Protein AF-0000000087419656 (afdb_homodimer)

Foldseek 3Di:
DPLDDCLAFVVVRHAFLDNVFADDPPDCQPPLVVLLVVCVVVVQQPDQDDDLQVVLFVLVCVLQVFPGKAKFQWLLVALLLLCVLLVQAAQAEEEAALQDDLSNCVSSVVRRYFYEHEAADLQLRFDDLVQVVLRDDPRYAEYEGERPQQGHDQLVSVLVVCVVVVHFYEFECQQFAPWDAPHHGRQNSTQKRKHGQDRLHLQHLNTIMMMGHNDVSSVVSSCVVQPPVHGNTHDGSSSSSSRVSSSVCVVVQQVLLQVLVVVLCVLCVPQPFWAWRDYPGPPTRGRRQKTKTFGDCVSLVNQFPQLLCVSLSSSSFNKDQGDARNPVPDDPVRHHYRPDNVSSVSSRGGMMIGGRPLSNDDPVSSVSSSVSNVSCSVCSVVSRPPPCPVPPPPPPPDD/DPLDACLAFVVVNHAFLDNVFADDPPDCQPPLVVLLVVCVVVVQQPDQDDDLQVVLFVLVCVLQVFDGKAKFQWLLVALLLLCVLLVQAAQAEEEAALQDDVSNCVSSVVRRYFYEHEAADLQLRWDDLVQVVLRDDPRYAEYEGERPQQGHDQLVSVLVVCVVVVHFYEFECQQFAPWDAPHHGRQNRTQKRKHGQDRLHLQHLNTIMMMGHNDVSSVVSSCVVQQPVHGNTHDGSSSSSSRVSSSVCVVVQQVLLQVLVVVLCVLCVPQPFWAWRDYPGPPTRGRRQKTKTFGDCVSLVNQFPQLLCVSLSSSSFNKDQGDARNPVPDDPVRHHYRPDNVSSVSSNGGMMIGGRPLSNDDPVSSVSSSVSNVSCSVCSVVSRPVDDPVPDPPPPPDD

pLDDT: mean 94.36, std 12.77, range [18.47, 98.94]

Solvent-accessible surface area (backbone atoms only — not comparable to full-atom values): 39236 Å² total; per-residue (Å²): 128,76,50,78,33,74,73,38,47,28,79,78,48,19,32,36,75,31,78,84,40,53,64,70,65,52,66,93,54,70,57,26,63,59,33,42,53,48,26,54,73,71,32,35,30,21,20,72,80,39,68,30,44,58,49,37,29,49,50,49,11,61,73,52,70,31,80,35,43,49,62,14,20,9,33,60,41,24,52,41,41,48,40,50,29,68,66,50,26,72,78,28,26,34,37,32,37,24,46,41,65,63,26,62,59,47,38,37,47,70,48,43,23,36,42,32,30,32,32,32,31,84,49,24,59,19,48,34,64,86,52,50,78,76,60,61,55,96,41,46,46,35,33,48,44,54,32,46,39,45,10,58,51,66,54,68,61,43,50,54,53,26,62,76,66,72,32,47,32,38,20,36,15,45,42,16,71,87,12,32,44,74,85,36,48,50,30,53,77,36,60,28,9,29,31,32,15,31,22,84,35,87,50,39,30,10,40,13,20,21,31,34,27,73,49,63,69,32,52,52,48,32,43,63,68,35,45,39,82,49,64,31,46,39,54,31,19,43,38,26,28,31,36,45,38,44,63,74,43,40,66,62,53,41,52,45,29,49,52,41,48,52,52,40,51,60,68,37,66,85,42,70,38,54,40,67,47,40,66,87,57,65,66,62,41,63,16,57,39,22,47,24,26,45,49,38,33,75,62,27,71,59,25,47,61,67,56,50,27,50,42,39,39,50,22,19,38,62,38,37,71,51,60,59,23,46,75,80,76,47,64,75,89,65,44,46,75,42,81,81,34,60,46,18,54,48,41,42,65,24,29,32,29,34,53,32,62,51,34,69,50,53,71,65,52,41,49,45,52,47,49,42,52,49,39,47,50,76,40,16,56,59,57,59,64,54,70,78,67,76,62,65,78,74,74,74,76,73,129,128,75,51,78,33,74,74,38,46,29,79,77,49,18,31,35,76,32,78,84,41,53,65,70,66,50,65,93,54,69,58,24,64,58,33,44,52,48,27,56,74,71,33,35,28,22,20,71,79,40,68,32,45,59,48,38,30,51,51,49,12,60,72,53,71,33,79,34,41,48,63,14,20,10,35,58,41,22,51,41,43,49,41,49,29,69,66,49,24,71,77,28,26,33,36,33,37,25,46,40,66,61,25,60,59,47,38,36,47,72,48,43,24,34,39,31,30,31,34,31,31,85,49,23,59,19,49,34,63,86,52,48,78,76,61,62,56,94,40,47,46,34,33,49,46,54,32,47,40,46,9,55,52,65,54,70,61,43,50,53,52,26,62,76,67,71,31,46,33,37,21,36,15,44,42,16,69,88,11,32,44,72,85,38,49,48,32,53,78,36,59,28,9,28,30,30,16,31,22,84,34,88,48,38,28,10,40,13,21,21,30,32,26,71,48,63,69,33,52,52,48,33,43,65,70,36,46,39,84,48,64,32,48,38,55,30,18,42,39,25,30,31,34,45,39,44,63,75,43,40,66,62,53,40,52,45,27,47,53,42,48,53,53,41,51,60,69,37,67,84,41,69,37,55,41,68,49,40,66,86,56,64,65,61,42,62,17,58,40,23,47,25,27,47,48,36,34,76,62,26,70,57,26,47,61,66,57,49,27,51,42,39,41,49,21,19,37,61,38,37,70,50,58,57,22,45,77,79,75,48,63,75,89,64,44,46,74,42,80,81,34,62,46,16,52,47,42,42,66,23,30,32,28,34,53,31,60,52,34,68,50,52,70,66,53,43,49,44,54,47,49,44,52,50,40,46,50,76,39,15,57,59,57,54,66,60,60,74,70,79,59,67,76,76,76,74,76,74,126

Organism: NCBI:txid2527985

Structure (mmCIF, N/CA/C/O backbone):
data_AF-0000000087419656-model_v1
#
loop_
_entity.id
_entity.type
_entity.pdbx_description
1 polymer 'L-glutamine:2-deoxy-scyllo-inosose aminotransferase'
#
loop_
_atom_site.group_PDB
_atom_site.id
_atom_site.type_symbol
_atom_site.label_atom_id
_atom_site.label_alt_id
_atom_site.label_comp_id
_atom_site.label_asym_id
_atom_site.label_entity_id
_atom_site.label_seq_id
_atom_site.pdbx_PDB_ins_code
_atom_site.Cartn_x
_atom_site.Cartn_y
_atom_site.Cartn_z
_atom_site.occupancy
_atom_site.B_iso_or_equiv
_atom_site.auth_seq_id
_atom_site.auth_comp_id
_atom_site.auth_asym_id
_atom_site.auth_atom_id
_atom_site.pdbx_PDB_model_num
ATOM 1 N N . MET A 1 1 ? -24.984 -20.266 -40.688 1 35.44 1 MET A N 1
ATOM 2 C CA . MET A 1 1 ? -24.281 -21.25 -39.875 1 35.44 1 MET A CA 1
ATOM 3 C C . MET A 1 1 ? -24.984 -21.469 -38.531 1 35.44 1 MET A C 1
ATOM 5 O O . MET A 1 1 ? -25.312 -20.516 -37.844 1 35.44 1 MET A O 1
ATOM 9 N N . ASN A 1 2 ? -25.688 -22.469 -38.344 1 41.78 2 ASN A N 1
ATOM 10 C CA . ASN A 1 2 ? -26.594 -22.781 -37.25 1 41.78 2 ASN A CA 1
ATOM 11 C C . ASN A 1 2 ? -25.906 -22.625 -35.906 1 41.78 2 ASN A C 1
ATOM 13 O O . ASN A 1 2 ? -25.016 -23.406 -35.562 1 41.78 2 ASN A O 1
ATOM 17 N N . SER A 1 3 ? -25.891 -21.531 -35.281 1 54.53 3 SER A N 1
ATOM 18 C CA . SER A 1 3 ? -25.375 -20.953 -34.031 1 54.53 3 SER A CA 1
ATOM 19 C C . SER A 1 3 ? -25.703 -21.844 -32.844 1 54.53 3 SER A C 1
ATOM 21 O O . SER A 1 3 ? -25.125 -21.688 -31.766 1 54.53 3 SER A O 1
ATOM 23 N N . ASP A 1 4 ? -26.484 -23 -33.062 1 66 4 ASP A N 1
ATOM 24 C CA . ASP A 1 4 ? -26.953 -23.781 -31.938 1 66 4 ASP A CA 1
ATOM 25 C C . ASP A 1 4 ? -26.359 -25.188 -31.953 1 66 4 ASP A C 1
ATOM 27 O O . ASP A 1 4 ? -27 -26.141 -31.531 1 66 4 ASP A O 1
ATOM 31 N N . ASN A 1 5 ? -25.156 -25.312 -32.562 1 72.81 5 ASN A N 1
ATOM 32 C CA . ASN A 1 5 ? -24.531 -26.625 -32.562 1 72.81 5 ASN A CA 1
ATOM 33 C C . ASN A 1 5 ? -23.656 -26.828 -31.328 1 72.81 5 ASN A C 1
ATOM 35 O O . ASN A 1 5 ? -22.562 -26.266 -31.234 1 72.81 5 ASN A O 1
ATOM 39 N N . PRO A 1 6 ? -24.062 -27.641 -30.453 1 78.31 6 PRO A N 1
ATOM 40 C CA . PRO A 1 6 ? -23.312 -27.828 -29.203 1 78.31 6 PRO A CA 1
ATOM 41 C C . PRO A 1 6 ? -21.984 -28.562 -29.406 1 78.31 6 PRO A C 1
ATOM 43 O O . PRO A 1 6 ? -21.109 -28.516 -28.547 1 78.31 6 PRO A O 1
ATOM 46 N N . ASP A 1 7 ? -21.875 -29.047 -30.625 1 86.56 7 ASP A N 1
ATOM 47 C CA . ASP A 1 7 ? -20.656 -29.828 -30.844 1 86.56 7 ASP A CA 1
ATOM 48 C C . ASP A 1 7 ? -19.578 -28.969 -31.5 1 86.56 7 ASP A C 1
ATOM 50 O O . ASP A 1 7 ? -18.406 -29.328 -31.469 1 86.56 7 ASP A O 1
ATOM 54 N N . GLN A 1 8 ? -19.969 -27.891 -32 1 91.81 8 GLN A N 1
ATOM 55 C CA . GLN A 1 8 ? -19.031 -26.969 -32.625 1 91.81 8 GLN A CA 1
ATOM 56 C C . GLN A 1 8 ? -18.453 -25.984 -31.625 1 91.81 8 GLN A C 1
ATOM 58 O O . GLN A 1 8 ? -19.188 -25.438 -30.781 1 91.81 8 GLN A O 1
ATOM 63 N N . PRO A 1 9 ? -17.125 -25.812 -31.719 1 96.38 9 PRO A N 1
ATOM 64 C CA . PRO A 1 9 ? -16.531 -24.844 -30.797 1 96.38 9 PRO A CA 1
ATOM 65 C C . PRO A 1 9 ? -17.109 -23.438 -30.969 1 96.38 9 PRO A C 1
ATOM 67 O O . PRO A 1 9 ? -17.438 -23.031 -32.094 1 96.38 9 PRO A O 1
ATOM 70 N N . ALA A 1 10 ? -17.219 -22.75 -29.891 1 96.44 10 ALA A N 1
ATOM 71 C CA . ALA A 1 10 ? -17.766 -21.406 -29.875 1 96.44 10 ALA A CA 1
ATOM 72 C C . ALA A 1 10 ? -17 -20.484 -30.812 1 96.44 10 ALA A C 1
ATOM 74 O O . ALA A 1 10 ? -17.578 -19.609 -31.469 1 96.44 10 ALA A O 1
ATOM 75 N N . LEU A 1 11 ? -15.641 -20.594 -30.875 1 95.56 11 LEU A N 1
ATOM 76 C CA . LEU A 1 11 ? -14.805 -19.766 -31.75 1 95.56 11 LEU A CA 1
ATOM 77 C C . LEU A 1 11 ? -15.156 -19.984 -33.219 1 95.56 11 LEU A C 1
ATOM 79 O O . LEU A 1 11 ? -14.836 -19.156 -34.062 1 95.56 11 LEU A O 1
ATOM 83 N N . LEU A 1 12 ? -15.766 -21.031 -33.469 1 94.62 12 LEU A N 1
ATOM 84 C CA . LEU A 1 12 ? -16.156 -21.359 -34.844 1 94.62 12 LEU A CA 1
ATOM 85 C C . LEU A 1 12 ? -17.656 -21.156 -35.062 1 94.62 12 LEU A C 1
ATOM 87 O O . LEU A 1 12 ? -18.234 -21.672 -36 1 94.62 12 LEU A O 1
ATOM 91 N N . GLY A 1 13 ? -18.266 -20.516 -34.094 1 93.06 13 GLY A N 1
ATOM 92 C CA . GLY A 1 13 ? -19.656 -20.141 -34.25 1 93.06 13 GLY A CA 1
ATOM 93 C C . GLY A 1 13 ? -20.609 -21.047 -33.5 1 93.06 13 GLY A C 1
ATOM 94 O O . GLY A 1 13 ? -21.828 -20.875 -33.594 1 93.06 13 GLY A O 1
ATOM 95 N N . GLY A 1 14 ? -20.141 -22.016 -32.781 1 95.44 14 GLY A N 1
ATOM 96 C CA . GLY A 1 14 ? -20.984 -22.906 -32 1 95.44 14 GLY A CA 1
ATOM 97 C C . GLY A 1 14 ? -21.391 -22.328 -30.656 1 95.44 14 GLY A C 1
ATOM 98 O O . GLY A 1 14 ? -21.094 -21.172 -30.375 1 95.44 14 GLY A O 1
ATOM 99 N N . THR A 1 15 ? -22.156 -23.141 -29.891 1 95.94 15 THR A N 1
ATOM 100 C CA . THR A 1 15 ? -22.625 -22.734 -28.578 1 95.94 15 THR A CA 1
ATOM 101 C C . THR A 1 15 ? -21.562 -23.016 -27.516 1 95.94 15 THR A C 1
ATOM 103 O O . THR A 1 15 ? -21.047 -24.141 -27.422 1 95.94 15 THR A O 1
ATOM 106 N N . PRO A 1 16 ? -21.234 -22.016 -26.766 1 97.69 16 PRO A N 1
ATOM 107 C CA . PRO A 1 16 ? -20.25 -22.266 -25.703 1 97.69 16 PRO A CA 1
ATOM 108 C C . PRO A 1 16 ? -20.734 -23.297 -24.688 1 97.69 16 PRO A C 1
ATOM 110 O O . PRO A 1 16 ? -21.938 -23.359 -24.391 1 97.69 16 PRO A O 1
ATOM 113 N N . VAL A 1 17 ? -19.812 -24.047 -24.125 1 97.88 17 VAL A N 1
ATOM 114 C CA . VAL A 1 17 ? -20.141 -25.031 -23.094 1 97.88 17 VAL A CA 1
ATOM 115 C C . VAL A 1 17 ? -20.719 -24.312 -21.859 1 97.88 17 VAL A C 1
ATOM 117 O O . VAL A 1 17 ? -21.656 -24.812 -21.234 1 97.88 17 VAL A O 1
ATOM 120 N N . ARG A 1 18 ? -20.125 -23.156 -21.516 1 97.12 18 ARG A N 1
ATOM 121 C CA . ARG A 1 18 ? -20.578 -22.312 -20.422 1 97.12 18 ARG A CA 1
ATOM 122 C C . ARG A 1 18 ? -20.922 -20.906 -20.938 1 97.12 18 ARG A C 1
ATOM 124 O O . ARG A 1 18 ? -20.125 -19.984 -20.797 1 97.12 18 ARG A O 1
ATOM 131 N N . PRO A 1 19 ? -22.109 -20.75 -21.375 1 95.56 19 PRO A N 1
ATOM 132 C CA . PRO A 1 19 ? -22.484 -19.469 -21.969 1 95.56 19 PRO A CA 1
ATOM 133 C C . PRO A 1 19 ? -22.469 -18.312 -20.953 1 95.56 19 PRO A C 1
ATOM 135 O O . PRO A 1 19 ? -22.281 -17.156 -21.328 1 95.56 19 PRO A O 1
ATOM 138 N N . GLN A 1 20 ? -22.594 -18.625 -19.672 1 94.56 20 GLN A N 1
ATOM 139 C CA . GLN A 1 20 ? -22.578 -17.609 -18.641 1 94.56 20 GLN A CA 1
ATOM 140 C C . GLN A 1 20 ? -21.156 -17.156 -18.344 1 94.56 20 GLN A C 1
ATOM 142 O O . GLN A 1 20 ? -20.938 -16.156 -17.656 1 94.56 20 GLN A O 1
ATOM 147 N N . GLY A 1 21 ? -20.141 -17.844 -18.906 1 96.25 21 GLY A N 1
ATOM 148 C CA . GLY A 1 21 ? -18.75 -17.5 -18.656 1 96.25 21 GLY A CA 1
ATOM 149 C C . GLY A 1 21 ? -18.219 -18.078 -17.344 1 96.25 21 GLY A C 1
ATOM 150 O O . GLY A 1 21 ? -18.906 -18.844 -16.672 1 96.25 21 GLY A O 1
ATOM 151 N N . PRO A 1 22 ? -16.984 -17.781 -17.062 1 95.75 22 PRO A N 1
ATOM 152 C CA . PRO A 1 22 ? -16.422 -18.25 -15.789 1 95.75 22 PRO A CA 1
ATOM 153 C C . PRO A 1 22 ? -17.094 -17.625 -14.578 1 95.75 22 PRO A C 1
ATOM 155 O O . PRO A 1 22 ? -17.719 -16.547 -14.695 1 95.75 22 PRO A O 1
ATOM 158 N N . PRO A 1 23 ? -17.031 -18.312 -13.477 1 94.62 23 PRO A N 1
ATOM 159 C CA . PRO A 1 23 ? -17.609 -17.719 -12.273 1 94.62 23 PRO A CA 1
ATOM 160 C C . PRO A 1 23 ? -16.969 -16.375 -11.914 1 94.62 23 PRO A C 1
ATOM 162 O O . PRO A 1 23 ? -15.758 -16.203 -12.102 1 94.62 23 PRO A O 1
ATOM 165 N N . LEU A 1 24 ? -17.75 -15.523 -11.344 1 91.19 24 LEU A N 1
ATOM 166 C CA . LEU A 1 24 ? -17.266 -14.234 -10.867 1 91.19 24 LEU A CA 1
ATOM 167 C C . LEU A 1 24 ? -16.406 -14.406 -9.625 1 91.19 24 LEU A C 1
ATOM 169 O O . LEU A 1 24 ? -16.562 -15.375 -8.875 1 91.19 24 LEU A O 1
ATOM 173 N N . TRP A 1 25 ? -15.5 -13.477 -9.484 1 94.25 25 TRP A N 1
ATOM 174 C CA . TRP A 1 25 ? -14.664 -13.414 -8.289 1 94.25 25 TRP A CA 1
ATOM 175 C C . TRP A 1 25 ? -14.383 -11.969 -7.895 1 94.25 25 TRP A C 1
ATOM 177 O O . TRP A 1 25 ? -14.07 -11.141 -8.75 1 94.25 25 TRP A O 1
ATOM 187 N N . PRO A 1 26 ? -14.359 -11.531 -6.547 1 91.56 26 PRO A N 1
ATOM 188 C CA . PRO A 1 26 ? -14.82 -12.453 -5.504 1 91.56 26 PRO A CA 1
ATOM 189 C C . PRO A 1 26 ? -16.328 -12.695 -5.555 1 91.56 26 PRO A C 1
ATOM 191 O O . PRO A 1 26 ? -17.078 -11.883 -6.109 1 91.56 26 PRO A O 1
ATOM 194 N N . THR A 1 27 ? -16.703 -13.914 -4.98 1 80.81 27 THR A N 1
ATOM 195 C CA . THR A 1 27 ? -18.078 -14.367 -4.82 1 80.81 27 THR A CA 1
ATOM 196 C C . THR A 1 27 ? -18.609 -14.008 -3.436 1 80.81 27 THR A C 1
ATOM 198 O O . THR A 1 27 ? -18.031 -13.164 -2.744 1 80.81 27 THR A O 1
ATOM 201 N N . ASP A 1 28 ? -19.781 -14.617 -3.066 1 85.19 28 ASP A N 1
ATOM 202 C CA . ASP A 1 28 ? -20.391 -14.484 -1.749 1 85.19 28 ASP A CA 1
ATOM 203 C C . ASP A 1 28 ? -19.656 -15.312 -0.706 1 85.19 28 ASP A C 1
ATOM 205 O O . ASP A 1 28 ? -20.125 -16.359 -0.287 1 85.19 28 ASP A O 1
ATOM 209 N N . ILE A 1 29 ? -18.469 -14.789 -0.332 1 87.81 29 ILE A N 1
ATOM 210 C CA . ILE A 1 29 ? -17.672 -15.438 0.694 1 87.81 29 ILE A CA 1
ATOM 211 C C . ILE A 1 29 ? -18.312 -15.242 2.062 1 87.81 29 ILE A C 1
ATOM 213 O O . ILE A 1 29 ? -18.562 -14.109 2.482 1 87.81 29 ILE A O 1
ATOM 217 N N . PRO A 1 30 ? -18.562 -16.266 2.73 1 91.75 30 PRO A N 1
ATOM 218 C CA . PRO A 1 30 ? -19.281 -16.172 4.004 1 91.75 30 PRO A CA 1
ATOM 219 C C . PRO A 1 30 ? -18.625 -15.195 4.977 1 91.75 30 PRO A C 1
ATOM 221 O O . PRO A 1 30 ? -17.422 -15.281 5.23 1 91.75 30 PRO A O 1
ATOM 224 N N . GLY A 1 31 ? -19.375 -14.258 5.492 1 97 31 GLY A N 1
ATOM 225 C CA . GLY A 1 31 ? -18.938 -13.391 6.578 1 97 31 GLY A CA 1
ATOM 226 C C . GLY A 1 31 ? -18.281 -12.117 6.098 1 97 31 GLY A C 1
ATOM 227 O O . GLY A 1 31 ? -18.109 -11.172 6.871 1 97 31 GLY A O 1
ATOM 228 N N . VAL A 1 32 ? -17.859 -12.031 4.82 1 97.56 32 VAL A N 1
ATOM 229 C CA . VAL A 1 32 ? -17.078 -10.898 4.332 1 97.56 32 VAL A CA 1
ATOM 230 C C . VAL A 1 32 ? -17.953 -9.641 4.301 1 97.56 32 VAL A C 1
ATOM 232 O O . VAL A 1 32 ? -17.547 -8.594 4.805 1 97.56 32 VAL A O 1
ATOM 235 N N . ALA A 1 33 ? -19.172 -9.789 3.717 1 96.88 33 ALA A N 1
ATOM 236 C CA . ALA A 1 33 ? -20.078 -8.648 3.648 1 96.88 33 ALA A CA 1
ATOM 237 C C . ALA A 1 33 ? -20.391 -8.109 5.043 1 96.88 33 ALA A C 1
ATOM 239 O O . ALA A 1 33 ? -20.328 -6.902 5.277 1 96.88 33 ALA A O 1
ATOM 240 N N . GLU A 1 34 ? -20.672 -8.977 5.988 1 97.69 34 GLU A N 1
ATOM 241 C CA . GLU A 1 34 ? -20.984 -8.594 7.363 1 97.69 34 GLU A CA 1
ATOM 242 C C . GLU A 1 34 ? -19.797 -7.895 8.023 1 97.69 34 GLU A C 1
ATOM 244 O O . GLU A 1 34 ? -19.969 -6.918 8.758 1 97.69 34 GLU A O 1
ATOM 249 N N . ALA A 1 35 ? -18.625 -8.359 7.781 1 98.25 35 ALA A N 1
ATOM 250 C CA . ALA A 1 35 ? -17.406 -7.789 8.375 1 98.25 35 ALA A CA 1
ATOM 251 C C . ALA A 1 35 ? -17.156 -6.375 7.859 1 98.25 35 ALA A C 1
ATOM 253 O O . ALA A 1 35 ? -16.844 -5.469 8.633 1 98.25 35 ALA A O 1
ATOM 254 N N . ILE A 1 36 ? -17.312 -6.18 6.52 1 97.31 36 ILE A N 1
ATOM 255 C CA . ILE A 1 36 ? -17.094 -4.867 5.926 1 97.31 36 ILE A CA 1
ATOM 256 C C . ILE A 1 36 ? -18.141 -3.887 6.449 1 97.31 36 ILE A C 1
ATOM 258 O O . ILE A 1 36 ? -17.812 -2.779 6.875 1 97.31 36 ILE A O 1
ATOM 262 N N . ILE A 1 37 ? -19.391 -4.336 6.473 1 95.75 37 ILE A N 1
ATOM 263 C CA . ILE A 1 37 ? -20.5 -3.49 6.93 1 95.75 37 ILE A CA 1
ATOM 264 C C . ILE A 1 37 ? -20.312 -3.164 8.406 1 95.75 37 ILE A C 1
ATOM 266 O O . ILE A 1 37 ? -20.516 -2.025 8.828 1 95.75 37 ILE A O 1
ATOM 270 N N . GLY A 1 38 ? -19.891 -4.148 9.203 1 96.5 38 GLY A N 1
ATOM 271 C CA . GLY A 1 38 ? -19.609 -3.924 10.609 1 96.5 38 GLY A CA 1
ATOM 272 C C . GLY A 1 38 ? -18.547 -2.863 10.844 1 96.5 38 GLY A C 1
ATOM 273 O O . GLY A 1 38 ? -18.656 -2.064 11.781 1 96.5 38 GLY A O 1
ATOM 274 N N . SER A 1 39 ? -17.5 -2.844 10.023 1 96.12 39 SER A N 1
ATOM 275 C CA . SER A 1 39 ? -16.422 -1.856 10.164 1 96.12 39 SER A CA 1
ATOM 276 C C . SER A 1 39 ? -16.938 -0.448 9.875 1 96.12 39 SER A C 1
ATOM 278 O O . SER A 1 39 ? -16.422 0.526 10.438 1 96.12 39 SER A O 1
ATOM 280 N N . VAL A 1 40 ? -17.938 -0.336 8.969 1 94.31 40 VAL A N 1
ATOM 281 C CA . VAL A 1 40 ? -18.562 0.945 8.68 1 94.31 40 VAL A CA 1
ATOM 282 C C . VAL A 1 40 ? -19.391 1.393 9.883 1 94.31 40 VAL A C 1
ATOM 284 O O . VAL A 1 40 ? -19.328 2.555 10.289 1 94.31 40 VAL A O 1
ATOM 287 N N . GLU A 1 41 ? -20.078 0.493 10.484 1 93.88 41 GLU A N 1
ATOM 288 C CA . GLU A 1 41 ? -20.969 0.788 11.594 1 93.88 41 GLU A CA 1
ATOM 289 C C . GLU A 1 41 ? -20.203 1.244 12.828 1 93.88 41 GLU A C 1
ATOM 291 O O . GLU A 1 41 ? -20.641 2.15 13.539 1 93.88 41 GLU A O 1
ATOM 296 N N . ASP A 1 42 ? -19.078 0.642 13.047 1 93.88 42 ASP A N 1
ATOM 297 C CA . ASP A 1 42 ? -18.375 0.971 14.281 1 93.88 42 ASP A CA 1
ATOM 298 C C . ASP A 1 42 ? -17.266 1.989 14.023 1 93.88 42 ASP A C 1
ATOM 300 O O . ASP A 1 42 ? -16.516 2.348 14.938 1 93.88 42 ASP A O 1
ATOM 304 N N . GLY A 1 43 ? -17.078 2.404 12.812 1 93.31 43 GLY A N 1
ATOM 305 C CA . GLY A 1 43 ? -16.172 3.48 12.469 1 93.31 43 GLY A CA 1
ATOM 306 C C . GLY A 1 43 ? -14.734 3.01 12.297 1 93.31 43 GLY A C 1
ATOM 307 O O . GLY A 1 43 ? -13.852 3.807 11.984 1 93.31 43 GLY A O 1
ATOM 308 N N . SER A 1 44 ? -14.43 1.7 12.383 1 96.12 44 SER A N 1
ATOM 309 C CA . SER A 1 44 ? -13.055 1.206 12.344 1 96.12 44 SER A CA 1
ATOM 310 C C . SER A 1 44 ? -12.5 1.237 10.93 1 96.12 44 SER A C 1
ATOM 312 O O . SER A 1 44 ? -11.281 1.186 10.734 1 96.12 44 SER A O 1
ATOM 314 N N . TRP A 1 45 ? -13.359 1.411 9.875 1 95.62 45 TRP A N 1
ATOM 315 C CA . TRP A 1 45 ? -12.984 1.341 8.469 1 95.62 45 TRP A CA 1
ATOM 316 C C . TRP A 1 45 ? -11.945 2.404 8.125 1 95.62 45 TRP A C 1
ATOM 318 O O . TRP A 1 45 ? -11.133 2.217 7.215 1 95.62 45 TRP A O 1
ATOM 328 N N . GLY A 1 46 ? -11.977 3.502 8.852 1 95.88 46 GLY A N 1
ATOM 329 C CA . GLY A 1 46 ? -11.156 4.641 8.453 1 95.88 46 GLY A CA 1
ATOM 330 C C . GLY A 1 46 ? -10.055 4.957 9.445 1 95.88 46 GLY A C 1
ATOM 331 O O . GLY A 1 46 ? -9.414 6.008 9.352 1 95.88 46 GLY A O 1
ATOM 332 N N . LYS A 1 47 ? -9.82 4.102 10.375 1 95.5 47 LYS A N 1
ATOM 333 C CA . LYS A 1 47 ? -8.836 4.359 11.414 1 95.5 47 LYS A CA 1
ATOM 334 C C . LYS A 1 47 ? -7.441 3.912 10.977 1 95.5 47 LYS A C 1
ATOM 336 O O . LYS A 1 47 ? -7.301 2.979 10.188 1 95.5 47 LYS A O 1
ATOM 341 N N . TYR A 1 48 ? -6.418 4.566 11.547 1 94 48 TYR A N 1
ATOM 342 C CA . TYR A 1 48 ? -5.055 4.055 11.414 1 94 48 TYR A CA 1
ATOM 343 C C . TYR A 1 48 ? -4.91 2.707 12.109 1 94 48 TYR A C 1
ATOM 345 O O . TYR A 1 48 ? -4.34 1.77 11.539 1 94 48 TYR A O 1
ATOM 353 N N . HIS A 1 49 ? -5.395 2.768 13.328 1 92.06 49 HIS A N 1
ATOM 354 C CA . HIS A 1 49 ? -5.285 1.6 14.195 1 92.06 49 HIS A CA 1
ATOM 355 C C . HIS A 1 49 ? -6.652 1.183 14.734 1 92.06 49 HIS A C 1
ATOM 357 O O . HIS A 1 49 ? -7.16 1.779 15.688 1 92.06 49 HIS A O 1
ATOM 363 N N . GLY A 1 50 ? -7.211 0.267 14.164 1 95.31 50 GLY A N 1
ATOM 364 C CA . GLY A 1 50 ? -8.422 -0.392 14.617 1 95.31 50 GLY A CA 1
ATOM 365 C C . GLY A 1 50 ? -8.203 -1.843 15.008 1 95.31 50 GLY A C 1
ATOM 366 O O . GLY A 1 50 ? -7.07 -2.27 15.219 1 95.31 50 GLY A O 1
ATOM 367 N N . PRO A 1 51 ? -9.234 -2.51 15.172 1 97.56 51 PRO A N 1
ATOM 368 C CA . PRO A 1 51 ? -9.109 -3.869 15.711 1 97.56 51 PRO A CA 1
ATOM 369 C C . PRO A 1 51 ? -8.766 -4.898 14.633 1 97.56 51 PRO A C 1
ATOM 371 O O . PRO A 1 51 ? -8.281 -5.988 14.953 1 97.56 51 PRO A O 1
ATOM 374 N N . HIS A 1 52 ? -8.977 -4.605 13.406 1 98.69 52 HIS A N 1
ATOM 375 C CA . HIS A 1 52 ? -8.977 -5.648 12.391 1 98.69 52 HIS A CA 1
ATOM 376 C C . HIS A 1 52 ? -7.559 -5.988 11.953 1 98.69 52 HIS A C 1
ATOM 378 O O . HIS A 1 52 ? -7.23 -7.16 11.758 1 98.69 52 HIS A O 1
ATOM 384 N N . VAL A 1 53 ? -6.719 -4.969 11.766 1 98.5 53 VAL A N 1
ATOM 385 C CA . VAL A 1 53 ? -5.34 -5.199 11.344 1 98.5 53 VAL A CA 1
ATOM 386 C C . VAL A 1 53 ? -4.613 -6.039 12.391 1 98.5 53 VAL A C 1
ATOM 388 O O . VAL A 1 53 ? -3.955 -7.027 12.055 1 98.5 53 VAL A O 1
ATOM 391 N N . ALA A 1 54 ? -4.762 -5.66 13.625 1 98.31 54 ALA A N 1
ATOM 392 C CA . ALA A 1 54 ? -4.125 -6.406 14.703 1 98.31 54 ALA A CA 1
ATOM 393 C C . ALA A 1 54 ? -4.652 -7.836 14.773 1 98.31 54 ALA A C 1
ATOM 395 O O . ALA A 1 54 ? -3.879 -8.781 14.938 1 98.31 54 ALA A O 1
ATOM 396 N N . LYS A 1 55 ? -5.938 -7.977 14.656 1 98.75 55 LYS A N 1
ATOM 397 C CA . LYS A 1 55 ? -6.559 -9.297 14.695 1 98.75 55 LYS A CA 1
ATOM 398 C C . LYS A 1 55 ? -6.074 -10.164 13.531 1 98.75 55 LYS A C 1
ATOM 400 O O . LYS A 1 55 ? -5.734 -11.336 13.727 1 98.75 55 LYS A O 1
ATOM 405 N N . LEU A 1 56 ? -6.035 -9.625 12.344 1 98.88 56 LEU A N 1
ATOM 406 C CA . LEU A 1 56 ? -5.594 -10.375 11.172 1 98.88 56 LEU A CA 1
ATOM 407 C C . LEU A 1 56 ? -4.137 -10.805 11.32 1 98.88 56 LEU A C 1
ATOM 409 O O . LEU A 1 56 ? -3.781 -11.938 10.984 1 98.88 56 LEU A O 1
ATOM 413 N N . SER A 1 57 ? -3.289 -9.859 11.742 1 98.75 57 SER A N 1
ATOM 414 C CA . SER A 1 57 ? -1.88 -10.172 11.953 1 98.75 57 SER A CA 1
ATOM 415 C C . SER A 1 57 ? -1.715 -11.352 12.906 1 98.75 57 SER A C 1
ATOM 417 O O . SER A 1 57 ? -0.951 -12.281 12.633 1 98.75 57 SER A O 1
ATOM 419 N N . LYS A 1 58 ? -2.445 -11.32 13.977 1 98.69 58 LYS A N 1
ATOM 420 C CA . LYS A 1 58 ? -2.379 -12.391 14.961 1 98.69 58 LYS A CA 1
ATOM 421 C C . LYS A 1 58 ? -2.9 -13.703 14.391 1 98.69 58 LYS A C 1
ATOM 423 O O . LYS A 1 58 ? -2.275 -14.75 14.555 1 98.69 58 LYS A O 1
ATOM 428 N N . GLN A 1 59 ? -4 -13.664 13.742 1 98.69 59 GLN A N 1
ATOM 429 C CA . GLN A 1 59 ? -4.586 -14.867 13.156 1 98.69 59 GLN A CA 1
ATOM 430 C C . GLN A 1 59 ? -3.648 -15.492 12.125 1 98.69 59 GLN A C 1
ATOM 432 O O . GLN A 1 59 ? -3.52 -16.719 12.055 1 98.69 59 GLN A O 1
ATOM 437 N N . LEU A 1 60 ? -3.039 -14.656 11.328 1 98.69 60 LEU A N 1
ATOM 438 C CA . LEU A 1 60 ? -2.121 -15.148 10.305 1 98.69 60 LEU A CA 1
ATOM 439 C C . LEU A 1 60 ? -0.888 -15.781 10.945 1 98.69 60 LEU A C 1
ATOM 441 O O . LEU A 1 60 ? -0.426 -16.828 10.5 1 98.69 60 LEU A O 1
ATOM 445 N N . SER A 1 61 ? -0.327 -15.062 11.93 1 98.62 61 SER A N 1
ATOM 446 C CA . SER A 1 61 ? 0.806 -15.617 12.664 1 98.62 61 SER A CA 1
ATOM 447 C C . SER A 1 61 ? 0.464 -16.969 13.273 1 98.62 61 SER A C 1
ATOM 449 O O . SER A 1 61 ? 1.228 -17.938 13.133 1 98.62 61 SER A O 1
ATOM 451 N N . ASP A 1 62 ? -0.689 -17.109 13.891 1 98.56 62 ASP A N 1
ATOM 452 C CA . ASP A 1 62 ? -1.133 -18.359 14.492 1 98.56 62 ASP A CA 1
ATOM 453 C C . ASP A 1 62 ? -1.342 -19.438 13.43 1 98.56 62 ASP A C 1
ATOM 455 O O . ASP A 1 62 ? -0.899 -20.578 13.602 1 98.56 62 ASP A O 1
ATOM 459 N N . TYR A 1 63 ? -1.977 -19.047 12.367 1 98.06 63 TYR A N 1
ATOM 460 C CA . TYR A 1 63 ? -2.299 -19.984 11.289 1 98.06 63 TYR A CA 1
ATOM 461 C C . TYR A 1 63 ? -1.03 -20.562 10.672 1 98.06 63 TYR A C 1
ATOM 463 O O . TYR A 1 63 ? -0.964 -21.75 10.375 1 98.06 63 TYR A O 1
ATOM 471 N N . GLN A 1 64 ? -0.044 -19.719 10.492 1 98.19 64 GLN A N 1
ATOM 472 C CA . GLN A 1 64 ? 1.206 -20.109 9.852 1 98.19 64 GLN A CA 1
ATOM 473 C C . GLN A 1 64 ? 2.213 -20.625 10.875 1 98.19 64 GLN A C 1
ATOM 475 O O . GLN A 1 64 ? 3.307 -21.062 10.508 1 98.19 64 GLN A O 1
ATOM 480 N N . GLN A 1 65 ? 1.849 -20.531 12.156 1 97.94 65 GLN A N 1
ATOM 481 C CA . GLN A 1 65 ? 2.725 -20.938 13.25 1 97.94 65 GLN A CA 1
ATOM 482 C C . GLN A 1 65 ? 4.074 -20.234 13.172 1 97.94 65 GLN A C 1
ATOM 484 O O . GLN A 1 65 ? 5.125 -20.875 13.219 1 97.94 65 GLN A O 1
ATOM 489 N N . ARG A 1 66 ? 4.031 -19 12.961 1 98.62 66 ARG A N 1
ATOM 490 C CA . ARG A 1 66 ? 5.188 -18.109 12.969 1 98.62 66 ARG A CA 1
ATOM 491 C C . ARG A 1 66 ? 5.016 -17 14.008 1 98.62 66 ARG A C 1
ATOM 493 O O . ARG A 1 66 ? 3.895 -16.578 14.281 1 98.62 66 ARG A O 1
ATOM 500 N N . ASP A 1 67 ? 6.055 -16.453 14.531 1 98.75 67 ASP A N 1
ATOM 501 C CA . ASP A 1 67 ? 6.012 -15.516 15.648 1 98.75 67 ASP A CA 1
ATOM 502 C C . ASP A 1 67 ? 5.477 -14.156 15.195 1 98.75 67 ASP A C 1
ATOM 504 O O . ASP A 1 67 ? 4.852 -13.445 15.984 1 98.75 67 ASP A O 1
ATOM 508 N N . HIS A 1 68 ? 5.77 -13.812 13.969 1 98.69 68 HIS A N 1
ATOM 509 C CA . HIS A 1 68 ? 5.434 -12.469 13.508 1 98.69 68 HIS A CA 1
ATOM 510 C C . HIS A 1 68 ? 4.723 -12.508 12.156 1 98.69 68 HIS A C 1
ATOM 512 O O . HIS A 1 68 ? 5.062 -13.32 11.297 1 98.69 68 HIS A O 1
ATOM 518 N N . ALA A 1 69 ? 3.725 -11.68 12.016 1 98.75 69 ALA A N 1
ATOM 519 C CA . ALA A 1 69 ? 3.094 -11.375 10.734 1 98.75 69 ALA A CA 1
ATOM 520 C C . ALA A 1 69 ? 3.027 -9.867 10.5 1 98.75 69 ALA A C 1
ATOM 522 O O . ALA A 1 69 ? 2.502 -9.125 11.336 1 98.75 69 ALA A O 1
ATOM 523 N N . VAL A 1 70 ? 3.586 -9.391 9.43 1 98.31 70 VAL A N 1
ATOM 524 C CA . VAL A 1 70 ? 3.543 -7.988 9.023 1 98.31 70 VAL A CA 1
ATOM 525 C C . VAL A 1 70 ? 2.664 -7.832 7.785 1 98.31 70 VAL A C 1
ATOM 527 O O . VAL A 1 70 ? 2.939 -8.43 6.742 1 98.31 70 VAL A O 1
ATOM 530 N N . LEU A 1 71 ? 1.618 -7.094 7.926 1 98.62 71 LEU A N 1
ATOM 531 C CA . LEU A 1 71 ? 0.711 -6.855 6.805 1 98.62 71 LEU A CA 1
ATOM 532 C C . LEU A 1 71 ? 1.226 -5.727 5.918 1 98.62 71 LEU A C 1
ATOM 534 O O . LEU A 1 71 ? 1.826 -4.77 6.41 1 98.62 71 LEU A O 1
ATOM 538 N N . THR A 1 72 ? 1.014 -5.859 4.598 1 98.5 72 THR A N 1
ATOM 539 C CA . THR A 1 72 ? 1.528 -4.902 3.623 1 98.5 72 THR A CA 1
ATOM 540 C C . THR A 1 72 ? 0.466 -4.57 2.58 1 98.5 72 THR A C 1
ATOM 542 O O . THR A 1 72 ? -0.582 -5.215 2.525 1 98.5 72 THR A O 1
ATOM 545 N N . CYS A 1 73 ? 0.768 -3.602 1.754 1 98.44 73 CYS A N 1
ATOM 546 C CA . CYS A 1 73 ? -0.2 -3.117 0.774 1 98.44 73 CYS A CA 1
ATOM 547 C C . CYS A 1 73 ? -0.25 -4.035 -0.441 1 98.44 73 CYS A C 1
ATOM 549 O O . CYS A 1 73 ? -1.164 -3.938 -1.262 1 98.44 73 CYS A O 1
ATOM 551 N N . SER A 1 74 ? 0.71 -4.977 -0.589 1 98.38 74 SER A N 1
ATOM 552 C CA . SER A 1 74 ? 0.745 -5.945 -1.679 1 98.38 74 SER A CA 1
ATOM 553 C C . SER A 1 74 ? 1.725 -7.074 -1.38 1 98.38 74 SER A C 1
ATOM 555 O O . SER A 1 74 ? 2.568 -6.953 -0.49 1 98.38 74 SER A O 1
ATOM 557 N N . GLY A 1 75 ? 1.562 -8.117 -2.1 1 98.19 75 GLY A N 1
ATOM 558 C CA . GLY A 1 75 ? 2.574 -9.164 -2.043 1 98.19 75 GLY A CA 1
ATOM 559 C C . GLY A 1 75 ? 3.926 -8.711 -2.564 1 98.19 75 GLY A C 1
ATOM 560 O O . GLY A 1 75 ? 4.965 -9.117 -2.039 1 98.19 75 GLY A O 1
ATOM 561 N N . THR A 1 76 ? 3.939 -7.867 -3.564 1 98.06 76 THR A N 1
ATOM 562 C CA . THR A 1 76 ? 5.164 -7.312 -4.133 1 98.06 76 THR A CA 1
ATOM 563 C C . THR A 1 76 ? 5.934 -6.516 -3.08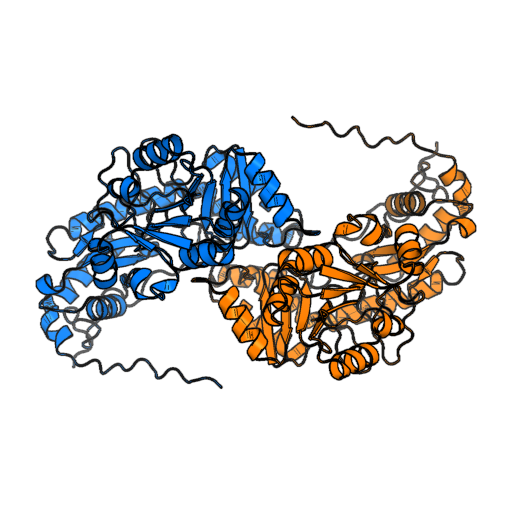4 1 98.06 76 THR A C 1
ATOM 565 O O . THR A 1 76 ? 7.148 -6.668 -2.949 1 98.06 76 THR A O 1
ATOM 568 N N . ALA A 1 77 ? 5.203 -5.723 -2.344 1 97.81 77 ALA A N 1
ATOM 569 C CA . ALA A 1 77 ? 5.828 -4.969 -1.26 1 97.81 77 ALA A CA 1
ATOM 570 C C . ALA A 1 77 ? 6.375 -5.906 -0.186 1 97.81 77 ALA A C 1
ATOM 572 O O . ALA A 1 77 ? 7.43 -5.648 0.396 1 97.81 77 ALA A O 1
ATOM 573 N N . ALA A 1 78 ? 5.668 -6.984 0.071 1 98.56 78 ALA A N 1
ATOM 574 C CA . ALA A 1 78 ? 6.113 -7.953 1.067 1 98.56 78 ALA A CA 1
ATOM 575 C C . ALA A 1 78 ? 7.441 -8.586 0.663 1 98.56 78 ALA A C 1
ATOM 577 O O . ALA A 1 78 ? 8.336 -8.75 1.496 1 98.56 78 ALA A O 1
ATOM 578 N N . ILE A 1 79 ? 7.609 -8.938 -0.597 1 98.69 79 ILE A N 1
ATOM 579 C CA . ILE A 1 79 ? 8.852 -9.523 -1.081 1 98.69 79 ILE A CA 1
ATOM 580 C C . ILE A 1 79 ? 9.984 -8.5 -0.977 1 98.69 79 ILE A C 1
ATOM 582 O O . ILE A 1 79 ? 11.094 -8.828 -0.552 1 98.69 79 ILE A O 1
ATOM 586 N N . GLU A 1 80 ? 9.711 -7.27 -1.36 1 97.81 80 GLU A N 1
ATOM 587 C CA . GLU A 1 80 ? 10.719 -6.215 -1.23 1 97.81 80 GLU A CA 1
ATOM 588 C C . GLU A 1 80 ? 11.18 -6.07 0.216 1 97.81 80 GLU A C 1
ATOM 590 O O . GLU A 1 80 ? 12.383 -6.008 0.485 1 97.81 80 GLU A O 1
ATOM 595 N N . LEU A 1 81 ? 10.211 -6.008 1.134 1 98.38 81 LEU A N 1
ATOM 596 C CA . LEU A 1 81 ? 10.531 -5.867 2.551 1 98.38 81 LEU A CA 1
ATOM 597 C C . LEU A 1 81 ? 11.305 -7.082 3.055 1 98.38 81 LEU A C 1
ATOM 599 O O . LEU A 1 81 ? 12.203 -6.945 3.885 1 98.38 81 LEU A O 1
ATOM 603 N N . ALA A 1 82 ? 10.93 -8.273 2.551 1 98.88 82 ALA A N 1
ATOM 604 C CA . ALA A 1 82 ? 11.656 -9.484 2.928 1 98.88 82 ALA A CA 1
ATOM 605 C C . ALA A 1 82 ? 13.117 -9.406 2.492 1 98.88 82 ALA A C 1
ATOM 607 O O . ALA A 1 82 ? 14.016 -9.75 3.262 1 98.88 82 ALA A O 1
ATOM 608 N N . LEU A 1 83 ? 13.359 -8.961 1.271 1 98.81 83 LEU A N 1
ATOM 609 C CA . LEU A 1 83 ? 14.719 -8.805 0.769 1 98.81 83 LEU A CA 1
ATOM 610 C C . LEU A 1 83 ? 15.508 -7.828 1.633 1 98.81 83 LEU A C 1
ATOM 612 O O . LEU A 1 83 ? 16.641 -8.117 2.039 1 98.81 83 LEU A O 1
ATOM 616 N N . ARG A 1 84 ? 14.898 -6.723 1.932 1 97.81 84 ARG A N 1
ATOM 617 C CA . ARG A 1 84 ? 15.547 -5.723 2.773 1 97.81 84 ARG A CA 1
ATOM 618 C C . ARG A 1 84 ? 15.789 -6.266 4.18 1 97.81 84 ARG A C 1
ATOM 620 O O . ARG A 1 84 ? 16.844 -6.012 4.777 1 97.81 84 ARG A O 1
ATOM 627 N N . GLY A 1 85 ? 14.812 -6.957 4.695 1 98.56 85 GLY A N 1
ATOM 628 C CA . GLY A 1 85 ? 14.953 -7.578 6.004 1 98.56 85 GLY A CA 1
ATOM 629 C C . GLY A 1 85 ? 16.125 -8.547 6.082 1 98.56 85 GLY A C 1
ATOM 630 O O . GLY A 1 85 ? 16.719 -8.719 7.148 1 98.56 85 GLY A O 1
ATOM 631 N N . LEU A 1 86 ? 16.438 -9.164 4.969 1 98.75 86 LEU A N 1
ATOM 632 C CA . LEU A 1 86 ? 17.547 -10.109 4.883 1 98.75 86 LEU A CA 1
ATOM 633 C C . LEU A 1 86 ? 18.828 -9.391 4.512 1 98.75 86 LEU A C 1
ATOM 635 O O . LEU A 1 86 ? 19.844 -10.031 4.238 1 98.75 86 LEU A O 1
ATOM 639 N N . LYS A 1 87 ? 18.812 -8.078 4.402 1 98.06 87 LYS A N 1
ATOM 640 C CA . LYS A 1 87 ? 19.953 -7.203 4.117 1 98.06 87 LYS A CA 1
ATOM 641 C C . LYS A 1 87 ? 20.484 -7.434 2.703 1 98.06 87 LYS A C 1
ATOM 643 O O . LYS A 1 87 ? 21.688 -7.336 2.459 1 98.06 87 LYS A O 1
ATOM 648 N N . VAL A 1 88 ? 19.594 -7.824 1.837 1 98.69 88 VAL A N 1
ATOM 649 C CA . VAL A 1 88 ? 19.969 -7.941 0.432 1 98.69 88 VAL A CA 1
ATOM 650 C C . VAL A 1 88 ? 20.125 -6.551 -0.179 1 98.69 88 VAL A C 1
ATOM 652 O O . VAL A 1 88 ? 19.281 -5.676 0.028 1 98.69 88 VAL A O 1
ATOM 655 N N . GLY A 1 89 ? 21.141 -6.324 -0.9 1 97.5 89 GLY A N 1
ATOM 656 C CA . GLY A 1 89 ? 21.406 -5.043 -1.529 1 97.5 89 GLY A CA 1
ATOM 657 C C . GLY A 1 89 ? 22.438 -5.117 -2.641 1 97.5 89 GLY A C 1
ATOM 658 O O . GLY A 1 89 ? 22.609 -6.168 -3.264 1 97.5 89 GLY A O 1
ATOM 659 N N . ALA A 1 90 ? 23.047 -3.957 -2.918 1 96.81 90 ALA A N 1
ATOM 660 C CA . ALA A 1 90 ? 24.016 -3.828 -3.998 1 96.81 90 ALA A CA 1
ATOM 661 C C . ALA A 1 90 ? 25.172 -4.816 -3.818 1 96.81 90 ALA A C 1
ATOM 663 O O . ALA A 1 90 ? 25.719 -4.941 -2.725 1 96.81 90 ALA A O 1
ATOM 664 N N . GLY A 1 91 ? 25.453 -5.523 -4.883 1 97.94 91 GLY A N 1
ATOM 665 C CA . GLY A 1 91 ? 26.562 -6.477 -4.863 1 97.94 91 GLY A CA 1
ATOM 666 C C . GLY A 1 91 ? 26.109 -7.895 -4.562 1 97.94 91 GLY A C 1
ATOM 667 O O . GLY A 1 91 ? 26.859 -8.852 -4.812 1 97.94 91 GLY A O 1
ATOM 668 N N . ASP A 1 92 ? 24.922 -8.062 -4.09 1 98.81 92 ASP A N 1
ATOM 669 C CA . ASP A 1 92 ? 24.406 -9.383 -3.736 1 98.81 92 ASP A CA 1
ATOM 670 C C . ASP A 1 92 ? 23.734 -10.055 -4.938 1 98.81 92 ASP A C 1
ATOM 672 O O . ASP A 1 92 ? 23.391 -9.391 -5.91 1 98.81 92 ASP A O 1
ATOM 676 N N . GLN A 1 93 ? 23.656 -11.359 -4.852 1 98.88 93 GLN A N 1
ATOM 677 C CA . GLN A 1 93 ? 22.922 -12.172 -5.816 1 98.88 93 GLN A CA 1
ATOM 678 C C . GLN A 1 93 ? 21.766 -12.906 -5.148 1 98.88 93 GLN A C 1
ATOM 680 O O . GLN A 1 93 ? 21.891 -13.359 -4.008 1 98.88 93 GLN A O 1
ATOM 685 N N . VAL A 1 94 ? 20.672 -12.953 -5.816 1 98.94 94 VAL A N 1
ATOM 686 C CA . VAL A 1 94 ? 19.5 -13.656 -5.332 1 98.94 94 VAL A CA 1
ATOM 687 C C . VAL A 1 94 ? 19.078 -14.727 -6.34 1 98.94 94 VAL A C 1
ATOM 689 O O . VAL A 1 94 ? 18.812 -14.422 -7.504 1 98.94 94 VAL A O 1
ATOM 692 N N . ILE A 1 95 ? 19 -15.969 -5.91 1 98.94 95 ILE A N 1
ATOM 693 C CA . ILE A 1 95 ? 18.594 -17.078 -6.77 1 98.94 95 ILE A CA 1
ATOM 694 C C . ILE A 1 95 ? 17.078 -17.156 -6.84 1 98.94 95 ILE A C 1
ATOM 696 O O . ILE A 1 95 ? 16.391 -17 -5.828 1 98.94 95 ILE A O 1
ATOM 700 N N . LEU A 1 96 ? 16.516 -17.312 -7.992 1 98.81 96 LEU A N 1
ATOM 701 C CA . LEU A 1 96 ? 15.102 -17.641 -8.18 1 98.81 96 LEU A CA 1
ATOM 702 C C . LEU A 1 96 ? 14.891 -18.406 -9.484 1 98.81 96 LEU A C 1
ATOM 704 O O . LEU A 1 96 ? 15.797 -18.484 -10.32 1 98.81 96 LEU A O 1
ATOM 708 N N . ALA A 1 97 ? 13.773 -19.016 -9.617 1 98.88 97 ALA A N 1
ATOM 709 C CA . ALA A 1 97 ? 13.469 -19.781 -10.812 1 98.88 97 ALA A CA 1
ATOM 710 C C . ALA A 1 97 ? 13.352 -18.891 -12.039 1 98.88 97 ALA A C 1
ATOM 712 O O . ALA A 1 97 ? 12.812 -17.781 -11.953 1 98.88 97 ALA A O 1
ATOM 713 N N . ALA A 1 98 ? 13.766 -19.406 -13.164 1 98.88 98 ALA A N 1
ATOM 714 C CA . ALA A 1 98 ? 13.672 -18.672 -14.422 1 98.88 98 ALA A CA 1
ATOM 715 C C . ALA A 1 98 ? 12.219 -18.547 -14.883 1 98.88 98 ALA A C 1
ATOM 717 O O . ALA A 1 98 ? 11.875 -17.641 -15.648 1 98.88 98 ALA A O 1
ATOM 718 N N . TYR A 1 99 ? 11.391 -19.484 -14.492 1 98.75 99 TYR A N 1
ATOM 719 C CA . TYR A 1 99 ? 9.945 -19.359 -14.648 1 98.75 99 TYR A CA 1
ATOM 720 C C . TYR A 1 99 ? 9.289 -18.969 -13.328 1 98.75 99 TYR A C 1
ATOM 722 O O . TYR A 1 99 ? 9.07 -19.812 -12.461 1 98.75 99 TYR A O 1
ATOM 730 N N . ASP A 1 100 ? 9.047 -17.688 -13.227 1 98.25 100 ASP A N 1
ATOM 731 C CA . ASP A 1 100 ? 8.5 -17.094 -12.008 1 98.25 100 ASP A CA 1
ATOM 732 C C . ASP A 1 100 ? 7.727 -15.812 -12.32 1 98.25 100 ASP A C 1
ATOM 734 O O . ASP A 1 100 ? 7.625 -15.414 -13.477 1 98.25 100 ASP A O 1
ATOM 738 N N . PHE A 1 101 ? 7.121 -15.344 -11.289 1 97.94 101 PHE A N 1
ATOM 739 C CA . PHE A 1 101 ? 6.426 -14.07 -11.422 1 97.94 101 PHE A CA 1
ATOM 740 C C . PHE A 1 101 ? 7.41 -12.938 -11.664 1 97.94 101 PHE A C 1
ATOM 742 O O . PHE A 1 101 ? 8.383 -12.781 -10.922 1 97.94 101 PHE A O 1
ATOM 749 N N . LYS A 1 102 ? 7.203 -12.109 -12.641 1 97.44 102 LYS A N 1
ATOM 750 C CA . LYS A 1 102 ? 8.148 -11.086 -13.062 1 97.44 102 LYS A CA 1
ATOM 751 C C . LYS A 1 102 ? 8.375 -10.055 -11.953 1 97.44 102 LYS A C 1
ATOM 753 O O . LYS A 1 102 ? 9.445 -9.453 -11.867 1 97.44 102 LYS A O 1
ATOM 758 N N . GLY A 1 103 ? 7.379 -9.859 -11.062 1 97.06 103 GLY A N 1
ATOM 759 C CA . GLY A 1 103 ? 7.523 -8.914 -9.969 1 97.06 103 GLY A CA 1
ATOM 760 C C . GLY A 1 103 ? 8.648 -9.273 -9.008 1 97.06 103 GLY A C 1
ATOM 761 O O . GLY A 1 103 ? 9.297 -8.391 -8.445 1 97.06 103 GLY A O 1
ATOM 762 N N . SER A 1 104 ? 8.852 -10.57 -8.781 1 97.69 104 SER A N 1
ATOM 763 C CA . SER A 1 104 ? 9.938 -11.016 -7.91 1 97.69 104 SER A CA 1
ATOM 764 C C . SER A 1 104 ? 11.297 -10.641 -8.484 1 97.69 104 SER A C 1
ATOM 766 O O . SER A 1 104 ? 12.18 -10.188 -7.754 1 97.69 104 SER A O 1
ATOM 768 N N . TYR A 1 105 ? 11.438 -10.859 -9.805 1 98.06 105 TYR A N 1
ATOM 769 C CA . TYR A 1 105 ? 12.641 -10.477 -10.523 1 98.06 105 TYR A CA 1
ATOM 770 C C . TYR A 1 105 ? 12.914 -8.984 -10.375 1 98.06 105 TYR A C 1
ATOM 772 O O . TYR A 1 105 ? 14.031 -8.57 -10.055 1 98.06 105 TYR A O 1
ATOM 780 N N . GLN A 1 106 ? 11.906 -8.211 -10.547 1 97.75 106 GLN A N 1
ATOM 781 C CA . GLN A 1 106 ? 12.023 -6.754 -10.477 1 97.75 106 GLN A CA 1
ATOM 782 C C . GLN A 1 106 ? 12.352 -6.305 -9.055 1 97.75 106 GLN A C 1
ATOM 784 O O . GLN A 1 106 ? 13.078 -5.324 -8.859 1 97.75 106 GLN A O 1
ATOM 789 N N . ASP A 1 107 ? 11.828 -6.965 -8.047 1 97.94 107 ASP A N 1
ATOM 790 C CA . ASP A 1 107 ? 12.117 -6.625 -6.656 1 97.94 107 ASP A CA 1
ATOM 791 C C . ASP A 1 107 ? 13.594 -6.832 -6.336 1 97.94 107 ASP A C 1
ATOM 793 O O . ASP A 1 107 ? 14.188 -6.059 -5.582 1 97.94 107 ASP A O 1
ATOM 797 N N . VAL A 1 108 ? 14.172 -7.898 -6.891 1 98.56 108 VAL A N 1
ATOM 798 C CA . VAL A 1 108 ? 15.602 -8.141 -6.703 1 98.56 108 VAL A CA 1
ATOM 799 C C . VAL A 1 108 ? 16.406 -6.961 -7.266 1 98.56 108 VAL A C 1
ATOM 801 O O . VAL A 1 108 ? 17.328 -6.469 -6.617 1 98.56 108 VAL A O 1
ATOM 804 N N . LEU A 1 109 ? 16 -6.473 -8.469 1 97.06 109 LEU A N 1
ATOM 805 C CA . LEU A 1 109 ? 16.688 -5.344 -9.094 1 97.06 109 LEU A CA 1
ATOM 806 C C . LEU A 1 109 ? 16.5 -4.074 -8.273 1 97.06 109 LEU A C 1
ATOM 808 O O . LEU A 1 109 ? 17.422 -3.277 -8.125 1 97.06 109 LEU A O 1
ATOM 812 N N . ILE A 1 110 ? 15.344 -3.916 -7.711 1 94.44 110 ILE A N 1
ATOM 813 C CA . ILE A 1 110 ? 14.969 -2.693 -7.004 1 94.44 110 ILE A CA 1
ATOM 814 C C . ILE A 1 110 ? 15.836 -2.537 -5.754 1 94.44 110 ILE A C 1
ATOM 816 O O . ILE A 1 110 ? 16.203 -1.421 -5.387 1 94.44 110 ILE A O 1
ATOM 820 N N . VAL A 1 111 ? 16.172 -3.637 -5.117 1 95.75 111 VAL A N 1
ATOM 821 C CA . VAL A 1 111 ? 16.984 -3.541 -3.906 1 95.75 111 VAL A CA 1
ATOM 822 C C . VAL A 1 111 ? 18.453 -3.477 -4.277 1 95.75 111 VAL A C 1
ATOM 824 O O . VAL A 1 111 ? 19.328 -3.432 -3.398 1 95.75 111 VAL A O 1
ATOM 827 N N . GLY A 1 112 ? 18.766 -3.564 -5.586 1 96.12 112 GLY A N 1
ATOM 828 C CA . GLY A 1 112 ? 20.125 -3.354 -6.078 1 96.12 112 GLY A CA 1
ATOM 829 C C . GLY A 1 112 ? 20.891 -4.645 -6.289 1 96.12 112 GLY A C 1
ATOM 830 O O . GLY A 1 112 ? 22.078 -4.621 -6.586 1 96.12 112 GLY A O 1
ATOM 831 N N . ALA A 1 113 ? 20.219 -5.781 -6.145 1 98.56 113 ALA A N 1
ATOM 832 C CA . ALA A 1 113 ? 20.875 -7.086 -6.277 1 98.56 113 ALA A CA 1
ATOM 833 C C . ALA A 1 113 ? 20.734 -7.625 -7.699 1 98.56 113 ALA A C 1
ATOM 835 O O . ALA A 1 113 ? 20.078 -7.012 -8.539 1 98.56 113 ALA A O 1
ATOM 836 N N . THR A 1 114 ? 21.391 -8.742 -7.973 1 98.75 114 THR A N 1
ATOM 837 C CA . THR A 1 114 ? 21.359 -9.391 -9.281 1 98.75 114 THR A CA 1
ATOM 838 C C . THR A 1 114 ? 20.609 -10.711 -9.219 1 98.75 114 THR A C 1
ATOM 840 O O . THR A 1 114 ? 20.953 -11.594 -8.414 1 98.75 114 THR A O 1
ATOM 843 N N . PRO A 1 115 ? 19.641 -10.867 -10.031 1 98.88 115 PRO A N 1
ATOM 844 C CA . PRO A 1 115 ? 18.969 -12.172 -10.086 1 98.88 115 PRO A CA 1
ATOM 845 C C . PRO A 1 115 ? 19.859 -13.273 -10.664 1 98.88 115 PRO A C 1
ATOM 847 O O . PRO A 1 115 ? 20.578 -13.039 -11.641 1 98.88 115 PRO A O 1
ATOM 850 N N . VAL A 1 116 ? 19.859 -14.375 -10.047 1 98.94 116 VAL A N 1
ATOM 851 C CA . VAL A 1 116 ? 20.453 -15.602 -10.57 1 98.94 116 VAL A CA 1
ATOM 852 C C . VAL A 1 116 ? 19.344 -16.594 -10.914 1 98.94 116 VAL A C 1
ATOM 854 O O . VAL A 1 116 ? 18.672 -17.125 -10.023 1 98.94 116 VAL A O 1
ATOM 857 N N . LEU A 1 117 ? 19.172 -16.906 -12.227 1 98.88 117 LEU A N 1
ATOM 858 C CA . LEU A 1 117 ? 18.047 -17.703 -12.711 1 98.88 117 LEU A CA 1
ATOM 859 C C . LEU A 1 117 ? 18.438 -19.172 -12.836 1 98.88 117 LEU A C 1
ATOM 861 O O . LEU A 1 117 ? 19.453 -19.5 -13.461 1 98.88 117 LEU A O 1
ATOM 865 N N . VAL A 1 118 ? 17.672 -19.984 -12.242 1 98.88 118 VAL A N 1
ATOM 866 C CA . VAL A 1 118 ? 17.891 -21.422 -12.312 1 98.88 118 VAL A CA 1
ATOM 867 C C . VAL A 1 118 ? 16.703 -22.094 -12.992 1 98.88 118 VAL A C 1
ATOM 869 O O . VAL A 1 118 ? 15.609 -21.516 -13.062 1 98.88 118 VAL A O 1
ATOM 872 N N . ASP A 1 119 ? 16.859 -23.266 -13.477 1 98.56 119 ASP A N 1
ATOM 873 C CA . ASP A 1 119 ? 15.812 -23.984 -14.188 1 98.56 119 ASP A CA 1
ATOM 874 C C . ASP A 1 119 ? 14.773 -24.547 -13.219 1 98.56 119 ASP A C 1
ATOM 876 O O . ASP A 1 119 ? 14.93 -24.438 -12.008 1 98.56 119 ASP A O 1
ATOM 880 N N . VAL A 1 120 ? 13.703 -25.062 -13.773 1 98.5 120 VAL A N 1
ATOM 881 C CA . VAL A 1 120 ? 12.602 -25.578 -12.969 1 98.5 120 VAL A CA 1
ATOM 882 C C . VAL A 1 120 ? 12.469 -27.078 -13.156 1 98.5 120 VAL A C 1
ATOM 884 O O . VAL A 1 120 ? 13.047 -27.656 -14.086 1 98.5 120 VAL A O 1
ATOM 887 N N . ASP A 1 121 ? 11.844 -27.688 -12.219 1 98 121 ASP A N 1
ATOM 888 C CA . ASP A 1 121 ? 11.555 -29.125 -12.289 1 98 121 ASP A CA 1
ATOM 889 C C . ASP A 1 121 ? 10.492 -29.406 -13.344 1 98 121 ASP A C 1
ATOM 891 O O . ASP A 1 121 ? 9.453 -28.75 -13.383 1 98 121 ASP A O 1
ATOM 895 N N . PRO A 1 122 ? 10.703 -30.391 -14.219 1 97.31 122 PRO A N 1
ATOM 896 C CA . PRO A 1 122 ? 9.773 -30.641 -15.32 1 97.31 122 PRO A CA 1
ATOM 897 C C . PRO A 1 122 ? 8.438 -31.203 -14.852 1 97.31 122 PRO A C 1
ATOM 899 O O . PRO A 1 122 ? 7.48 -31.266 -15.625 1 97.31 122 PRO A O 1
ATOM 902 N N . LEU A 1 123 ? 8.383 -31.672 -13.656 1 97.12 123 LEU A N 1
ATOM 903 C CA . LEU A 1 123 ? 7.129 -32.219 -13.164 1 97.12 123 LEU A CA 1
ATOM 904 C C . LEU A 1 123 ? 6.293 -31.172 -12.461 1 97.12 123 LEU A C 1
ATOM 906 O O . LEU A 1 123 ? 5.129 -30.953 -12.82 1 97.12 123 LEU A O 1
ATOM 910 N N . SER A 1 124 ? 6.906 -30.406 -11.578 1 96.62 124 SER A N 1
ATOM 911 C CA . SER A 1 124 ? 6.168 -29.438 -10.781 1 96.62 124 SER A CA 1
ATOM 912 C C . SER A 1 124 ? 6.148 -28.062 -11.453 1 96.62 124 SER A C 1
ATOM 914 O O . SER A 1 124 ? 5.348 -27.203 -11.086 1 96.62 124 SER A O 1
ATOM 916 N N . GLY A 1 125 ? 7.109 -27.844 -12.344 1 97.5 125 GLY A N 1
ATOM 917 C CA . GLY A 1 125 ? 7.203 -26.562 -13.016 1 97.5 125 GLY A CA 1
ATOM 918 C C . GLY A 1 125 ? 7.809 -25.484 -12.148 1 97.5 125 GLY A C 1
ATOM 919 O O . GLY A 1 125 ? 7.781 -24.297 -12.508 1 97.5 125 GLY A O 1
ATOM 920 N N . ASN A 1 126 ? 8.312 -25.828 -10.938 1 97.75 126 ASN A N 1
ATOM 921 C CA . ASN A 1 126 ? 8.859 -24.844 -10.008 1 97.75 126 ASN A CA 1
ATOM 922 C C . ASN A 1 126 ? 10.336 -25.109 -9.727 1 97.75 126 ASN A C 1
ATOM 924 O O . ASN A 1 126 ? 10.922 -26.062 -10.266 1 97.75 126 ASN A O 1
ATOM 928 N N . LEU A 1 127 ? 10.977 -24.25 -8.969 1 98.06 127 LEU A N 1
ATOM 929 C CA . LEU A 1 127 ? 12.414 -24.25 -8.734 1 98.06 127 LEU A CA 1
ATOM 930 C C . LEU A 1 127 ? 12.914 -25.656 -8.43 1 98.06 127 LEU A C 1
ATOM 932 O O . LEU A 1 127 ? 12.336 -26.359 -7.598 1 98.06 127 LEU A O 1
ATOM 936 N N . ASP A 1 128 ? 13.961 -26.062 -9.141 1 96 128 ASP A N 1
ATOM 937 C CA . ASP A 1 128 ? 14.625 -27.344 -8.922 1 96 128 ASP A CA 1
ATOM 938 C C . ASP A 1 128 ? 15.773 -27.219 -7.93 1 96 128 ASP A C 1
ATOM 940 O O . ASP A 1 128 ? 16.828 -26.672 -8.266 1 96 128 ASP A O 1
ATOM 944 N N . PRO A 1 129 ? 15.562 -27.797 -6.75 1 96.31 129 PRO A N 1
ATOM 945 C CA . PRO A 1 129 ? 16.625 -27.625 -5.75 1 96.31 129 PRO A CA 1
ATOM 946 C C . PRO A 1 129 ? 17.938 -28.266 -6.184 1 96.31 129 PRO A C 1
ATOM 948 O O . PRO A 1 129 ? 19 -27.906 -5.676 1 96.31 129 PRO A O 1
ATOM 951 N N . ALA A 1 130 ? 17.922 -29.203 -7.145 1 95.38 130 ALA A N 1
ATOM 952 C CA . ALA A 1 130 ? 19.125 -29.922 -7.582 1 95.38 130 ALA A CA 1
ATOM 953 C C . ALA A 1 130 ? 20.094 -28.984 -8.289 1 95.38 130 ALA A C 1
ATOM 955 O O . ALA A 1 130 ? 21.281 -29.297 -8.422 1 95.38 130 ALA A O 1
ATOM 956 N N . ILE A 1 131 ? 19.641 -27.844 -8.711 1 96.56 131 ILE A N 1
ATOM 957 C CA . ILE A 1 131 ? 20.453 -26.938 -9.508 1 96.56 131 ILE A CA 1
ATOM 958 C C . ILE A 1 131 ? 21.062 -25.875 -8.602 1 96.56 131 ILE A C 1
ATOM 960 O O . ILE A 1 131 ? 21.922 -25.094 -9.039 1 96.56 131 ILE A O 1
ATOM 964 N N . LEU A 1 132 ? 20.734 -25.797 -7.363 1 97.81 132 LEU A N 1
ATOM 965 C CA . LEU A 1 132 ? 21.156 -24.719 -6.453 1 97.81 132 LEU A CA 1
ATOM 966 C C . LEU A 1 132 ? 22.656 -24.719 -6.266 1 97.81 132 LEU A C 1
ATOM 968 O O . LEU A 1 132 ? 23.281 -23.656 -6.188 1 97.81 132 LEU A O 1
ATOM 972 N N . SER A 1 133 ? 23.281 -25.906 -6.25 1 97.88 133 SER A N 1
ATOM 973 C CA . SER A 1 133 ? 24.734 -26 -6.031 1 97.88 133 SER A CA 1
ATOM 974 C C . SER A 1 133 ? 25.5 -25.328 -7.16 1 97.88 133 SER A C 1
ATOM 976 O O . SER A 1 133 ? 26.578 -24.75 -6.93 1 97.88 133 SER A O 1
ATOM 978 N N . ALA A 1 134 ? 24.984 -25.375 -8.32 1 98.12 134 ALA A N 1
ATOM 979 C CA . ALA A 1 134 ? 25.625 -24.781 -9.477 1 98.12 134 ALA A CA 1
ATOM 980 C C . ALA A 1 134 ? 25.391 -23.266 -9.516 1 98.12 134 ALA A C 1
ATOM 982 O O . ALA A 1 134 ? 26.109 -22.531 -10.203 1 98.12 134 ALA A O 1
ATOM 983 N N . ALA A 1 135 ? 24.469 -22.797 -8.758 1 98.38 135 ALA A N 1
ATOM 984 C CA . ALA A 1 135 ? 24.031 -21.406 -8.852 1 98.38 135 ALA A CA 1
ATOM 985 C C . ALA A 1 135 ? 24.719 -20.531 -7.805 1 98.38 135 ALA A C 1
ATOM 987 O O . ALA A 1 135 ? 24.812 -19.312 -7.957 1 98.38 135 ALA A O 1
ATOM 988 N N . ILE A 1 136 ? 25.234 -21.094 -6.828 1 98.12 136 ILE A N 1
ATOM 989 C CA . ILE A 1 136 ? 25.734 -20.359 -5.668 1 98.12 136 ILE A CA 1
ATOM 990 C C . ILE A 1 136 ? 27.062 -19.688 -6.016 1 98.12 136 ILE A C 1
ATOM 992 O O . ILE A 1 136 ? 27.812 -20.188 -6.852 1 98.12 136 ILE A O 1
ATOM 996 N N . SER A 1 137 ? 27.344 -18.594 -5.473 1 98.25 137 SER A N 1
ATOM 997 C CA . SER A 1 137 ? 28.609 -17.859 -5.465 1 98.25 137 SER A CA 1
ATOM 998 C C . SER A 1 137 ? 28.828 -17.156 -4.125 1 98.25 137 SER A C 1
ATOM 1000 O O . SER A 1 137 ? 27.984 -17.234 -3.23 1 98.25 137 SER A O 1
ATOM 1002 N N . ASP A 1 138 ? 29.953 -16.453 -4.008 1 97.88 138 ASP A N 1
ATOM 1003 C CA . ASP A 1 138 ? 30.25 -15.711 -2.783 1 97.88 138 ASP A CA 1
ATOM 1004 C C . ASP A 1 138 ? 29.297 -14.539 -2.602 1 97.88 138 ASP A C 1
ATOM 1006 O O . ASP A 1 138 ? 29.125 -14.039 -1.488 1 97.88 138 ASP A O 1
ATOM 1010 N N . ALA A 1 139 ? 28.625 -14.188 -3.674 1 98.56 139 ALA A N 1
ATOM 1011 C CA . ALA A 1 139 ? 27.734 -13.023 -3.65 1 98.56 139 ALA A CA 1
ATOM 1012 C C . ALA A 1 139 ? 26.297 -13.445 -3.35 1 98.56 139 ALA A C 1
ATOM 1014 O O . ALA A 1 139 ? 25.422 -12.594 -3.148 1 98.56 139 ALA A O 1
ATOM 1015 N N . THR A 1 140 ? 26.016 -14.758 -3.297 1 98.88 140 THR A N 1
ATOM 1016 C CA . THR A 1 140 ? 24.656 -15.219 -3.066 1 98.88 140 THR A CA 1
ATOM 1017 C C . THR A 1 140 ? 24.203 -14.906 -1.641 1 98.88 140 THR A C 1
ATOM 1019 O O . THR A 1 140 ? 24.859 -15.328 -0.677 1 98.88 140 THR A O 1
ATOM 1022 N N . LYS A 1 141 ? 23.094 -14.188 -1.544 1 98.81 141 LYS A N 1
ATOM 1023 C CA . LYS A 1 141 ? 22.625 -13.75 -0.231 1 98.81 141 LYS A CA 1
ATOM 1024 C C . LYS A 1 141 ? 21.281 -14.383 0.103 1 98.81 141 LYS A C 1
ATOM 1026 O O . LYS A 1 141 ? 20.953 -14.586 1.275 1 98.81 141 LYS A O 1
ATOM 1031 N N . ALA A 1 142 ? 20.484 -14.688 -0.919 1 98.94 142 ALA A N 1
ATOM 1032 C CA . ALA A 1 142 ? 19.141 -15.211 -0.666 1 98.94 142 ALA A CA 1
ATOM 1033 C C . ALA A 1 142 ? 18.656 -16.047 -1.84 1 98.94 142 ALA A C 1
ATOM 1035 O O . ALA A 1 142 ? 19.219 -16 -2.93 1 98.94 142 ALA A O 1
ATOM 1036 N N . ILE A 1 143 ? 17.641 -16.859 -1.574 1 98.94 143 ILE A N 1
ATOM 1037 C CA . ILE A 1 143 ? 16.859 -17.594 -2.559 1 98.94 143 ILE A CA 1
ATOM 1038 C C . ILE A 1 143 ? 15.383 -17.203 -2.426 1 98.94 143 ILE A C 1
ATOM 1040 O O . ILE A 1 143 ? 14.844 -17.156 -1.316 1 98.94 143 ILE A O 1
ATOM 1044 N N . ILE A 1 144 ? 14.758 -16.828 -3.518 1 98.94 144 ILE A N 1
ATOM 1045 C CA . ILE A 1 144 ? 13.305 -16.719 -3.566 1 98.94 144 ILE A CA 1
ATOM 1046 C C . ILE A 1 144 ? 12.711 -18 -4.141 1 98.94 144 ILE A C 1
ATOM 1048 O O . ILE A 1 144 ? 13.023 -18.391 -5.27 1 98.94 144 ILE A O 1
ATOM 1052 N N . VAL A 1 145 ? 11.914 -18.656 -3.363 1 98.75 145 VAL A N 1
ATOM 1053 C CA . VAL A 1 145 ? 11.211 -19.859 -3.779 1 98.75 145 VAL A CA 1
ATOM 1054 C C . VAL A 1 145 ? 9.719 -19.578 -3.908 1 98.75 145 VAL A C 1
ATOM 1056 O O . VAL A 1 145 ? 9.062 -19.219 -2.926 1 98.75 145 VAL A O 1
ATOM 1059 N N . SER A 1 146 ? 9.211 -19.766 -5.078 1 98.69 146 SER A N 1
ATOM 1060 C CA . SER A 1 146 ? 7.785 -19.547 -5.316 1 98.69 146 SER A CA 1
ATOM 1061 C C . SER A 1 146 ? 7.066 -20.859 -5.605 1 98.69 146 SER A C 1
ATOM 1063 O O . SER A 1 146 ? 7.555 -21.688 -6.383 1 98.69 146 SER A O 1
ATOM 1065 N N . HIS A 1 147 ? 5.973 -21.094 -4.93 1 98.44 147 HIS A N 1
ATOM 1066 C CA . HIS A 1 147 ? 5.051 -22.172 -5.273 1 98.44 147 HIS A CA 1
ATOM 1067 C C . HIS A 1 147 ? 3.982 -21.703 -6.25 1 98.44 147 HIS A C 1
ATOM 1069 O O . HIS A 1 147 ? 3.135 -20.875 -5.895 1 98.44 147 HIS A O 1
ATOM 1075 N N . LEU A 1 148 ? 4.043 -22.281 -7.5 1 98.31 148 LEU A N 1
ATOM 1076 C CA . LEU A 1 148 ? 3.193 -21.688 -8.531 1 98.31 148 LEU A CA 1
ATOM 1077 C C . LEU A 1 148 ? 2.264 -22.734 -9.133 1 98.31 148 LEU A C 1
ATOM 1079 O O . LEU A 1 148 ? 2.66 -23.891 -9.32 1 98.31 148 LEU A O 1
ATOM 1083 N N . HIS A 1 149 ? 1.106 -22.391 -9.438 1 98.31 149 HIS A N 1
ATOM 1084 C CA . HIS A 1 149 ? 0.166 -23.094 -10.312 1 98.31 149 HIS A CA 1
ATOM 1085 C C . HIS A 1 149 ? -0.164 -24.484 -9.781 1 98.31 149 HIS A C 1
ATOM 1087 O O . HIS A 1 149 ? -0.34 -25.422 -10.562 1 98.31 149 HIS A O 1
ATOM 1093 N N . GLY A 1 150 ? -0.141 -24.641 -8.484 1 97.81 150 GLY A N 1
ATOM 1094 C CA . GLY A 1 150 ? -0.44 -25.938 -7.906 1 97.81 150 GLY A CA 1
ATOM 1095 C C . GLY A 1 150 ? 0.792 -26.812 -7.703 1 97.81 150 GLY A C 1
ATOM 1096 O O . GLY A 1 150 ? 0.732 -27.844 -7.031 1 97.81 150 GLY A O 1
ATOM 1097 N N . GLY A 1 151 ? 1.878 -26.391 -8.328 1 97.56 151 GLY A N 1
ATOM 1098 C CA . GLY A 1 151 ? 3.154 -27.047 -8.07 1 97.56 151 GLY A CA 1
ATOM 1099 C C . GLY A 1 151 ? 3.855 -26.5 -6.836 1 97.56 151 GLY A C 1
ATOM 1100 O O . GLY A 1 151 ? 3.75 -25.312 -6.527 1 97.56 151 GLY A O 1
ATOM 1101 N N . MET A 1 152 ? 4.559 -27.391 -6.141 1 97.25 152 MET A N 1
ATOM 1102 C CA . MET A 1 152 ? 5.254 -26.969 -4.93 1 97.25 152 MET A CA 1
ATOM 1103 C C . MET A 1 152 ? 6.727 -27.359 -4.98 1 97.25 152 MET A C 1
ATOM 1105 O O . MET A 1 152 ? 7.094 -28.328 -5.648 1 97.25 152 MET A O 1
ATOM 1109 N N . VAL A 1 153 ? 7.539 -26.625 -4.32 1 97.81 153 VAL A N 1
ATOM 1110 C CA . VAL A 1 153 ? 8.977 -26.844 -4.27 1 97.81 153 VAL A CA 1
ATOM 1111 C C . VAL A 1 153 ? 9.328 -27.703 -3.049 1 97.81 153 VAL A C 1
ATOM 1113 O O . VAL A 1 153 ? 8.812 -27.469 -1.953 1 97.81 153 VAL A O 1
ATOM 1116 N N . PRO A 1 154 ? 10.219 -28.75 -3.209 1 97.19 154 PRO A N 1
ATOM 1117 C CA . PRO A 1 154 ? 10.688 -29.516 -2.047 1 97.19 154 PRO A CA 1
ATOM 1118 C C . PRO A 1 154 ? 11.5 -28.656 -1.075 1 97.19 154 PRO A C 1
ATOM 1120 O O . PRO A 1 154 ? 12.711 -28.516 -1.233 1 97.19 154 PRO A O 1
ATOM 1123 N N . MET A 1 155 ? 10.898 -28.156 -0.043 1 97.69 155 MET A N 1
ATOM 1124 C CA . MET A 1 155 ? 11.461 -27.109 0.803 1 97.69 155 MET A CA 1
ATOM 1125 C C . MET A 1 155 ? 12.547 -27.672 1.716 1 97.69 155 MET A C 1
ATOM 1127 O O . MET A 1 155 ? 13.492 -26.969 2.066 1 97.69 155 MET A O 1
ATOM 1131 N N . ARG A 1 156 ? 12.453 -28.953 2.143 1 97.25 156 ARG A N 1
ATOM 1132 C CA . ARG A 1 156 ? 13.508 -29.516 2.969 1 97.25 156 ARG A CA 1
ATOM 1133 C C . ARG A 1 156 ? 14.859 -29.453 2.256 1 97.25 156 ARG A C 1
ATOM 1135 O O . ARG A 1 156 ? 15.867 -29.078 2.861 1 97.25 156 ARG A O 1
ATOM 1142 N N . ALA A 1 157 ? 14.812 -29.828 0.974 1 97.25 157 ALA A N 1
ATOM 1143 C CA . ALA A 1 157 ? 16.031 -29.781 0.179 1 97.25 157 ALA A CA 1
ATOM 1144 C C . ALA A 1 157 ? 16.562 -28.359 0.058 1 97.25 157 ALA A C 1
ATOM 1146 O O . ALA A 1 157 ? 17.766 -28.109 0.19 1 97.25 157 ALA A O 1
ATOM 1147 N N . VAL A 1 158 ? 15.711 -27.391 -0.161 1 98.31 158 VAL A N 1
ATOM 1148 C CA . VAL A 1 158 ? 16.094 -25.984 -0.285 1 98.31 158 VAL A CA 1
ATOM 1149 C C . VAL A 1 158 ? 16.688 -25.5 1.029 1 98.31 158 VAL A C 1
ATOM 1151 O O . VAL A 1 158 ? 17.75 -24.859 1.034 1 98.31 158 VAL A O 1
ATOM 1154 N N . MET A 1 159 ? 16.016 -25.781 2.104 1 98.56 159 MET A N 1
ATOM 1155 C CA . MET A 1 159 ? 16.438 -25.281 3.41 1 98.56 159 MET A CA 1
ATOM 1156 C C . MET A 1 159 ? 17.766 -25.906 3.82 1 98.56 159 MET A C 1
ATOM 1158 O O . MET A 1 159 ? 18.609 -25.234 4.422 1 98.56 159 MET A O 1
ATOM 1162 N N . GLU A 1 160 ? 17.984 -27.188 3.566 1 98.25 160 GLU A N 1
ATOM 1163 C CA . GLU A 1 160 ? 19.25 -27.828 3.857 1 98.25 160 GLU A CA 1
ATOM 1164 C C . GLU A 1 160 ? 20.406 -27.141 3.115 1 98.25 160 GLU A C 1
ATOM 1166 O O . GLU A 1 160 ? 21.453 -26.859 3.701 1 98.25 160 GLU A O 1
ATOM 1171 N N . PHE A 1 161 ? 20.172 -26.891 1.896 1 98.38 161 PHE A N 1
ATOM 1172 C CA . PHE A 1 161 ? 21.172 -26.203 1.084 1 98.38 161 PHE A CA 1
ATOM 1173 C C . PHE A 1 161 ? 21.438 -24.812 1.633 1 98.38 161 PHE A C 1
ATOM 1175 O O . PHE A 1 161 ? 22.594 -24.422 1.811 1 98.38 161 PHE A O 1
ATOM 1182 N N . ALA A 1 162 ? 20.344 -24.062 1.871 1 98.75 162 ALA A N 1
ATOM 1183 C CA . ALA A 1 162 ? 20.469 -22.672 2.338 1 98.75 162 ALA A CA 1
ATOM 1184 C C . ALA A 1 162 ? 21.203 -22.609 3.668 1 98.75 162 ALA A C 1
ATOM 1186 O O . ALA A 1 162 ? 22.078 -21.75 3.865 1 98.75 162 ALA A O 1
ATOM 1187 N N . ARG A 1 163 ? 20.953 -23.5 4.559 1 98.19 163 ARG A N 1
ATOM 1188 C CA . ARG A 1 163 ? 21.609 -23.547 5.863 1 98.19 163 ARG A CA 1
ATOM 1189 C C . ARG A 1 163 ? 23.094 -23.844 5.727 1 98.19 163 ARG A C 1
ATOM 1191 O O . ARG A 1 163 ? 23.922 -23.234 6.398 1 98.19 163 ARG A O 1
ATOM 1198 N N . ALA A 1 164 ? 23.422 -24.734 4.855 1 98.19 164 ALA A N 1
ATOM 1199 C CA . ALA A 1 164 ? 24.797 -25.141 4.652 1 98.19 164 ALA A CA 1
ATOM 1200 C C . ALA A 1 164 ? 25.641 -23.984 4.129 1 98.19 164 ALA A C 1
ATOM 1202 O O . ALA A 1 164 ? 26.859 -23.938 4.34 1 98.19 164 ALA A O 1
ATOM 1203 N N . HIS A 1 165 ? 25.031 -23.047 3.51 1 98.25 165 HIS A N 1
ATOM 1204 C CA . HIS A 1 165 ? 25.766 -21.984 2.859 1 98.25 165 HIS A CA 1
ATOM 1205 C C . HIS A 1 165 ? 25.453 -20.625 3.49 1 98.25 165 HIS A C 1
ATOM 1207 O O . HIS A 1 165 ? 25.891 -19.594 2.992 1 98.25 165 HIS A O 1
ATOM 1213 N N . ASP A 1 166 ? 24.609 -20.594 4.516 1 97.75 166 ASP A N 1
ATOM 1214 C CA . ASP A 1 166 ? 24.234 -19.391 5.246 1 97.75 166 ASP A CA 1
ATOM 1215 C C . ASP A 1 166 ? 23.562 -18.375 4.324 1 97.75 166 ASP A C 1
ATOM 1217 O O . ASP A 1 166 ? 23.969 -17.219 4.258 1 97.75 166 ASP A O 1
ATOM 1221 N N . ILE A 1 167 ? 22.578 -18.875 3.578 1 97.94 167 ILE A N 1
ATOM 1222 C CA . ILE A 1 167 ? 21.812 -18.062 2.633 1 97.94 167 ILE A CA 1
ATOM 1223 C C . ILE A 1 167 ? 20.375 -17.953 3.119 1 97.94 167 ILE A C 1
ATOM 1225 O O . ILE A 1 167 ? 19.797 -18.906 3.639 1 97.94 167 ILE A O 1
ATOM 1229 N N . GLY A 1 168 ? 19.75 -16.688 3.049 1 98.81 168 GLY A N 1
ATOM 1230 C CA . GLY A 1 168 ? 18.359 -16.484 3.416 1 98.81 168 GLY A CA 1
ATOM 1231 C C . GLY A 1 168 ? 17.391 -17.078 2.416 1 98.81 168 GLY A C 1
ATOM 1232 O O . GLY A 1 168 ? 17.688 -17.172 1.223 1 98.81 168 GLY A O 1
ATOM 1233 N N . VAL A 1 169 ? 16.203 -17.516 2.906 1 98.94 169 VAL A N 1
ATOM 1234 C CA . VAL A 1 169 ? 15.172 -18.062 2.023 1 98.94 169 VAL A CA 1
ATOM 1235 C C . VAL A 1 169 ? 13.875 -17.266 2.18 1 98.94 169 VAL A C 1
ATOM 1237 O O . VAL A 1 169 ? 13.344 -17.156 3.283 1 98.94 169 VAL A O 1
ATOM 1240 N N . ILE A 1 170 ? 13.445 -16.672 1.13 1 98.94 170 ILE A N 1
ATOM 1241 C CA . ILE A 1 170 ? 12.109 -16.094 1.022 1 98.94 170 ILE A CA 1
ATOM 1242 C C . ILE A 1 170 ? 11.172 -17.062 0.325 1 98.94 170 ILE A C 1
ATOM 1244 O O . ILE A 1 170 ? 11.391 -17.422 -0.835 1 98.94 170 ILE A O 1
ATOM 1248 N N . GLU A 1 171 ? 10.203 -17.516 0.993 1 98.94 171 GLU A N 1
ATOM 1249 C CA . GLU A 1 171 ? 9.227 -18.469 0.476 1 98.94 171 GLU A CA 1
ATOM 1250 C C . GLU A 1 171 ? 7.941 -17.781 0.037 1 98.94 171 GLU A C 1
ATOM 1252 O O . GLU A 1 171 ? 7.16 -17.312 0.875 1 98.94 171 GLU A O 1
ATOM 1257 N N . ASP A 1 172 ? 7.781 -17.672 -1.263 1 98.81 172 ASP A N 1
ATOM 1258 C CA . ASP A 1 172 ? 6.605 -17.031 -1.841 1 98.81 172 ASP A CA 1
ATOM 1259 C C . ASP A 1 172 ? 5.438 -18.016 -1.938 1 98.81 172 ASP A C 1
ATOM 1261 O O . ASP A 1 172 ? 5.391 -18.844 -2.844 1 98.81 172 ASP A O 1
ATOM 1265 N N . ALA A 1 173 ? 4.473 -17.828 -1.029 1 98.75 173 ALA A N 1
ATOM 1266 C CA . ALA A 1 173 ? 3.264 -18.656 -1.003 1 98.75 173 ALA A CA 1
ATOM 1267 C C . ALA A 1 173 ? 2.039 -17.844 -1.42 1 98.75 173 ALA A C 1
ATOM 1269 O O . ALA A 1 173 ? 0.924 -18.109 -0.972 1 98.75 173 ALA A O 1
ATOM 1270 N N . CYS A 1 174 ? 2.252 -16.844 -2.244 1 98.38 174 CYS A N 1
ATOM 1271 C CA . CYS A 1 174 ? 1.172 -15.984 -2.707 1 98.38 174 CYS A CA 1
ATOM 1272 C C . CYS A 1 174 ? 0.104 -16.797 -3.438 1 98.38 174 CYS A C 1
ATOM 1274 O O . CYS A 1 174 ? -1.072 -16.422 -3.424 1 98.38 174 CYS A O 1
ATOM 1276 N N . GLN A 1 175 ? 0.507 -17.906 -4.066 1 98.38 175 GLN A N 1
ATOM 1277 C CA . GLN A 1 175 ? -0.455 -18.75 -4.773 1 98.38 175 GLN A CA 1
ATOM 1278 C C . GLN A 1 175 ? -0.861 -19.953 -3.93 1 98.38 175 GLN A C 1
ATOM 1280 O O . GLN A 1 175 ? -1.598 -20.828 -4.395 1 98.38 175 GLN A O 1
ATOM 1285 N N . MET A 1 176 ? -0.362 -20 -2.65 1 97.19 176 MET A N 1
ATOM 1286 C CA . MET A 1 176 ? -0.526 -21.25 -1.914 1 97.19 176 MET A CA 1
ATOM 1287 C C . MET A 1 176 ? -0.919 -20.984 -0.466 1 97.19 176 MET A C 1
ATOM 1289 O O . MET A 1 176 ? -0.35 -21.578 0.456 1 97.19 176 MET A O 1
ATOM 1293 N N . PRO A 1 177 ? -1.827 -20.031 -0.251 1 97.69 177 PRO A N 1
ATOM 1294 C CA . PRO A 1 177 ? -2.219 -19.891 1.153 1 97.69 177 PRO A CA 1
ATOM 1295 C C . PRO A 1 177 ? -2.9 -21.141 1.706 1 97.69 177 PRO A C 1
ATOM 1297 O O . PRO A 1 177 ? -3.773 -21.719 1.051 1 97.69 177 PRO A O 1
ATOM 1300 N N . GLY A 1 178 ? -2.445 -21.609 2.861 1 97.62 178 GLY A N 1
ATOM 1301 C CA . GLY A 1 178 ? -3.047 -22.75 3.543 1 97.62 178 GLY A CA 1
ATOM 1302 C C . GLY A 1 178 ? -2.531 -24.078 3.045 1 97.62 178 GLY A C 1
ATOM 1303 O O . GLY A 1 178 ? -2.908 -25.125 3.568 1 97.62 178 GLY A O 1
ATOM 1304 N N . ALA A 1 179 ? -1.654 -24.125 2.082 1 97.81 179 ALA A N 1
ATOM 1305 C CA . ALA A 1 179 ? -1.09 -25.359 1.547 1 97.81 179 ALA A CA 1
ATOM 1306 C C . ALA A 1 179 ? -0.109 -25.984 2.533 1 97.81 179 ALA A C 1
ATOM 1308 O O . ALA A 1 179 ? 0.406 -25.312 3.424 1 97.81 179 ALA A O 1
ATOM 1309 N N . ARG A 1 180 ? 0.093 -27.25 2.342 1 96.5 180 ARG A N 1
ATOM 1310 C CA . ARG A 1 180 ? 1.037 -28 3.162 1 96.5 180 ARG A CA 1
ATOM 1311 C C . ARG A 1 180 ? 2.059 -28.719 2.295 1 96.5 180 ARG A C 1
ATOM 1313 O O . ARG A 1 180 ? 1.732 -29.188 1.2 1 96.5 180 ARG A O 1
ATOM 1320 N N . ILE A 1 181 ? 3.244 -28.812 2.844 1 95.25 181 ILE A N 1
ATOM 1321 C CA . ILE A 1 181 ? 4.309 -29.516 2.139 1 95.25 181 ILE A CA 1
ATOM 1322 C C . ILE A 1 181 ? 5.312 -30.078 3.145 1 95.25 181 ILE A C 1
ATOM 1324 O O . ILE A 1 181 ? 5.793 -29.344 4.02 1 95.25 181 ILE A O 1
ATOM 1328 N N . GLU A 1 182 ? 5.594 -31.391 3.051 1 95.44 182 GLU A N 1
ATOM 1329 C CA . GLU A 1 182 ? 6.609 -32.094 3.842 1 95.44 182 GLU A CA 1
ATOM 1330 C C . GLU A 1 182 ? 6.387 -31.859 5.336 1 95.44 182 GLU A C 1
ATOM 1332 O O . GLU A 1 182 ? 7.336 -31.609 6.078 1 95.44 182 GLU A O 1
ATOM 1337 N N . GLY A 1 183 ? 5.094 -31.781 5.699 1 92.25 183 GLY A N 1
ATOM 1338 C CA . GLY A 1 183 ? 4.727 -31.719 7.105 1 92.25 183 GLY A CA 1
ATOM 1339 C C . GLY A 1 183 ? 4.629 -30.312 7.641 1 92.25 183 GLY A C 1
ATOM 1340 O O . GLY A 1 183 ? 4.355 -30.109 8.828 1 92.25 183 GLY A O 1
ATOM 1341 N N . GLY A 1 184 ? 4.832 -29.359 6.809 1 94.06 184 GLY A N 1
ATOM 1342 C CA . GLY A 1 184 ? 4.738 -27.969 7.215 1 94.06 184 GLY A CA 1
ATOM 1343 C C . GLY A 1 184 ? 3.824 -27.156 6.32 1 94.06 184 GLY A C 1
ATOM 1344 O O . GLY A 1 184 ? 3.344 -27.641 5.297 1 94.06 184 GLY A O 1
ATOM 1345 N N . TRP A 1 185 ? 3.602 -25.922 6.797 1 96.5 185 TRP A N 1
ATOM 1346 C CA . TRP A 1 185 ? 2.787 -25 6.012 1 96.5 185 TRP A CA 1
ATOM 1347 C C . TRP A 1 185 ? 3.621 -24.328 4.93 1 96.5 185 TRP A C 1
ATOM 1349 O O . TRP A 1 185 ? 4.766 -23.938 5.172 1 96.5 185 TRP A O 1
ATOM 1359 N N . ALA A 1 186 ? 3.029 -24.25 3.682 1 97.62 186 ALA A N 1
ATOM 1360 C CA . ALA A 1 186 ? 3.67 -23.391 2.695 1 97.62 186 ALA A CA 1
ATOM 1361 C C . ALA A 1 186 ? 3.805 -21.953 3.223 1 97.62 186 ALA A C 1
ATOM 1363 O O . ALA A 1 186 ? 2.871 -21.422 3.828 1 97.62 186 ALA A O 1
ATOM 1364 N N . GLY A 1 187 ? 4.941 -21.344 3.062 1 98.31 187 GLY A N 1
ATOM 1365 C CA . GLY A 1 187 ? 5.199 -20 3.568 1 98.31 187 GLY A CA 1
ATOM 1366 C C . GLY A 1 187 ? 5.809 -19.984 4.957 1 98.31 187 GLY A C 1
ATOM 1367 O O . GLY A 1 187 ? 6.137 -18.938 5.492 1 98.31 187 GLY A O 1
ATOM 1368 N N . SER A 1 188 ? 6.031 -21.172 5.52 1 98.25 188 SER A N 1
ATOM 1369 C CA . SER A 1 188 ? 6.535 -21.219 6.891 1 98.25 188 SER A CA 1
ATOM 1370 C C . SER A 1 188 ? 7.836 -22 6.98 1 98.25 188 SER A C 1
ATOM 1372 O O . SER A 1 188 ? 8.273 -22.359 8.07 1 98.25 188 SER A O 1
ATOM 1374 N N . TRP A 1 189 ? 8.492 -22.359 5.883 1 97.94 189 TRP A N 1
ATOM 1375 C CA . TRP A 1 189 ? 9.773 -23.062 5.855 1 97.94 189 TRP A CA 1
ATOM 1376 C C . TRP A 1 189 ? 10.938 -22.078 5.805 1 97.94 189 TRP A C 1
ATOM 1378 O O . TRP A 1 189 ? 11.922 -22.234 6.527 1 97.94 189 TRP A O 1
ATOM 1388 N N . GLY A 1 190 ? 10.781 -21.062 4.926 1 98.69 190 GLY A N 1
ATOM 1389 C CA . GLY A 1 190 ? 11.859 -20.109 4.711 1 98.69 190 GLY A CA 1
ATOM 1390 C C . GLY A 1 190 ? 12.07 -19.156 5.883 1 98.69 190 GLY A C 1
ATOM 1391 O O . GLY A 1 190 ? 11.312 -19.203 6.859 1 98.69 190 GLY A O 1
ATOM 1392 N N . ASP A 1 191 ? 13.086 -18.312 5.797 1 98.88 191 ASP A N 1
ATOM 1393 C CA . ASP A 1 191 ? 13.305 -17.266 6.793 1 98.88 191 ASP A CA 1
ATOM 1394 C C . ASP A 1 191 ? 12.125 -16.297 6.84 1 98.88 191 ASP A C 1
ATOM 1396 O O . ASP A 1 191 ? 11.766 -15.789 7.906 1 98.88 191 ASP A O 1
ATOM 1400 N N . VAL A 1 192 ? 11.578 -16.094 5.703 1 98.88 192 VAL A N 1
ATOM 1401 C CA . VAL A 1 192 ? 10.398 -15.25 5.555 1 98.88 192 VAL A CA 1
ATOM 1402 C C . VAL A 1 192 ? 9.414 -15.898 4.586 1 98.88 192 VAL A C 1
ATOM 1404 O O . VAL A 1 192 ? 9.805 -16.375 3.521 1 98.88 192 VAL A O 1
ATOM 1407 N N . GLY A 1 193 ? 8.164 -16 4.988 1 98.94 193 GLY A N 1
ATOM 1408 C CA . GLY A 1 193 ? 7.074 -16.344 4.082 1 98.94 193 GLY A CA 1
ATOM 1409 C C . GLY A 1 193 ? 6.301 -15.133 3.6 1 98.94 193 GLY A C 1
ATOM 1410 O O . GLY A 1 193 ? 6.152 -14.156 4.332 1 98.94 193 GLY A O 1
ATOM 1411 N N . VAL A 1 194 ? 5.797 -15.211 2.357 1 98.88 194 VAL A N 1
ATOM 1412 C CA . VAL A 1 194 ? 5.094 -14.07 1.783 1 98.88 194 VAL A CA 1
ATOM 1413 C C . VAL A 1 194 ? 3.742 -14.523 1.231 1 98.88 194 VAL A C 1
ATOM 1415 O O . VAL A 1 194 ? 3.633 -15.602 0.645 1 98.88 194 VAL A O 1
ATOM 1418 N N . PHE A 1 195 ? 2.74 -13.688 1.394 1 98.88 195 PHE A N 1
ATOM 1419 C CA . PHE A 1 195 ? 1.385 -13.906 0.904 1 98.88 195 PHE A CA 1
ATOM 1420 C C . PHE A 1 195 ? 0.87 -12.68 0.162 1 98.88 195 PHE A C 1
ATOM 1422 O O . PHE A 1 195 ? 1.351 -11.57 0.385 1 98.88 195 PHE A O 1
ATOM 1429 N N . SER A 1 196 ? -0.047 -12.898 -0.751 1 98.62 196 SER A N 1
ATOM 1430 C CA . SER A 1 196 ? -0.718 -11.82 -1.475 1 98.62 196 SER A CA 1
ATOM 1431 C C . SER A 1 196 ? -2.23 -11.891 -1.294 1 98.62 196 SER A C 1
ATOM 1433 O O . SER A 1 196 ? -2.811 -12.984 -1.288 1 98.62 196 SER A O 1
ATOM 1435 N N . PHE A 1 197 ? -2.818 -10.742 -1.114 1 98.75 197 PHE A N 1
ATOM 1436 C CA . PHE A 1 197 ? -4.266 -10.617 -0.996 1 98.75 197 PHE A CA 1
ATOM 1437 C C . PHE A 1 197 ? -4.844 -9.867 -2.189 1 98.75 197 PHE A C 1
ATOM 1439 O O . PHE A 1 197 ? -5.828 -9.141 -2.051 1 98.75 197 PHE A O 1
ATOM 1446 N N . GLY A 1 198 ? -4.195 -10.023 -3.357 1 97.94 198 GLY A N 1
ATOM 1447 C CA . GLY A 1 198 ? -4.629 -9.367 -4.582 1 97.94 198 GLY A CA 1
ATOM 1448 C C . GLY A 1 198 ? -5.98 -9.844 -5.07 1 97.94 198 GLY A C 1
ATOM 1449 O O . GLY A 1 198 ? -6.48 -10.875 -4.617 1 97.94 198 GLY A O 1
ATOM 1450 N N . GLY A 1 199 ? -6.52 -9.211 -5.977 1 96.62 199 GLY A N 1
ATOM 1451 C CA . GLY A 1 199 ? -7.898 -9.344 -6.406 1 96.62 199 GLY A CA 1
ATOM 1452 C C . GLY A 1 199 ? -8.234 -10.742 -6.902 1 96.62 199 GLY A C 1
ATOM 1453 O O . GLY A 1 199 ? -9.367 -11.195 -6.766 1 96.62 199 GLY A O 1
ATOM 1454 N N . SER A 1 200 ? -7.305 -11.422 -7.445 1 96.44 200 SER A N 1
ATOM 1455 C CA . SER A 1 200 ? -7.586 -12.727 -8.023 1 96.44 200 SER A CA 1
ATOM 1456 C C . SER A 1 200 ? -7.262 -13.844 -7.035 1 96.44 200 SER A C 1
ATOM 1458 O O . SER A 1 200 ? -7.582 -15.008 -7.281 1 96.44 200 SER A O 1
ATOM 1460 N N . LYS A 1 201 ? -6.648 -13.531 -5.918 1 97.69 201 LYS A N 1
ATOM 1461 C CA . LYS A 1 201 ? -6.113 -14.539 -5.008 1 97.69 201 LYS A CA 1
ATOM 1462 C C . LYS A 1 201 ? -7.23 -15.211 -4.211 1 97.69 201 LYS A C 1
ATOM 1464 O O . LYS A 1 201 ? -8.352 -14.695 -4.152 1 97.69 201 LYS A O 1
ATOM 1469 N N . THR A 1 202 ? -6.914 -16.328 -3.588 1 97.44 202 THR A N 1
ATOM 1470 C CA . THR A 1 202 ? -7.891 -17.109 -2.836 1 97.44 202 THR A CA 1
ATOM 1471 C C . THR A 1 202 ? -8.281 -16.391 -1.546 1 97.44 202 THR A C 1
ATOM 1473 O O . THR A 1 202 ? -9.398 -16.547 -1.053 1 97.44 202 THR A O 1
ATOM 1476 N N . LEU A 1 203 ? -7.355 -15.648 -0.949 1 98 203 LEU A N 1
ATOM 1477 C CA . LEU A 1 203 ? -7.602 -14.602 0.039 1 98 203 LEU A CA 1
ATOM 1478 C C . LEU A 1 203 ? -7.477 -13.219 -0.592 1 98 203 LEU A C 1
ATOM 1480 O O . LEU A 1 203 ? -6.398 -12.836 -1.047 1 98 203 LEU A O 1
ATOM 1484 N N . THR A 1 204 ? -8.633 -12.516 -0.628 1 98 204 THR A N 1
ATOM 1485 C CA . THR A 1 204 ? -8.531 -11.281 -1.396 1 98 204 THR A CA 1
ATOM 1486 C C . THR A 1 204 ? -9.086 -10.102 -0.602 1 98 204 THR A C 1
ATOM 1488 O O . THR A 1 204 ? -10.055 -10.25 0.147 1 98 204 THR A O 1
ATOM 1491 N N . ALA A 1 205 ? -8.453 -9 -0.751 1 97.62 205 ALA A N 1
ATOM 1492 C CA . ALA A 1 205 ? -8.945 -7.691 -0.333 1 97.62 205 ALA A CA 1
ATOM 1493 C C . ALA A 1 205 ? -8.789 -6.664 -1.453 1 97.62 205 ALA A C 1
ATOM 1495 O O . ALA A 1 205 ? -8.68 -5.465 -1.192 1 97.62 205 ALA A O 1
ATOM 1496 N N . GLY A 1 206 ? -8.742 -7.184 -2.711 1 97.75 206 GLY A N 1
ATOM 1497 C CA . GLY A 1 206 ? -8.461 -6.328 -3.852 1 97.75 206 GLY A CA 1
ATOM 1498 C C . GLY A 1 206 ? -6.98 -6.043 -4.027 1 97.75 206 GLY A C 1
ATOM 1499 O O . GLY A 1 206 ? -6.461 -6.094 -5.145 1 97.75 206 GLY A O 1
ATOM 1500 N N . ARG A 1 207 ? -6.375 -5.668 -2.988 1 98.31 207 ARG A N 1
ATOM 1501 C CA . ARG A 1 207 ? -4.941 -5.43 -2.832 1 98.31 207 ARG A CA 1
ATOM 1502 C C . ARG A 1 207 ? -4.477 -5.801 -1.428 1 98.31 207 ARG A C 1
ATOM 1504 O O . ARG A 1 207 ? -5.262 -5.766 -0.478 1 98.31 207 ARG A O 1
ATOM 1511 N N . GLY A 1 208 ? -3.189 -6.113 -1.302 1 98.62 208 GLY A N 1
ATOM 1512 C CA . GLY A 1 208 ? -2.666 -6.426 0.019 1 98.62 208 GLY A CA 1
ATOM 1513 C C . GLY A 1 208 ? -1.672 -7.57 0.01 1 98.62 208 GLY A C 1
ATOM 1514 O O . GLY A 1 208 ? -1.52 -8.258 -1.001 1 98.62 208 GLY A O 1
ATOM 1515 N N . GLY A 1 209 ? -0.987 -7.742 1.091 1 98.75 209 GLY A N 1
ATOM 1516 C CA . GLY A 1 209 ? -0.04 -8.828 1.299 1 98.75 209 GLY A CA 1
ATOM 1517 C C . GLY A 1 209 ? 0.392 -8.969 2.746 1 98.75 209 GLY A C 1
ATOM 1518 O O . GLY A 1 209 ? -0.195 -8.359 3.639 1 98.75 209 GLY A O 1
ATOM 1519 N N . ALA A 1 210 ? 1.305 -9.844 2.945 1 98.88 210 ALA A N 1
ATOM 1520 C CA . ALA A 1 210 ? 1.857 -10.078 4.277 1 98.88 210 ALA A CA 1
ATOM 1521 C C . ALA A 1 210 ? 3.188 -10.82 4.199 1 98.88 210 ALA A C 1
ATOM 1523 O O . ALA A 1 210 ? 3.482 -11.477 3.197 1 98.88 210 ALA A O 1
ATOM 1524 N N . LEU A 1 211 ? 3.945 -10.672 5.164 1 98.75 211 LEU A N 1
ATOM 1525 C CA . LEU A 1 211 ? 5.07 -11.57 5.391 1 98.75 211 LEU A CA 1
ATOM 1526 C C . LEU A 1 211 ? 5.016 -12.172 6.793 1 98.75 211 LEU A C 1
ATOM 1528 O O . LEU A 1 211 ? 4.512 -11.539 7.723 1 98.75 211 LEU A O 1
ATOM 1532 N N . VAL A 1 212 ? 5.461 -13.344 6.988 1 98.88 212 VAL A N 1
ATOM 1533 C CA . VAL A 1 212 ? 5.543 -14.023 8.273 1 98.88 212 VAL A CA 1
ATOM 1534 C C . VAL A 1 212 ? 6.98 -14.477 8.523 1 98.88 212 VAL A C 1
ATOM 1536 O O . VAL A 1 212 ? 7.695 -14.844 7.586 1 98.88 212 VAL A O 1
ATOM 1539 N N . THR A 1 213 ? 7.426 -14.469 9.742 1 98.94 213 THR A N 1
ATOM 1540 C CA . THR A 1 213 ? 8.789 -14.852 10.102 1 98.94 213 THR A CA 1
ATOM 1541 C C . THR A 1 213 ? 8.898 -15.117 11.602 1 98.94 213 THR A C 1
ATOM 1543 O O . THR A 1 213 ? 8.07 -14.641 12.383 1 98.94 213 THR A O 1
ATOM 1546 N N . ASP A 1 214 ? 9.836 -15.93 11.977 1 98.75 214 ASP A N 1
ATOM 1547 C CA . ASP A 1 214 ? 10.188 -16.109 13.383 1 98.75 214 ASP A CA 1
ATOM 1548 C C . ASP A 1 214 ? 11.336 -15.18 13.781 1 98.75 214 ASP A C 1
ATOM 1550 O O . ASP A 1 214 ? 11.703 -15.117 14.953 1 98.75 214 ASP A O 1
ATOM 1554 N N . ARG A 1 215 ? 11.883 -14.508 12.852 1 98.69 215 ARG A N 1
ATOM 1555 C CA . ARG A 1 215 ? 13.102 -13.734 13.062 1 98.69 215 ARG A CA 1
ATOM 1556 C C . ARG A 1 215 ? 12.773 -12.289 13.438 1 98.69 215 ARG A C 1
ATOM 1558 O O . ARG A 1 215 ? 12.422 -11.484 12.57 1 98.69 215 ARG A O 1
ATOM 1565 N N . SER A 1 216 ? 13.039 -11.984 14.656 1 98.44 216 SER A N 1
ATOM 1566 C CA . SER A 1 216 ? 12.742 -10.648 15.164 1 98.44 216 SER A CA 1
ATOM 1567 C C . SER A 1 216 ? 13.672 -9.609 14.555 1 98.44 216 SER A C 1
ATOM 1569 O O . SER A 1 216 ? 13.297 -8.445 14.398 1 98.44 216 SER A O 1
ATOM 1571 N N . ASP A 1 217 ? 14.891 -10.047 14.234 1 98.5 217 ASP A N 1
ATOM 1572 C CA . ASP A 1 217 ? 15.828 -9.109 13.625 1 98.5 217 ASP A CA 1
ATOM 1573 C C . ASP A 1 217 ? 15.344 -8.656 12.258 1 98.5 217 ASP A C 1
ATOM 1575 O O . ASP A 1 217 ? 15.523 -7.492 11.883 1 98.5 217 ASP A O 1
ATOM 1579 N N . ILE A 1 218 ? 14.711 -9.562 11.516 1 98.56 218 ILE A N 1
ATOM 1580 C CA . ILE A 1 218 ? 14.141 -9.219 10.219 1 98.56 218 ILE A CA 1
ATOM 1581 C C . ILE A 1 218 ? 12.992 -8.227 10.406 1 98.56 218 ILE A C 1
ATOM 1583 O O . ILE A 1 218 ? 12.914 -7.215 9.703 1 98.56 218 ILE A O 1
ATOM 1587 N N . VAL A 1 219 ? 12.148 -8.445 11.391 1 98.44 219 VAL A N 1
ATOM 1588 C CA . VAL A 1 219 ? 11.008 -7.574 11.672 1 98.44 219 VAL A CA 1
ATOM 1589 C C . VAL A 1 219 ? 11.5 -6.18 12.039 1 98.44 219 VAL A C 1
ATOM 1591 O O . VAL A 1 219 ? 10.945 -5.176 11.586 1 98.44 219 VAL A O 1
ATOM 1594 N N . GLN A 1 220 ? 12.492 -6.117 12.844 1 97.69 220 GLN A N 1
ATOM 1595 C CA . GLN A 1 220 ? 13.047 -4.836 13.273 1 97.69 220 GLN A CA 1
ATOM 1596 C C . GLN A 1 220 ? 13.547 -4.027 12.086 1 97.69 220 GLN A C 1
ATOM 1598 O O . GLN A 1 220 ? 13.266 -2.832 11.969 1 97.69 220 GLN A O 1
ATOM 1603 N N . ARG A 1 221 ? 14.266 -4.66 11.195 1 96.81 221 ARG A N 1
ATOM 1604 C CA . ARG A 1 221 ? 14.797 -3.971 10.023 1 96.81 221 ARG A CA 1
ATOM 1605 C C . ARG A 1 221 ? 13.672 -3.506 9.102 1 96.81 221 ARG A C 1
ATOM 1607 O O . ARG A 1 221 ? 13.719 -2.395 8.57 1 96.81 221 ARG A O 1
ATOM 1614 N N . ILE A 1 222 ? 12.688 -4.383 8.922 1 96.88 222 ILE A N 1
ATOM 1615 C CA . ILE A 1 222 ? 11.531 -4.039 8.102 1 96.88 222 ILE A CA 1
ATOM 1616 C C . ILE A 1 222 ? 10.82 -2.824 8.695 1 96.88 222 ILE A C 1
ATOM 1618 O O . ILE A 1 222 ? 10.43 -1.911 7.961 1 96.88 222 ILE A O 1
ATOM 1622 N N . THR A 1 223 ? 10.688 -2.814 9.969 1 94.88 223 THR A N 1
ATOM 1623 C CA . THR A 1 223 ? 10.008 -1.722 10.656 1 94.88 223 THR A CA 1
ATOM 1624 C C . THR A 1 223 ? 10.75 -0.405 10.445 1 94.88 223 THR A C 1
ATOM 1626 O O . THR A 1 223 ? 10.133 0.621 10.148 1 94.88 223 THR A O 1
ATOM 1629 N N . LEU A 1 224 ? 12.039 -0.435 10.562 1 90.31 224 LEU A N 1
ATOM 1630 C CA . LEU A 1 224 ? 12.844 0.765 10.367 1 90.31 224 LEU A CA 1
ATOM 1631 C C . LEU A 1 224 ? 12.664 1.306 8.953 1 90.31 224 LEU A C 1
ATOM 1633 O O . LEU A 1 224 ? 12.609 2.521 8.75 1 90.31 224 LEU A O 1
ATOM 1637 N N . TYR A 1 225 ? 12.516 0.408 7.996 1 90.94 225 TYR A N 1
ATOM 1638 C CA . TYR A 1 225 ? 12.359 0.803 6.602 1 90.94 225 TYR A CA 1
ATOM 1639 C C . TYR A 1 225 ? 10.945 1.29 6.328 1 90.94 225 TYR A C 1
ATOM 1641 O O . TYR A 1 225 ? 10.742 2.281 5.621 1 90.94 225 TYR A O 1
ATOM 1649 N N . ASN A 1 226 ? 10.016 0.561 6.875 1 92.44 226 ASN A N 1
ATOM 1650 C CA . ASN A 1 226 ? 8.609 0.76 6.562 1 92.44 226 ASN A CA 1
ATOM 1651 C C . ASN A 1 226 ? 8 1.882 7.402 1 92.44 226 ASN A C 1
ATOM 1653 O O . ASN A 1 226 ? 7.086 2.574 6.949 1 92.44 226 ASN A O 1
ATOM 1657 N N . GLN A 1 227 ? 8.469 2.039 8.586 1 90 227 GLN A N 1
ATOM 1658 C CA . GLN A 1 227 ? 7.914 3.059 9.477 1 90 227 GLN A CA 1
ATOM 1659 C C . GLN A 1 227 ? 8.641 4.391 9.305 1 90 227 GLN A C 1
ATOM 1661 O O . GLN A 1 227 ? 9.641 4.652 9.977 1 90 227 GLN A O 1
ATOM 1666 N N . ARG A 1 228 ? 8.156 5.227 8.484 1 85.56 228 ARG A N 1
ATOM 1667 C CA . ARG A 1 228 ? 8.625 6.582 8.211 1 85.56 228 ARG A CA 1
ATOM 1668 C C . ARG A 1 228 ? 7.594 7.617 8.656 1 85.56 228 ARG A C 1
ATOM 1670 O O . ARG A 1 228 ? 7.012 8.32 7.828 1 85.56 228 ARG A O 1
ATOM 1677 N N . GLY A 1 229 ? 7.5 7.75 10 1 77.5 229 GLY A N 1
ATOM 1678 C CA . GLY A 1 229 ? 6.344 8.422 10.57 1 77.5 229 GLY A CA 1
ATOM 1679 C C . GLY A 1 229 ? 5.188 7.484 10.844 1 77.5 229 GLY A C 1
ATOM 1680 O O . GLY A 1 229 ? 5.027 6.996 11.969 1 77.5 229 GLY A O 1
ATOM 1681 N N . ASN A 1 230 ? 4.551 7.105 9.719 1 82 230 ASN A N 1
ATOM 1682 C CA . ASN A 1 230 ? 3.586 6.012 9.742 1 82 230 ASN A CA 1
ATOM 1683 C C . ASN A 1 230 ? 4.02 4.863 8.836 1 82 230 ASN A C 1
ATOM 1685 O O . ASN A 1 230 ? 5.145 4.848 8.344 1 82 230 ASN A O 1
ATOM 1689 N N . LEU A 1 231 ? 3.332 3.893 8.695 1 89.06 231 LEU A N 1
ATOM 1690 C CA . LEU A 1 231 ? 3.682 2.787 7.812 1 89.06 231 LEU A CA 1
ATOM 1691 C C . LEU A 1 231 ? 3.596 3.217 6.352 1 89.06 231 LEU A C 1
ATOM 1693 O O . LEU A 1 231 ? 2.586 3.777 5.922 1 89.06 231 LEU A O 1
ATOM 1697 N N . ALA A 1 232 ? 4.695 2.957 5.609 1 95.62 232 ALA A N 1
ATOM 1698 C CA . ALA A 1 232 ? 4.754 3.371 4.211 1 95.62 232 ALA A CA 1
ATOM 1699 C C . ALA A 1 232 ? 3.91 2.449 3.332 1 95.62 232 ALA A C 1
ATOM 1701 O O . ALA A 1 232 ? 3.326 2.893 2.34 1 95.62 232 ALA A O 1
ATOM 1702 N N . TYR A 1 233 ? 3.871 1.183 3.709 1 97.56 233 TYR A N 1
ATOM 1703 C CA . TYR A 1 233 ? 3.221 0.198 2.852 1 97.56 233 TYR A CA 1
ATOM 1704 C C . TYR A 1 233 ? 2.199 -0.617 3.633 1 97.56 233 TYR A C 1
ATOM 1706 O O . TYR A 1 233 ? 2.264 -1.848 3.658 1 97.56 233 TYR A O 1
ATOM 1714 N N . PRO A 1 234 ? 1.173 0.041 4.125 1 97.75 234 PRO A N 1
ATOM 1715 C CA . PRO A 1 234 ? 0.251 -0.583 5.078 1 97.75 234 PRO A CA 1
ATOM 1716 C C . PRO A 1 234 ? -0.919 -1.284 4.391 1 97.75 234 PRO A C 1
ATOM 1718 O O . PRO A 1 234 ? -1.223 -0.995 3.23 1 97.75 234 PRO A O 1
ATOM 1721 N N . LEU A 1 235 ? -1.507 -2.232 5.082 1 98.56 235 LEU A N 1
ATOM 1722 C CA . LEU A 1 235 ? -2.867 -2.697 4.832 1 98.56 235 LEU A CA 1
ATOM 1723 C C . LEU A 1 235 ? -3.871 -1.919 5.676 1 98.56 235 LEU A C 1
ATOM 1725 O O . LEU A 1 235 ? -3.617 -1.636 6.848 1 98.56 235 LEU A O 1
ATOM 1729 N N . SER A 1 236 ? -5.012 -1.562 5.164 1 98.5 236 SER A N 1
ATOM 1730 C CA . SER A 1 236 ? -5.988 -0.766 5.902 1 98.5 236 SER A CA 1
ATOM 1731 C C . SER A 1 236 ? -6.867 -1.646 6.785 1 98.5 236 SER A C 1
ATOM 1733 O O . SER A 1 236 ? -6.957 -2.855 6.57 1 98.5 236 SER A O 1
ATOM 1735 N N . GLU A 1 237 ? -7.566 -1.013 7.766 1 98.38 237 GLU A N 1
ATOM 1736 C CA . GLU A 1 237 ? -8.547 -1.693 8.609 1 98.38 237 GLU A CA 1
ATOM 1737 C C . GLU A 1 237 ? -9.68 -2.279 7.781 1 98.38 237 GLU A C 1
ATOM 1739 O O . GLU A 1 237 ? -10.164 -3.379 8.062 1 98.38 237 GLU A O 1
ATOM 1744 N N . LEU A 1 238 ? -10.055 -1.575 6.797 1 97.81 238 LEU A N 1
ATOM 1745 C CA . LEU A 1 238 ? -11.133 -2.008 5.918 1 97.81 238 LEU A CA 1
ATOM 1746 C C . LEU A 1 238 ? -10.766 -3.295 5.191 1 97.81 238 LEU A C 1
ATOM 1748 O O . LEU A 1 238 ? -11.562 -4.234 5.141 1 97.81 238 LEU A O 1
ATOM 1752 N N . GLN A 1 239 ? -9.625 -3.367 4.672 1 98.62 239 GLN A N 1
ATOM 1753 C CA . GLN A 1 239 ? -9.133 -4.551 3.969 1 98.62 239 GLN A CA 1
ATOM 1754 C C . GLN A 1 239 ? -8.945 -5.723 4.926 1 98.62 239 GLN A C 1
ATOM 1756 O O . GLN A 1 239 ? -9.281 -6.859 4.598 1 98.62 239 GLN A O 1
ATOM 1761 N N . ALA A 1 240 ? -8.414 -5.383 6.102 1 98.88 240 ALA A N 1
ATOM 1762 C CA . ALA A 1 240 ? -8.219 -6.434 7.098 1 98.88 240 ALA A CA 1
ATOM 1763 C C . ALA A 1 240 ? -9.555 -7.051 7.512 1 98.88 240 ALA A C 1
ATOM 1765 O O . ALA A 1 240 ? -9.656 -8.266 7.676 1 98.88 240 ALA A O 1
ATOM 1766 N N . ALA A 1 241 ? -10.562 -6.219 7.68 1 98.56 241 ALA A N 1
ATOM 1767 C CA . ALA A 1 241 ? -11.898 -6.711 8.023 1 98.56 241 ALA A CA 1
ATOM 1768 C C . ALA A 1 241 ? -12.391 -7.727 7 1 98.56 241 ALA A C 1
ATOM 1770 O O . ALA A 1 241 ? -12.977 -8.75 7.363 1 98.56 241 ALA A O 1
ATOM 1771 N N . ALA A 1 242 ? -12.102 -7.504 5.738 1 98.25 242 ALA A N 1
ATOM 1772 C CA . ALA A 1 242 ? -12.555 -8.383 4.66 1 98.25 242 ALA A CA 1
ATOM 1773 C C . ALA A 1 242 ? -11.797 -9.711 4.684 1 98.25 242 ALA A C 1
ATOM 1775 O O . ALA A 1 242 ? -12.336 -10.742 4.277 1 98.25 242 ALA A O 1
ATOM 1776 N N . LEU A 1 243 ? -10.586 -9.719 5.188 1 98.75 243 LEU A N 1
ATOM 1777 C CA . LEU A 1 243 ? -9.711 -10.883 5.074 1 98.75 243 LEU A CA 1
ATOM 1778 C C . LEU A 1 243 ? -9.945 -11.859 6.223 1 98.75 243 LEU A C 1
ATOM 1780 O O . LEU A 1 243 ? -9.758 -13.062 6.062 1 98.75 243 LEU A O 1
ATOM 1784 N N . ILE A 1 244 ? -10.422 -11.359 7.336 1 98.75 244 ILE A N 1
ATOM 1785 C CA . ILE A 1 244 ? -10.523 -12.148 8.562 1 98.75 244 ILE A CA 1
ATOM 1786 C C . ILE A 1 244 ? -11.469 -13.328 8.344 1 98.75 244 ILE A C 1
ATOM 1788 O O . ILE A 1 244 ? -11.078 -14.484 8.547 1 98.75 244 ILE A O 1
ATOM 1792 N N . PRO A 1 245 ? -12.703 -13.125 7.852 1 98.44 245 PRO A N 1
ATOM 1793 C CA . PRO A 1 245 ? -13.578 -14.289 7.641 1 98.44 245 PRO A CA 1
ATOM 1794 C C . PRO A 1 245 ? -13.047 -15.234 6.57 1 98.44 245 PRO A C 1
ATOM 1796 O O . PRO A 1 245 ? -13.266 -16.453 6.648 1 98.44 245 PRO A O 1
ATOM 1799 N N . GLN A 1 246 ? -12.352 -14.711 5.59 1 98.38 246 GLN A N 1
ATOM 1800 C CA . GLN A 1 246 ? -11.789 -15.555 4.543 1 98.38 246 GLN A CA 1
ATOM 1801 C C . GLN A 1 246 ? -10.766 -16.531 5.109 1 98.38 246 GLN A C 1
ATOM 1803 O O . GLN A 1 246 ? -10.758 -17.703 4.746 1 98.38 246 GLN A O 1
ATOM 1808 N N . LEU A 1 247 ? -9.914 -15.961 5.969 1 98.56 247 LEU A N 1
ATOM 1809 C CA . LEU A 1 247 ? -8.898 -16.812 6.586 1 98.56 247 LEU A CA 1
ATOM 1810 C C . LEU A 1 247 ? -9.547 -17.906 7.422 1 98.56 247 LEU A C 1
ATOM 1812 O O . LEU A 1 247 ? -9.07 -19.047 7.43 1 98.56 247 LEU A O 1
ATOM 1816 N N . GLU A 1 248 ? -10.648 -17.609 8.039 1 97.81 248 GLU A N 1
ATOM 1817 C CA . GLU A 1 248 ? -11.367 -18.562 8.891 1 97.81 248 GLU A CA 1
ATOM 1818 C C . GLU A 1 248 ? -11.969 -19.688 8.062 1 97.81 248 GLU A C 1
ATOM 1820 O O . GLU A 1 248 ? -12.164 -20.797 8.57 1 97.81 248 GLU A O 1
ATOM 1825 N N . HIS A 1 249 ? -12.188 -19.484 6.762 1 96.94 249 HIS A N 1
ATOM 1826 C CA . HIS A 1 249 ? -12.836 -20.469 5.906 1 96.94 249 HIS A CA 1
ATOM 1827 C C . HIS A 1 249 ? -11.852 -21.062 4.902 1 96.94 249 HIS A C 1
ATOM 1829 O O . HIS A 1 249 ? -12.242 -21.859 4.043 1 96.94 249 HIS A O 1
ATOM 1835 N N . LEU A 1 250 ? -10.617 -20.734 5.012 1 97.75 250 LEU A N 1
ATOM 1836 C CA . LEU A 1 250 ? -9.625 -21.047 3.994 1 97.75 250 LEU A CA 1
ATOM 1837 C C . LEU A 1 250 ? -9.461 -22.562 3.85 1 97.75 250 LEU A C 1
ATOM 1839 O O . LEU A 1 250 ? -9.445 -23.094 2.734 1 97.75 250 LEU A O 1
ATOM 1843 N N . ASP A 1 251 ? -9.43 -23.281 4.949 1 97.44 251 ASP A N 1
ATOM 1844 C CA . ASP A 1 251 ? -9.195 -24.719 4.906 1 97.44 251 ASP A CA 1
ATOM 1845 C C . ASP A 1 251 ? -10.344 -25.438 4.199 1 97.44 251 ASP A C 1
ATOM 1847 O O . ASP A 1 251 ? -10.109 -26.328 3.387 1 97.44 251 ASP A O 1
ATOM 1851 N N . THR A 1 252 ? -11.531 -25.016 4.5 1 97.19 252 THR A N 1
ATOM 1852 C CA . THR A 1 252 ? -12.703 -25.609 3.867 1 97.19 252 THR A CA 1
ATOM 1853 C C . THR A 1 252 ? -12.695 -25.359 2.363 1 97.19 252 THR A C 1
ATOM 1855 O O . THR A 1 252 ? -12.945 -26.266 1.57 1 97.19 252 THR A O 1
ATOM 1858 N N . ALA A 1 253 ? -12.398 -24.188 1.967 1 97.25 253 ALA A N 1
ATOM 1859 C CA . ALA A 1 253 ? -12.352 -23.828 0.551 1 97.25 253 ALA A CA 1
ATOM 1860 C C . ALA A 1 253 ? -11.234 -24.578 -0.17 1 97.25 253 ALA A C 1
ATOM 1862 O O . ALA A 1 253 ? -11.422 -25.047 -1.294 1 97.25 253 ALA A O 1
ATOM 1863 N N . ASN A 1 254 ? -10.086 -24.672 0.48 1 98 254 ASN A N 1
ATOM 1864 C CA . ASN A 1 254 ? -8.969 -25.391 -0.114 1 98 254 ASN A CA 1
ATOM 1865 C C . ASN A 1 254 ? -9.297 -26.875 -0.309 1 98 254 ASN A C 1
ATOM 1867 O O . ASN A 1 254 ? -8.945 -27.469 -1.333 1 98 254 ASN A O 1
ATOM 1871 N N . ALA A 1 255 ? -9.969 -27.438 0.633 1 97.81 255 ALA A N 1
ATOM 1872 C CA . ALA A 1 255 ? -10.367 -28.828 0.522 1 97.81 255 ALA A CA 1
ATOM 1873 C C . ALA A 1 255 ? -11.32 -29.047 -0.649 1 97.81 255 ALA A C 1
ATOM 1875 O O . ALA A 1 255 ? -11.211 -30.031 -1.386 1 97.81 255 ALA A O 1
ATOM 1876 N N . ALA A 1 256 ? -12.242 -28.141 -0.792 1 97.62 256 ALA A N 1
ATOM 1877 C CA . ALA A 1 256 ? -13.18 -28.219 -1.904 1 97.62 256 ALA A CA 1
ATOM 1878 C C . ALA A 1 256 ? -12.461 -28.094 -3.244 1 97.62 256 ALA A C 1
ATOM 1880 O O . ALA A 1 256 ? -12.742 -28.859 -4.176 1 97.62 256 ALA A O 1
ATOM 1881 N N . ARG A 1 257 ? -11.531 -27.172 -3.344 1 98.25 257 ARG A N 1
ATOM 1882 C CA . ARG A 1 257 ? -10.766 -27.016 -4.574 1 98.25 257 ARG A CA 1
ATOM 1883 C C . ARG A 1 257 ? -9.945 -28.25 -4.883 1 98.25 257 ARG A C 1
ATOM 1885 O O . ARG A 1 257 ? -9.898 -28.703 -6.031 1 98.25 257 ARG A O 1
ATOM 1892 N N . ALA A 1 258 ? -9.367 -28.781 -3.879 1 97.81 258 ALA A N 1
ATOM 1893 C CA . ALA A 1 258 ? -8.539 -29.969 -4.055 1 97.81 258 ALA A CA 1
ATOM 1894 C C . ALA A 1 258 ? -9.367 -31.156 -4.551 1 97.81 258 ALA A C 1
ATOM 1896 O O . ALA A 1 258 ? -8.945 -31.891 -5.438 1 97.81 258 ALA A O 1
ATOM 1897 N N . ALA A 1 259 ? -10.508 -31.344 -3.992 1 98.31 259 ALA A N 1
ATOM 1898 C CA . ALA A 1 259 ? -11.406 -32.406 -4.41 1 98.31 259 ALA A CA 1
ATOM 1899 C C . ALA A 1 259 ? -11.812 -32.25 -5.867 1 98.31 259 ALA A C 1
ATOM 1901 O O . ALA A 1 259 ? -11.836 -33.219 -6.625 1 98.31 259 ALA A O 1
ATOM 1902 N N . ASN A 1 260 ? -12.141 -31.062 -6.219 1 98.62 260 ASN A N 1
ATOM 1903 C CA . ASN A 1 260 ? -12.57 -30.781 -7.59 1 98.62 260 ASN A CA 1
ATOM 1904 C C . ASN A 1 260 ? -11.406 -30.906 -8.57 1 98.62 260 ASN A C 1
ATOM 1906 O O . ASN A 1 260 ? -11.594 -31.312 -9.719 1 98.62 260 ASN A O 1
ATOM 1910 N N . VAL A 1 261 ? -10.188 -30.562 -8.133 1 98.56 261 VAL A N 1
ATOM 1911 C CA . VAL A 1 261 ? -9 -30.75 -8.961 1 98.56 261 VAL A CA 1
ATOM 1912 C C . VAL A 1 261 ? -8.789 -32.25 -9.211 1 98.56 261 VAL A C 1
ATOM 1914 O O . VAL A 1 261 ? -8.508 -32.656 -10.344 1 98.56 261 VAL A O 1
ATOM 1917 N N . GLU A 1 262 ? -8.945 -33.031 -8.203 1 97.88 262 GLU A N 1
ATOM 1918 C CA . GLU A 1 262 ? -8.828 -34.469 -8.359 1 97.88 262 GLU A CA 1
ATOM 1919 C C . GLU A 1 262 ? -9.852 -35 -9.352 1 97.88 262 GLU A C 1
ATOM 1921 O O . GLU A 1 262 ? -9.508 -35.812 -10.227 1 97.88 262 GLU A O 1
ATOM 1926 N N . ALA A 1 263 ? -11.047 -34.562 -9.211 1 98.56 263 ALA A N 1
ATOM 1927 C CA . ALA A 1 263 ? -12.109 -35 -10.125 1 98.56 263 ALA A CA 1
ATOM 1928 C C . ALA A 1 263 ? -11.797 -34.562 -11.555 1 98.56 263 ALA A C 1
ATOM 1930 O O . ALA A 1 263 ? -11.977 -35.375 -12.492 1 98.56 263 ALA A O 1
ATOM 1931 N N . LEU A 1 264 ? -11.383 -33.375 -11.734 1 98.69 264 LEU A N 1
ATOM 1932 C CA . LEU A 1 264 ? -11.07 -32.875 -13.07 1 98.69 264 LEU A CA 1
ATOM 1933 C C . LEU A 1 264 ? -9.93 -33.656 -13.695 1 98.69 264 LEU A C 1
ATOM 1935 O O . LEU A 1 264 ? -9.992 -34 -14.883 1 98.69 264 LEU A O 1
ATOM 1939 N N . CYS A 1 265 ? -8.891 -33.906 -12.922 1 97.81 265 CYS A N 1
ATOM 1940 C CA . CYS A 1 265 ? -7.746 -34.656 -13.414 1 97.81 265 CYS A CA 1
ATOM 1941 C C . CYS A 1 265 ? -8.164 -36.062 -13.852 1 97.81 265 CYS A C 1
ATOM 1943 O O . CYS A 1 265 ? -7.672 -36.594 -14.852 1 97.81 265 CYS A O 1
ATOM 1945 N N . GLN A 1 266 ? -9.07 -36.594 -13.164 1 97.88 266 GLN A N 1
ATOM 1946 C CA . GLN A 1 266 ? -9.602 -37.906 -13.539 1 97.88 266 GLN A CA 1
ATOM 1947 C C . GLN A 1 266 ? -10.352 -37.844 -14.867 1 97.88 266 GLN A C 1
ATOM 1949 O O . GLN A 1 266 ? -10.203 -38.719 -15.727 1 97.88 266 GLN A O 1
ATOM 1954 N N . LEU A 1 267 ? -11.117 -36.844 -15.023 1 98 267 LEU A N 1
ATOM 1955 C CA . LEU A 1 267 ? -11.898 -36.656 -16.234 1 98 267 LEU A CA 1
ATOM 1956 C C . LEU A 1 267 ? -11 -36.438 -17.438 1 98 267 LEU A C 1
ATOM 1958 O O . LEU A 1 267 ? -11.367 -36.75 -18.578 1 98 267 LEU A O 1
ATOM 1962 N N . LEU A 1 268 ? -9.781 -35.906 -17.172 1 97.81 268 LEU A N 1
ATOM 1963 C CA . LEU A 1 268 ? -8.891 -35.531 -18.266 1 97.81 268 LEU A CA 1
ATOM 1964 C C . LEU A 1 268 ? -7.777 -36.531 -18.453 1 97.81 268 LEU A C 1
ATOM 1966 O O . LEU A 1 268 ? -6.84 -36.312 -19.219 1 97.81 268 LEU A O 1
ATOM 1970 N N . GLN A 1 269 ? -7.855 -37.594 -17.781 1 95.56 269 GLN A N 1
ATOM 1971 C CA . GLN A 1 269 ? -6.789 -38.594 -17.766 1 95.56 269 GLN A CA 1
ATOM 1972 C C . GLN A 1 269 ? -6.516 -39.125 -19.172 1 95.56 269 GLN A C 1
ATOM 1974 O O . GLN A 1 269 ? -5.383 -39.5 -19.484 1 95.56 269 GLN A O 1
ATOM 1979 N N . ASP A 1 270 ? -7.508 -39.125 -20.062 1 93.88 270 ASP A N 1
ATOM 1980 C CA . ASP A 1 270 ? -7.375 -39.719 -21.406 1 93.88 270 ASP A CA 1
ATOM 1981 C C . ASP A 1 270 ? -7.133 -38.625 -22.453 1 93.88 270 ASP A C 1
ATOM 1983 O O . ASP A 1 270 ? -7.297 -38.875 -23.656 1 93.88 270 ASP A O 1
ATOM 1987 N N . VAL A 1 271 ? -6.844 -37.5 -22.016 1 96.25 271 VAL A N 1
ATOM 1988 C CA . VAL A 1 271 ? -6.531 -36.406 -22.938 1 96.25 271 VAL A CA 1
ATOM 1989 C C . VAL A 1 271 ? -5.02 -36.188 -23 1 96.25 271 VAL A C 1
ATOM 1991 O O . VAL A 1 271 ? -4.469 -35.375 -22.281 1 96.25 271 VAL A O 1
ATOM 1994 N N . PRO A 1 272 ? -4.441 -36.875 -23.984 1 94 272 PRO A N 1
ATOM 1995 C CA . PRO A 1 272 ? -2.998 -36.656 -24.109 1 94 272 PRO A CA 1
ATOM 1996 C C . PRO A 1 272 ? -2.648 -35.219 -24.484 1 94 272 PRO A C 1
ATOM 1998 O O . PRO A 1 272 ? -3.367 -34.562 -25.25 1 94 272 PRO A O 1
ATOM 2001 N N . GLY A 1 273 ? -1.657 -34.656 -23.844 1 96.81 273 GLY A N 1
ATOM 2002 C CA . GLY A 1 273 ? -1.171 -33.344 -24.188 1 96.81 273 GLY A CA 1
ATOM 2003 C C . GLY A 1 273 ? -1.586 -32.281 -23.203 1 96.81 273 GLY A C 1
ATOM 2004 O O . GLY A 1 273 ? -1.187 -31.109 -23.328 1 96.81 273 GLY A O 1
ATOM 2005 N N . LEU A 1 274 ? -2.488 -32.594 -22.406 1 98.12 274 LEU A N 1
ATOM 2006 C CA . LEU A 1 274 ? -2.844 -31.734 -21.297 1 98.12 274 LEU A CA 1
ATOM 2007 C C . LEU A 1 274 ? -2.584 -32.438 -19.953 1 98.12 274 LEU A C 1
ATOM 2009 O O . LEU A 1 274 ? -3.457 -33.125 -19.438 1 98.12 274 LEU A O 1
ATOM 2013 N N . VAL A 1 275 ? -1.409 -32.156 -19.391 1 97.69 275 VAL A N 1
ATOM 2014 C CA . VAL A 1 275 ? -0.96 -32.906 -18.219 1 97.69 275 VAL A CA 1
ATOM 2015 C C . VAL A 1 275 ? -0.855 -31.984 -17.016 1 97.69 275 VAL A C 1
ATOM 2017 O O . VAL A 1 275 ? -0.1 -31.016 -17.031 1 97.69 275 VAL A O 1
ATOM 2020 N N . PRO A 1 276 ? -1.634 -32.281 -15.977 1 97.81 276 PRO A N 1
ATOM 2021 C CA . PRO A 1 276 ? -1.504 -31.438 -14.781 1 97.81 276 PRO A CA 1
ATOM 2022 C C . PRO A 1 276 ? -0.111 -31.5 -14.156 1 97.81 276 PRO A C 1
ATOM 2024 O O . PRO A 1 276 ? 0.577 -32.531 -14.289 1 97.81 276 PRO A O 1
ATOM 2027 N N . LEU A 1 277 ? 0.343 -30.359 -13.516 1 97.69 277 LEU A N 1
ATOM 2028 C CA . LEU A 1 277 ? 1.597 -30.375 -12.773 1 97.69 277 LEU A CA 1
ATOM 2029 C C . LEU A 1 277 ? 1.574 -31.469 -11.703 1 97.69 277 LEU A C 1
ATOM 2031 O O . LEU A 1 277 ? 0.521 -31.766 -11.133 1 97.69 277 LEU A O 1
ATOM 2035 N N . GLN A 1 278 ? 2.746 -32.031 -11.469 1 95.75 278 GLN A N 1
ATOM 2036 C CA . GLN A 1 278 ? 2.846 -33.125 -10.516 1 95.75 278 GLN A CA 1
ATOM 2037 C C . GLN A 1 278 ? 3.812 -32.812 -9.383 1 95.75 278 GLN A C 1
ATOM 2039 O O . GLN A 1 278 ? 4.898 -32.281 -9.633 1 95.75 278 GLN A O 1
ATOM 2044 N N . ASN A 1 279 ? 3.287 -32.906 -8.172 1 94.62 279 ASN A N 1
ATOM 2045 C CA . ASN A 1 279 ? 4.129 -32.781 -6.988 1 94.62 279 ASN A CA 1
ATOM 2046 C C . ASN A 1 279 ? 4.707 -34.125 -6.551 1 94.62 279 ASN A C 1
ATOM 2048 O O . ASN A 1 279 ? 3.969 -35.094 -6.398 1 94.62 279 ASN A O 1
ATOM 2052 N N . THR A 1 280 ? 6.023 -34.219 -6.43 1 84.75 280 THR A N 1
ATOM 2053 C CA . THR A 1 280 ? 6.648 -35.531 -6.176 1 84.75 280 THR A CA 1
ATOM 2054 C C . THR A 1 280 ? 7.039 -35.656 -4.707 1 84.75 280 THR A C 1
ATOM 2056 O O . THR A 1 280 ? 7.492 -36.719 -4.273 1 84.75 280 THR A O 1
ATOM 2059 N N . VAL A 1 281 ? 6.875 -34.625 -3.975 1 86.56 281 VAL A N 1
ATOM 2060 C CA . VAL A 1 281 ? 7.258 -34.688 -2.568 1 86.56 281 VAL A CA 1
ATOM 2061 C C . VAL A 1 281 ? 6.117 -35.281 -1.751 1 86.56 281 VAL A C 1
ATOM 2063 O O . VAL A 1 281 ? 4.945 -35.156 -2.109 1 86.56 281 VAL A O 1
ATOM 2066 N N . ALA A 1 282 ? 6.504 -35.969 -0.7 1 81.31 282 ALA A N 1
ATOM 2067 C CA . ALA A 1 282 ? 5.52 -36.594 0.182 1 81.31 282 ALA A CA 1
ATOM 2068 C C . ALA A 1 282 ? 4.738 -35.531 0.96 1 81.31 282 ALA A C 1
ATOM 2070 O O . ALA A 1 282 ? 5.223 -34.438 1.166 1 81.31 282 ALA A O 1
ATOM 2071 N N . ASP A 1 283 ? 3.494 -35.844 1.383 1 91.12 283 ASP A N 1
ATOM 2072 C CA . ASP A 1 283 ? 2.682 -34.969 2.244 1 91.12 283 ASP A CA 1
ATOM 2073 C C . ASP A 1 283 ? 2.486 -33.594 1.622 1 91.12 283 ASP A C 1
ATOM 2075 O O . ASP A 1 283 ? 2.789 -32.594 2.248 1 91.12 283 ASP A O 1
ATOM 2079 N N . CYS A 1 284 ? 2.146 -33.625 0.421 1 93.88 284 CYS A N 1
ATOM 2080 C CA . CYS A 1 284 ? 1.924 -32.406 -0.328 1 93.88 284 CYS A CA 1
ATOM 2081 C C . CYS A 1 284 ? 0.436 -32.156 -0.554 1 93.88 284 CYS A C 1
ATOM 2083 O O . CYS A 1 284 ? -0.253 -33 -1.129 1 93.88 284 CYS A O 1
ATOM 2085 N N . GLU A 1 285 ? -0.069 -31.094 0.028 1 95.19 285 GLU A N 1
ATOM 2086 C CA . GLU A 1 285 ? -1.431 -30.609 -0.173 1 95.19 285 GLU A CA 1
ATOM 2087 C C . GLU A 1 285 ? -1.432 -29.203 -0.745 1 95.19 285 GLU A C 1
ATOM 2089 O O . GLU A 1 285 ? -1.504 -28.219 0.003 1 95.19 285 GLU A O 1
ATOM 2094 N N . PRO A 1 286 ? -1.445 -29.094 -2.061 1 95.94 286 PRO A N 1
ATOM 2095 C CA . PRO A 1 286 ? -1.338 -27.766 -2.684 1 95.94 286 PRO A CA 1
ATOM 2096 C C . PRO A 1 286 ? -2.576 -26.906 -2.455 1 95.94 286 PRO A C 1
ATOM 2098 O O . PRO A 1 286 ? -3.672 -27.438 -2.25 1 95.94 286 PRO A O 1
ATOM 2101 N N . GLY A 1 287 ? -2.328 -25.609 -2.336 1 94.88 287 GLY A N 1
ATOM 2102 C CA . GLY A 1 287 ? -3.395 -24.641 -2.574 1 94.88 287 GLY A CA 1
ATOM 2103 C C . GLY A 1 287 ? -3.578 -24.312 -4.043 1 94.88 287 GLY A C 1
ATOM 2104 O O . GLY A 1 287 ? -2.604 -24.203 -4.789 1 94.88 287 GLY A O 1
ATOM 2105 N N . TYR A 1 288 ? -4.871 -24.312 -4.504 1 97.38 288 TYR A N 1
ATOM 2106 C CA . TYR A 1 288 ? -5.102 -24.156 -5.938 1 97.38 288 TYR A CA 1
ATOM 2107 C C . TYR A 1 288 ? -5.719 -22.797 -6.246 1 97.38 288 TYR A C 1
ATOM 2109 O O . TYR A 1 288 ? -6.883 -22.719 -6.648 1 97.38 288 TYR A O 1
ATOM 2117 N N . TYR A 1 289 ? -4.816 -21.812 -6.156 1 98 289 TYR A N 1
ATOM 2118 C CA . TYR A 1 289 ? -5.148 -20.531 -6.777 1 98 289 TYR A CA 1
ATOM 2119 C C . TYR A 1 289 ? -5.234 -20.656 -8.289 1 98 289 TYR A C 1
ATOM 2121 O O . TYR A 1 289 ? -6.09 -20.047 -8.93 1 98 289 TYR A O 1
ATOM 2129 N N . LYS A 1 290 ? -4.328 -21.422 -8.781 1 98 290 LYS A N 1
ATOM 2130 C CA . LYS A 1 290 ? -4.254 -21.859 -10.172 1 98 290 LYS A CA 1
ATOM 2131 C C . LYS A 1 290 ? -3.984 -23.359 -10.25 1 98 290 LYS A C 1
ATOM 2133 O O . LYS A 1 290 ? -3.328 -23.922 -9.375 1 98 290 LYS A O 1
ATOM 2138 N N . LEU A 1 291 ? -4.527 -23.969 -11.242 1 98.69 291 LEU A N 1
ATOM 2139 C CA . LEU A 1 291 ? -4.137 -25.312 -11.633 1 98.69 291 LEU A CA 1
ATOM 2140 C C . LEU A 1 291 ? -3.359 -25.297 -12.945 1 98.69 291 LEU A C 1
ATOM 2142 O O . LEU A 1 291 ? -3.906 -24.938 -13.992 1 98.69 291 LEU A O 1
ATOM 2146 N N . GLY A 1 292 ? -2.107 -25.703 -12.867 1 98.69 292 GLY A N 1
ATOM 2147 C CA . GLY A 1 292 ? -1.234 -25.672 -14.023 1 98.69 292 GLY A CA 1
ATOM 2148 C C . GLY A 1 292 ? -1.248 -26.953 -14.828 1 98.69 292 GLY A C 1
ATOM 2149 O O . GLY A 1 292 ? -1.382 -28.047 -14.258 1 98.69 292 GLY A O 1
ATOM 2150 N N . PHE A 1 293 ? -1.09 -26.812 -16.156 1 98.75 293 PHE A N 1
ATOM 2151 C CA . PHE A 1 293 ? -0.977 -27.938 -17.078 1 98.75 293 PHE A CA 1
ATOM 2152 C C . PHE A 1 293 ? 0.202 -27.734 -18.031 1 98.75 293 PHE A C 1
ATOM 2154 O O . PHE A 1 293 ? 0.458 -26.609 -18.484 1 98.75 293 PHE A O 1
ATOM 2161 N N . TRP A 1 294 ? 0.871 -28.797 -18.312 1 98.5 294 TRP A N 1
ATOM 2162 C CA . TRP A 1 294 ? 1.737 -28.844 -19.484 1 98.5 294 TRP A CA 1
ATOM 2163 C C . TRP A 1 294 ? 0.929 -29.125 -20.75 1 98.5 294 TRP A C 1
ATOM 2165 O O . TRP A 1 294 ? 0.23 -30.141 -20.844 1 98.5 294 TRP A O 1
ATOM 2175 N N . TYR A 1 295 ? 1.03 -28.266 -21.688 1 98.69 295 TYR A N 1
ATOM 2176 C CA . TYR A 1 295 ? 0.306 -28.375 -22.953 1 98.69 295 TYR A CA 1
ATOM 2177 C C . TYR A 1 295 ? 1.225 -28.859 -24.062 1 98.69 295 TYR A C 1
ATOM 2179 O O . TYR A 1 295 ? 2.371 -28.406 -24.172 1 98.69 295 TYR A O 1
ATOM 2187 N N . ASP A 1 296 ? 0.803 -29.781 -24.875 1 98.25 296 ASP A N 1
ATOM 2188 C CA . ASP A 1 296 ? 1.532 -30.297 -26.031 1 98.25 296 ASP A CA 1
ATOM 2189 C C . ASP A 1 296 ? 0.737 -30.078 -27.312 1 98.25 296 ASP A C 1
ATOM 2191 O O . ASP A 1 296 ? -0.16 -30.875 -27.625 1 98.25 296 ASP A O 1
ATOM 2195 N N . PRO A 1 297 ? 1.16 -29.125 -28.109 1 97.56 297 PRO A N 1
ATOM 2196 C CA . PRO A 1 297 ? 0.417 -28.844 -29.328 1 97.56 297 PRO A CA 1
ATOM 2197 C C . PRO A 1 297 ? 0.349 -30.047 -30.281 1 97.56 297 PRO A C 1
ATOM 2199 O O . PRO A 1 297 ? -0.637 -30.219 -31 1 97.56 297 PRO A O 1
ATOM 2202 N N . GLU A 1 298 ? 1.312 -30.906 -30.25 1 97.38 298 GLU A N 1
ATOM 2203 C CA . GLU A 1 298 ? 1.35 -32.062 -31.156 1 97.38 298 GLU A CA 1
ATOM 2204 C C . GLU A 1 298 ? 0.19 -33 -30.891 1 97.38 298 GLU A C 1
ATOM 2206 O O . GLU A 1 298 ? -0.305 -33.656 -31.812 1 97.38 298 GLU A O 1
ATOM 2211 N N . LYS A 1 299 ? -0.236 -33.031 -29.672 1 97.88 299 LYS A N 1
ATOM 2212 C CA . LYS A 1 299 ? -1.343 -33.906 -29.312 1 97.88 299 LYS A CA 1
ATOM 2213 C C . LYS A 1 299 ? -2.688 -33.219 -29.562 1 97.88 299 LYS A C 1
ATOM 2215 O O . LYS A 1 299 ? -3.742 -33.812 -29.359 1 97.88 299 LYS A O 1
ATOM 2220 N N . PHE A 1 300 ? -2.68 -32 -30.031 1 97.5 300 PHE A N 1
ATOM 2221 C CA . PHE A 1 300 ? -3.867 -31.25 -30.422 1 97.5 300 PHE A CA 1
ATOM 2222 C C . PHE A 1 300 ? -3.779 -30.797 -31.875 1 97.5 300 PHE A C 1
ATOM 2224 O O . PHE A 1 300 ? -4.094 -29.656 -32.188 1 97.5 300 PHE A O 1
ATOM 2231 N N . ASP A 1 301 ? -3.197 -31.625 -32.75 1 96.12 301 ASP A N 1
ATOM 2232 C CA . ASP A 1 301 ? -3.098 -31.422 -34.219 1 96.12 301 ASP A CA 1
ATOM 2233 C C . ASP A 1 301 ? -2.334 -30.141 -34.531 1 96.12 301 ASP A C 1
ATOM 2235 O O . ASP A 1 301 ? -2.678 -29.422 -35.469 1 96.12 301 ASP A O 1
ATOM 2239 N N . GLY A 1 302 ? -1.47 -29.812 -33.594 1 96.69 302 GLY A N 1
ATOM 2240 C CA . GLY A 1 302 ? -0.632 -28.656 -33.875 1 96.69 302 GLY A CA 1
ATOM 2241 C C . GLY A 1 302 ? -1.259 -27.344 -33.406 1 96.69 302 GLY A C 1
ATOM 2242 O O . GLY A 1 302 ? -0.724 -26.266 -33.656 1 96.69 302 GLY A O 1
ATOM 2243 N N . LEU A 1 303 ? -2.393 -27.391 -32.719 1 97.06 303 LEU A N 1
ATOM 2244 C CA . LEU A 1 303 ? -3.025 -26.188 -32.188 1 97.06 303 LEU A CA 1
ATOM 2245 C C . LEU A 1 303 ? -2.133 -25.516 -31.141 1 97.06 303 LEU A C 1
ATOM 2247 O O . LEU A 1 303 ? -1.752 -26.141 -30.141 1 97.06 303 LEU A O 1
ATOM 2251 N N . SER A 1 304 ? -1.804 -24.203 -31.375 1 97.44 304 SER A N 1
ATOM 2252 C CA . SER A 1 304 ? -0.906 -23.516 -30.469 1 97.44 304 SER A CA 1
ATOM 2253 C C . SER A 1 304 ? -1.537 -23.344 -29.078 1 97.44 304 SER A C 1
ATOM 2255 O O . SER A 1 304 ? -2.76 -23.422 -28.938 1 97.44 304 SER A O 1
ATOM 2257 N N . ARG A 1 305 ? -0.732 -23.188 -28.078 1 98.19 305 ARG A N 1
ATOM 2258 C CA . ARG A 1 305 ? -1.199 -22.922 -26.719 1 98.19 305 ARG A CA 1
ATOM 2259 C C . ARG A 1 305 ? -2.123 -21.703 -26.688 1 98.19 305 ARG A C 1
ATOM 2261 O O . ARG A 1 305 ? -3.148 -21.719 -26 1 98.19 305 ARG A O 1
ATOM 2268 N N . GLU A 1 306 ? -1.771 -20.656 -27.438 1 97.38 306 GLU A N 1
ATOM 2269 C CA . GLU A 1 306 ? -2.537 -19.406 -27.5 1 97.38 306 GLU A CA 1
ATOM 2270 C C . GLU A 1 306 ? -3.93 -19.641 -28.078 1 97.38 306 GLU A C 1
ATOM 2272 O O . GLU A 1 306 ? -4.926 -19.172 -27.516 1 97.38 306 GLU A O 1
ATOM 2277 N N . ARG A 1 307 ? -3.932 -20.359 -29.109 1 97.06 307 ARG A N 1
ATOM 2278 C CA . ARG A 1 307 ? -5.211 -20.625 -29.75 1 97.06 307 ARG A CA 1
ATOM 2279 C C . ARG A 1 307 ? -6.082 -21.547 -28.906 1 97.06 307 ARG A C 1
ATOM 2281 O O . ARG A 1 307 ? -7.301 -21.391 -28.859 1 97.06 307 ARG A O 1
ATOM 2288 N N . PHE A 1 308 ? -5.461 -22.562 -28.359 1 97.94 308 PHE A N 1
ATOM 2289 C CA . PHE A 1 308 ? -6.191 -23.438 -27.453 1 97.94 308 PHE A CA 1
ATOM 2290 C C . PHE A 1 308 ? -6.812 -22.625 -26.312 1 97.94 308 PHE A C 1
ATOM 2292 O O . PHE A 1 308 ? -7.988 -22.797 -26 1 97.94 308 PHE A O 1
ATOM 2299 N N . SER A 1 309 ? -6.023 -21.75 -25.672 1 98.44 309 SER A N 1
ATOM 2300 C CA . SER A 1 309 ? -6.504 -20.891 -24.594 1 98.44 309 SER A CA 1
ATOM 2301 C C . SER A 1 309 ? -7.668 -20.016 -25.062 1 98.44 309 SER A C 1
ATOM 2303 O O . SER A 1 309 ? -8.68 -19.891 -24.359 1 98.44 309 SER A O 1
ATOM 2305 N N . GLN A 1 310 ? -7.539 -19.406 -26.172 1 97.88 310 GLN A N 1
ATOM 2306 C CA . GLN A 1 310 ? -8.602 -18.594 -26.75 1 97.88 310 GLN A CA 1
ATOM 2307 C C . GLN A 1 310 ? -9.883 -19.406 -26.922 1 97.88 310 GLN A C 1
ATOM 2309 O O . GLN A 1 310 ? -10.977 -18.922 -26.609 1 97.88 310 GLN A O 1
ATOM 2314 N N . ALA A 1 311 ? -9.734 -20.578 -27.469 1 98.12 311 ALA A N 1
ATOM 2315 C CA . ALA A 1 311 ? -10.891 -21.438 -27.688 1 98.12 311 ALA A CA 1
ATOM 2316 C C . ALA A 1 311 ? -11.562 -21.797 -26.359 1 98.12 311 ALA A C 1
ATOM 2318 O O . ALA A 1 311 ? -12.789 -21.781 -26.25 1 98.12 311 ALA A O 1
ATOM 2319 N N . MET A 1 312 ? -10.773 -22.156 -25.406 1 98.56 312 MET A N 1
ATOM 2320 C CA . MET A 1 312 ? -11.312 -22.5 -24.094 1 98.56 312 MET A CA 1
ATOM 2321 C C . MET A 1 312 ? -12.062 -21.328 -23.484 1 98.56 312 MET A C 1
ATOM 2323 O O . MET A 1 312 ? -13.133 -21.5 -22.906 1 98.56 312 MET A O 1
ATOM 2327 N N . ARG A 1 313 ? -11.5 -20.125 -23.594 1 98.38 313 ARG A N 1
ATOM 2328 C CA . ARG A 1 313 ? -12.156 -18.938 -23.078 1 98.38 313 ARG A CA 1
ATOM 2329 C C . ARG A 1 313 ? -13.484 -18.688 -23.781 1 98.38 313 ARG A C 1
ATOM 2331 O O . ARG A 1 313 ? -14.461 -18.266 -23.156 1 98.38 313 ARG A O 1
ATOM 2338 N N . ALA A 1 314 ? -13.453 -18.891 -25.047 1 97.69 314 ALA A N 1
ATOM 2339 C CA . ALA A 1 314 ? -14.688 -18.734 -25.812 1 97.69 314 ALA A CA 1
ATOM 2340 C C . ALA A 1 314 ? -15.758 -19.719 -25.344 1 97.69 314 ALA A C 1
ATOM 2342 O O . ALA A 1 314 ? -16.953 -19.438 -25.453 1 97.69 314 ALA A O 1
ATOM 2343 N N . GLU A 1 315 ? -15.32 -20.875 -24.797 1 98.25 315 GLU A N 1
ATOM 2344 C CA . GLU A 1 315 ? -16.25 -21.859 -24.25 1 98.25 315 GLU A CA 1
ATOM 2345 C C . GLU A 1 315 ? -16.734 -21.453 -22.859 1 98.25 315 GLU A C 1
ATOM 2347 O O . GLU A 1 315 ? -17.578 -22.125 -22.281 1 98.25 315 GLU A O 1
ATOM 2352 N N . GLY A 1 316 ? -16.156 -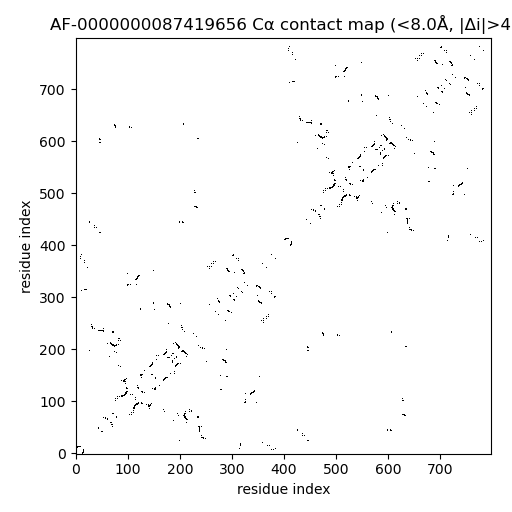20.344 -22.297 1 98.12 316 GLY A N 1
ATOM 2353 C CA . GLY A 1 316 ? -16.547 -19.875 -20.969 1 98.12 316 GLY A CA 1
ATOM 2354 C C . GLY A 1 316 ? -15.641 -20.391 -19.859 1 98.12 316 GLY A C 1
ATOM 2355 O O . GLY A 1 316 ? -16.016 -20.391 -18.688 1 98.12 316 GLY A O 1
ATOM 2356 N N . ILE A 1 317 ? -14.461 -20.922 -20.25 1 98.56 317 ILE A N 1
ATOM 2357 C CA . ILE A 1 317 ? -13.523 -21.484 -19.281 1 98.56 317 ILE A CA 1
ATOM 2358 C C . ILE A 1 317 ? -12.32 -20.562 -19.141 1 98.56 317 ILE A C 1
ATOM 2360 O O . ILE A 1 317 ? -11.656 -20.25 -20.125 1 98.56 317 ILE A O 1
ATOM 2364 N N . ALA A 1 318 ? -12.008 -20.125 -17.844 1 98.38 318 ALA A N 1
ATOM 2365 C CA . ALA A 1 318 ? -10.883 -19.234 -17.562 1 98.38 318 ALA A CA 1
ATOM 2366 C C . ALA A 1 318 ? -9.562 -20 -17.547 1 98.38 318 ALA A C 1
ATOM 2368 O O . ALA A 1 318 ? -8.977 -20.203 -16.484 1 98.38 318 ALA A O 1
ATOM 2369 N N . LEU A 1 319 ? -9.117 -20.391 -18.688 1 98.56 319 LEU A N 1
ATOM 2370 C CA . LEU A 1 319 ? -7.836 -21.062 -18.906 1 98.56 319 LEU A CA 1
ATOM 2371 C C . LEU A 1 319 ? -6.891 -20.172 -19.703 1 98.56 319 LEU A C 1
ATOM 2373 O O . LEU A 1 319 ? -7.184 -19.812 -20.844 1 98.56 319 LEU A O 1
ATOM 2377 N N . ASP A 1 320 ? -5.734 -19.859 -19.109 1 98.38 320 ASP A N 1
ATOM 2378 C CA . ASP A 1 320 ? -4.844 -18.875 -19.719 1 98.38 320 ASP A CA 1
ATOM 2379 C C . ASP A 1 320 ? -3.398 -19.375 -19.719 1 98.38 320 ASP A C 1
ATOM 2381 O O . ASP A 1 320 ? -3.043 -20.266 -18.953 1 98.38 320 ASP A O 1
ATOM 2385 N N . PRO A 1 321 ? -2.572 -18.812 -20.688 1 98.44 321 PRO A N 1
ATOM 2386 C CA . PRO A 1 321 ? -1.134 -19.078 -20.578 1 98.44 321 PRO A CA 1
ATOM 2387 C C . PRO A 1 321 ? -0.562 -18.656 -19.219 1 98.44 321 PRO A C 1
ATOM 2389 O O . PRO A 1 321 ? -1.057 -17.719 -18.609 1 98.44 321 PRO A O 1
ATOM 2392 N N . GLY A 1 322 ? 0.399 -19.438 -18.781 1 98.06 322 GLY A N 1
ATOM 2393 C CA . GLY A 1 322 ? 1.083 -19.078 -17.547 1 98.06 322 GLY A CA 1
ATOM 2394 C C . GLY A 1 322 ? 1.99 -17.875 -17.703 1 98.06 322 GLY A C 1
ATOM 2395 O O . GLY A 1 322 ? 1.701 -16.969 -18.484 1 98.06 322 GLY A O 1
ATOM 2396 N N . PHE A 1 323 ? 2.979 -17.797 -16.891 1 97.81 323 PHE A N 1
ATOM 2397 C CA . PHE A 1 323 ? 3.928 -16.688 -16.922 1 97.81 323 PHE A CA 1
ATOM 2398 C C . PHE A 1 323 ? 4.879 -16.828 -18.094 1 97.81 323 PHE A C 1
ATOM 2400 O O . PHE A 1 323 ? 4.895 -17.844 -18.781 1 97.81 323 PHE A O 1
ATOM 2407 N N . GLU A 1 324 ? 5.535 -15.781 -18.344 1 98.06 324 GLU A N 1
ATOM 2408 C CA . GLU A 1 324 ? 6.676 -15.805 -19.25 1 98.06 324 GLU A CA 1
ATOM 2409 C C . GLU A 1 324 ? 7.977 -16.062 -18.484 1 98.06 324 GLU A C 1
ATOM 2411 O O . GLU A 1 324 ? 8.148 -15.578 -17.359 1 98.06 324 GLU A O 1
ATOM 2416 N N . ALA A 1 325 ? 8.805 -16.906 -19.062 1 98.75 325 ALA A N 1
ATOM 2417 C CA . ALA A 1 325 ? 10.109 -17.109 -18.438 1 98.75 325 ALA A CA 1
ATOM 2418 C C . ALA A 1 325 ? 10.883 -15.789 -18.328 1 98.75 325 ALA A C 1
ATOM 2420 O O . ALA A 1 325 ? 10.891 -15 -19.281 1 98.75 325 ALA A O 1
ATOM 2421 N N . LEU A 1 326 ? 11.555 -15.594 -17.266 1 98.56 326 LEU A N 1
ATOM 2422 C CA . LEU A 1 326 ? 12.172 -14.312 -16.938 1 98.56 326 LEU A CA 1
ATOM 2423 C C . LEU A 1 326 ? 13.328 -14.008 -17.891 1 98.56 326 LEU A C 1
ATOM 2425 O O . LEU A 1 326 ? 13.523 -12.852 -18.281 1 98.56 326 LEU A O 1
ATOM 2429 N N . HIS A 1 327 ? 14.086 -15.047 -18.312 1 98.44 327 HIS A N 1
ATOM 2430 C CA . HIS A 1 327 ? 15.234 -14.859 -19.203 1 98.44 327 HIS A CA 1
ATOM 2431 C C . HIS A 1 327 ? 14.789 -14.531 -20.625 1 98.44 327 HIS A C 1
ATOM 2433 O O . HIS A 1 327 ? 15.602 -14.102 -21.438 1 98.44 327 HIS A O 1
ATOM 2439 N N . LYS A 1 328 ? 13.492 -14.766 -20.891 1 98 328 LYS A N 1
ATOM 2440 C CA . LYS A 1 328 ? 12.969 -14.469 -22.234 1 98 328 LYS A CA 1
ATOM 2441 C C . LYS A 1 328 ? 12.484 -13.023 -22.312 1 98 328 LYS A C 1
ATOM 2443 O O . LYS A 1 328 ? 12.352 -12.477 -23.422 1 98 328 LYS A O 1
ATOM 2448 N N . ILE A 1 329 ? 12.32 -12.336 -21.172 1 96.75 329 ILE A N 1
ATOM 2449 C CA . ILE A 1 329 ? 11.641 -11.047 -21.219 1 96.75 329 ILE A CA 1
ATOM 2450 C C . ILE A 1 329 ? 12.531 -9.969 -20.609 1 96.75 329 ILE A C 1
ATOM 2452 O O . ILE A 1 329 ? 12.109 -8.82 -20.438 1 96.75 329 ILE A O 1
ATOM 2456 N N . HIS A 1 330 ? 13.695 -10.305 -20.188 1 96.62 330 HIS A N 1
ATOM 2457 C CA . HIS A 1 330 ? 14.633 -9.344 -19.641 1 96.62 330 HIS A CA 1
ATOM 2458 C C . HIS A 1 330 ? 15.984 -9.406 -20.344 1 96.62 330 HIS A C 1
ATOM 2460 O O . HIS A 1 330 ? 16.328 -10.445 -20.922 1 96.62 330 HIS A O 1
ATOM 2466 N N . SER A 1 331 ? 16.719 -8.367 -20.312 1 96.5 331 SER A N 1
ATOM 2467 C CA . SER A 1 331 ? 18.047 -8.312 -20.906 1 96.5 331 SER A CA 1
ATOM 2468 C C . SER A 1 331 ? 19.016 -9.242 -20.203 1 96.5 331 SER A C 1
ATOM 2470 O O . SER A 1 331 ? 19.078 -9.273 -18.969 1 96.5 331 SER A O 1
ATOM 2472 N N . ALA A 1 332 ? 19.828 -9.922 -20.984 1 96.25 332 ALA A N 1
ATOM 2473 C CA . ALA A 1 332 ? 20.781 -10.906 -20.469 1 96.25 332 ALA A CA 1
ATOM 2474 C C . ALA A 1 332 ? 21.828 -10.234 -19.578 1 96.25 332 ALA A C 1
ATOM 2476 O O . ALA A 1 332 ? 22.5 -10.898 -18.797 1 96.25 332 ALA A O 1
ATOM 2477 N N . ARG A 1 333 ? 21.969 -8.875 -19.625 1 96.25 333 ARG A N 1
ATOM 2478 C CA . ARG A 1 333 ? 22.953 -8.141 -18.844 1 96.25 333 ARG A CA 1
ATOM 2479 C C . ARG A 1 333 ? 22.469 -7.945 -17.406 1 96.25 333 ARG A C 1
ATOM 2481 O O . ARG A 1 333 ? 23.25 -7.594 -16.516 1 96.25 333 ARG A O 1
ATOM 2488 N N . ARG A 1 334 ? 21.172 -8.281 -17.141 1 96.75 334 ARG A N 1
ATOM 2489 C CA . ARG A 1 334 ? 20.562 -7.918 -15.867 1 96.75 334 ARG A CA 1
ATOM 2490 C C . ARG A 1 334 ? 20.391 -9.141 -14.969 1 96.75 334 ARG A C 1
ATOM 2492 O O . ARG A 1 334 ? 19.766 -9.062 -13.914 1 96.75 334 ARG A O 1
ATOM 2499 N N . TYR A 1 335 ? 20.859 -10.32 -15.445 1 98.56 335 TYR A N 1
ATOM 2500 C CA . TYR A 1 335 ? 20.781 -11.531 -14.633 1 98.56 335 TYR A CA 1
ATOM 2501 C C . TYR A 1 335 ? 21.922 -12.484 -14.977 1 98.56 335 TYR A C 1
ATOM 2503 O O . TYR A 1 335 ? 22.609 -12.305 -15.977 1 98.56 335 TYR A O 1
ATOM 2511 N N . ARG A 1 336 ? 22.156 -13.453 -14.094 1 98.56 336 ARG A N 1
ATOM 2512 C CA . ARG A 1 336 ? 23 -14.609 -14.367 1 98.56 336 ARG A CA 1
ATOM 2513 C C . ARG A 1 336 ? 22.172 -15.875 -14.562 1 98.56 336 ARG A C 1
ATOM 2515 O O . ARG A 1 336 ? 21.344 -16.203 -13.719 1 98.56 336 ARG A O 1
ATOM 2522 N N . ALA A 1 337 ? 22.375 -16.531 -15.68 1 98.44 337 ALA A N 1
ATOM 2523 C CA . ALA A 1 337 ? 21.672 -17.781 -15.953 1 98.44 337 ALA A CA 1
ATOM 2524 C C . ALA A 1 337 ? 22.547 -18.984 -15.625 1 98.44 337 ALA A C 1
ATOM 2526 O O . ALA A 1 337 ? 23.75 -19 -15.93 1 98.44 337 ALA A O 1
ATOM 2527 N N . VAL A 1 338 ? 21.969 -19.906 -14.953 1 98.25 338 VAL A N 1
ATOM 2528 C CA . VAL A 1 338 ? 22.672 -21.156 -14.648 1 98.25 338 VAL A CA 1
ATOM 2529 C C . VAL A 1 338 ? 22.188 -22.266 -15.586 1 98.25 338 VAL A C 1
ATOM 2531 O O . VAL A 1 338 ? 21.031 -22.688 -15.508 1 98.25 338 VAL A O 1
ATOM 2534 N N . GLY A 1 339 ? 23.047 -22.766 -16.469 1 96.62 339 GLY A N 1
ATOM 2535 C CA . GLY A 1 339 ? 22.672 -23.781 -17.438 1 96.62 339 GLY A CA 1
ATOM 2536 C C . GLY A 1 339 ? 21.844 -23.219 -18.594 1 96.62 339 GLY A C 1
ATOM 2537 O O . GLY A 1 339 ? 21.891 -22.016 -18.875 1 96.62 339 GLY A O 1
ATOM 2538 N N . ASP A 1 340 ? 21.109 -24.094 -19.266 1 96.69 340 ASP A N 1
ATOM 2539 C CA . ASP A 1 340 ? 20.422 -23.672 -20.484 1 96.69 340 ASP A CA 1
ATOM 2540 C C . ASP A 1 340 ? 18.953 -23.391 -20.219 1 96.69 340 ASP A C 1
ATOM 2542 O O . ASP A 1 340 ? 18.203 -23.031 -21.141 1 96.69 340 ASP A O 1
ATOM 2546 N N . LEU A 1 341 ? 18.469 -23.562 -19.047 1 98.38 341 LEU A N 1
ATOM 2547 C CA . LEU A 1 341 ? 17.109 -23.219 -18.609 1 98.38 341 LEU A CA 1
ATOM 2548 C C . LEU A 1 341 ? 16.078 -23.875 -19.516 1 98.38 341 LEU A C 1
ATOM 2550 O O . LEU A 1 341 ? 15.117 -23.219 -19.938 1 98.38 341 LEU A O 1
ATOM 2554 N N . GLN A 1 342 ? 16.281 -25.156 -19.844 1 98.19 342 GLN A N 1
ATOM 2555 C CA . GLN A 1 342 ? 15.484 -25.859 -20.828 1 98.19 342 GLN A CA 1
ATOM 2556 C C . GLN A 1 342 ? 14.031 -26 -20.375 1 98.19 342 GLN A C 1
ATOM 2558 O O . GLN A 1 342 ? 13.109 -25.734 -21.156 1 98.19 342 GLN A O 1
ATOM 2563 N N . THR A 1 343 ? 13.852 -26.391 -19.188 1 98.5 343 THR A N 1
ATOM 2564 C CA . THR A 1 343 ? 12.492 -26.609 -18.703 1 98.5 343 THR A CA 1
ATOM 2565 C C . THR A 1 343 ? 11.758 -25.281 -18.547 1 98.5 343 THR A C 1
ATOM 2567 O O . THR A 1 343 ? 10.547 -25.203 -18.766 1 98.5 343 THR A O 1
ATOM 2570 N N . ALA A 1 344 ? 12.469 -24.234 -18.109 1 98.75 344 ALA A N 1
ATOM 2571 C CA . ALA A 1 344 ? 11.844 -22.922 -18.031 1 98.75 344 ALA A CA 1
ATOM 2572 C C . ALA A 1 344 ? 11.391 -22.453 -19.406 1 98.75 344 ALA A C 1
ATOM 2574 O O . ALA A 1 344 ? 10.328 -21.844 -19.547 1 98.75 344 ALA A O 1
ATOM 2575 N N . ASN A 1 345 ? 12.18 -22.75 -20.422 1 98.38 345 ASN A N 1
ATOM 2576 C CA . ASN A 1 345 ? 11.781 -22.469 -21.797 1 98.38 345 ASN A CA 1
ATOM 2577 C C . ASN A 1 345 ? 10.5 -23.219 -22.172 1 98.38 345 ASN A C 1
ATOM 2579 O O . ASN A 1 345 ? 9.617 -22.656 -22.828 1 98.38 345 ASN A O 1
ATOM 2583 N N . ALA A 1 346 ? 10.5 -24.453 -21.781 1 98.44 346 ALA A N 1
ATOM 2584 C CA . ALA A 1 346 ? 9.305 -25.234 -22.047 1 98.44 346 ALA A CA 1
ATOM 2585 C C . ALA A 1 346 ? 8.086 -24.641 -21.328 1 98.44 346 ALA A C 1
ATOM 2587 O O . ALA A 1 346 ? 7.004 -24.562 -21.906 1 98.44 346 ALA A O 1
ATOM 2588 N N . ALA A 1 347 ? 8.281 -24.234 -20.078 1 98.69 347 ALA A N 1
ATOM 2589 C CA . ALA A 1 347 ? 7.188 -23.641 -19.312 1 98.69 347 ALA A CA 1
ATOM 2590 C C . ALA A 1 347 ? 6.684 -22.359 -19.984 1 98.69 347 ALA A C 1
ATOM 2592 O O . ALA A 1 347 ? 5.477 -22.109 -20.047 1 98.69 347 ALA A O 1
ATOM 2593 N N . HIS A 1 348 ? 7.59 -21.578 -20.469 1 98.5 348 HIS A N 1
ATOM 2594 C CA . HIS A 1 348 ? 7.27 -20.344 -21.188 1 98.5 348 HIS A CA 1
ATOM 2595 C C . HIS A 1 348 ? 6.316 -20.609 -22.344 1 98.5 348 HIS A C 1
ATOM 2597 O O . HIS A 1 348 ? 5.402 -19.828 -22.594 1 98.5 348 HIS A O 1
ATOM 2603 N N . ASN A 1 349 ? 6.426 -21.703 -22.969 1 97.88 349 ASN A N 1
ATOM 2604 C CA . ASN A 1 349 ? 5.715 -21.984 -24.219 1 97.88 349 ASN A CA 1
ATOM 2605 C C . ASN A 1 349 ? 4.496 -22.859 -23.984 1 97.88 349 ASN A C 1
ATOM 2607 O O . ASN A 1 349 ? 3.551 -22.844 -24.781 1 97.88 349 ASN A O 1
ATOM 2611 N N . ARG A 1 350 ? 4.512 -23.578 -22.891 1 98.31 350 ARG A N 1
ATOM 2612 C CA . ARG A 1 350 ? 3.562 -24.688 -22.859 1 98.31 350 ARG A CA 1
ATOM 2613 C C . ARG A 1 350 ? 2.645 -24.578 -21.641 1 98.31 350 ARG A C 1
ATOM 2615 O O . ARG A 1 350 ? 1.623 -25.266 -21.562 1 98.31 350 ARG A O 1
ATOM 2622 N N . MET A 1 351 ? 2.943 -23.75 -20.672 1 98.81 351 MET A N 1
ATOM 2623 C CA . MET A 1 351 ? 2.199 -23.719 -19.422 1 98.81 351 MET A CA 1
ATOM 2624 C C . MET A 1 351 ? 0.815 -23.125 -19.625 1 98.81 351 MET A C 1
ATOM 2626 O O . MET A 1 351 ? 0.679 -22.062 -20.25 1 98.81 351 MET A O 1
ATOM 2630 N N . LEU A 1 352 ? -0.215 -23.781 -19.219 1 98.81 352 LEU A N 1
ATOM 2631 C CA . LEU A 1 352 ? -1.581 -23.281 -19.094 1 98.81 352 LEU A CA 1
ATOM 2632 C C . LEU A 1 352 ? -2.033 -23.297 -17.641 1 98.81 352 LEU A C 1
ATOM 2634 O O . LEU A 1 352 ? -1.621 -24.156 -16.859 1 98.81 352 LEU A O 1
ATOM 2638 N N . THR A 1 353 ? -2.854 -22.344 -17.266 1 98.81 353 THR A N 1
ATOM 2639 C CA . THR A 1 353 ? -3.312 -22.281 -15.875 1 98.81 353 THR A CA 1
ATOM 2640 C C . THR A 1 353 ? -4.816 -22.047 -15.82 1 98.81 353 THR A C 1
ATOM 2642 O O . THR A 1 353 ? -5.336 -21.156 -16.5 1 98.81 353 THR A O 1
ATOM 2645 N N . LEU A 1 354 ? -5.543 -22.844 -15.078 1 98.81 354 LEU A N 1
ATOM 2646 C CA . LEU A 1 354 ? -6.961 -22.672 -14.789 1 98.81 354 LEU A CA 1
ATOM 2647 C C . LEU A 1 354 ? -7.164 -21.859 -13.516 1 98.81 354 LEU A C 1
ATOM 2649 O O . LEU A 1 354 ? -6.57 -22.172 -12.477 1 98.81 354 LEU A O 1
ATOM 2653 N N . HIS A 1 355 ? -7.992 -20.844 -13.594 1 98 355 HIS A N 1
ATOM 2654 C CA . HIS A 1 355 ? -8.242 -19.969 -12.461 1 98 355 HIS A CA 1
ATOM 2655 C C . HIS A 1 355 ? -9.18 -20.625 -11.453 1 98 355 HIS A C 1
ATOM 2657 O O . HIS A 1 355 ? -10.102 -21.344 -11.836 1 98 355 HIS A O 1
ATOM 2663 N N . HIS A 1 356 ? -9.148 -20.344 -10.25 1 97.75 356 HIS A N 1
ATOM 2664 C CA . HIS A 1 356 ? -9.602 -21.188 -9.141 1 97.75 356 HIS A CA 1
ATOM 2665 C C . HIS A 1 356 ? -11.109 -21.078 -8.945 1 97.75 356 HIS A C 1
ATOM 2667 O O . HIS A 1 356 ? -11.742 -21.969 -8.383 1 97.75 356 HIS A O 1
ATOM 2673 N N . PRO A 1 357 ? -11.781 -19.969 -9.273 1 97 357 PRO A N 1
ATOM 2674 C CA . PRO A 1 357 ? -13.172 -19.844 -8.828 1 97 357 PRO A CA 1
ATOM 2675 C C . PRO A 1 357 ? -14.039 -21 -9.297 1 97 357 PRO A C 1
ATOM 2677 O O . PRO A 1 357 ? -14.945 -21.438 -8.57 1 97 357 PRO A O 1
ATOM 2680 N N . VAL A 1 358 ? -13.789 -21.562 -10.445 1 97.38 358 VAL A N 1
ATOM 2681 C CA . VAL A 1 358 ? -14.594 -22.656 -10.977 1 97.38 358 VAL A CA 1
ATOM 2682 C C . VAL A 1 358 ? -14.352 -23.922 -10.156 1 97.38 358 VAL A C 1
ATOM 2684 O O . VAL A 1 358 ? -15.195 -24.812 -10.117 1 97.38 358 VAL A O 1
ATOM 2687 N N . LEU A 1 359 ? -13.258 -24 -9.445 1 97.94 359 LEU A N 1
ATOM 2688 C CA . LEU A 1 359 ? -12.891 -25.156 -8.656 1 97.94 359 LEU A CA 1
ATOM 2689 C C . LEU A 1 359 ? -13.68 -25.203 -7.355 1 97.94 359 LEU A C 1
ATOM 2691 O O . LEU A 1 359 ? -13.633 -26.203 -6.629 1 97.94 359 LEU A O 1
ATOM 2695 N N . LEU A 1 360 ? -14.438 -24.156 -7.066 1 96.81 360 LEU A N 1
ATOM 2696 C CA . LEU A 1 360 ? -15.359 -24.156 -5.938 1 96.81 360 LEU A CA 1
ATOM 2697 C C . LEU A 1 360 ? -16.766 -24.562 -6.391 1 96.81 360 LEU A C 1
ATOM 2699 O O . LEU A 1 360 ? -17.688 -24.594 -5.582 1 96.81 360 LEU A O 1
ATOM 2703 N N . GLY A 1 361 ? -16.922 -24.828 -7.691 1 96.19 361 GLY A N 1
ATOM 2704 C CA . GLY A 1 361 ? -18.219 -25.109 -8.258 1 96.19 361 GLY A CA 1
ATOM 2705 C C . GLY A 1 361 ? -18.688 -26.531 -8 1 96.19 361 GLY A C 1
ATOM 2706 O O . GLY A 1 361 ? -18.078 -27.266 -7.207 1 96.19 361 GLY A O 1
ATOM 2707 N N . THR A 1 362 ? -19.766 -26.875 -8.664 1 97.06 362 THR A N 1
ATOM 2708 C CA . THR A 1 362 ? -20.375 -28.188 -8.531 1 97.06 362 THR A CA 1
ATOM 2709 C C . THR A 1 362 ? -19.672 -29.203 -9.43 1 97.06 362 THR A C 1
ATOM 2711 O O . THR A 1 362 ? -18.812 -28.844 -10.227 1 97.06 362 THR A O 1
ATOM 2714 N N . THR A 1 363 ? -20.094 -30.406 -9.273 1 97.44 363 THR A N 1
ATOM 2715 C CA . THR A 1 363 ? -19.594 -31.469 -10.133 1 97.44 363 THR A CA 1
ATOM 2716 C C . THR A 1 363 ? -19.906 -31.172 -11.602 1 97.44 363 THR A C 1
ATOM 2718 O O . THR A 1 363 ? -19.109 -31.5 -12.484 1 97.44 363 THR A O 1
ATOM 2721 N N . THR A 1 364 ? -21.047 -30.594 -11.766 1 97.56 364 THR A N 1
ATOM 2722 C CA . THR A 1 364 ? -21.422 -30.234 -13.125 1 97.56 364 THR A CA 1
ATOM 2723 C C . THR A 1 364 ? -20.453 -29.203 -13.703 1 97.56 364 THR A C 1
ATOM 2725 O O . THR A 1 364 ? -20.062 -29.297 -14.875 1 97.56 364 THR A O 1
ATOM 2728 N N . ASP A 1 365 ? -20.062 -28.234 -12.922 1 97.81 365 ASP A N 1
ATOM 2729 C CA . ASP A 1 365 ? -19.109 -27.234 -13.352 1 97.81 365 ASP A CA 1
ATOM 2730 C C . ASP A 1 365 ? -17.797 -27.891 -13.789 1 97.81 365 ASP A C 1
ATOM 2732 O O . ASP A 1 365 ? -17.203 -27.5 -14.805 1 97.81 365 ASP A O 1
ATOM 2736 N N . ILE A 1 366 ? -17.391 -28.844 -13.055 1 98.5 366 ILE A N 1
ATOM 2737 C CA . ILE A 1 366 ? -16.125 -29.531 -13.328 1 98.5 366 ILE A CA 1
ATOM 2738 C C . ILE A 1 366 ? -16.234 -30.344 -14.609 1 98.5 366 ILE A C 1
ATOM 2740 O O . ILE A 1 366 ? -15.328 -30.328 -15.445 1 98.5 366 ILE A O 1
ATOM 2744 N N . LYS A 1 367 ? -17.328 -30.984 -14.812 1 98.38 367 LYS A N 1
ATOM 2745 C CA . LYS A 1 367 ? -17.578 -31.766 -16.031 1 98.38 367 LYS A CA 1
ATOM 2746 C C . LYS A 1 367 ? -17.594 -30.859 -17.25 1 98.38 367 LYS A C 1
ATOM 2748 O O . LYS A 1 367 ? -17.172 -31.281 -18.344 1 98.38 367 LYS A O 1
ATOM 2753 N N . GLU A 1 368 ? -18.078 -29.688 -17.047 1 98.06 368 GLU A N 1
ATOM 2754 C CA . GLU A 1 368 ? -18.141 -28.734 -18.156 1 98.06 368 GLU A CA 1
ATOM 2755 C C . GLU A 1 368 ? -16.75 -28.359 -18.625 1 98.06 368 GLU A C 1
ATOM 2757 O O . GLU A 1 368 ? -16.531 -28.125 -19.812 1 98.06 368 GLU A O 1
ATOM 2762 N N . ILE A 1 369 ? -15.805 -28.266 -17.703 1 98.62 369 ILE A N 1
ATOM 2763 C CA . ILE A 1 369 ? -14.422 -27.984 -18.094 1 98.62 369 ILE A CA 1
ATOM 2764 C C . ILE A 1 369 ? -13.914 -29.109 -19 1 98.62 369 ILE A C 1
ATOM 2766 O O . ILE A 1 369 ? -13.359 -28.859 -20.062 1 98.62 369 ILE A O 1
ATOM 2770 N N . ALA A 1 370 ? -14.117 -30.344 -18.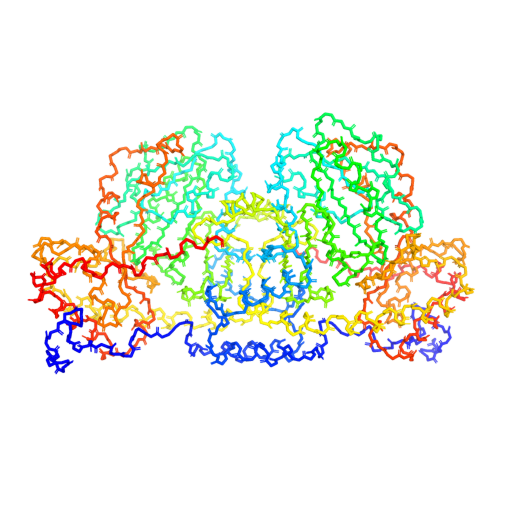594 1 98.25 370 ALA A N 1
ATOM 2771 C CA . ALA A 1 370 ? -13.664 -31.5 -19.359 1 98.25 370 ALA A CA 1
ATOM 2772 C C . ALA A 1 370 ? -14.344 -31.547 -20.719 1 98.25 370 ALA A C 1
ATOM 2774 O O . ALA A 1 370 ? -13.695 -31.844 -21.734 1 98.25 370 ALA A O 1
ATOM 2775 N N . ARG A 1 371 ? -15.617 -31.266 -20.734 1 97.75 371 ARG A N 1
ATOM 2776 C CA . ARG A 1 371 ? -16.359 -31.234 -21.984 1 97.75 371 ARG A CA 1
ATOM 2777 C C . ARG A 1 371 ? -15.789 -30.203 -22.953 1 97.75 371 ARG A C 1
ATOM 2779 O O . ARG A 1 371 ? -15.656 -30.469 -24.156 1 97.75 371 ARG A O 1
ATOM 2786 N N . ALA A 1 372 ? -15.508 -29.062 -22.406 1 98.31 372 ALA A N 1
ATOM 2787 C CA . ALA A 1 372 ? -14.922 -28 -23.234 1 98.31 372 ALA A CA 1
ATOM 2788 C C . ALA A 1 372 ? -13.578 -28.453 -23.812 1 98.31 372 ALA A C 1
ATOM 2790 O O . ALA A 1 372 ? -13.297 -28.203 -24.984 1 98.31 372 ALA A O 1
ATOM 2791 N N . VAL A 1 373 ? -12.75 -29.094 -23.016 1 98.5 373 VAL A N 1
ATOM 2792 C CA . VAL A 1 373 ? -11.445 -29.578 -23.469 1 98.5 373 VAL A CA 1
ATOM 2793 C C . VAL A 1 373 ? -11.633 -30.578 -24.594 1 98.5 373 VAL A C 1
ATOM 2795 O O . VAL A 1 373 ? -10.969 -30.484 -25.641 1 98.5 373 VAL A O 1
ATOM 2798 N N . HIS A 1 374 ? -12.547 -31.484 -24.5 1 97.25 374 HIS A N 1
ATOM 2799 C CA . HIS A 1 374 ? -12.797 -32.5 -25.516 1 97.25 374 HIS A CA 1
ATOM 2800 C C . HIS A 1 374 ? -13.336 -31.875 -26.797 1 97.25 374 HIS A C 1
ATOM 2802 O O . HIS A 1 374 ? -12.922 -32.25 -27.891 1 97.25 374 HIS A O 1
ATOM 2808 N N . LYS A 1 375 ? -14.234 -30.969 -26.5 1 97.19 375 LYS A N 1
ATOM 2809 C CA . LYS A 1 375 ? -14.812 -30.25 -27.641 1 97.19 375 LYS A CA 1
ATOM 2810 C C . LYS A 1 375 ? -13.734 -29.547 -28.453 1 97.19 375 LYS A C 1
ATOM 2812 O O . LYS A 1 375 ? -13.703 -29.656 -29.688 1 97.19 375 LYS A O 1
ATOM 2817 N N . VAL A 1 376 ? -12.875 -28.812 -27.859 1 97.38 376 VAL A N 1
ATOM 2818 C CA . VAL A 1 376 ? -11.812 -28.078 -28.531 1 97.38 376 VAL A CA 1
ATOM 2819 C C . VAL A 1 376 ? -10.82 -29.047 -29.156 1 97.38 376 VAL A C 1
ATOM 2821 O O . VAL A 1 376 ? -10.367 -28.828 -30.281 1 97.38 376 VAL A O 1
ATOM 2824 N N . LYS A 1 377 ? -10.492 -30.156 -28.453 1 97 377 LYS A N 1
ATOM 2825 C CA . LYS A 1 377 ? -9.555 -31.156 -28.984 1 97 377 LYS A CA 1
ATOM 2826 C C . LYS A 1 377 ? -10.086 -31.797 -30.25 1 97 377 LYS A C 1
ATOM 2828 O O . LYS A 1 377 ? -9.352 -31.953 -31.234 1 97 377 LYS A O 1
ATOM 2833 N N . GLU A 1 378 ? -11.359 -32.125 -30.266 1 96.19 378 GLU A N 1
ATOM 2834 C CA . GLU A 1 378 ? -11.984 -32.781 -31.406 1 96.19 378 GLU A CA 1
ATOM 2835 C C . GLU A 1 378 ? -11.938 -31.906 -32.656 1 96.19 378 GLU A C 1
ATOM 2837 O O . GLU A 1 378 ? -11.938 -32.406 -33.781 1 96.19 378 GLU A O 1
ATOM 2842 N N . HIS A 1 379 ? -11.898 -30.656 -32.438 1 96.81 379 HIS A N 1
ATOM 2843 C CA . HIS A 1 379 ? -11.938 -29.734 -33.562 1 96.81 379 HIS A CA 1
ATOM 2844 C C . HIS A 1 379 ? -10.633 -28.953 -33.688 1 96.81 379 HIS A C 1
ATOM 2846 O O . HIS A 1 379 ? -10.625 -27.828 -34.188 1 96.81 379 HIS A O 1
ATOM 2852 N N . ALA A 1 380 ? -9.578 -29.438 -33.156 1 96.5 380 ALA A N 1
ATOM 2853 C CA . ALA A 1 380 ? -8.289 -28.75 -33.094 1 96.5 380 ALA A CA 1
ATOM 2854 C C . ALA A 1 380 ? -7.824 -28.344 -34.5 1 96.5 380 ALA A C 1
ATOM 2856 O O . ALA A 1 380 ? -7.332 -27.234 -34.688 1 96.5 380 ALA A O 1
ATOM 2857 N N . SER A 1 381 ? -8.016 -29.234 -35.5 1 95.5 381 SER A N 1
ATOM 2858 C CA . SER A 1 381 ? -7.582 -28.953 -36.844 1 95.5 381 SER A CA 1
ATOM 2859 C C . SER A 1 381 ? -8.344 -27.766 -37.438 1 95.5 381 SER A C 1
ATOM 2861 O O . SER A 1 381 ? -7.754 -26.906 -38.094 1 95.5 381 SER A O 1
ATOM 2863 N N . ALA A 1 382 ? -9.617 -27.812 -37.188 1 95.12 382 ALA A N 1
ATOM 2864 C CA . ALA A 1 382 ? -10.445 -26.734 -37.719 1 95.12 382 ALA A CA 1
ATOM 2865 C C . ALA A 1 382 ? -10.094 -25.406 -37.031 1 95.12 382 ALA A C 1
ATOM 2867 O O . ALA A 1 382 ? -10.094 -24.359 -37.688 1 95.12 382 ALA A O 1
ATOM 2868 N N . LEU A 1 383 ? -9.82 -25.469 -35.781 1 96.12 383 LEU A N 1
ATOM 2869 C CA . LEU A 1 383 ? -9.477 -24.281 -35.031 1 96.12 383 LEU A CA 1
ATOM 2870 C C . LEU A 1 383 ? -8.133 -23.719 -35.469 1 96.12 383 LEU A C 1
ATOM 2872 O O . LEU A 1 383 ? -7.922 -22.5 -35.469 1 96.12 383 LEU A O 1
ATOM 2876 N N . LYS A 1 384 ? -7.246 -24.578 -35.812 1 93.75 384 LYS A N 1
ATOM 2877 C CA . LYS A 1 384 ? -5.918 -24.188 -36.281 1 93.75 384 LYS A CA 1
ATOM 2878 C C . LYS A 1 384 ? -6.004 -23.406 -37.594 1 93.75 384 LYS A C 1
ATOM 2880 O O . LYS A 1 384 ? -5.285 -22.422 -37.781 1 93.75 384 LYS A O 1
ATOM 2885 N N . THR A 1 385 ? -6.898 -23.797 -38.531 1 88.69 385 THR A N 1
ATOM 2886 C CA . THR A 1 385 ? -6.996 -23.219 -39.875 1 88.69 385 THR A CA 1
ATOM 2887 C C . THR A 1 385 ? -7.863 -21.953 -39.875 1 88.69 385 THR A C 1
ATOM 2889 O O . THR A 1 385 ? -7.746 -21.109 -40.75 1 88.69 385 THR A O 1
ATOM 2892 N N . HIS A 1 386 ? -8.867 -21.969 -39 1 77.62 386 HIS A N 1
ATOM 2893 C CA . HIS A 1 386 ? -9.766 -20.812 -38.938 1 77.62 386 HIS A CA 1
ATOM 2894 C C . HIS A 1 386 ? -8.992 -19.547 -38.594 1 77.62 386 HIS A C 1
ATOM 2896 O O . HIS A 1 386 ? -8.289 -19.484 -37.594 1 77.62 386 HIS A O 1
ATOM 2902 N N . SER A 1 387 ? -8.336 -18.938 -39.625 1 58.88 387 SER A N 1
ATOM 2903 C CA . SER A 1 387 ? -7.555 -17.719 -39.594 1 58.88 387 SER A CA 1
ATOM 2904 C C . SER A 1 387 ? -8.133 -16.734 -38.562 1 58.88 387 SER A C 1
ATOM 2906 O O . SER A 1 387 ? -9.336 -16.75 -38.312 1 58.88 387 SER A O 1
ATOM 2908 N N . GLU A 1 388 ? -7.246 -16.234 -37.594 1 52.12 388 GLU A N 1
ATOM 2909 C CA . GLU A 1 388 ? -7.344 -15.188 -36.562 1 52.12 388 GLU A CA 1
ATOM 2910 C C . GLU A 1 388 ? -8.188 -14.016 -37.062 1 52.12 388 GLU A C 1
ATOM 2912 O O . GLU A 1 388 ? -7.668 -13.078 -37.656 1 52.12 388 GLU A O 1
ATOM 2917 N N . GLN A 1 389 ? -9.141 -14.234 -37.719 1 41.69 389 GLN A N 1
ATOM 2918 C CA . GLN A 1 389 ? -9.766 -12.945 -38 1 41.69 389 GLN A CA 1
ATOM 2919 C C . GLN A 1 389 ? -9.922 -12.109 -36.719 1 41.69 389 GLN A C 1
ATOM 2921 O O . GLN A 1 389 ? -10.398 -10.977 -36.781 1 41.69 389 GLN A O 1
ATOM 2926 N N . PHE A 1 390 ? -10.211 -12.695 -35.688 1 38.38 390 PHE A N 1
ATOM 2927 C CA . PHE A 1 390 ? -10.578 -11.781 -34.594 1 38.38 390 PHE A CA 1
ATOM 2928 C C . PHE A 1 390 ? -9.375 -10.953 -34.188 1 38.38 390 PHE A C 1
ATOM 2930 O O . PHE A 1 390 ? -8.445 -11.469 -33.562 1 38.38 390 PHE A O 1
ATOM 2937 N N . LYS A 1 391 ? -8.875 -10.062 -35 1 37.03 391 LYS A N 1
ATOM 2938 C CA . LYS A 1 391 ? -8.07 -8.922 -34.594 1 37.03 391 LYS A CA 1
ATOM 2939 C C . LYS A 1 391 ? -8.516 -8.422 -33.219 1 37.03 391 LYS A C 1
ATOM 2941 O O . LYS A 1 391 ? -9.711 -8.25 -32.969 1 37.03 391 LYS A O 1
ATOM 2946 N N . SER A 1 392 ? -7.707 -8.695 -32.156 1 32.78 392 SER A N 1
ATOM 2947 C CA . SER A 1 392 ? -7.883 -7.891 -30.969 1 32.78 392 SER A CA 1
ATOM 2948 C C . SER A 1 392 ? -8.492 -6.531 -31.297 1 32.78 392 SER A C 1
ATOM 2950 O O . SER A 1 392 ? -8.172 -5.938 -32.312 1 32.78 392 SER A O 1
ATOM 2952 N N . PRO A 1 393 ? -9.68 -6.223 -30.797 1 32.53 393 PRO A N 1
ATOM 2953 C CA . PRO A 1 393 ? -9.953 -4.801 -31.031 1 32.53 393 PRO A CA 1
ATOM 2954 C C . PRO A 1 393 ? -8.688 -3.941 -30.953 1 32.53 393 PRO A C 1
ATOM 2956 O O . PRO A 1 393 ? -7.738 -4.297 -30.25 1 32.53 393 PRO A O 1
ATOM 2959 N N . GLY A 1 394 ? -8.195 -3.375 -32.062 1 31.27 394 GLY A N 1
ATOM 2960 C CA . GLY A 1 394 ? -7.152 -2.363 -32.062 1 31.27 394 GLY A CA 1
ATOM 2961 C C . GLY A 1 394 ? -7.141 -1.521 -30.781 1 31.27 394 GLY A C 1
ATOM 2962 O O . GLY A 1 394 ? -8.188 -1.063 -30.328 1 31.27 394 GLY A O 1
ATOM 2963 N N . GLY A 1 395 ? -6.246 -1.854 -29.906 1 26.12 395 GLY A N 1
ATOM 2964 C CA . GLY A 1 395 ? -5.902 -0.931 -28.828 1 26.12 395 GLY A CA 1
ATOM 2965 C C . GLY A 1 395 ? -5.879 0.519 -29.281 1 26.12 395 GLY A C 1
ATOM 2966 O O . GLY A 1 395 ? -5.152 0.873 -30.219 1 26.12 395 GLY A O 1
ATOM 2967 N N . ARG A 1 396 ? -6.973 1.226 -29.297 1 26.44 396 ARG A N 1
ATOM 2968 C CA . ARG A 1 396 ? -6.891 2.684 -29.281 1 26.44 396 ARG A CA 1
ATOM 2969 C C . ARG A 1 396 ? -5.711 3.152 -28.438 1 26.44 396 ARG A C 1
ATOM 2971 O O . ARG A 1 396 ? -5.562 2.746 -27.281 1 26.44 396 ARG A O 1
ATOM 2978 N N . SER A 1 397 ? -4.516 3.373 -29.078 1 23.53 397 SER A N 1
ATOM 2979 C CA . SER A 1 397 ? -3.518 4.309 -28.578 1 23.53 397 SER A CA 1
ATOM 2980 C C . SER A 1 397 ? -4.172 5.484 -27.859 1 23.53 397 SER A C 1
ATOM 2982 O O . SER A 1 397 ? -4.914 6.258 -28.469 1 23.53 397 SER A O 1
ATOM 2984 N N . SER A 1 398 ? -4.809 5.309 -26.812 1 19.77 398 SER A N 1
ATOM 2985 C CA . SER A 1 398 ? -5.133 6.574 -26.172 1 19.77 398 SER A CA 1
ATOM 2986 C C . SER A 1 398 ? -3.926 7.508 -26.156 1 19.77 398 SER A C 1
ATOM 2988 O O . SER A 1 398 ? -2.84 7.121 -25.719 1 19.77 398 SER A O 1
ATOM 2990 N N . ARG A 1 399 ? -3.902 8.57 -26.922 1 18.47 399 ARG A N 1
ATOM 2991 C CA . ARG A 1 399 ? -3.326 9.828 -26.453 1 18.47 399 ARG A CA 1
ATOM 2992 C C . ARG A 1 399 ? -3.768 10.133 -25.031 1 18.47 399 ARG A C 1
ATOM 2994 O O . ARG A 1 399 ? -4.938 9.961 -24.688 1 18.47 399 ARG A O 1
ATOM 3001 N N . MET B 1 1 ? -12.539 15.609 47.469 1 35.31 1 MET B N 1
ATOM 3002 C CA . MET B 1 1 ? -12.406 16.75 46.562 1 35.31 1 MET B CA 1
ATOM 3003 C C . MET B 1 1 ? -13.578 16.812 45.562 1 35.31 1 MET B C 1
ATOM 3005 O O . MET B 1 1 ? -13.93 15.797 44.969 1 35.31 1 MET B O 1
ATOM 3009 N N . ASN B 1 2 ? -14.477 17.609 45.719 1 41.69 2 ASN B N 1
ATOM 3010 C CA . ASN B 1 2 ? -15.758 17.703 45.062 1 41.69 2 ASN B CA 1
ATOM 3011 C C . ASN B 1 2 ? -15.594 17.703 43.531 1 41.69 2 ASN B C 1
ATOM 3013 O O . ASN B 1 2 ? -15.094 18.672 42.969 1 41.69 2 ASN B O 1
ATOM 3017 N N . SER B 1 3 ? -15.562 16.641 42.844 1 55.06 3 SER B N 1
ATOM 3018 C CA . SER B 1 3 ? -15.438 16.188 41.469 1 55.06 3 SER B CA 1
ATOM 3019 C C . SER B 1 3 ? -16.359 16.984 40.531 1 55.06 3 SER B C 1
ATOM 3021 O O . SER B 1 3 ? -16.203 16.953 39.312 1 55.06 3 SER B O 1
ATOM 3023 N N . ASP B 1 4 ? -17.234 17.938 41.125 1 66 4 ASP B N 1
ATOM 3024 C CA . ASP B 1 4 ? -18.234 18.578 40.312 1 66 4 ASP B CA 1
ATOM 3025 C C . ASP B 1 4 ? -17.984 20.078 40.188 1 66 4 ASP B C 1
ATOM 3027 O O . ASP B 1 4 ? -18.922 20.875 40.156 1 66 4 ASP B O 1
ATOM 3031 N N . ASN B 1 5 ? -16.703 20.469 40.312 1 73.19 5 ASN B N 1
ATOM 3032 C CA . ASN B 1 5 ? -16.391 21.891 40.156 1 73.19 5 ASN B CA 1
ATOM 3033 C C . ASN B 1 5 ? -16.078 22.25 38.719 1 73.19 5 ASN B C 1
ATOM 3035 O O . ASN B 1 5 ? -15 21.938 38.219 1 73.19 5 ASN B O 1
ATOM 3039 N N . PRO B 1 6 ? -16.922 22.922 38.062 1 79 6 PRO B N 1
ATOM 3040 C CA . PRO B 1 6 ? -16.734 23.234 36.656 1 79 6 PRO B CA 1
ATOM 3041 C C . PRO B 1 6 ? -15.617 24.25 36.406 1 79 6 PRO B C 1
ATOM 3043 O O . PRO B 1 6 ? -15.125 24.375 35.281 1 79 6 PRO B O 1
ATOM 3046 N N . ASP B 1 7 ? -15.188 24.797 37.531 1 86.88 7 ASP B N 1
ATOM 3047 C CA . ASP B 1 7 ? -14.172 25.828 37.344 1 86.88 7 ASP B CA 1
ATOM 3048 C C . ASP B 1 7 ? -12.766 25.266 37.531 1 86.88 7 ASP B C 1
ATOM 3050 O O . ASP B 1 7 ? -11.781 25.859 37.094 1 86.88 7 ASP B O 1
ATOM 3054 N N . GLN B 1 8 ? -12.711 24.125 38.094 1 91.88 8 GLN B N 1
ATOM 3055 C CA . GLN B 1 8 ? -11.43 23.469 38.312 1 91.88 8 GLN B CA 1
ATOM 3056 C C . GLN B 1 8 ? -11.055 22.594 37.125 1 91.88 8 GLN B C 1
ATOM 3058 O O . GLN B 1 8 ? -11.898 21.875 36.562 1 91.88 8 GLN B O 1
ATOM 3063 N N . PRO B 1 9 ? -9.773 22.719 36.75 1 96.38 9 PRO B N 1
ATOM 3064 C CA . PRO B 1 9 ? -9.352 21.859 35.625 1 96.38 9 PRO B CA 1
ATOM 3065 C C . PRO B 1 9 ? -9.523 20.375 35.938 1 96.38 9 PRO B C 1
ATOM 3067 O O . PRO B 1 9 ? -9.328 19.953 37.062 1 96.38 9 PRO B O 1
ATOM 3070 N N . ALA B 1 10 ? -9.852 19.641 34.906 1 96.5 10 ALA B N 1
ATOM 3071 C CA . ALA B 1 10 ? -10.078 18.203 35.031 1 96.5 10 ALA B CA 1
ATOM 3072 C C . ALA B 1 10 ? -8.844 17.5 35.594 1 96.5 10 ALA B C 1
ATOM 3074 O O . ALA B 1 10 ? -8.953 16.562 36.375 1 96.5 10 ALA B O 1
ATOM 3075 N N . LEU B 1 11 ? -7.617 17.891 35.188 1 95.5 11 LEU B N 1
ATOM 3076 C CA . LEU B 1 11 ? -6.371 17.312 35.656 1 95.5 11 LEU B CA 1
ATOM 3077 C C . LEU B 1 11 ? -6.219 17.484 37.156 1 95.5 11 LEU B C 1
ATOM 3079 O O . LEU B 1 11 ? -5.445 16.781 37.812 1 95.5 11 LEU B O 1
ATOM 3083 N N . LEU B 1 12 ? -6.898 18.406 37.688 1 94.56 12 LEU B N 1
ATOM 3084 C CA . LEU B 1 12 ? -6.836 18.688 39.125 1 94.56 12 LEU B CA 1
ATOM 3085 C C . LEU B 1 12 ? -8.086 18.172 39.812 1 94.56 12 LEU B C 1
ATOM 3087 O O . LEU B 1 12 ? -8.375 18.594 40.938 1 94.56 12 LEU B O 1
ATOM 3091 N N . GLY B 1 13 ? -8.836 17.375 39.125 1 93.06 13 GLY B N 1
ATOM 3092 C CA . GLY B 1 13 ? -9.969 16.703 39.75 1 93.06 13 GLY B CA 1
ATOM 3093 C C . GLY B 1 13 ? -11.297 17.359 39.406 1 93.06 13 GLY B C 1
ATOM 3094 O O . GLY B 1 13 ? -12.344 16.938 39.938 1 93.06 13 GLY B O 1
ATOM 3095 N N . GLY B 1 14 ? -11.328 18.391 38.625 1 95.44 14 GLY B N 1
ATOM 3096 C CA . GLY B 1 14 ? -12.562 19.047 38.219 1 95.44 14 GLY B CA 1
ATOM 3097 C C . GLY B 1 14 ? -13.297 18.344 37.125 1 95.44 14 GLY B C 1
ATOM 3098 O O . GLY B 1 14 ? -12.883 17.266 36.688 1 95.44 14 GLY B O 1
ATOM 3099 N N . THR B 1 15 ? -14.43 18.953 36.688 1 96 15 THR B N 1
ATOM 3100 C CA . THR B 1 15 ? -15.242 18.422 35.625 1 96 15 THR B CA 1
ATOM 3101 C C . THR B 1 15 ? -14.703 18.875 34.25 1 96 15 THR B C 1
ATOM 3103 O O . THR B 1 15 ? -14.523 20.078 34.031 1 96 15 THR B O 1
ATOM 3106 N N . PRO B 1 16 ? -14.469 17.938 33.406 1 97.75 16 PRO B N 1
ATOM 3107 C CA . PRO B 1 16 ? -14.008 18.359 32.062 1 97.75 16 PRO B CA 1
ATOM 3108 C C . PRO B 1 16 ? -15.039 19.219 31.328 1 97.75 16 PRO B C 1
ATOM 3110 O O . PRO B 1 16 ? -16.25 19.016 31.484 1 97.75 16 PRO B O 1
ATOM 3113 N N . VAL B 1 17 ? -14.555 20.141 30.516 1 97.88 17 VAL B N 1
ATOM 3114 C CA . VAL B 1 17 ? -15.43 20.984 29.703 1 97.88 17 VAL B CA 1
ATOM 3115 C C . VAL B 1 17 ? -16.234 20.125 28.734 1 97.88 17 VAL B C 1
ATOM 3117 O O . VAL B 1 17 ? -17.422 20.391 28.516 1 97.88 17 VAL B O 1
ATOM 3120 N N . ARG B 1 18 ? -15.578 19.125 28.156 1 97.12 18 ARG B N 1
ATOM 3121 C CA . ARG B 1 18 ? -16.188 18.156 27.266 1 97.12 18 ARG B CA 1
ATOM 3122 C C . ARG B 1 18 ? -16.031 16.734 27.797 1 97.12 18 ARG B C 1
ATOM 3124 O O . ARG B 1 18 ? -15.164 15.984 27.328 1 97.12 18 ARG B O 1
ATOM 3131 N N . PRO B 1 19 ? -16.922 16.328 28.625 1 95.56 19 PRO B N 1
ATOM 3132 C CA . PRO B 1 19 ? -16.781 15.016 29.25 1 95.56 19 PRO B CA 1
ATOM 3133 C C . PRO B 1 19 ? -16.875 13.867 28.25 1 95.56 19 PRO B C 1
ATOM 3135 O O . PRO B 1 19 ? -16.312 12.789 28.5 1 95.56 19 PRO B O 1
ATOM 3138 N N . GLN B 1 20 ? -17.516 14.094 27.125 1 94.62 20 GLN B N 1
ATOM 3139 C CA . GLN B 1 20 ? -17.656 13.055 26.109 1 94.62 20 GLN B CA 1
ATOM 3140 C C . GLN B 1 20 ? -16.359 12.906 25.312 1 94.62 20 GLN B C 1
ATOM 3142 O O . GLN B 1 20 ? -16.203 11.945 24.547 1 94.62 20 GLN B O 1
ATOM 3147 N N . GLY B 1 21 ? -15.406 13.82 25.5 1 96.31 21 GLY B N 1
ATOM 3148 C CA . GLY B 1 21 ? -14.156 13.773 24.75 1 96.31 21 GLY B CA 1
ATOM 3149 C C . GLY B 1 21 ? -14.258 14.398 23.375 1 96.31 21 GLY B C 1
ATOM 3150 O O . GLY B 1 21 ? -15.289 14.977 23.016 1 96.31 21 GLY B O 1
ATOM 3151 N N . PRO B 1 22 ? -13.172 14.375 22.656 1 95.75 22 PRO B N 1
ATOM 3152 C CA . PRO B 1 22 ? -13.211 14.898 21.281 1 95.75 22 PRO B CA 1
ATOM 3153 C C . PRO B 1 22 ? -14.133 14.094 20.375 1 95.75 22 PRO B C 1
ATOM 3155 O O . PRO B 1 22 ? -14.414 12.93 20.656 1 95.75 22 PRO B O 1
ATOM 3158 N N . PRO B 1 23 ? -14.609 14.75 19.344 1 94.62 23 PRO B N 1
ATOM 3159 C CA . PRO B 1 23 ? -15.438 13.992 18.391 1 94.62 23 PRO B CA 1
ATOM 3160 C C . PRO B 1 23 ? -14.695 12.812 17.781 1 94.62 23 PRO B C 1
ATOM 3162 O O . PRO B 1 23 ? -13.492 12.898 17.516 1 94.62 23 PRO B O 1
ATOM 3165 N N . LEU B 1 24 ? -15.438 11.797 17.484 1 91.12 24 LEU B N 1
ATOM 3166 C CA . LEU B 1 24 ? -14.891 10.625 16.812 1 91.12 24 LEU B CA 1
ATOM 3167 C C . LEU B 1 24 ? -14.586 10.922 15.352 1 91.12 24 LEU B C 1
ATOM 3169 O O . LEU B 1 24 ? -15.203 11.805 14.758 1 91.12 24 LEU B O 1
ATOM 3173 N N . TRP B 1 25 ? -13.625 10.211 14.859 1 94.31 25 TRP B N 1
ATOM 3174 C CA . TRP B 1 25 ? -13.266 10.281 13.445 1 94.31 25 TRP B CA 1
ATOM 3175 C C . TRP B 1 25 ? -12.844 8.914 12.922 1 94.31 25 TRP B C 1
ATOM 3177 O O . TRP B 1 25 ? -12.078 8.203 13.578 1 94.31 25 TRP B O 1
ATOM 3187 N N . PRO B 1 26 ? -13.195 8.438 11.641 1 91.56 26 PRO B N 1
ATOM 3188 C CA . PRO B 1 26 ? -14.188 9.18 10.859 1 91.56 26 PRO B CA 1
ATOM 3189 C C . PRO B 1 26 ? -15.586 9.102 11.461 1 91.56 26 PRO B C 1
ATOM 3191 O O . PRO B 1 26 ? -15.891 8.164 12.211 1 91.56 26 PRO B O 1
ATOM 3194 N N . THR B 1 27 ? -16.406 10.188 11.117 1 80.5 27 THR B N 1
ATOM 3195 C CA . THR B 1 27 ? -17.812 10.32 11.477 1 80.5 27 THR B CA 1
ATOM 3196 C C . THR B 1 27 ? -18.703 9.797 10.359 1 80.5 27 THR B C 1
ATOM 3198 O O . THR B 1 27 ? -18.25 9.055 9.484 1 80.5 27 THR B O 1
ATOM 3201 N N . ASP B 1 28 ? -20.016 10.148 10.461 1 85.19 28 ASP B N 1
ATOM 3202 C CA . ASP B 1 28 ? -21 9.828 9.438 1 85.19 28 ASP B CA 1
ATOM 3203 C C . ASP B 1 28 ? -20.875 10.758 8.234 1 85.19 28 ASP B C 1
ATOM 3205 O O . ASP B 1 28 ? -21.656 11.695 8.07 1 85.19 28 ASP B O 1
ATOM 3209 N N . ILE B 1 29 ? -19.844 10.484 7.438 1 87.81 29 ILE B N 1
ATOM 3210 C CA . ILE B 1 29 ? -19.625 11.25 6.219 1 87.81 29 ILE B CA 1
ATOM 3211 C C . ILE B 1 29 ? -20.656 10.867 5.164 1 87.81 29 ILE B C 1
ATOM 3213 O O . ILE B 1 29 ? -20.781 9.695 4.812 1 87.81 29 ILE B O 1
ATOM 3217 N N . PRO B 1 30 ? -21.328 11.789 4.66 1 91.75 30 PRO B N 1
ATOM 3218 C CA . PRO B 1 30 ? -22.406 11.484 3.721 1 91.75 30 PRO B CA 1
ATOM 3219 C C . PRO B 1 30 ? -21.953 10.633 2.543 1 91.75 30 PRO B C 1
ATOM 3221 O O . PRO B 1 30 ? -20.953 10.969 1.885 1 91.75 30 PRO B O 1
ATOM 3224 N N . GLY B 1 31 ? -22.625 9.547 2.287 1 97 31 GLY B N 1
ATOM 3225 C CA . GLY B 1 31 ? -22.422 8.75 1.085 1 97 31 GLY B CA 1
ATOM 3226 C C . GLY B 1 31 ? -21.375 7.664 1.251 1 97 31 GLY B C 1
ATOM 3227 O O . GLY B 1 31 ? -21.297 6.75 0.43 1 97 31 GLY B O 1
ATOM 3228 N N . VAL B 1 32 ? -20.531 7.719 2.299 1 97.56 32 VAL B N 1
ATOM 3229 C CA . VAL B 1 32 ? -19.406 6.801 2.432 1 97.56 32 VAL B CA 1
ATOM 3230 C C . VAL B 1 32 ? -19.922 5.395 2.723 1 97.56 32 VAL B C 1
ATOM 3232 O O . VAL B 1 32 ? -19.516 4.43 2.072 1 97.56 32 VAL B O 1
ATOM 3235 N N . ALA B 1 33 ? -20.859 5.301 3.707 1 96.88 33 ALA B N 1
ATOM 3236 C CA . ALA B 1 33 ? -21.422 3.996 4.047 1 96.88 33 ALA B CA 1
ATOM 3237 C C . ALA B 1 33 ? -22.078 3.348 2.832 1 96.88 33 ALA B C 1
ATOM 3239 O O . ALA B 1 33 ? -21.844 2.174 2.541 1 96.88 33 ALA B O 1
ATOM 3240 N N . GLU B 1 34 ? -22.844 4.098 2.084 1 97.69 34 GLU B N 1
ATOM 3241 C CA . GLU B 1 34 ? -23.531 3.607 0.893 1 97.69 34 GLU B CA 1
ATOM 3242 C C . GLU B 1 34 ? -22.547 3.15 -0.171 1 97.69 34 GLU B C 1
ATOM 3244 O O . GLU B 1 34 ? -22.75 2.131 -0.832 1 97.69 34 GLU B O 1
ATOM 3249 N N . ALA B 1 35 ? -21.484 3.869 -0.344 1 98.25 35 ALA B N 1
ATOM 3250 C CA . ALA B 1 35 ? -20.484 3.547 -1.351 1 98.25 35 ALA B CA 1
ATOM 3251 C C . ALA B 1 35 ? -19.766 2.242 -1.013 1 98.25 35 ALA B C 1
ATOM 3253 O O . ALA B 1 35 ? -19.562 1.395 -1.886 1 98.25 35 ALA B O 1
ATOM 3254 N N . ILE B 1 36 ? -19.375 2.066 0.282 1 97.31 36 ILE B N 1
ATOM 3255 C CA . ILE B 1 36 ? -18.688 0.853 0.712 1 97.31 36 ILE B CA 1
ATOM 3256 C C . ILE B 1 36 ? -19.625 -0.349 0.556 1 97.31 36 ILE B C 1
ATOM 3258 O O . ILE B 1 36 ? -19.234 -1.371 -0.014 1 97.31 36 ILE B O 1
ATOM 3262 N N . ILE B 1 37 ? -20.859 -0.181 0.999 1 95.75 37 ILE B N 1
ATOM 3263 C CA . ILE B 1 37 ? -21.844 -1.261 0.929 1 95.75 37 ILE B CA 1
ATOM 3264 C C . ILE B 1 37 ? -22.141 -1.598 -0.532 1 95.75 37 ILE B C 1
ATOM 3266 O O . ILE B 1 37 ? -22.234 -2.771 -0.896 1 95.75 37 ILE B O 1
ATOM 3270 N N . GLY B 1 38 ? -22.25 -0.575 -1.378 1 96.5 38 GLY B N 1
ATOM 3271 C CA . GLY B 1 38 ? -22.453 -0.791 -2.801 1 96.5 38 GLY B CA 1
ATOM 3272 C C . GLY B 1 38 ? -21.344 -1.609 -3.443 1 96.5 38 GLY B C 1
ATOM 3273 O O . GLY B 1 38 ? -21.609 -2.447 -4.309 1 96.5 38 GLY B O 1
ATOM 3274 N N . SER B 1 39 ? -20.094 -1.374 -3.059 1 96.12 39 SER B N 1
ATOM 3275 C CA . SER B 1 39 ? -18.969 -2.113 -3.611 1 96.12 39 SER B CA 1
ATOM 3276 C C . SER B 1 39 ? -19.031 -3.588 -3.223 1 96.12 39 SER B C 1
ATOM 3278 O O . SER B 1 39 ? -18.562 -4.449 -3.965 1 96.12 39 SER B O 1
ATOM 3280 N N . VAL B 1 40 ? -19.578 -3.873 -2.025 1 94.31 40 VAL B N 1
ATOM 3281 C CA . VAL B 1 40 ? -19.781 -5.25 -1.584 1 94.31 40 VAL B CA 1
ATOM 3282 C C . VAL B 1 40 ? -20.875 -5.91 -2.428 1 94.31 40 VAL B C 1
ATOM 3284 O O . VAL B 1 40 ? -20.703 -7.047 -2.877 1 94.31 40 VAL B O 1
ATOM 3287 N N . GLU B 1 41 ? -21.891 -5.199 -2.703 1 93.88 41 GLU B N 1
ATOM 3288 C CA . GLU B 1 41 ? -23.047 -5.727 -3.432 1 93.88 41 GLU B CA 1
ATOM 3289 C C . GLU B 1 41 ? -22.672 -6.055 -4.875 1 93.88 41 GLU B C 1
ATOM 3291 O O . GLU B 1 41 ? -23.125 -7.066 -5.422 1 93.88 41 GLU B O 1
ATOM 3296 N N . ASP B 1 42 ? -21.875 -5.234 -5.457 1 93.88 42 ASP B N 1
ATOM 3297 C CA . ASP B 1 42 ? -21.609 -5.453 -6.875 1 93.88 42 ASP B CA 1
ATOM 3298 C C . ASP B 1 42 ? -20.281 -6.203 -7.07 1 93.88 42 ASP B C 1
ATOM 3300 O O . ASP B 1 42 ? -19.859 -6.438 -8.203 1 93.88 42 ASP B O 1
ATOM 3304 N N . GLY B 1 43 ? -19.594 -6.52 -6.02 1 93.31 43 GLY B N 1
ATOM 3305 C CA . GLY B 1 43 ? -18.406 -7.363 -6.07 1 93.31 43 GLY B CA 1
ATOM 3306 C C . GLY B 1 43 ? -17.141 -6.594 -6.406 1 93.31 43 GLY B C 1
ATOM 3307 O O . GLY B 1 43 ? -16.062 -7.176 -6.465 1 93.31 43 GLY B O 1
ATOM 3308 N N . SER B 1 44 ? -17.172 -5.258 -6.539 1 96.19 44 SER B N 1
ATOM 3309 C CA . SER B 1 44 ? -16.016 -4.48 -6.973 1 96.19 44 SER B CA 1
ATOM 3310 C C . SER B 1 44 ? -14.992 -4.336 -5.852 1 96.19 44 SER B C 1
ATOM 3312 O O . SER B 1 44 ? -13.828 -4.02 -6.102 1 96.19 44 SER B O 1
ATOM 3314 N N . TRP B 1 45 ? -15.367 -4.648 -4.562 1 95.69 45 TRP B N 1
ATOM 3315 C CA . TRP B 1 45 ? -14.539 -4.445 -3.377 1 95.69 45 TRP B CA 1
ATOM 3316 C C . TRP B 1 45 ? -13.25 -5.246 -3.465 1 95.69 45 TRP B C 1
ATOM 3318 O O . TRP B 1 45 ? -12.227 -4.852 -2.902 1 95.69 45 TRP B O 1
ATOM 3328 N N . GLY B 1 46 ? -13.297 -6.352 -4.188 1 95.88 46 GLY B N 1
ATOM 3329 C CA . GLY B 1 46 ? -12.172 -7.27 -4.148 1 95.88 46 GLY B CA 1
ATOM 3330 C C . GLY B 1 46 ? -11.445 -7.383 -5.477 1 95.88 46 GLY B C 1
ATOM 3331 O O . GLY B 1 46 ? -10.602 -8.266 -5.656 1 95.88 46 GLY B O 1
ATOM 3332 N N . LYS B 1 47 ? -11.742 -6.539 -6.398 1 95.69 47 LYS B N 1
ATOM 3333 C CA . LYS B 1 47 ? -11.156 -6.621 -7.734 1 95.69 47 LYS B CA 1
ATOM 3334 C C . LYS B 1 47 ? -9.836 -5.863 -7.805 1 95.69 47 LYS B C 1
ATOM 3336 O O . LYS B 1 47 ? -9.633 -4.891 -7.078 1 95.69 47 LYS B O 1
ATOM 3341 N N . TYR B 1 48 ? -8.961 -6.297 -8.719 1 94.38 48 TYR B N 1
ATOM 3342 C CA . TYR B 1 48 ? -7.785 -5.496 -9.055 1 94.38 48 TYR B CA 1
ATOM 3343 C C . TYR B 1 48 ? -8.188 -4.18 -9.703 1 94.38 48 TYR B C 1
ATOM 3345 O O . TYR B 1 48 ? -7.68 -3.117 -9.336 1 94.38 48 TYR B O 1
ATOM 3353 N N . HIS B 1 49 ? -9.055 -4.391 -10.68 1 92.5 49 HIS B N 1
ATOM 3354 C CA . HIS B 1 49 ? -9.516 -3.266 -11.492 1 92.5 49 HIS B CA 1
ATOM 3355 C C . HIS B 1 49 ? -11.031 -3.17 -11.492 1 92.5 49 HIS B C 1
ATOM 3357 O O . HIS B 1 49 ? -11.703 -3.879 -12.25 1 92.5 49 HIS B O 1
ATOM 3363 N N . GLY B 1 50 ? -11.539 -2.389 -10.711 1 95.5 50 GLY B N 1
ATOM 3364 C CA . GLY B 1 50 ? -12.945 -2.018 -10.68 1 95.5 50 GLY B CA 1
ATOM 3365 C C . GLY B 1 50 ? -13.188 -0.57 -11.062 1 95.5 50 GLY B C 1
ATOM 3366 O O . GLY B 1 50 ? -12.32 0.08 -11.641 1 95.5 50 GLY B O 1
ATOM 3367 N N . PRO B 1 51 ? -14.32 -0.132 -10.828 1 97.56 51 PRO B N 1
ATOM 3368 C CA . PRO B 1 51 ? -14.688 1.199 -11.312 1 97.56 51 PRO B CA 1
ATOM 3369 C C . PRO B 1 51 ? -14.219 2.318 -10.391 1 97.56 51 PRO B C 1
ATOM 3371 O O . PRO B 1 51 ? -14.109 3.473 -10.82 1 97.56 51 PRO B O 1
ATOM 3374 N N . HIS B 1 52 ? -13.914 2.039 -9.18 1 98.69 52 HIS B N 1
ATOM 3375 C CA . HIS B 1 52 ? -13.766 3.096 -8.188 1 98.69 52 HIS B CA 1
ATOM 3376 C C . HIS B 1 52 ? -12.391 3.75 -8.273 1 98.69 52 HIS B C 1
ATOM 3378 O O . HIS B 1 52 ? -12.273 4.973 -8.164 1 98.69 52 HIS B O 1
ATOM 3384 N N . VAL B 1 53 ? -11.344 2.939 -8.438 1 98.5 53 VAL B N 1
ATOM 3385 C CA . VAL B 1 53 ? -9.992 3.475 -8.523 1 98.5 53 VAL B CA 1
ATOM 3386 C C . VAL B 1 53 ? -9.883 4.41 -9.727 1 98.5 53 VAL B C 1
ATOM 3388 O O . VAL B 1 53 ? -9.367 5.523 -9.609 1 98.5 53 VAL B O 1
ATOM 3391 N N . ALA B 1 54 ? -10.383 3.967 -10.844 1 98.31 54 ALA B N 1
ATOM 3392 C CA . ALA B 1 54 ? -10.344 4.785 -12.055 1 98.31 54 ALA B CA 1
ATOM 3393 C C . ALA B 1 54 ? -11.156 6.07 -11.867 1 98.31 54 ALA B C 1
ATOM 3395 O O . ALA B 1 54 ? -10.711 7.152 -12.258 1 98.31 54 ALA B O 1
ATOM 3396 N N . LYS B 1 55 ? -12.312 5.938 -11.297 1 98.75 55 LYS B N 1
ATOM 3397 C CA . LYS B 1 55 ? -13.172 7.094 -11.055 1 98.75 55 LYS B CA 1
ATOM 3398 C C . LYS B 1 55 ? -12.5 8.086 -10.109 1 98.75 55 LYS B C 1
ATOM 3400 O O . LYS B 1 55 ? -12.508 9.297 -10.359 1 98.75 55 LYS B O 1
ATOM 3405 N N . LEU B 1 56 ? -11.922 7.609 -9.031 1 98.88 56 LEU B N 1
ATOM 3406 C CA . LEU B 1 56 ? -11.266 8.484 -8.062 1 98.88 56 LEU B CA 1
ATOM 3407 C C . LEU B 1 56 ? -10.078 9.203 -8.703 1 98.88 56 LEU B C 1
ATOM 3409 O O . LEU B 1 56 ? -9.875 10.398 -8.469 1 98.88 56 LEU B O 1
ATOM 3413 N N . SER B 1 57 ? -9.266 8.453 -9.438 1 98.69 57 SER B N 1
ATOM 3414 C CA . SER B 1 57 ? -8.125 9.055 -10.125 1 98.69 57 SER B CA 1
ATOM 3415 C C . SER B 1 57 ? -8.562 10.203 -11.031 1 98.69 57 SER B C 1
ATOM 3417 O O . SER B 1 57 ? -7.969 11.281 -11.008 1 98.69 57 SER B O 1
ATOM 3419 N N . LYS B 1 58 ? -9.609 9.969 -11.766 1 98.69 58 LYS B N 1
ATOM 3420 C CA . LYS B 1 58 ? -10.125 10.992 -12.672 1 98.69 58 LYS B CA 1
ATOM 3421 C C . LYS B 1 58 ? -10.672 12.188 -11.891 1 98.69 58 LYS B C 1
ATOM 3423 O O . LYS B 1 58 ? -10.391 13.336 -12.227 1 98.69 58 LYS B O 1
ATOM 3428 N N . GLN B 1 59 ? -11.43 11.938 -10.891 1 98.69 59 GLN B N 1
ATOM 3429 C CA . GLN B 1 59 ? -12.016 13.008 -10.086 1 98.69 59 GLN B CA 1
ATOM 3430 C C . GLN B 1 59 ? -10.93 13.859 -9.438 1 98.69 59 GLN B C 1
ATOM 3432 O O . GLN B 1 59 ? -11.047 15.086 -9.367 1 98.69 59 GLN B O 1
ATOM 3437 N N . LEU B 1 60 ? -9.906 13.195 -8.945 1 98.69 60 LEU B N 1
ATOM 3438 C CA . LEU B 1 60 ? -8.812 13.914 -8.297 1 98.69 60 LEU B CA 1
ATOM 3439 C C . LEU B 1 60 ? -8.055 14.766 -9.305 1 98.69 60 LEU B C 1
ATOM 3441 O O . LEU B 1 60 ? -7.703 15.914 -9.016 1 98.69 60 LEU B O 1
ATOM 3445 N N . SER B 1 61 ? -7.75 14.164 -10.461 1 98.62 61 SER B N 1
ATOM 3446 C CA . SER B 1 61 ? -7.098 14.914 -11.523 1 98.62 61 SER B CA 1
ATOM 3447 C C . SER B 1 61 ? -7.914 16.141 -11.914 1 98.62 61 SER B C 1
ATOM 3449 O O . SER B 1 61 ? -7.375 17.25 -12.016 1 98.62 61 SER B O 1
ATOM 3451 N N . ASP B 1 62 ? -9.211 16 -12.07 1 98.5 62 ASP B N 1
ATOM 3452 C CA . ASP B 1 62 ? -10.094 17.109 -12.43 1 98.5 62 ASP B CA 1
ATOM 3453 C C . ASP B 1 62 ? -10.141 18.156 -11.32 1 98.5 62 ASP B C 1
ATOM 3455 O O . ASP B 1 62 ? -10.047 19.359 -11.586 1 98.5 62 ASP B O 1
ATOM 3459 N N . TYR B 1 63 ? -10.258 17.672 -10.109 1 98.06 63 TYR B N 1
ATOM 3460 C CA . TYR B 1 63 ? -10.367 18.562 -8.945 1 98.06 63 TYR B CA 1
ATOM 3461 C C . TYR B 1 63 ? -9.117 19.422 -8.797 1 98.06 63 TYR B C 1
ATOM 3463 O O . TYR B 1 63 ? -9.211 20.609 -8.5 1 98.06 63 TYR B O 1
ATOM 3471 N N . GLN B 1 64 ? -7.973 18.812 -9.023 1 98.19 64 GLN B N 1
ATOM 3472 C CA . GLN B 1 64 ? -6.688 19.484 -8.852 1 98.19 64 GLN B CA 1
ATOM 3473 C C . GLN B 1 64 ? -6.246 20.156 -10.148 1 98.19 64 GLN B C 1
ATOM 3475 O O . GLN B 1 64 ? -5.215 20.828 -10.18 1 98.19 64 GLN B O 1
ATOM 3480 N N . GLN B 1 65 ? -7.02 19.953 -11.219 1 97.94 65 GLN B N 1
ATOM 3481 C CA . GLN B 1 65 ? -6.699 20.5 -12.531 1 97.94 65 GLN B CA 1
ATOM 3482 C C . GLN B 1 65 ? -5.293 20.094 -12.969 1 97.94 65 GLN B C 1
ATOM 3484 O O . GLN B 1 65 ? -4.496 20.938 -13.359 1 97.94 65 GLN B O 1
ATOM 3489 N N . ARG B 1 66 ? -4.992 18.891 -12.805 1 98.62 66 ARG B N 1
ATOM 3490 C CA . ARG B 1 66 ? -3.756 18.266 -13.266 1 98.62 66 ARG B CA 1
ATOM 3491 C C . ARG B 1 66 ? -4.043 17.109 -14.219 1 98.62 66 ARG B C 1
ATOM 3493 O O . ARG B 1 66 ? -5.074 16.453 -14.102 1 98.62 66 ARG B O 1
ATOM 3500 N N . ASP B 1 67 ? -3.162 16.781 -15.094 1 98.75 67 ASP B N 1
ATOM 3501 C CA . ASP B 1 67 ? -3.395 15.812 -16.156 1 98.75 67 ASP B CA 1
ATOM 3502 C C . ASP B 1 67 ? -3.434 14.391 -15.609 1 98.75 67 ASP B C 1
ATOM 3504 O O . ASP B 1 67 ? -4.129 13.531 -16.141 1 98.75 67 ASP B O 1
ATOM 3508 N N . HIS B 1 68 ? -2.652 14.156 -14.57 1 98.69 68 HIS B N 1
ATOM 3509 C CA . HIS B 1 68 ? -2.508 12.789 -14.078 1 98.69 68 HIS B CA 1
ATOM 3510 C C . HIS B 1 68 ? -2.682 12.734 -12.562 1 98.69 68 HIS B C 1
ATOM 3512 O O . HIS B 1 68 ? -2.248 13.633 -11.852 1 98.69 68 HIS B O 1
ATOM 3518 N N . ALA B 1 69 ? -3.357 11.719 -12.102 1 98.75 69 ALA B N 1
ATOM 3519 C CA . ALA B 1 69 ? -3.412 11.328 -10.695 1 98.75 69 ALA B CA 1
ATOM 3520 C C . ALA B 1 69 ? -3.062 9.852 -10.523 1 98.75 69 ALA B C 1
ATOM 3522 O O . ALA B 1 69 ? -3.67 8.984 -11.156 1 98.75 69 ALA B O 1
ATOM 3523 N N . VAL B 1 70 ? -2.07 9.555 -9.734 1 98.38 70 VAL B N 1
ATOM 3524 C CA . VAL B 1 70 ? -1.665 8.195 -9.398 1 98.38 70 VAL B CA 1
ATOM 3525 C C . VAL B 1 70 ? -1.994 7.906 -7.934 1 98.38 70 VAL B C 1
ATOM 3527 O O . VAL B 1 70 ? -1.504 8.594 -7.035 1 98.38 70 VAL B O 1
ATOM 3530 N N . LEU B 1 71 ? -2.84 6.945 -7.727 1 98.69 71 LEU B N 1
ATOM 3531 C CA . LEU B 1 71 ? -3.219 6.566 -6.371 1 98.69 71 LEU B CA 1
ATOM 3532 C C . LEU B 1 71 ? -2.193 5.613 -5.766 1 98.69 71 LEU B C 1
ATOM 3534 O O . LEU B 1 71 ? -1.608 4.793 -6.477 1 98.69 71 LEU B O 1
ATOM 3538 N N . THR B 1 72 ? -1.95 5.742 -4.449 1 98.56 72 THR B N 1
ATOM 3539 C CA . THR B 1 72 ? -0.935 4.953 -3.76 1 98.56 72 THR B CA 1
ATOM 3540 C C . THR B 1 72 ? -1.464 4.445 -2.422 1 98.56 72 THR B C 1
ATOM 3542 O O . THR B 1 72 ? -2.535 4.855 -1.975 1 98.56 72 THR B O 1
ATOM 3545 N N . CYS B 1 73 ? -0.697 3.59 -1.793 1 98.44 73 CYS B N 1
ATOM 3546 C CA . CYS B 1 73 ? -1.13 2.953 -0.555 1 98.44 73 CYS B CA 1
ATOM 3547 C C . CYS B 1 73 ? -0.94 3.887 0.634 1 98.44 73 CYS B C 1
ATOM 3549 O O . CYS B 1 73 ? -1.466 3.633 1.719 1 98.44 73 CYS B O 1
ATOM 3551 N N . SER B 1 74 ? -0.215 5.008 0.47 1 98.31 74 SER B N 1
ATOM 3552 C CA . SER B 1 74 ? -0.001 6.008 1.514 1 98.31 74 SER B CA 1
ATOM 3553 C C . SER B 1 74 ? 0.545 7.305 0.933 1 98.31 74 SER B C 1
ATOM 3555 O O . SER B 1 74 ? 1.024 7.332 -0.203 1 98.31 74 SER B O 1
ATOM 3557 N N . GLY B 1 75 ? 0.427 8.328 1.704 1 98.12 75 GLY B N 1
ATOM 3558 C CA . GLY B 1 75 ? 1.104 9.555 1.332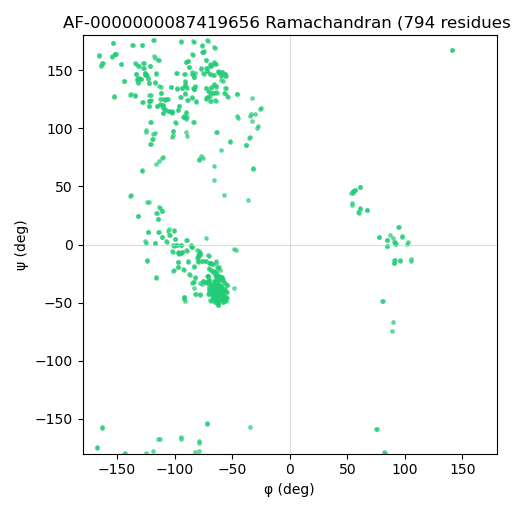 1 98.12 75 GLY B CA 1
ATOM 3559 C C . GLY B 1 75 ? 2.617 9.43 1.321 1 98.12 75 GLY B C 1
ATOM 3560 O O . GLY B 1 75 ? 3.289 10.016 0.476 1 98.12 75 GLY B O 1
ATOM 3561 N N . THR B 1 76 ? 3.156 8.648 2.219 1 98 76 THR B N 1
ATOM 3562 C CA . THR B 1 76 ? 4.59 8.391 2.295 1 98 76 THR B CA 1
ATOM 3563 C C . THR B 1 76 ? 5.09 7.734 1.011 1 98 76 THR B C 1
ATOM 3565 O O . THR B 1 76 ? 6.117 8.141 0.46 1 98 76 THR B O 1
ATOM 3568 N N . ALA B 1 77 ? 4.34 6.773 0.541 1 97.75 77 ALA B N 1
ATOM 3569 C CA . ALA B 1 77 ? 4.684 6.129 -0.724 1 97.75 77 ALA B CA 1
ATOM 3570 C C . ALA B 1 77 ? 4.602 7.121 -1.883 1 97.75 77 ALA B C 1
ATOM 3572 O O . ALA B 1 77 ? 5.414 7.066 -2.811 1 97.75 77 ALA B O 1
ATOM 3573 N N . ALA B 1 78 ? 3.643 8.016 -1.824 1 98.56 78 ALA B N 1
ATOM 3574 C CA . ALA B 1 78 ? 3.486 9.016 -2.873 1 98.56 78 ALA B CA 1
ATOM 3575 C C . ALA B 1 78 ? 4.703 9.93 -2.941 1 98.56 78 ALA B C 1
ATOM 3577 O O . ALA B 1 78 ? 5.184 10.258 -4.031 1 98.56 78 ALA B O 1
ATOM 3578 N N . ILE B 1 79 ? 5.227 10.352 -1.812 1 98.69 79 ILE B N 1
ATOM 3579 C CA . ILE B 1 79 ? 6.406 11.211 -1.775 1 98.69 79 ILE B CA 1
ATOM 3580 C C . ILE B 1 79 ? 7.617 10.453 -2.314 1 98.69 79 ILE B C 1
ATOM 3582 O O . ILE B 1 79 ? 8.406 10.992 -3.094 1 98.69 79 ILE B O 1
ATOM 3586 N N . GLU B 1 80 ? 7.77 9.211 -1.912 1 97.81 80 GLU B N 1
ATOM 3587 C CA . GLU B 1 80 ? 8.867 8.391 -2.432 1 97.81 80 GLU B CA 1
ATOM 3588 C C . GLU B 1 80 ? 8.805 8.297 -3.953 1 97.81 80 GLU B C 1
ATOM 3590 O O . GLU B 1 80 ? 9.812 8.477 -4.637 1 97.81 80 GLU B O 1
ATOM 3595 N N . LEU B 1 81 ? 7.609 7.984 -4.469 1 98.38 81 LEU B N 1
ATOM 3596 C CA . LEU B 1 81 ? 7.43 7.859 -5.91 1 98.38 81 LEU B CA 1
ATOM 3597 C C . LEU B 1 81 ? 7.695 9.188 -6.609 1 98.38 81 LEU B C 1
ATOM 3599 O O . LEU B 1 81 ? 8.242 9.219 -7.711 1 98.38 81 LEU B O 1
ATOM 3603 N N . ALA B 1 82 ? 7.273 10.289 -5.957 1 98.88 82 ALA B N 1
ATOM 3604 C CA . ALA B 1 82 ? 7.543 11.617 -6.52 1 98.88 82 ALA B CA 1
ATOM 3605 C C . ALA B 1 82 ? 9.039 11.867 -6.633 1 98.88 82 ALA B C 1
ATOM 3607 O O . ALA B 1 82 ? 9.516 12.367 -7.66 1 98.88 82 ALA B O 1
ATOM 3608 N N . LEU B 1 83 ? 9.805 11.539 -5.598 1 98.81 83 LEU B N 1
ATOM 3609 C CA . LEU B 1 83 ? 11.25 11.695 -5.621 1 98.81 83 LEU B CA 1
ATOM 3610 C C . LEU B 1 83 ? 11.875 10.875 -6.746 1 98.81 83 LEU B C 1
ATOM 3612 O O . LEU B 1 83 ? 12.695 11.383 -7.512 1 98.81 83 LEU B O 1
ATOM 3616 N N . ARG B 1 84 ? 11.438 9.664 -6.855 1 97.88 84 ARG B N 1
ATOM 3617 C CA . ARG B 1 84 ? 11.945 8.789 -7.914 1 97.88 84 ARG B CA 1
ATOM 3618 C C . ARG B 1 84 ? 11.547 9.32 -9.289 1 97.88 84 ARG B C 1
ATOM 3620 O O . ARG B 1 84 ? 12.344 9.266 -10.227 1 97.88 84 ARG B O 1
ATOM 3627 N N . GLY B 1 85 ? 10.328 9.75 -9.391 1 98.56 85 GLY B N 1
ATOM 3628 C CA . GLY B 1 85 ? 9.859 10.336 -10.641 1 98.56 85 GLY B CA 1
ATOM 3629 C C . GLY B 1 85 ? 10.688 11.531 -11.086 1 98.56 85 GLY B C 1
ATOM 3630 O O . GLY B 1 85 ? 10.82 11.781 -12.289 1 98.56 85 GLY B O 1
ATOM 3631 N N . LEU B 1 86 ? 11.234 12.25 -10.141 1 98.81 86 LEU B N 1
ATOM 3632 C CA . LEU B 1 86 ? 12.07 13.406 -10.414 1 98.81 86 LEU B CA 1
ATOM 3633 C C . LEU B 1 86 ? 13.531 13 -10.555 1 98.81 86 LEU B C 1
ATOM 3635 O O . LEU B 1 86 ? 14.422 13.852 -10.641 1 98.81 86 LEU B O 1
ATOM 3639 N N . LYS B 1 87 ? 13.828 11.719 -10.492 1 98.12 87 LYS B N 1
ATOM 3640 C CA . LYS B 1 87 ? 15.156 11.125 -10.664 1 98.12 87 LYS B CA 1
ATOM 3641 C C . LYS B 1 87 ? 16.094 11.523 -9.523 1 98.12 87 LYS B C 1
ATOM 3643 O O . LYS B 1 87 ? 17.281 11.695 -9.734 1 98.12 87 LYS B O 1
ATOM 3648 N N . VAL B 1 88 ? 15.508 11.75 -8.391 1 98.69 88 VAL B N 1
ATOM 3649 C CA . VAL B 1 88 ? 16.328 12 -7.207 1 98.69 88 VAL B CA 1
ATOM 3650 C C . VAL B 1 88 ? 16.984 10.703 -6.75 1 98.69 88 VAL B C 1
ATOM 3652 O O . VAL B 1 88 ? 16.328 9.656 -6.68 1 98.69 88 VAL B O 1
ATOM 3655 N N . GLY B 1 89 ? 18.219 10.727 -6.449 1 97.5 89 GLY B N 1
ATOM 3656 C CA . GLY B 1 89 ? 18.953 9.555 -6.008 1 97.5 89 GLY B CA 1
ATOM 3657 C C . GLY B 1 89 ? 20.266 9.891 -5.332 1 97.5 89 GLY B C 1
ATOM 3658 O O . GLY B 1 89 ? 20.406 10.977 -4.762 1 97.5 89 GLY B O 1
ATOM 3659 N N . ALA B 1 90 ? 21.172 8.898 -5.34 1 96.88 90 ALA B N 1
ATOM 3660 C CA . ALA B 1 90 ? 22.469 9.023 -4.684 1 96.88 90 ALA B CA 1
ATOM 3661 C C . ALA B 1 90 ? 23.234 10.227 -5.215 1 96.88 90 ALA B C 1
ATOM 3663 O O . ALA B 1 90 ? 23.328 10.43 -6.43 1 96.88 90 ALA B O 1
ATOM 3664 N N . GLY B 1 91 ? 23.719 11.023 -4.289 1 97.94 91 GLY B N 1
ATOM 3665 C CA . GLY B 1 91 ? 24.516 12.188 -4.656 1 97.94 91 GLY B CA 1
ATOM 3666 C C . GLY B 1 91 ? 23.688 13.461 -4.727 1 97.94 91 GLY B C 1
ATOM 3667 O O . GLY B 1 91 ? 24.25 14.562 -4.711 1 97.94 91 GLY B O 1
ATOM 3668 N N . ASP B 1 92 ? 22.391 13.344 -4.734 1 98.81 92 ASP B N 1
ATOM 3669 C CA . ASP B 1 92 ? 21.516 14.516 -4.832 1 98.81 92 ASP B CA 1
ATOM 3670 C C . ASP B 1 92 ? 21.203 15.078 -3.447 1 98.81 92 ASP B C 1
ATOM 3672 O O . ASP B 1 92 ? 21.359 14.383 -2.439 1 98.81 92 ASP B O 1
ATOM 3676 N N . GLN B 1 93 ? 20.828 16.328 -3.445 1 98.88 93 GLN B N 1
ATOM 3677 C CA . GLN B 1 93 ? 20.328 17 -2.252 1 98.88 93 GLN B CA 1
ATOM 3678 C C . GLN B 1 93 ? 18.875 17.438 -2.434 1 98.88 93 GLN B C 1
ATOM 3680 O O . GLN B 1 93 ? 18.484 17.859 -3.523 1 98.88 93 GLN B O 1
ATOM 3685 N N . VAL B 1 94 ? 18.109 17.281 -1.419 1 98.94 94 VAL B N 1
ATOM 3686 C CA . VAL B 1 94 ? 16.719 17.688 -1.426 1 98.94 94 VAL B CA 1
ATOM 3687 C C . VAL B 1 94 ? 16.469 18.688 -0.292 1 98.94 94 VAL B C 1
ATOM 3689 O O . VAL B 1 94 ? 16.703 18.375 0.877 1 98.94 94 VAL B O 1
ATOM 3692 N N . ILE B 1 95 ? 15.969 19.875 -0.61 1 98.94 95 ILE B N 1
ATOM 3693 C CA . ILE B 1 95 ? 15.672 20.906 0.379 1 98.94 95 ILE B CA 1
ATOM 3694 C C . ILE B 1 95 ? 14.297 20.656 0.99 1 98.94 95 ILE B C 1
ATOM 3696 O O . ILE B 1 95 ? 13.344 20.328 0.278 1 98.94 95 ILE B O 1
ATOM 3700 N N . LEU B 1 96 ? 14.164 20.734 2.264 1 98.81 96 LEU B N 1
ATOM 3701 C CA . LEU B 1 96 ? 12.883 20.75 2.957 1 98.81 96 LEU B CA 1
ATOM 3702 C C . LEU B 1 96 ? 12.984 21.5 4.277 1 98.81 96 LEU B C 1
ATOM 3704 O O . LEU B 1 96 ? 14.086 21.797 4.742 1 98.81 96 LEU B O 1
ATOM 3708 N N . ALA B 1 97 ? 11.891 21.859 4.824 1 98.88 97 ALA B N 1
ATOM 3709 C CA . ALA B 1 97 ? 11.867 22.609 6.082 1 98.88 97 ALA B CA 1
ATOM 3710 C C . ALA B 1 97 ? 12.391 21.75 7.234 1 98.88 97 ALA B C 1
ATOM 3712 O O . ALA B 1 97 ? 12.109 20.547 7.301 1 98.88 97 ALA B O 1
ATOM 3713 N N . ALA B 1 98 ? 13.055 22.375 8.156 1 98.88 98 ALA B N 1
ATOM 3714 C CA . ALA B 1 98 ? 13.578 21.688 9.336 1 98.88 98 ALA B CA 1
ATOM 3715 C C . ALA B 1 98 ? 12.445 21.281 10.273 1 98.88 98 ALA B C 1
ATOM 3717 O O . ALA B 1 98 ? 12.609 20.359 11.086 1 98.88 98 ALA B O 1
ATOM 3718 N N . TYR B 1 99 ? 11.359 22 10.242 1 98.75 99 TYR B N 1
ATOM 3719 C CA . TYR B 1 99 ? 10.125 21.578 10.891 1 98.75 99 TYR B CA 1
ATOM 3720 C C . TYR B 1 99 ? 9.148 21 9.875 1 98.75 99 TYR B C 1
ATOM 3722 O O . TYR B 1 99 ? 8.453 21.75 9.18 1 98.75 99 TYR B O 1
ATOM 3730 N N . ASP B 1 100 ? 9.156 19.703 9.812 1 98.19 100 ASP B N 1
ATOM 3731 C CA . ASP B 1 100 ? 8.344 18.953 8.852 1 98.19 100 ASP B CA 1
ATOM 3732 C C . ASP B 1 100 ? 8.031 17.547 9.367 1 98.19 100 ASP B C 1
ATOM 3734 O O . ASP B 1 100 ? 8.43 17.188 10.469 1 98.19 100 ASP B O 1
ATOM 3738 N N . PHE B 1 101 ? 7.215 16.922 8.602 1 97.81 101 PHE B N 1
ATOM 3739 C CA . PHE B 1 101 ? 6.895 15.531 8.914 1 97.81 101 PHE B CA 1
ATOM 3740 C C . PHE B 1 101 ? 8.125 14.641 8.75 1 97.81 101 PHE B C 1
ATOM 3742 O O . PHE B 1 101 ? 8.773 14.664 7.707 1 97.81 101 PHE B O 1
ATOM 3749 N N . LYS B 1 102 ? 8.445 13.828 9.703 1 97.25 102 LYS B N 1
ATOM 3750 C CA . LYS B 1 102 ? 9.68 13.047 9.719 1 97.25 102 LYS B CA 1
ATOM 3751 C C . LYS B 1 102 ? 9.711 12.047 8.562 1 97.25 102 LYS B C 1
ATOM 3753 O O . LYS B 1 102 ? 10.789 11.688 8.078 1 97.25 102 LYS B O 1
ATOM 3758 N N . GLY B 1 103 ? 8.531 11.602 8.07 1 96.94 103 GLY B N 1
ATOM 3759 C CA . GLY B 1 103 ? 8.484 10.664 6.957 1 96.94 103 GLY B CA 1
ATOM 3760 C C . GLY B 1 103 ? 9.094 11.227 5.684 1 96.94 103 GLY B C 1
ATOM 3761 O O . GLY B 1 103 ? 9.68 10.477 4.895 1 96.94 103 GLY B O 1
ATOM 3762 N N . SER B 1 104 ? 8.922 12.523 5.445 1 97.62 104 SER B N 1
ATOM 3763 C CA . SER B 1 104 ? 9.5 13.156 4.266 1 97.62 104 SER B CA 1
ATOM 3764 C C . SER B 1 104 ? 11.023 13.109 4.305 1 97.62 104 SER B C 1
ATOM 3766 O O . SER B 1 104 ? 11.672 12.82 3.293 1 97.62 104 SER B O 1
ATOM 3768 N N . TYR B 1 105 ? 11.57 13.414 5.5 1 97.94 105 TYR B N 1
ATOM 3769 C CA . TYR B 1 105 ? 13.008 13.32 5.73 1 97.94 105 TYR B CA 1
ATOM 3770 C C . TYR B 1 105 ? 13.523 11.914 5.434 1 97.94 105 TYR B C 1
ATOM 3772 O O . TYR B 1 105 ? 14.516 11.75 4.723 1 97.94 105 TYR B O 1
ATOM 3780 N N . GLN B 1 106 ? 12.836 10.945 5.926 1 97.62 106 GLN B N 1
ATOM 3781 C CA . GLN B 1 106 ? 13.227 9.555 5.754 1 97.62 106 GLN B CA 1
ATOM 3782 C C . GLN B 1 106 ? 13.125 9.133 4.293 1 97.62 106 GLN B C 1
ATOM 3784 O O . GLN B 1 106 ? 13.922 8.32 3.814 1 97.62 106 GLN B O 1
ATOM 3789 N N . ASP B 1 107 ? 12.148 9.617 3.566 1 97.88 107 ASP B N 1
ATOM 3790 C CA . ASP B 1 107 ? 11.984 9.289 2.152 1 97.88 107 ASP B CA 1
ATOM 3791 C C . ASP B 1 107 ? 13.172 9.797 1.335 1 97.88 107 ASP B C 1
ATOM 3793 O O . ASP B 1 107 ? 13.609 9.141 0.386 1 97.88 107 ASP B O 1
ATOM 3797 N N . VAL B 1 108 ? 13.672 10.992 1.693 1 98.5 108 VAL B N 1
ATOM 3798 C CA . VAL B 1 108 ? 14.852 11.523 1.021 1 98.5 108 VAL B CA 1
ATOM 3799 C C . VAL B 1 108 ? 16.031 10.57 1.214 1 98.5 108 VAL B C 1
ATOM 3801 O O . VAL B 1 108 ? 16.75 10.258 0.261 1 98.5 108 VAL B O 1
ATOM 3804 N N . LEU B 1 109 ? 16.203 10.062 2.455 1 97 109 LEU B N 1
ATOM 3805 C CA . LEU B 1 109 ? 17.281 9.133 2.75 1 97 109 LEU B CA 1
ATOM 3806 C C . LEU B 1 109 ? 17.094 7.82 2 1 97 109 LEU B C 1
ATOM 3808 O O . LEU B 1 109 ? 18.062 7.238 1.498 1 97 109 LEU B O 1
ATOM 3812 N N . ILE B 1 110 ? 15.883 7.383 1.873 1 94.38 110 ILE B N 1
ATOM 3813 C CA . ILE B 1 110 ? 15.555 6.082 1.296 1 94.38 110 ILE B CA 1
ATOM 3814 C C . ILE B 1 110 ? 15.93 6.066 -0.184 1 94.38 110 ILE B C 1
ATOM 3816 O O . ILE B 1 110 ? 16.375 5.043 -0.707 1 94.38 110 ILE B O 1
ATOM 3820 N N . VAL B 1 111 ? 15.766 7.184 -0.857 1 95.75 111 VAL B N 1
ATOM 3821 C CA . VAL B 1 111 ? 16.094 7.215 -2.279 1 95.75 111 VAL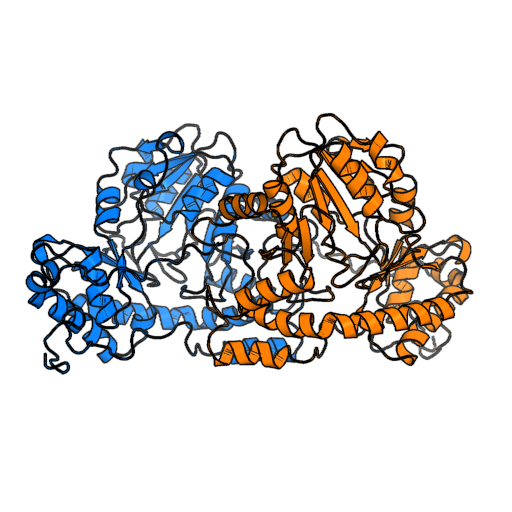 B CA 1
ATOM 3822 C C . VAL B 1 111 ? 17.578 7.484 -2.463 1 95.75 111 VAL B C 1
ATOM 3824 O O . VAL B 1 111 ? 18.062 7.594 -3.592 1 95.75 111 VAL B O 1
ATOM 3827 N N . GLY B 1 112 ? 18.312 7.695 -1.342 1 96.12 112 GLY B N 1
ATOM 3828 C CA . GLY B 1 112 ? 19.766 7.801 -1.37 1 96.12 112 GLY B CA 1
ATOM 3829 C C . GLY B 1 112 ? 20.25 9.234 -1.397 1 96.12 112 GLY B C 1
ATOM 3830 O O . GLY B 1 112 ? 21.453 9.484 -1.556 1 96.12 112 GLY B O 1
ATOM 3831 N N . ALA B 1 113 ? 19.359 10.188 -1.244 1 98.56 113 ALA B N 1
ATOM 3832 C CA . ALA B 1 113 ? 19.719 11.609 -1.295 1 98.56 113 ALA B CA 1
ATOM 3833 C C . ALA B 1 113 ? 19.984 12.156 0.103 1 98.56 113 ALA B C 1
ATOM 3835 O O . ALA B 1 113 ? 19.812 11.445 1.099 1 98.56 113 ALA B O 1
ATOM 3836 N N . THR B 1 114 ? 20.422 13.406 0.171 1 98.75 114 THR B N 1
ATOM 3837 C CA . THR B 1 114 ? 20.734 14.078 1.427 1 98.75 114 THR B CA 1
ATOM 3838 C C . THR B 1 114 ? 19.734 15.211 1.688 1 98.75 114 THR B C 1
ATOM 3840 O O . THR B 1 114 ? 19.578 16.109 0.857 1 98.75 114 THR B O 1
ATOM 3843 N N . PRO B 1 115 ? 19.109 15.18 2.799 1 98.88 115 PRO B N 1
ATOM 3844 C CA . PRO B 1 115 ? 18.234 16.312 3.143 1 98.88 115 PRO B CA 1
ATOM 3845 C C . PRO B 1 115 ? 19.016 17.594 3.418 1 98.88 115 PRO B C 1
ATOM 3847 O O . PRO B 1 115 ? 20.062 17.562 4.059 1 98.88 115 PRO B O 1
ATOM 3850 N N . VAL B 1 116 ? 18.562 18.656 2.887 1 98.94 116 VAL B N 1
ATOM 3851 C CA . VAL B 1 116 ? 19.016 20 3.217 1 98.94 116 VAL B CA 1
ATOM 3852 C C . VAL B 1 116 ? 17.922 20.75 3.969 1 98.94 116 VAL B C 1
ATOM 3854 O O . VAL B 1 116 ? 16.891 21.094 3.391 1 98.94 116 VAL B O 1
ATOM 3857 N N . LEU B 1 117 ? 18.172 21.062 5.262 1 98.88 117 LEU B N 1
ATOM 3858 C CA . LEU B 1 117 ? 17.156 21.625 6.145 1 98.88 117 LEU B CA 1
ATOM 3859 C C . LEU B 1 117 ? 17.234 23.141 6.176 1 98.88 117 LEU B C 1
ATOM 3861 O O . LEU B 1 117 ? 18.312 23.703 6.41 1 98.88 117 LEU B O 1
ATOM 3865 N N . VAL B 1 118 ? 16.156 23.75 5.934 1 98.88 118 VAL B N 1
ATOM 3866 C CA . VAL B 1 118 ? 16.078 25.203 5.984 1 98.88 118 VAL B CA 1
ATOM 3867 C C . VAL B 1 118 ? 15.086 25.625 7.07 1 98.88 118 VAL B C 1
ATOM 3869 O O . VAL B 1 118 ? 14.25 24.828 7.496 1 98.88 118 VAL B O 1
ATOM 3872 N N . ASP B 1 119 ? 15.148 26.828 7.496 1 98.56 119 ASP B N 1
ATOM 3873 C CA . ASP B 1 119 ? 14.289 27.344 8.562 1 98.56 119 ASP B CA 1
ATOM 3874 C C . ASP B 1 119 ? 12.883 27.625 8.055 1 98.56 119 ASP B C 1
ATOM 3876 O O . ASP B 1 119 ? 12.617 27.516 6.855 1 98.56 119 ASP B O 1
ATOM 3880 N N . VAL B 1 120 ? 12 27.906 8.969 1 98.5 120 VAL B N 1
ATOM 3881 C CA . VAL B 1 120 ? 10.602 28.141 8.633 1 98.5 120 VAL B CA 1
ATOM 3882 C C . VAL B 1 120 ? 10.227 29.594 8.922 1 98.5 120 VAL B C 1
ATOM 3884 O O . VAL B 1 120 ? 10.969 30.297 9.617 1 98.5 120 VAL B O 1
ATOM 3887 N N . ASP B 1 121 ? 9.195 30.031 8.297 1 98 121 ASP B N 1
ATOM 3888 C CA . ASP B 1 121 ? 8.656 31.359 8.531 1 98 121 ASP B CA 1
ATOM 3889 C C . ASP B 1 121 ? 8.008 31.453 9.906 1 98 121 ASP B C 1
ATOM 3891 O O . ASP B 1 121 ? 7.215 30.594 10.289 1 98 121 ASP B O 1
ATOM 3895 N N . PRO B 1 122 ? 8.312 32.469 10.688 1 97.38 122 PRO B N 1
ATOM 3896 C CA . PRO B 1 122 ? 7.805 32.562 12.055 1 97.38 122 PRO B CA 1
ATOM 3897 C C . PRO B 1 122 ? 6.301 32.812 12.117 1 97.38 122 PRO B C 1
ATOM 3899 O O . PRO B 1 122 ? 5.691 32.719 13.188 1 97.38 122 PRO B O 1
ATOM 3902 N N . LEU B 1 123 ? 5.719 33.219 11.039 1 97.12 123 LEU B N 1
ATOM 3903 C CA . LEU B 1 123 ? 4.285 33.469 11.047 1 97.12 123 LEU B CA 1
ATOM 3904 C C . LEU B 1 123 ? 3.5 32.219 10.648 1 97.12 123 LEU B C 1
ATOM 3906 O O . LEU B 1 123 ? 2.613 31.797 11.375 1 97.12 123 LEU B O 1
ATOM 3910 N N . SER B 1 124 ? 3.906 31.594 9.578 1 96.69 124 SER B N 1
ATOM 3911 C CA . SER B 1 124 ? 3.156 30.453 9.047 1 96.69 124 SER B CA 1
ATOM 3912 C C . SER B 1 124 ? 3.668 29.141 9.625 1 96.69 124 SER B C 1
ATOM 3914 O O . SER B 1 124 ? 2.994 28.109 9.531 1 96.69 124 SER B O 1
ATOM 3916 N N . GLY B 1 125 ? 4.91 29.172 10.102 1 97.56 125 GLY B N 1
ATOM 3917 C CA . GLY B 1 125 ? 5.508 27.953 10.641 1 97.56 125 GLY B CA 1
ATOM 3918 C C . GLY B 1 125 ? 5.98 27 9.562 1 97.56 125 GLY B C 1
ATOM 3919 O O . GLY B 1 125 ? 6.344 25.859 9.859 1 97.56 125 GLY B O 1
ATOM 3920 N N . ASN B 1 126 ? 5.934 27.391 8.273 1 97.81 126 ASN B N 1
ATOM 3921 C CA . ASN B 1 126 ? 6.309 26.516 7.168 1 97.81 126 ASN B CA 1
ATOM 3922 C C . ASN B 1 126 ? 7.496 27.094 6.391 1 97.81 126 ASN B C 1
ATOM 3924 O O . ASN B 1 126 ? 8.016 28.156 6.73 1 97.81 126 ASN B O 1
ATOM 3928 N N . LEU B 1 127 ? 7.984 26.359 5.418 1 98.06 127 LEU B N 1
ATOM 3929 C CA . LEU B 1 127 ? 9.211 26.656 4.684 1 98.06 127 LEU B CA 1
ATOM 3930 C C . LEU B 1 127 ? 9.25 28.125 4.277 1 98.06 127 LEU B C 1
ATOM 3932 O O . LEU B 1 127 ? 8.273 28.656 3.74 1 98.06 127 LEU B O 1
ATOM 3936 N N . ASP B 1 128 ? 10.375 28.781 4.59 1 96 128 ASP B N 1
ATOM 3937 C CA . ASP B 1 128 ? 10.617 30.156 4.203 1 96 128 ASP B CA 1
ATOM 3938 C C . ASP B 1 128 ? 11.344 30.234 2.865 1 96 128 ASP B C 1
ATOM 3940 O O . ASP B 1 128 ? 12.539 29.953 2.785 1 96 128 ASP B O 1
ATOM 3944 N N . PRO B 1 129 ? 10.617 30.703 1.856 1 96.38 129 PRO B N 1
ATOM 3945 C CA . PRO B 1 129 ? 11.266 30.734 0.544 1 96.38 129 PRO B CA 1
ATOM 3946 C C . PRO B 1 129 ? 12.484 31.656 0.51 1 96.38 129 PRO B C 1
ATOM 3948 O O . PRO B 1 129 ? 13.352 31.516 -0.355 1 96.38 129 PRO B O 1
ATOM 3951 N N . ALA B 1 130 ? 12.609 32.625 1.458 1 95.38 130 ALA B N 1
ATOM 3952 C CA . ALA B 1 130 ? 13.695 33.594 1.475 1 95.38 130 ALA B CA 1
ATOM 3953 C C . ALA B 1 130 ? 15.031 32.906 1.755 1 95.38 130 ALA B C 1
ATOM 3955 O O . ALA B 1 130 ? 16.094 33.469 1.469 1 95.38 130 ALA B O 1
ATOM 3956 N N . ILE B 1 131 ? 15 31.719 2.256 1 96.56 131 ILE B N 1
ATOM 3957 C CA . ILE B 1 131 ? 16.219 31.031 2.674 1 96.56 131 ILE B CA 1
ATOM 3958 C C . ILE B 1 131 ? 16.688 30.094 1.57 1 96.56 131 ILE B C 1
ATOM 3960 O O . ILE B 1 131 ? 17.781 29.531 1.643 1 96.56 131 ILE B O 1
ATOM 3964 N N . LEU B 1 132 ? 15.977 29.891 0.524 1 97.88 132 LEU B N 1
ATOM 3965 C CA . LEU B 1 132 ? 16.25 28.906 -0.512 1 97.88 132 LEU B CA 1
ATOM 3966 C C . LEU B 1 132 ? 17.562 29.219 -1.224 1 97.88 132 LEU B C 1
ATOM 3968 O O . LEU B 1 132 ? 18.328 28.312 -1.562 1 97.88 132 LEU B O 1
ATOM 3972 N N . SER B 1 133 ? 17.859 30.5 -1.418 1 97.88 133 SER B N 1
ATOM 3973 C CA . SER B 1 133 ? 19.078 30.891 -2.129 1 97.88 133 SER B CA 1
ATOM 3974 C C . SER B 1 133 ? 20.328 30.453 -1.377 1 97.88 133 SER B C 1
ATOM 3976 O O . SER B 1 133 ? 21.344 30.109 -1.991 1 97.88 133 SER B O 1
ATOM 3978 N N . ALA B 1 134 ? 20.25 30.438 -0.096 1 98.12 134 ALA B N 1
ATOM 3979 C CA . ALA B 1 134 ? 21.391 30.031 0.731 1 98.12 134 ALA B CA 1
ATOM 3980 C C . ALA B 1 134 ? 21.5 28.516 0.789 1 98.12 134 ALA B C 1
ATOM 3982 O O . ALA B 1 134 ? 22.562 27.984 1.15 1 98.12 134 ALA B O 1
ATOM 3983 N N . ALA B 1 135 ? 20.5 27.812 0.39 1 98.38 135 ALA B N 1
ATOM 3984 C CA . ALA B 1 135 ? 20.438 26.375 0.578 1 98.38 135 ALA B CA 1
ATOM 3985 C C . ALA B 1 135 ? 20.891 25.641 -0.68 1 98.38 135 ALA B C 1
ATOM 3987 O O . ALA B 1 135 ? 21.281 24.469 -0.616 1 98.38 135 ALA B O 1
ATOM 3988 N N . ILE B 1 136 ? 20.891 26.234 -1.756 1 98.12 136 ILE B N 1
ATOM 3989 C CA . ILE B 1 136 ? 21.094 25.594 -3.045 1 98.12 136 ILE B CA 1
ATOM 3990 C C . ILE B 1 136 ? 22.562 25.234 -3.219 1 98.12 136 ILE B C 1
ATOM 3992 O O . ILE B 1 136 ? 23.438 25.906 -2.676 1 98.12 136 ILE B O 1
ATOM 3996 N N . SER B 1 137 ? 22.859 24.203 -3.869 1 98.25 137 SER B N 1
ATOM 3997 C CA . SER B 1 137 ? 24.156 23.75 -4.352 1 98.25 137 SER B CA 1
ATOM 3998 C C . SER B 1 137 ? 24.031 23.078 -5.715 1 98.25 137 SER B C 1
ATOM 4000 O O . SER B 1 137 ? 22.922 22.938 -6.246 1 98.25 137 SER B O 1
ATOM 4002 N N . ASP B 1 138 ? 25.172 22.609 -6.25 1 97.88 138 ASP B N 1
ATOM 4003 C CA . ASP B 1 138 ? 25.156 21.922 -7.535 1 97.88 138 ASP B CA 1
ATOM 4004 C C . ASP B 1 138 ? 24.469 20.562 -7.414 1 97.88 138 ASP B C 1
ATOM 4006 O O . ASP B 1 138 ? 24.031 19.984 -8.414 1 97.88 138 ASP B O 1
ATOM 4010 N N . ALA B 1 139 ? 24.312 20.109 -6.191 1 98.56 139 ALA B N 1
ATOM 4011 C CA . ALA B 1 139 ? 23.734 18.781 -5.949 1 98.56 139 ALA B CA 1
ATOM 4012 C C . ALA B 1 139 ? 22.234 18.875 -5.703 1 98.56 139 ALA B C 1
ATOM 4014 O O . ALA B 1 139 ? 21.547 17.859 -5.629 1 98.56 139 ALA B O 1
ATOM 4015 N N . THR B 1 140 ? 21.688 20.094 -5.594 1 98.88 140 THR B N 1
ATOM 4016 C CA . THR B 1 140 ? 20.266 20.25 -5.305 1 98.88 140 THR B CA 1
ATOM 4017 C C . THR B 1 140 ? 19.422 19.781 -6.492 1 98.88 140 THR B C 1
ATOM 4019 O O . THR B 1 140 ? 19.578 20.297 -7.602 1 98.88 140 THR B O 1
ATOM 4022 N N . LYS B 1 141 ? 18.531 18.844 -6.215 1 98.81 141 LYS B N 1
ATOM 4023 C CA . LYS B 1 141 ? 17.734 18.266 -7.293 1 98.81 141 LYS B CA 1
ATOM 4024 C C . LYS B 1 141 ? 16.25 18.578 -7.098 1 98.81 141 LYS B C 1
ATOM 4026 O O . LYS B 1 141 ? 15.5 18.672 -8.07 1 98.81 141 LYS B O 1
ATOM 4031 N N . ALA B 1 142 ? 15.828 18.75 -5.855 1 98.94 142 ALA B N 1
ATOM 4032 C CA . ALA B 1 142 ? 14.406 18.953 -5.594 1 98.94 142 ALA B CA 1
ATOM 4033 C C . ALA B 1 142 ? 14.195 19.719 -4.289 1 98.94 142 ALA B C 1
ATOM 4035 O O . ALA B 1 142 ? 15.109 19.828 -3.475 1 98.94 142 ALA B O 1
ATOM 4036 N N . ILE B 1 143 ? 13.008 20.297 -4.145 1 98.94 143 ILE B N 1
ATOM 4037 C CA . ILE B 1 143 ? 12.484 20.875 -2.914 1 98.94 143 ILE B CA 1
ATOM 4038 C C . ILE B 1 143 ? 11.18 20.172 -2.533 1 98.94 143 ILE B C 1
ATOM 4040 O O . ILE B 1 143 ? 10.305 19.969 -3.379 1 98.94 143 ILE B O 1
ATOM 4044 N N . ILE B 1 144 ? 11.078 19.719 -1.31 1 98.94 144 ILE B N 1
ATOM 4045 C CA . ILE B 1 144 ? 9.797 19.297 -0.753 1 98.94 144 ILE B CA 1
ATOM 4046 C C . ILE B 1 144 ? 9.188 20.438 0.052 1 98.94 144 ILE B C 1
ATOM 4048 O O . ILE B 1 144 ? 9.789 20.922 1.009 1 98.94 144 ILE B O 1
ATOM 4052 N N . VAL B 1 145 ? 8.047 20.875 -0.363 1 98.75 145 VAL B N 1
ATOM 4053 C CA . VAL B 1 145 ? 7.297 21.922 0.328 1 98.75 145 VAL B CA 1
ATOM 4054 C C . VAL B 1 145 ? 6.047 21.312 0.968 1 98.75 145 VAL B C 1
ATOM 4056 O O . VAL B 1 145 ? 5.184 20.781 0.271 1 98.75 145 VAL B O 1
ATOM 4059 N N . SER B 1 146 ? 5.961 21.438 2.246 1 98.69 146 SER B N 1
ATOM 4060 C CA . SER B 1 146 ? 4.797 20.938 2.967 1 98.69 146 SER B CA 1
ATOM 4061 C C . SER B 1 146 ? 3.963 22.078 3.545 1 98.69 146 SER B C 1
ATOM 4063 O O . SER B 1 146 ? 4.508 23.016 4.133 1 98.69 146 SER B O 1
ATOM 4065 N N . HIS B 1 147 ? 2.68 22.047 3.309 1 98.44 147 HIS B N 1
ATOM 4066 C CA . HIS B 1 147 ? 1.73 22.922 3.998 1 98.44 147 HIS B CA 1
ATOM 4067 C C . HIS B 1 147 ? 1.206 22.266 5.27 1 98.44 147 HIS B C 1
ATOM 4069 O O . HIS B 1 147 ? 0.482 21.266 5.207 1 98.44 147 HIS B O 1
ATOM 4075 N N . LEU B 1 148 ? 1.583 22.875 6.441 1 98.31 148 LEU B N 1
ATOM 4076 C CA . LEU B 1 148 ? 1.302 22.156 7.68 1 98.31 148 LEU B CA 1
ATOM 4077 C C . LEU B 1 148 ? 0.446 23 8.617 1 98.31 148 LEU B C 1
ATOM 4079 O O . LEU B 1 148 ? 0.629 24.219 8.703 1 98.31 148 LEU B O 1
ATOM 4083 N N . HIS B 1 149 ? -0.424 22.453 9.297 1 98.31 149 HIS B N 1
ATOM 4084 C CA . HIS B 1 149 ? -1.115 22.953 10.477 1 98.31 149 HIS B CA 1
ATOM 4085 C C . HIS B 1 149 ? -1.899 24.219 10.156 1 98.31 149 HIS B C 1
ATOM 4087 O O . HIS B 1 149 ? -1.974 25.141 10.984 1 98.31 149 HIS B O 1
ATOM 4093 N N . GLY B 1 150 ? -2.383 24.344 8.953 1 97.75 150 GLY B N 1
ATOM 4094 C CA . GLY B 1 150 ? -3.137 25.516 8.57 1 97.75 150 GLY B CA 1
ATOM 4095 C C . GLY B 1 150 ? -2.268 26.625 7.98 1 97.75 150 GLY B C 1
ATOM 4096 O O . GLY B 1 150 ? -2.781 27.594 7.414 1 97.75 150 GLY B O 1
ATOM 4097 N N . GLY B 1 151 ? -0.974 26.469 8.156 1 97.5 151 GLY B N 1
ATOM 4098 C CA . GLY B 1 151 ? -0.044 27.375 7.48 1 97.5 151 GLY B CA 1
ATOM 4099 C C . GLY B 1 151 ? 0.272 26.938 6.059 1 97.5 151 GLY B C 1
ATOM 4100 O O . GLY B 1 151 ? 0.312 25.75 5.758 1 97.5 151 GLY B O 1
ATOM 4101 N N . MET B 1 152 ? 0.487 27.922 5.199 1 97.25 152 MET B N 1
ATOM 4102 C CA . MET B 1 152 ? 0.778 27.609 3.801 1 97.25 152 MET B CA 1
ATOM 4103 C C . MET B 1 152 ? 2.053 28.312 3.342 1 97.25 152 MET B C 1
ATOM 4105 O O . MET B 1 152 ? 2.418 29.359 3.875 1 97.25 152 MET B O 1
ATOM 4109 N N . VAL B 1 153 ? 2.707 27.75 2.412 1 97.75 153 VAL B N 1
ATOM 4110 C CA . VAL B 1 153 ? 3.953 28.266 1.857 1 97.75 153 VAL B CA 1
ATOM 4111 C C . VAL B 1 153 ? 3.652 29.125 0.634 1 97.75 153 VAL B C 1
ATOM 4113 O O . VAL B 1 153 ? 2.846 28.75 -0.218 1 97.75 153 VAL B O 1
ATOM 4116 N N . PRO B 1 154 ? 4.301 30.359 0.514 1 97.12 154 PRO B N 1
ATOM 4117 C CA . PRO B 1 154 ? 4.156 31.156 -0.706 1 97.12 154 PRO B CA 1
ATOM 4118 C C . PRO B 1 154 ? 4.727 30.453 -1.938 1 97.12 154 PRO B C 1
ATOM 4120 O O . PRO B 1 154 ? 5.918 30.578 -2.227 1 97.12 154 PRO B O 1
ATOM 4123 N N . MET B 1 155 ? 3.914 29.797 -2.717 1 97.62 155 MET B N 1
ATOM 4124 C CA . MET B 1 155 ? 4.348 28.875 -3.754 1 97.62 155 MET B CA 1
ATOM 4125 C C . MET B 1 155 ? 4.887 29.625 -4.969 1 97.62 155 MET B C 1
ATOM 4127 O O . MET B 1 155 ? 5.777 29.125 -5.664 1 97.62 155 MET B O 1
ATOM 4131 N N . ARG B 1 156 ? 4.379 30.828 -5.273 1 97.19 156 ARG B N 1
ATOM 4132 C CA . ARG B 1 156 ? 4.926 31.578 -6.398 1 97.19 156 ARG B CA 1
ATOM 4133 C C . ARG B 1 156 ? 6.418 31.828 -6.215 1 97.19 156 ARG B C 1
ATOM 4135 O O . ARG B 1 156 ? 7.199 31.656 -7.156 1 97.19 156 ARG B O 1
ATOM 4142 N N . ALA B 1 157 ? 6.75 32.219 -4.988 1 97.25 157 ALA B N 1
ATOM 4143 C CA . ALA B 1 157 ? 8.156 32.5 -4.684 1 97.25 157 ALA B CA 1
ATOM 4144 C C . ALA B 1 157 ? 8.984 31.219 -4.816 1 97.25 157 ALA B C 1
ATOM 4146 O O . ALA B 1 157 ? 10.086 31.234 -5.371 1 97.25 157 ALA B O 1
ATOM 4147 N N . VAL B 1 158 ? 8.5 30.078 -4.348 1 98.31 158 VAL B N 1
ATOM 4148 C CA . VAL B 1 158 ? 9.188 28.797 -4.422 1 98.31 158 VAL B CA 1
ATOM 4149 C C . VAL B 1 158 ? 9.375 28.406 -5.883 1 98.31 158 VAL B C 1
ATOM 4151 O O . VAL B 1 158 ? 10.469 28 -6.293 1 98.31 158 VAL B O 1
ATOM 4154 N N . MET B 1 159 ? 8.305 28.5 -6.641 1 98.56 159 MET B N 1
ATOM 4155 C CA . MET B 1 159 ? 8.336 28.062 -8.031 1 98.56 159 MET B CA 1
ATOM 4156 C C . MET B 1 159 ? 9.273 28.922 -8.859 1 98.56 159 MET B C 1
ATOM 4158 O O . MET B 1 159 ? 9.961 28.438 -9.75 1 98.56 159 MET B O 1
ATOM 4162 N N . GLU B 1 160 ? 9.281 30.234 -8.641 1 98.25 160 GLU B N 1
ATOM 4163 C CA . GLU B 1 160 ? 10.203 31.125 -9.336 1 98.25 160 GLU B CA 1
ATOM 4164 C C . GLU B 1 160 ? 11.656 30.734 -9.078 1 98.25 160 GLU B C 1
ATOM 4166 O O . GLU B 1 160 ? 12.461 30.656 -10.008 1 98.25 160 GLU B O 1
ATOM 4171 N N . PHE B 1 161 ? 11.93 30.484 -7.867 1 98.38 161 PHE B N 1
ATOM 4172 C CA . PHE B 1 161 ? 13.273 30.062 -7.496 1 98.38 161 PHE B CA 1
ATOM 4173 C C . PHE B 1 161 ? 13.625 28.734 -8.164 1 98.38 161 PHE B C 1
ATOM 4175 O O . PHE B 1 161 ? 14.695 28.594 -8.758 1 98.38 161 PHE B O 1
ATOM 4182 N N . ALA B 1 162 ? 12.695 27.75 -8.023 1 98.75 162 ALA B N 1
ATOM 4183 C CA . ALA B 1 162 ? 12.938 26.422 -8.562 1 98.75 162 ALA B CA 1
ATOM 4184 C C . ALA B 1 162 ? 13.156 26.469 -10.07 1 98.75 162 ALA B C 1
ATOM 4186 O O . ALA B 1 162 ? 14.047 25.797 -10.602 1 98.75 162 ALA B O 1
ATOM 4187 N N . ARG B 1 163 ? 12.414 27.234 -10.773 1 98.19 163 ARG B N 1
ATOM 4188 C CA . ARG B 1 163 ? 12.531 27.375 -12.227 1 98.19 163 ARG B CA 1
ATOM 4189 C C . ARG B 1 163 ? 13.867 28 -12.609 1 98.19 163 ARG B C 1
ATOM 4191 O O . ARG B 1 163 ? 14.516 27.547 -13.562 1 98.19 163 ARG B O 1
ATOM 4198 N N . ALA B 1 164 ? 14.266 28.969 -11.875 1 98.19 164 ALA B N 1
ATOM 4199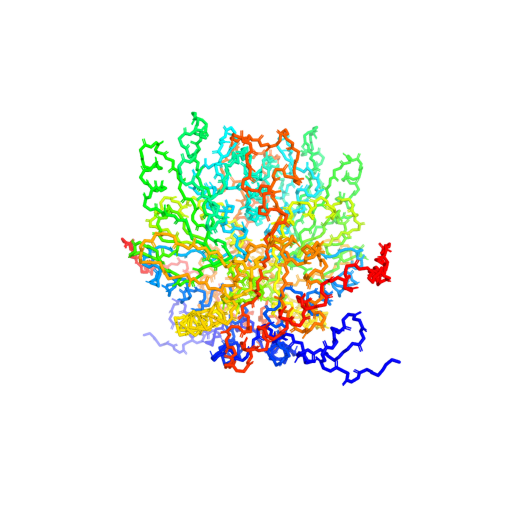 C CA . ALA B 1 164 ? 15.523 29.672 -12.164 1 98.19 164 ALA B CA 1
ATOM 4200 C C . ALA B 1 164 ? 16.719 28.734 -12.016 1 98.19 164 ALA B C 1
ATOM 4202 O O . ALA B 1 164 ? 17.75 28.953 -12.648 1 98.19 164 ALA B O 1
ATOM 4203 N N . HIS B 1 165 ? 16.578 27.719 -11.266 1 98.25 165 HIS B N 1
ATOM 4204 C CA . HIS B 1 165 ? 17.719 26.859 -10.961 1 98.25 165 HIS B CA 1
ATOM 4205 C C . HIS B 1 165 ? 17.5 25.438 -11.5 1 98.25 165 HIS B C 1
ATOM 4207 O O . HIS B 1 165 ? 18.297 24.547 -11.234 1 98.25 165 HIS B O 1
ATOM 4213 N N . ASP B 1 166 ? 16.375 25.188 -12.156 1 97.75 166 ASP B N 1
ATOM 4214 C CA . ASP B 1 166 ? 16.031 23.906 -12.75 1 97.75 166 ASP B CA 1
ATOM 4215 C C . ASP B 1 166 ? 15.961 22.812 -11.695 1 97.75 166 ASP B C 1
ATOM 4217 O O . ASP B 1 166 ? 16.594 21.766 -11.828 1 97.75 166 ASP B O 1
ATOM 4221 N N . ILE B 1 167 ? 15.234 23.109 -10.625 1 97.94 167 ILE B N 1
ATOM 4222 C CA . ILE B 1 167 ? 15.039 22.203 -9.5 1 97.94 167 ILE B CA 1
ATOM 4223 C C . ILE B 1 167 ? 13.586 21.75 -9.445 1 97.94 167 ILE B C 1
ATOM 4225 O O . ILE B 1 167 ? 12.672 22.547 -9.695 1 97.94 167 ILE B O 1
ATOM 4229 N N . GLY B 1 168 ? 13.32 20.391 -9.211 1 98.81 168 GLY B N 1
ATOM 4230 C CA . GLY B 1 168 ? 11.969 19.891 -9.062 1 98.81 168 GLY B CA 1
ATOM 4231 C C . GLY B 1 168 ? 11.312 20.297 -7.762 1 98.81 168 GLY B C 1
ATOM 4232 O O . GLY B 1 168 ? 11.992 20.484 -6.75 1 98.81 168 GLY B O 1
ATOM 4233 N N . VAL B 1 169 ? 9.961 20.453 -7.785 1 98.94 169 VAL B N 1
ATOM 4234 C CA . VAL B 1 169 ? 9.227 20.797 -6.574 1 98.94 169 VAL B CA 1
ATOM 4235 C C . VAL B 1 169 ? 8.156 19.734 -6.293 1 98.94 169 VAL B C 1
ATOM 4237 O O . VAL B 1 169 ? 7.301 19.469 -7.137 1 98.94 169 VAL B O 1
ATOM 4240 N N . ILE B 1 170 ? 8.266 19.094 -5.184 1 98.94 170 ILE B N 1
ATOM 4241 C CA . ILE B 1 170 ? 7.219 18.234 -4.637 1 98.94 170 ILE B CA 1
ATOM 4242 C C . ILE B 1 170 ? 6.402 19.016 -3.609 1 98.94 170 ILE B C 1
ATOM 4244 O O . ILE B 1 170 ? 6.934 19.469 -2.586 1 98.94 170 ILE B O 1
ATOM 4248 N N . GLU B 1 171 ? 5.18 19.234 -3.869 1 98.94 171 GLU B N 1
ATOM 4249 C CA . GLU B 1 171 ? 4.273 19.984 -3.004 1 98.94 171 GLU B CA 1
ATOM 4250 C C . GLU B 1 171 ? 3.41 19.047 -2.168 1 98.94 171 GLU B C 1
ATOM 4252 O O . GLU B 1 171 ? 2.496 18.406 -2.689 1 98.94 171 GLU B O 1
ATOM 4257 N N . ASP B 1 172 ? 3.752 18.953 -0.91 1 98.81 172 ASP B N 1
ATOM 4258 C CA . ASP B 1 172 ? 3.025 18.094 0.022 1 98.81 172 ASP B CA 1
ATOM 4259 C C . ASP B 1 172 ? 1.785 18.797 0.566 1 98.81 172 ASP B C 1
ATOM 4261 O O . ASP B 1 172 ? 1.887 19.641 1.459 1 98.81 172 ASP B O 1
ATOM 4265 N N . ALA B 1 173 ? 0.62 18.391 0.068 1 98.75 173 ALA B N 1
ATOM 4266 C CA . ALA B 1 173 ? -0.664 18.938 0.505 1 98.75 173 ALA B CA 1
ATOM 4267 C C . ALA B 1 173 ? -1.457 17.891 1.294 1 98.75 173 ALA B C 1
ATOM 4269 O O . ALA B 1 173 ? -2.689 17.906 1.282 1 98.75 173 ALA B O 1
ATOM 4270 N N . CYS B 1 174 ? -0.752 17 1.942 1 98.38 174 CYS B N 1
ATOM 4271 C CA . CYS B 1 174 ? -1.388 15.938 2.721 1 98.38 174 CYS B CA 1
ATOM 4272 C C . CYS B 1 174 ? -2.273 16.516 3.814 1 98.38 174 CYS B C 1
ATOM 4274 O O . CYS B 1 174 ? -3.273 15.914 4.203 1 98.38 174 CYS B O 1
ATOM 4276 N N . GLN B 1 175 ? -1.921 17.734 4.312 1 98.38 175 GLN B N 1
ATOM 4277 C CA . GLN B 1 175 ? -2.729 18.375 5.348 1 98.38 175 GLN B CA 1
ATOM 4278 C C . GLN B 1 175 ? -3.656 19.422 4.75 1 98.38 175 GLN B C 1
ATOM 4280 O O . GLN B 1 175 ? -4.355 20.125 5.48 1 98.38 175 GLN B O 1
ATOM 4285 N N . MET B 1 176 ? -3.666 19.531 3.377 1 97.12 176 MET B N 1
ATOM 4286 C CA . MET B 1 176 ? -4.34 20.688 2.799 1 97.12 176 MET B CA 1
ATOM 4287 C C . MET B 1 176 ? -5.156 20.281 1.572 1 97.12 176 MET B C 1
ATOM 4289 O O . MET B 1 176 ? -5.078 20.938 0.532 1 97.12 176 MET B O 1
ATOM 4293 N N . PRO B 1 177 ? -5.859 19.156 1.654 1 97.69 177 PRO B N 1
ATOM 4294 C CA . PRO B 1 177 ? -6.684 18.891 0.475 1 97.69 177 PRO B CA 1
ATOM 4295 C C . PRO B 1 177 ? -7.766 19.938 0.255 1 97.69 177 PRO B C 1
ATOM 4297 O O . PRO B 1 177 ? -8.445 20.328 1.204 1 97.69 177 PRO B O 1
ATOM 4300 N N . GLY B 1 178 ? -7.867 20.438 -0.958 1 97.62 178 GLY B N 1
ATOM 4301 C CA . GLY B 1 178 ? -8.898 21.391 -1.327 1 97.62 178 GLY B CA 1
ATOM 4302 C C . GLY B 1 178 ? -8.539 22.828 -0.991 1 97.62 178 GLY B C 1
ATOM 4303 O O . GLY B 1 178 ? -9.289 23.75 -1.304 1 97.62 178 GLY B O 1
ATOM 4304 N N . ALA B 1 179 ? -7.402 23.094 -0.405 1 97.75 179 ALA B N 1
ATOM 4305 C CA . ALA B 1 179 ? -6.961 24.438 -0.054 1 97.75 179 ALA B CA 1
ATOM 4306 C C . ALA B 1 179 ? -6.551 25.234 -1.297 1 97.75 179 ALA B C 1
ATOM 4308 O O . ALA B 1 179 ? -6.25 24.641 -2.338 1 97.75 179 ALA B O 1
ATOM 4309 N N . ARG B 1 180 ? -6.574 26.5 -1.144 1 96.44 180 ARG B N 1
ATOM 4310 C CA . ARG B 1 180 ? -6.168 27.406 -2.217 1 96.44 180 ARG B CA 1
ATOM 4311 C C . ARG B 1 180 ? -5.09 28.375 -1.74 1 96.44 180 ARG B C 1
ATOM 4313 O O . ARG B 1 180 ? -5.098 28.797 -0.583 1 96.44 180 ARG B O 1
ATOM 4320 N N . ILE B 1 181 ? -4.223 28.688 -2.672 1 95.12 181 ILE B N 1
ATOM 4321 C CA . ILE B 1 181 ? -3.154 29.641 -2.363 1 95.12 181 ILE B CA 1
ATOM 4322 C C . ILE B 1 181 ? -2.723 30.359 -3.635 1 95.12 181 ILE B C 1
ATOM 4324 O O . ILE B 1 181 ? -2.439 29.719 -4.652 1 95.12 181 ILE B O 1
ATOM 4328 N N . GLU B 1 182 ? -2.703 31.703 -3.592 1 95.31 182 GLU B N 1
ATOM 4329 C CA . GLU B 1 182 ? -2.209 32.562 -4.66 1 95.31 182 GLU B CA 1
ATOM 4330 C C . GLU B 1 182 ? -2.895 32.25 -5.988 1 95.31 182 GLU B C 1
ATOM 4332 O O . GLU B 1 182 ? -2.238 32.188 -7.027 1 95.31 182 GLU B O 1
ATOM 4337 N N . GLY B 1 183 ? -4.172 31.875 -5.875 1 91.94 183 GLY B N 1
ATOM 4338 C CA . GLY B 1 183 ? -4.992 31.688 -7.062 1 91.94 183 GLY B CA 1
ATOM 4339 C C . GLY B 1 183 ? -4.965 30.266 -7.586 1 91.94 183 GLY B C 1
ATOM 4340 O O . GLY B 1 183 ? -5.582 29.969 -8.609 1 91.94 183 GLY B O 1
ATOM 4341 N N . GLY B 1 184 ? -4.289 29.422 -6.918 1 93.88 184 GLY B N 1
ATOM 4342 C CA . GLY B 1 184 ? -4.219 28.031 -7.316 1 93.88 184 GLY B CA 1
ATOM 4343 C C . GLY B 1 184 ? -4.559 27.062 -6.195 1 93.88 184 GLY B C 1
ATOM 4344 O O . GLY B 1 184 ? -4.742 27.484 -5.051 1 93.88 184 GLY B O 1
ATOM 4345 N N . TRP B 1 185 ? -4.664 25.797 -6.602 1 96.31 185 TRP B N 1
ATOM 4346 C CA . TRP B 1 185 ? -4.93 24.75 -5.617 1 96.31 185 TRP B CA 1
ATOM 4347 C C . TRP B 1 185 ? -3.643 24.312 -4.93 1 96.31 185 TRP B C 1
ATOM 4349 O O . TRP B 1 185 ? -2.605 24.172 -5.582 1 96.31 185 TRP B O 1
ATOM 4359 N N . ALA B 1 186 ? -3.727 24.172 -3.553 1 97.56 186 ALA B N 1
ATOM 4360 C CA . ALA B 1 186 ? -2.609 23.5 -2.893 1 97.56 186 ALA B CA 1
ATOM 4361 C C . ALA B 1 186 ? -2.373 22.125 -3.492 1 97.56 186 ALA B C 1
ATOM 4363 O O . ALA B 1 186 ? -3.322 21.375 -3.746 1 97.56 186 ALA B O 1
ATOM 4364 N N . GLY B 1 187 ? -1.149 21.75 -3.783 1 98.31 187 GLY B N 1
ATOM 4365 C CA . GLY B 1 187 ? -0.81 20.484 -4.402 1 98.31 187 GLY B CA 1
ATOM 4366 C C . GLY B 1 187 ? -0.752 20.547 -5.914 1 98.31 187 GLY B C 1
ATOM 4367 O O . GLY B 1 187 ? -0.426 19.562 -6.574 1 98.31 187 GLY B O 1
ATOM 4368 N N . SER B 1 188 ? -1.004 21.734 -6.473 1 98.25 188 SER B N 1
ATOM 4369 C CA . SER B 1 188 ? -1.044 21.828 -7.926 1 98.25 188 SER B CA 1
ATOM 4370 C C . SER B 1 188 ? -0.052 22.859 -8.438 1 98.25 188 SER B C 1
ATOM 4372 O O . SER B 1 188 ? -0.118 23.266 -9.602 1 98.25 188 SER B O 1
ATOM 4374 N N . TRP B 1 189 ? 0.864 23.391 -7.625 1 97.94 189 TRP B N 1
ATOM 4375 C CA . TRP B 1 189 ? 1.887 24.344 -8.023 1 97.94 189 TRP B CA 1
ATOM 4376 C C . TRP B 1 189 ? 3.174 23.641 -8.43 1 97.94 189 TRP B C 1
ATOM 4378 O O . TRP B 1 189 ? 3.779 23.969 -9.453 1 97.94 189 TRP B O 1
ATOM 4388 N N . GLY B 1 190 ? 3.562 22.656 -7.598 1 98.69 190 GLY B N 1
ATOM 4389 C CA . GLY B 1 190 ? 4.824 21.953 -7.82 1 98.69 190 GLY B CA 1
ATOM 4390 C C . GLY B 1 190 ? 4.797 21.031 -9.023 1 98.69 190 GLY B C 1
ATOM 4391 O O . GLY B 1 190 ? 3.756 20.875 -9.664 1 98.69 190 GLY B O 1
ATOM 4392 N N . ASP B 1 191 ? 5.934 20.438 -9.352 1 98.88 191 ASP B N 1
ATOM 4393 C CA . ASP B 1 191 ? 5.996 19.422 -10.398 1 98.88 191 ASP B CA 1
ATOM 4394 C C . ASP B 1 191 ? 5.117 18.234 -10.062 1 98.88 191 ASP B C 1
ATOM 4396 O O . ASP B 1 191 ? 4.52 17.625 -10.953 1 98.88 191 ASP B O 1
ATOM 4400 N N . VAL B 1 192 ? 5.066 17.969 -8.82 1 98.88 192 VAL B N 1
ATOM 4401 C CA . VAL B 1 192 ? 4.23 16.891 -8.297 1 98.88 192 VAL B CA 1
ATOM 4402 C C . VAL B 1 192 ? 3.539 17.344 -7.012 1 98.88 192 VAL B C 1
ATOM 4404 O O . VAL B 1 192 ? 4.172 17.953 -6.141 1 98.88 192 VAL B O 1
ATOM 4407 N N . GLY B 1 193 ? 2.232 17.172 -6.945 1 98.94 193 GLY B N 1
ATOM 4408 C CA . GLY B 1 193 ? 1.495 17.312 -5.699 1 98.94 193 GLY B CA 1
ATOM 4409 C C . GLY B 1 193 ? 1.224 15.977 -5.023 1 98.94 193 GLY B C 1
ATOM 4410 O O . GLY B 1 193 ? 1.04 14.961 -5.695 1 98.94 193 GLY B O 1
ATOM 4411 N N . VAL B 1 194 ? 1.193 15.984 -3.676 1 98.88 194 VAL B N 1
ATOM 4412 C CA . VAL B 1 194 ? 1.001 14.742 -2.936 1 98.88 194 VAL B CA 1
ATOM 4413 C C . VAL B 1 194 ? -0.13 14.914 -1.924 1 98.88 194 VAL B C 1
ATOM 4415 O O . VAL B 1 194 ? -0.253 15.969 -1.294 1 98.88 194 VAL B O 1
ATOM 4418 N N . PHE B 1 195 ? -0.922 13.883 -1.751 1 98.88 195 PHE B N 1
ATOM 4419 C CA . PHE B 1 195 ? -2.029 13.828 -0.805 1 98.88 195 PHE B CA 1
ATOM 4420 C C . PHE B 1 195 ? -1.973 12.547 0.019 1 98.88 195 PHE B C 1
ATOM 4422 O O . PHE B 1 195 ? -1.376 11.555 -0.405 1 98.88 195 PHE B O 1
ATOM 4429 N N . SER B 1 196 ? -2.531 12.594 1.205 1 98.56 196 SER B N 1
ATOM 4430 C CA . SER B 1 196 ? -2.656 11.43 2.076 1 98.56 196 SER B CA 1
ATOM 4431 C C . SER B 1 196 ? -4.113 11.164 2.441 1 98.56 196 SER B C 1
ATOM 4433 O O . SER B 1 196 ? -4.875 12.102 2.686 1 98.56 196 SER B O 1
ATOM 4435 N N . PHE B 1 197 ? -4.465 9.906 2.441 1 98.69 197 PHE B N 1
ATOM 4436 C CA . PHE B 1 197 ? -5.797 9.477 2.838 1 98.69 197 PHE B CA 1
ATOM 4437 C C . PHE B 1 197 ? -5.742 8.656 4.125 1 98.69 197 PHE B C 1
ATOM 4439 O O . PHE B 1 197 ? -6.527 7.727 4.309 1 98.69 197 PHE B O 1
ATOM 4446 N N . GLY B 1 198 ? -4.77 8.992 4.992 1 97.88 198 GLY B N 1
ATOM 4447 C CA . GLY B 1 198 ? -4.59 8.305 6.262 1 97.88 198 GLY B CA 1
ATOM 4448 C C . GLY B 1 198 ? -5.75 8.508 7.219 1 97.88 198 GLY B C 1
ATOM 4449 O O . GLY B 1 198 ? -6.586 9.391 7.012 1 97.88 198 GLY B O 1
ATOM 4450 N N . GLY B 1 199 ? -5.785 7.809 8.242 1 96.56 199 GLY B N 1
ATOM 4451 C CA . GLY B 1 199 ? -6.922 7.668 9.141 1 96.56 199 GLY B CA 1
ATOM 4452 C C . GLY B 1 199 ? -7.348 8.977 9.773 1 96.56 199 GLY B C 1
ATOM 4453 O O . GLY B 1 199 ? -8.523 9.18 10.07 1 96.56 199 GLY B O 1
ATOM 4454 N N . SER B 1 200 ? -6.453 9.859 9.984 1 96.38 200 SER B N 1
ATOM 4455 C CA . SER B 1 200 ? -6.781 11.102 10.672 1 96.38 200 SER B CA 1
ATOM 4456 C C . SER B 1 200 ? -7.074 12.227 9.688 1 96.38 200 SER B C 1
ATOM 4458 O O . SER B 1 200 ? -7.527 13.297 10.078 1 96.38 200 SER B O 1
ATOM 4460 N N . LYS B 1 201 ? -6.852 11.992 8.406 1 97.62 201 LYS B N 1
ATOM 4461 C CA . LYS B 1 201 ? -6.898 13.062 7.41 1 97.62 201 LYS B CA 1
ATOM 4462 C C . LYS B 1 201 ? -8.344 13.445 7.086 1 97.62 201 LYS B C 1
ATOM 4464 O O . LYS B 1 201 ? -9.273 12.703 7.402 1 97.62 201 LYS B O 1
ATOM 4469 N N . THR B 1 202 ? -8.508 14.586 6.434 1 97.44 202 THR B N 1
ATOM 4470 C CA . THR B 1 202 ? -9.828 15.109 6.105 1 97.44 202 THR B CA 1
ATOM 4471 C C . THR B 1 202 ? -10.484 14.273 5.012 1 97.44 202 THR B C 1
ATOM 4473 O O . THR B 1 202 ? -11.711 14.164 4.957 1 97.44 202 THR B O 1
ATOM 4476 N N . LEU B 1 203 ? -9.703 13.734 4.09 1 98 203 LEU B N 1
ATOM 4477 C CA . LEU B 1 203 ? -10.047 12.625 3.215 1 98 203 LEU B CA 1
ATOM 4478 C C . LEU B 1 203 ? -9.414 11.328 3.707 1 98 203 LEU B C 1
ATOM 4480 O O . LEU B 1 203 ? -8.188 11.203 3.744 1 98 203 LEU B O 1
ATOM 4484 N N . THR B 1 204 ? -10.305 10.383 4.109 1 97.94 204 THR B N 1
ATOM 4485 C CA . THR B 1 204 ? -9.672 9.227 4.738 1 97.94 204 THR B CA 1
ATOM 4486 C C . THR B 1 204 ? -10.211 7.926 4.148 1 97.94 204 THR B C 1
ATOM 4488 O O . THR B 1 204 ? -11.391 7.836 3.803 1 97.94 204 THR B O 1
ATOM 4491 N N . ALA B 1 205 ? -9.352 6.988 4.027 1 97.62 205 ALA B N 1
ATOM 4492 C CA . ALA B 1 205 ? -9.672 5.59 3.76 1 97.62 205 ALA B CA 1
ATOM 4493 C C . ALA B 1 205 ? -8.922 4.664 4.715 1 97.62 205 ALA B C 1
ATOM 4495 O O . ALA B 1 205 ? -8.664 3.502 4.387 1 97.62 205 ALA B O 1
ATOM 4496 N N . GLY B 1 206 ? -8.547 5.234 5.891 1 97.69 206 GLY B N 1
ATOM 4497 C CA . GLY B 1 206 ? -7.699 4.508 6.82 1 97.69 206 GLY B CA 1
ATOM 4498 C C . GLY B 1 206 ? -6.23 4.547 6.449 1 97.69 206 GLY B C 1
ATOM 4499 O O . GLY B 1 206 ? -5.371 4.754 7.309 1 97.69 206 GLY B O 1
ATOM 4500 N N . ARG B 1 207 ? -5.969 4.27 5.238 1 98.31 207 ARG B N 1
ATOM 4501 C CA . ARG B 1 207 ? -4.672 4.34 4.578 1 98.31 207 ARG B CA 1
ATOM 4502 C C . ARG B 1 207 ? -4.82 4.746 3.117 1 98.31 207 ARG B C 1
ATOM 4504 O O . ARG B 1 207 ? -5.859 4.504 2.504 1 98.31 207 ARG B O 1
ATOM 4511 N N . GLY B 1 208 ? -3.762 5.328 2.562 1 98.56 208 GLY B N 1
ATOM 4512 C CA . GLY B 1 208 ? -3.816 5.691 1.155 1 98.56 208 GLY B CA 1
ATOM 4513 C C . GLY B 1 208 ? -3.152 7.023 0.856 1 98.56 208 GLY B C 1
ATOM 4514 O O . GLY B 1 208 ? -2.805 7.77 1.773 1 98.56 208 GLY B O 1
ATOM 4515 N N . GLY B 1 209 ? -2.949 7.285 -0.389 1 98.75 209 GLY B N 1
ATOM 4516 C CA . GLY B 1 209 ? -2.389 8.539 -0.874 1 98.75 209 GLY B CA 1
ATOM 4517 C C . GLY B 1 209 ? -2.535 8.719 -2.373 1 98.75 209 GLY B C 1
ATOM 4518 O O . GLY B 1 209 ? -3.252 7.953 -3.027 1 98.75 209 GLY B O 1
ATOM 4519 N N . ALA B 1 210 ? -1.955 9.758 -2.855 1 98.88 210 ALA B N 1
ATOM 4520 C CA . ALA B 1 210 ? -1.974 10.047 -4.285 1 98.88 210 ALA B CA 1
ATOM 4521 C C . ALA B 1 210 ? -0.895 11.062 -4.652 1 98.88 210 ALA B C 1
ATOM 4523 O O . ALA B 1 210 ? -0.412 11.805 -3.795 1 98.88 210 ALA B O 1
ATOM 4524 N N . LEU B 1 211 ? -0.518 11.039 -5.832 1 98.75 211 LEU B N 1
ATOM 4525 C CA . LEU B 1 211 ? 0.233 12.156 -6.406 1 98.75 211 LEU B CA 1
ATOM 4526 C C . LEU B 1 211 ? -0.444 12.672 -7.672 1 98.75 211 LEU B C 1
ATOM 4528 O O . LEU B 1 211 ? -1.095 11.906 -8.391 1 98.75 211 LEU B O 1
ATOM 4532 N N . VAL B 1 212 ? -0.361 13.906 -7.961 1 98.88 212 VAL B N 1
ATOM 4533 C CA . VAL B 1 212 ? -0.89 14.539 -9.164 1 98.88 212 VAL B CA 1
ATOM 4534 C C . VAL B 1 212 ? 0.228 15.281 -9.891 1 98.88 212 VAL B C 1
ATOM 4536 O O . VAL B 1 212 ? 1.136 15.828 -9.258 1 98.88 212 VAL B O 1
ATOM 4539 N N . THR B 1 213 ? 0.207 15.32 -11.195 1 98.94 213 THR B N 1
ATOM 4540 C CA . THR B 1 213 ? 1.233 15.977 -11.992 1 98.94 213 THR B CA 1
ATOM 4541 C C . THR B 1 213 ? 0.745 16.203 -13.422 1 98.94 213 THR B C 1
ATOM 4543 O O . THR B 1 213 ? -0.187 15.531 -13.875 1 98.94 213 THR B O 1
ATOM 4546 N N . ASP B 1 214 ? 1.29 17.188 -14.07 1 98.75 214 ASP B N 1
ATOM 4547 C CA . ASP B 1 214 ? 1.07 17.375 -15.5 1 98.75 214 ASP B CA 1
ATOM 4548 C C . ASP B 1 214 ? 2.168 16.703 -16.328 1 98.75 214 ASP B C 1
ATOM 4550 O O . ASP B 1 214 ? 2.1 16.672 -17.547 1 98.75 214 ASP B O 1
ATOM 4554 N N . ARG B 1 215 ? 3.145 16.203 -15.664 1 98.69 215 ARG B N 1
ATOM 4555 C CA . ARG B 1 215 ? 4.344 15.695 -16.328 1 98.69 215 ARG B CA 1
ATOM 4556 C C . ARG B 1 215 ? 4.223 14.203 -16.625 1 98.69 215 ARG B C 1
ATOM 4558 O O . ARG B 1 215 ? 4.379 13.375 -15.727 1 98.69 215 ARG B O 1
ATOM 4565 N N . SER B 1 216 ? 4.098 13.914 -17.875 1 98.44 216 SER B N 1
ATOM 4566 C CA . SER B 1 216 ? 3.938 12.531 -18.297 1 98.44 216 SER B CA 1
ATOM 4567 C C . SER B 1 216 ? 5.227 11.742 -18.094 1 98.44 216 SER B C 1
ATOM 4569 O O . SER B 1 216 ? 5.188 10.531 -17.875 1 98.44 216 SER B O 1
ATOM 4571 N N . ASP B 1 217 ? 6.344 12.438 -18.203 1 98.5 217 ASP B N 1
ATOM 4572 C CA . ASP B 1 217 ? 7.617 11.75 -18.016 1 98.5 217 ASP B CA 1
ATOM 4573 C C . ASP B 1 217 ? 7.758 11.25 -16.578 1 98.5 217 ASP B C 1
ATOM 4575 O O . ASP B 1 217 ? 8.305 10.172 -16.344 1 98.5 217 ASP B O 1
ATOM 4579 N N . ILE B 1 218 ? 7.25 12.031 -15.633 1 98.56 218 ILE B N 1
ATOM 4580 C CA . ILE B 1 218 ? 7.266 11.625 -14.234 1 98.56 218 ILE B CA 1
ATOM 4581 C C . ILE B 1 218 ? 6.375 10.398 -14.047 1 98.56 218 ILE B C 1
ATOM 4583 O O . ILE B 1 218 ? 6.773 9.422 -13.406 1 98.56 218 ILE B O 1
ATOM 4587 N N . VAL B 1 219 ? 5.215 10.383 -14.648 1 98.5 219 VAL B N 1
ATOM 4588 C CA . VAL B 1 219 ? 4.27 9.281 -14.539 1 98.5 219 VAL B CA 1
ATOM 4589 C C . VAL B 1 219 ? 4.887 8.008 -15.117 1 98.5 219 VAL B C 1
ATOM 4591 O O . VAL B 1 219 ? 4.758 6.926 -14.547 1 98.5 219 VAL B O 1
ATOM 4594 N N . GLN B 1 220 ? 5.512 8.133 -16.234 1 97.81 220 GLN B N 1
ATOM 4595 C CA . GLN B 1 220 ? 6.141 6.984 -16.891 1 97.81 220 GLN B CA 1
ATOM 4596 C C . GLN B 1 220 ? 7.195 6.355 -15.984 1 97.81 220 GLN B C 1
ATOM 4598 O O . GLN B 1 220 ? 7.238 5.133 -15.828 1 97.81 220 GLN B O 1
ATOM 4603 N N . ARG B 1 221 ? 8.031 7.164 -15.383 1 97.06 221 ARG B N 1
ATOM 4604 C CA . ARG B 1 221 ? 9.078 6.652 -14.5 1 97.06 221 ARG B CA 1
ATOM 4605 C C . ARG B 1 221 ? 8.477 5.992 -13.266 1 97.06 221 ARG B C 1
ATOM 4607 O O . ARG B 1 221 ? 8.953 4.938 -12.828 1 97.06 221 ARG B O 1
ATOM 4614 N N . ILE B 1 222 ? 7.461 6.637 -12.711 1 97.12 222 ILE B N 1
ATOM 4615 C CA . ILE B 1 222 ? 6.781 6.078 -11.547 1 97.12 222 ILE B CA 1
ATOM 4616 C C . ILE B 1 222 ? 6.188 4.715 -11.898 1 97.12 222 ILE B C 1
ATOM 4618 O O . ILE B 1 222 ? 6.293 3.766 -11.117 1 97.12 222 ILE B O 1
ATOM 4622 N N . THR B 1 223 ? 5.609 4.633 -13.047 1 95.19 223 THR B N 1
ATOM 4623 C CA . THR B 1 223 ? 4.988 3.393 -13.5 1 95.19 223 THR B CA 1
ATOM 4624 C C . THR B 1 223 ? 6.027 2.281 -13.617 1 95.19 223 THR B C 1
ATOM 4626 O O . THR B 1 223 ? 5.793 1.156 -13.164 1 95.19 223 THR B O 1
ATOM 4629 N N . LEU B 1 224 ? 7.137 2.586 -14.18 1 90.88 224 LEU B N 1
ATOM 4630 C CA . LEU B 1 224 ? 8.203 1.6 -14.328 1 90.88 224 LEU B CA 1
ATOM 4631 C C . LEU B 1 224 ? 8.664 1.091 -12.969 1 90.88 224 LEU B C 1
ATOM 4633 O O . LEU B 1 224 ? 8.953 -0.098 -12.812 1 90.88 224 LEU B O 1
ATOM 4637 N N . TYR B 1 225 ? 8.672 1.977 -11.992 1 91.38 225 TYR B N 1
ATOM 4638 C CA . TYR B 1 225 ? 9.109 1.615 -10.648 1 91.38 225 TYR B CA 1
ATOM 4639 C C . TYR B 1 225 ? 8.023 0.847 -9.906 1 91.38 225 TYR B C 1
ATOM 4641 O O . TYR B 1 225 ? 8.312 -0.134 -9.219 1 91.38 225 TYR B O 1
ATOM 4649 N N . ASN B 1 226 ? 6.836 1.326 -10.047 1 93.06 226 ASN B N 1
ATOM 4650 C CA . ASN B 1 226 ? 5.711 0.849 -9.258 1 93.06 226 ASN B CA 1
ATOM 4651 C C . ASN B 1 226 ? 5.094 -0.411 -9.859 1 93.06 226 ASN B C 1
ATOM 4653 O O . ASN B 1 226 ? 4.566 -1.256 -9.133 1 93.06 226 ASN B O 1
ATOM 4657 N N . GLN B 1 227 ? 5.133 -0.522 -11.141 1 90.94 227 GLN B N 1
ATOM 4658 C CA . GLN B 1 227 ? 4.527 -1.673 -11.805 1 90.94 227 GLN B CA 1
ATOM 4659 C C . GLN B 1 227 ? 5.535 -2.807 -11.961 1 90.94 227 GLN B C 1
ATOM 4661 O O . GLN B 1 227 ? 6.273 -2.855 -12.945 1 90.94 227 GLN B O 1
ATOM 4666 N N . ARG B 1 228 ? 5.523 -3.736 -11.086 1 86.88 228 ARG B N 1
ATOM 4667 C CA . ARG B 1 228 ? 6.352 -4.938 -11.062 1 86.88 228 ARG B CA 1
ATOM 4668 C C . ARG B 1 228 ? 5.496 -6.195 -11.188 1 86.88 228 ARG B C 1
ATOM 4670 O O . ARG B 1 228 ? 5.445 -7.008 -10.266 1 86.88 228 ARG B O 1
ATOM 4677 N N . GLY B 1 229 ? 4.914 -6.363 -12.406 1 77.75 229 GLY B N 1
ATOM 4678 C CA . GLY B 1 229 ? 3.824 -7.312 -12.57 1 77.75 229 GLY B CA 1
ATOM 4679 C C . GLY B 1 229 ? 2.457 -6.699 -12.328 1 77.75 229 GLY B C 1
ATOM 4680 O O . GLY B 1 229 ? 1.699 -6.469 -13.273 1 77.75 229 GLY B O 1
ATOM 4681 N N . ASN B 1 230 ? 2.25 -6.312 -11.055 1 84.25 230 ASN B N 1
ATOM 4682 C CA . ASN B 1 230 ? 1.143 -5.453 -10.656 1 84.25 230 ASN B CA 1
ATOM 4683 C C . ASN B 1 230 ? 1.637 -4.211 -9.914 1 84.25 230 ASN B C 1
ATOM 4685 O O . ASN B 1 230 ? 2.842 -3.975 -9.828 1 84.25 230 ASN B O 1
ATOM 4689 N N . LEU B 1 231 ? 0.794 -3.412 -9.523 1 90.44 231 LEU B N 1
ATOM 4690 C CA . LEU B 1 231 ? 1.209 -2.238 -8.766 1 90.44 231 LEU B CA 1
ATOM 4691 C C . LEU B 1 231 ? 1.747 -2.639 -7.395 1 90.44 231 LEU B C 1
ATOM 4693 O O . LEU B 1 231 ? 1.104 -3.4 -6.668 1 90.44 231 LEU B O 1
ATOM 4697 N N . ALA B 1 232 ? 2.92 -2.111 -7.062 1 96.19 232 ALA B N 1
ATOM 4698 C CA . ALA B 1 232 ? 3.561 -2.465 -5.797 1 96.19 232 ALA B CA 1
ATOM 4699 C C . ALA B 1 232 ? 2.918 -1.721 -4.633 1 96.19 232 ALA B C 1
ATOM 4701 O O . ALA B 1 232 ? 2.83 -2.252 -3.521 1 96.19 232 ALA B O 1
ATOM 4702 N N . TYR B 1 233 ? 2.473 -0.504 -4.91 1 97.69 233 TYR B N 1
ATOM 4703 C CA . TYR B 1 233 ? 1.976 0.343 -3.832 1 97.69 233 TYR B CA 1
ATOM 4704 C C . TYR B 1 233 ? 0.59 0.887 -4.16 1 97.69 233 TYR B C 1
ATOM 4706 O O . TYR B 1 233 ? 0.377 2.102 -4.156 1 97.69 233 TYR B O 1
ATOM 4714 N N . PRO B 1 234 ? -0.383 0.011 -4.273 1 97.88 234 PRO B N 1
ATOM 4715 C CA . PRO B 1 234 ? -1.691 0.386 -4.812 1 97.88 234 PRO B CA 1
ATOM 4716 C C . PRO B 1 234 ? -2.664 0.851 -3.732 1 97.88 234 PRO B C 1
ATOM 4718 O O . PRO B 1 234 ? -2.473 0.545 -2.553 1 97.88 234 PRO B O 1
ATOM 4721 N N . LEU B 1 235 ? -3.645 1.629 -4.137 1 98.62 235 LEU B N 1
ATOM 4722 C CA . LEU B 1 235 ? -4.895 1.806 -3.41 1 98.62 235 LEU B CA 1
ATOM 4723 C C . LEU B 1 235 ? -5.941 0.798 -3.877 1 98.62 235 LEU B C 1
ATOM 4725 O O . LEU B 1 235 ? -6.062 0.531 -5.074 1 98.62 235 LEU B O 1
ATOM 4729 N N . SER B 1 236 ? -6.734 0.233 -3.006 1 98.56 236 SER B N 1
ATOM 4730 C CA . SER B 1 236 ? -7.711 -0.782 -3.387 1 98.56 236 SER B CA 1
ATOM 4731 C C . SER B 1 236 ? -9.008 -0.145 -3.867 1 98.56 236 SER B C 1
ATOM 4733 O O . SER B 1 236 ? -9.281 1.025 -3.584 1 98.56 236 SER B O 1
ATOM 4735 N N . GLU B 1 237 ? -9.859 -0.948 -4.566 1 98.44 237 GLU B N 1
ATOM 4736 C CA . GLU B 1 237 ? -11.195 -0.528 -4.98 1 98.44 237 GLU B CA 1
ATOM 4737 C C . GLU B 1 237 ? -12.062 -0.165 -3.777 1 98.44 237 GLU B C 1
ATOM 4739 O O . GLU B 1 237 ? -12.836 0.792 -3.83 1 98.44 237 GLU B O 1
ATOM 4744 N N . LEU B 1 238 ? -11.898 -0.896 -2.754 1 97.81 238 LEU B N 1
ATOM 4745 C CA . LEU B 1 238 ? -12.664 -0.671 -1.532 1 97.81 238 LEU B CA 1
ATOM 4746 C C . LEU B 1 238 ? -12.344 0.695 -0.934 1 97.81 238 LEU B C 1
ATOM 4748 O O . LEU B 1 238 ? -13.25 1.442 -0.56 1 97.81 238 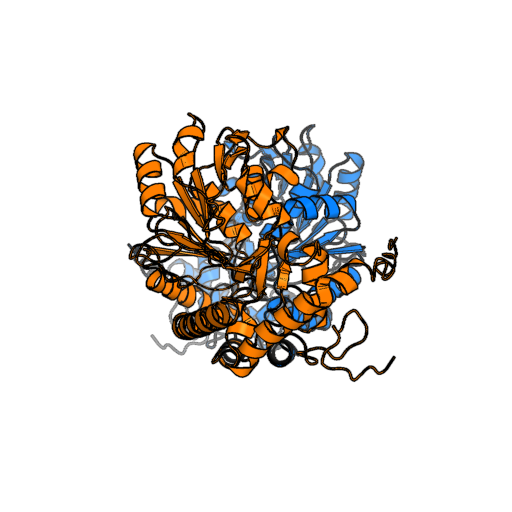LEU B O 1
ATOM 4752 N N . GLN B 1 239 ? -11.133 1.027 -0.852 1 98.62 239 GLN B N 1
ATOM 4753 C CA . GLN B 1 239 ? -10.695 2.312 -0.321 1 98.62 239 GLN B CA 1
ATOM 4754 C C . GLN B 1 239 ? -11.109 3.459 -1.236 1 98.62 239 GLN B C 1
ATOM 4756 O O . GLN B 1 239 ? -11.547 4.512 -0.763 1 98.62 239 GLN B O 1
ATOM 4761 N N . ALA B 1 240 ? -10.977 3.199 -2.533 1 98.88 240 ALA B N 1
ATOM 4762 C CA . ALA B 1 240 ? -11.383 4.227 -3.49 1 98.88 240 ALA B CA 1
ATOM 4763 C C . ALA B 1 240 ? -12.875 4.527 -3.375 1 98.88 240 ALA B C 1
ATOM 4765 O O . ALA B 1 240 ? -13.281 5.688 -3.447 1 98.88 240 ALA B O 1
ATOM 4766 N N . ALA B 1 241 ? -13.672 3.504 -3.199 1 98.62 241 ALA B N 1
ATOM 4767 C CA . ALA B 1 241 ? -15.109 3.684 -3.029 1 98.62 241 ALA B CA 1
ATOM 4768 C C . ALA B 1 241 ? -15.414 4.609 -1.856 1 98.62 241 ALA B C 1
ATOM 4770 O O . ALA B 1 241 ? -16.297 5.465 -1.944 1 98.62 241 ALA B O 1
ATOM 4771 N N . ALA B 1 242 ? -14.656 4.504 -0.788 1 98.25 242 ALA B N 1
ATOM 4772 C CA . ALA B 1 242 ? -14.867 5.309 0.412 1 98.25 242 ALA B CA 1
ATOM 4773 C C . ALA B 1 242 ? -14.477 6.766 0.173 1 98.25 242 ALA B C 1
ATOM 4775 O O . ALA B 1 242 ? -15.039 7.676 0.781 1 98.25 242 ALA B O 1
ATOM 4776 N N . LEU B 1 243 ? -13.555 7.012 -0.728 1 98.75 243 LEU B N 1
ATOM 4777 C CA . LEU B 1 243 ? -12.961 8.336 -0.889 1 98.75 243 LEU B CA 1
ATOM 4778 C C . LEU B 1 243 ? -13.797 9.188 -1.835 1 98.75 243 LEU B C 1
ATOM 4780 O O . LEU B 1 243 ? -13.828 10.414 -1.704 1 98.75 243 LEU B O 1
ATOM 4784 N N . ILE B 1 244 ? -14.523 8.555 -2.73 1 98.75 244 ILE B N 1
ATOM 4785 C CA . ILE B 1 244 ? -15.219 9.258 -3.807 1 98.75 244 ILE B CA 1
ATOM 4786 C C . ILE B 1 244 ? -16.25 10.211 -3.221 1 98.75 244 ILE B C 1
ATOM 4788 O O . ILE B 1 244 ? -16.219 11.414 -3.506 1 98.75 244 ILE B O 1
ATOM 4792 N N . PRO B 1 245 ? -17.156 9.781 -2.326 1 98.44 245 PRO B N 1
ATOM 4793 C CA . PRO B 1 245 ? -18.109 10.727 -1.772 1 98.44 245 PRO B CA 1
ATOM 4794 C C . PRO B 1 245 ? -17.453 11.812 -0.924 1 98.44 245 PRO B C 1
ATOM 4796 O O . PRO B 1 245 ? -17.953 12.945 -0.867 1 98.44 245 PRO B O 1
ATOM 4799 N N . GLN B 1 246 ? -16.359 11.484 -0.277 1 98.38 246 GLN B N 1
ATOM 4800 C CA . GLN B 1 246 ? -15.656 12.469 0.541 1 98.38 246 GLN B CA 1
ATOM 4801 C C . GLN B 1 246 ? -15.133 13.625 -0.312 1 98.38 246 GLN B C 1
ATOM 4803 O O . GLN B 1 246 ? -15.25 14.789 0.073 1 98.38 246 GLN B O 1
ATOM 4808 N N . LEU B 1 247 ? -14.555 13.219 -1.441 1 98.56 247 LEU B N 1
ATOM 4809 C CA . LEU B 1 247 ? -14.031 14.242 -2.342 1 98.56 247 LEU B CA 1
ATOM 4810 C C . LEU B 1 247 ? -15.148 15.141 -2.846 1 98.56 247 LEU B C 1
ATOM 4812 O O . LEU B 1 247 ? -14.961 16.359 -2.979 1 98.56 247 LEU B O 1
ATOM 4816 N N . GLU B 1 248 ? -16.297 14.594 -3.053 1 97.75 248 GLU B N 1
ATOM 4817 C CA . GLU B 1 248 ? -17.453 15.336 -3.549 1 97.75 248 GLU B CA 1
ATOM 4818 C C . GLU B 1 248 ? -17.953 16.344 -2.516 1 97.75 248 GLU B C 1
ATOM 4820 O O . GLU B 1 248 ? -18.547 17.359 -2.869 1 97.75 248 GLU B O 1
ATOM 4825 N N . HIS B 1 249 ? -17.656 16.141 -1.23 1 96.94 249 HIS B N 1
ATOM 4826 C CA . HIS B 1 249 ? -18.141 17 -0.16 1 96.94 249 HIS B CA 1
ATOM 4827 C C . HIS B 1 249 ? -17.016 17.812 0.455 1 96.94 249 HIS B C 1
ATOM 4829 O O . HIS B 1 249 ? -17.234 18.547 1.429 1 96.94 249 HIS B O 1
ATOM 4835 N N . LEU B 1 250 ? -15.867 17.75 -0.1 1 97.75 250 LEU B N 1
ATOM 4836 C CA . LEU B 1 250 ? -14.672 18.328 0.511 1 97.75 250 LEU B CA 1
ATOM 4837 C C . LEU B 1 250 ? -14.789 19.828 0.647 1 97.75 250 LEU B C 1
ATOM 4839 O O . LEU B 1 250 ? -14.492 20.391 1.706 1 97.75 250 LEU B O 1
ATOM 4843 N N . ASP B 1 251 ? -15.312 20.5 -0.36 1 97.38 251 ASP B N 1
ATOM 4844 C CA . ASP B 1 251 ? -15.391 21.953 -0.344 1 97.38 251 ASP B CA 1
ATOM 4845 C C . ASP B 1 251 ? -16.328 22.438 0.756 1 97.38 251 ASP B C 1
ATOM 4847 O O . ASP B 1 251 ? -16.031 23.391 1.467 1 97.38 251 ASP B O 1
ATOM 4851 N N . THR B 1 252 ? -17.438 21.766 0.88 1 97.19 252 THR B N 1
ATOM 4852 C CA . THR B 1 252 ? -18.406 22.125 1.912 1 97.19 252 THR B CA 1
ATOM 4853 C C . THR B 1 252 ? -17.797 21.922 3.303 1 97.19 252 THR B C 1
ATOM 4855 O O . THR B 1 252 ? -17.953 22.797 4.168 1 97.19 252 THR B O 1
ATOM 4858 N N . ALA B 1 253 ? -17.125 20.859 3.516 1 97.25 253 ALA B N 1
ATOM 4859 C CA . ALA B 1 253 ? -16.516 20.562 4.809 1 97.25 253 ALA B CA 1
ATOM 4860 C C . ALA B 1 253 ? -15.398 21.562 5.117 1 97.25 253 ALA B C 1
ATOM 4862 O O . ALA B 1 253 ? -15.273 22.031 6.25 1 97.25 253 ALA B O 1
ATOM 4863 N N . ASN B 1 254 ? -14.617 21.891 4.109 1 98 254 ASN B N 1
ATOM 4864 C CA . ASN B 1 254 ? -13.539 22.859 4.297 1 98 254 ASN B CA 1
ATOM 4865 C C . ASN B 1 254 ? -14.086 24.234 4.656 1 98 254 ASN B C 1
ATOM 4867 O O . ASN B 1 254 ? -13.531 24.922 5.512 1 98 254 ASN B O 1
ATOM 4871 N N . ALA B 1 255 ? -15.148 24.609 4.039 1 97.75 255 ALA B N 1
ATOM 4872 C CA . ALA B 1 255 ? -15.773 25.891 4.344 1 97.75 255 ALA B CA 1
ATOM 4873 C C . ALA B 1 255 ? -16.266 25.938 5.785 1 97.75 255 ALA B C 1
ATOM 4875 O O . ALA B 1 255 ? -16.125 26.953 6.473 1 97.75 255 ALA B O 1
ATOM 4876 N N . ALA B 1 256 ? -16.859 24.859 6.211 1 97.62 256 ALA B N 1
ATOM 4877 C CA . ALA B 1 256 ? -17.328 24.766 7.586 1 97.62 256 ALA B CA 1
ATOM 4878 C C . ALA B 1 256 ? -16.172 24.859 8.578 1 97.62 256 ALA B C 1
ATOM 4880 O O . ALA B 1 256 ? -16.266 25.578 9.578 1 97.62 256 ALA B O 1
ATOM 4881 N N . ARG B 1 257 ? -15.102 24.172 8.297 1 98.25 257 ARG B N 1
ATOM 4882 C CA . ARG B 1 257 ? -13.93 24.219 9.164 1 98.25 257 ARG B CA 1
ATOM 4883 C C . ARG B 1 257 ? -13.344 25.625 9.211 1 98.25 257 ARG B C 1
ATOM 4885 O O . ARG B 1 257 ? -12.984 26.125 10.281 1 98.25 257 ARG B O 1
ATOM 4892 N N . ALA B 1 258 ? -13.289 26.234 8.086 1 97.75 258 ALA B N 1
ATOM 4893 C CA . ALA B 1 258 ? -12.727 27.578 8 1 97.75 258 ALA B CA 1
ATOM 4894 C C . ALA B 1 258 ? -13.562 28.562 8.812 1 97.75 258 ALA B C 1
ATOM 4896 O O . ALA B 1 258 ? -13.016 29.422 9.516 1 97.75 258 ALA B O 1
ATOM 4897 N N . ALA B 1 259 ? -14.836 28.469 8.711 1 98.31 259 ALA B N 1
ATOM 4898 C CA . ALA B 1 259 ? -15.727 29.344 9.461 1 98.31 259 ALA B CA 1
ATOM 4899 C C . ALA B 1 259 ? -15.547 29.156 10.969 1 98.31 259 ALA B C 1
ATOM 4901 O O . ALA B 1 259 ? -15.508 30.141 11.719 1 98.31 259 ALA B O 1
ATOM 4902 N N . ASN B 1 260 ? -15.461 27.938 11.359 1 98.62 260 ASN B N 1
ATOM 4903 C CA . ASN B 1 260 ? -15.305 27.641 12.781 1 98.62 260 ASN B CA 1
ATOM 4904 C C . ASN B 1 260 ? -13.922 28.031 13.289 1 98.62 260 ASN B C 1
ATOM 4906 O O . ASN B 1 260 ? -13.773 28.438 14.445 1 98.62 260 ASN B O 1
ATOM 4910 N N . VAL B 1 261 ? -12.906 27.953 12.43 1 98.56 261 VAL B N 1
ATOM 4911 C CA . VAL B 1 261 ? -11.57 28.422 12.789 1 98.56 261 VAL B CA 1
ATOM 4912 C C . VAL B 1 261 ? -11.609 29.938 13.008 1 98.56 261 VAL B C 1
ATOM 4914 O O . VAL B 1 261 ? -11.039 30.438 13.984 1 98.56 261 VAL B O 1
ATOM 4917 N N . GLU B 1 262 ? -12.273 30.625 12.148 1 97.81 262 GLU B N 1
ATOM 4918 C CA . GLU B 1 262 ? -12.414 32.062 12.312 1 97.81 262 GLU B CA 1
ATOM 4919 C C . GLU B 1 262 ? -13.109 32.406 13.625 1 97.81 262 GLU B C 1
ATOM 4921 O O . GLU B 1 262 ? -12.656 33.312 14.352 1 97.81 262 GLU B O 1
ATOM 4926 N N . ALA B 1 263 ? -14.164 31.734 13.914 1 98.56 263 ALA B N 1
ATOM 4927 C CA . ALA B 1 263 ? -14.891 31.938 15.164 1 98.56 263 ALA B CA 1
ATOM 4928 C C . ALA B 1 263 ? -14.008 31.656 16.375 1 98.56 263 ALA B C 1
ATOM 4930 O O . ALA B 1 263 ? -14 32.406 17.344 1 98.56 263 ALA B O 1
ATOM 4931 N N . LEU B 1 264 ? -13.312 30.578 16.328 1 98.69 264 LEU B N 1
ATOM 4932 C CA . LEU B 1 264 ? -12.445 30.203 17.453 1 98.69 264 LEU B CA 1
ATOM 4933 C C . LEU B 1 264 ? -11.352 31.25 17.656 1 98.69 264 LEU B C 1
ATOM 4935 O O . LEU B 1 264 ? -11.055 31.609 18.797 1 98.69 264 LEU B O 1
ATOM 4939 N N . CYS B 1 265 ? -10.734 31.672 16.578 1 97.81 265 CYS B N 1
ATOM 4940 C CA . CYS B 1 265 ? -9.688 32.688 16.656 1 97.81 265 CYS B CA 1
ATOM 4941 C C . CYS B 1 265 ? -10.211 33.969 17.281 1 97.81 265 CYS B C 1
ATOM 4943 O O . CYS B 1 265 ? -9.516 34.625 18.062 1 97.81 265 CYS B O 1
ATOM 4945 N N . GLN B 1 266 ? -11.391 34.281 16.984 1 97.88 266 GLN B N 1
ATOM 4946 C CA . GLN B 1 266 ? -12.016 35.469 17.578 1 97.88 266 GLN B CA 1
ATOM 4947 C C . GLN B 1 266 ? -12.211 35.281 19.078 1 97.88 266 GLN B C 1
ATOM 4949 O O . GLN B 1 266 ? -11.953 36.188 19.859 1 97.88 266 GLN B O 1
ATOM 4954 N N . LEU B 1 267 ? -12.633 34.125 19.453 1 98 267 LEU B N 1
ATOM 4955 C CA . LEU B 1 267 ? -12.875 33.844 20.859 1 98 267 LEU B CA 1
ATOM 4956 C C . LEU B 1 267 ? -11.578 33.844 21.656 1 98 267 LEU B C 1
ATOM 4958 O O . LEU B 1 267 ? -11.578 34.125 22.859 1 98 267 LEU B O 1
ATOM 4962 N N . LEU B 1 268 ? -10.453 33.594 20.953 1 97.81 268 LEU B N 1
ATOM 4963 C CA . LEU B 1 268 ? -9.172 33.438 21.641 1 97.81 268 LEU B CA 1
ATOM 4964 C C . LEU B 1 268 ? -8.32 34.688 21.453 1 97.81 268 LEU B C 1
ATOM 4966 O O . LEU B 1 268 ? -7.141 34.719 21.828 1 97.81 268 LEU B O 1
ATOM 4970 N N . GLN B 1 269 ? -8.852 35.688 20.906 1 95.5 269 GLN B N 1
ATOM 4971 C CA . GLN B 1 269 ? -8.102 36.906 20.562 1 95.5 269 GLN B CA 1
ATOM 4972 C C . GLN B 1 269 ? -7.469 37.531 21.797 1 95.5 269 GLN B C 1
ATOM 4974 O O . GLN B 1 269 ? -6.406 38.156 21.703 1 95.5 269 GLN B O 1
ATOM 4979 N N . ASP B 1 270 ? -8.039 37.344 22.984 1 93.81 270 ASP B N 1
ATOM 4980 C CA . ASP B 1 270 ? -7.566 37.969 24.219 1 93.81 270 ASP B CA 1
ATOM 4981 C C . ASP B 1 270 ? -6.734 37 25.062 1 93.81 270 ASP B C 1
ATOM 4983 O O . ASP B 1 270 ? -6.496 37.25 26.234 1 93.81 270 ASP B O 1
ATOM 4987 N N . VAL B 1 271 ? -6.391 35.938 24.5 1 96.19 271 VAL B N 1
ATOM 4988 C CA . VAL B 1 271 ? -5.539 35 25.203 1 96.19 271 VAL B CA 1
ATOM 4989 C C . VAL B 1 271 ? -4.102 35.125 24.719 1 96.19 271 VAL B C 1
ATOM 4991 O O . VAL B 1 271 ? -3.676 34.406 23.812 1 96.19 271 VAL B O 1
ATOM 4994 N N . PRO B 1 272 ? -3.377 35.938 25.469 1 93.88 272 PRO B N 1
ATOM 4995 C CA . PRO B 1 272 ? -1.976 36.031 25.062 1 93.88 272 PRO B CA 1
ATOM 4996 C C . PRO B 1 272 ? -1.217 34.719 25.203 1 93.88 272 PRO B C 1
ATOM 4998 O O . PRO B 1 272 ? -1.453 33.969 26.141 1 93.88 272 PRO B O 1
ATOM 5001 N N . GLY B 1 273 ? -0.436 34.375 24.219 1 96.69 273 GLY B N 1
ATOM 5002 C CA . GLY B 1 273 ? 0.419 33.219 24.312 1 96.69 273 GLY B CA 1
ATOM 5003 C C . GLY B 1 273 ? -0.082 32.031 23.5 1 96.69 273 GLY B C 1
ATOM 5004 O O . GLY B 1 273 ? 0.577 31 23.422 1 96.69 273 GLY B O 1
ATOM 5005 N N . LEU B 1 274 ? -1.263 32.156 23.094 1 98.12 274 LEU B N 1
ATOM 5006 C CA . LEU B 1 274 ? -1.796 31.172 22.156 1 98.12 274 LEU B CA 1
ATOM 5007 C C . LEU B 1 274 ? -2.182 31.844 20.844 1 98.12 274 LEU B C 1
ATOM 5009 O O . LEU B 1 274 ? -3.316 32.312 20.688 1 98.12 274 LEU B O 1
ATOM 5013 N N . VAL B 1 275 ? -1.266 31.828 19.875 1 97.69 275 VAL B N 1
ATOM 5014 C CA . VAL B 1 275 ? -1.433 32.625 18.656 1 97.69 275 VAL B CA 1
ATOM 5015 C C . VAL B 1 275 ? -1.568 31.672 17.453 1 97.69 275 VAL B C 1
ATOM 5017 O O . VAL B 1 275 ? -0.663 30.891 17.172 1 97.69 275 VAL B O 1
ATOM 5020 N N . PRO B 1 276 ? -2.699 31.75 16.766 1 97.75 276 PRO B N 1
ATOM 5021 C CA . PRO B 1 276 ? -2.826 30.906 15.57 1 97.75 276 PRO B CA 1
ATOM 5022 C C . PRO B 1 276 ? -1.792 31.25 14.508 1 97.75 276 PRO B C 1
ATOM 5024 O O . PRO B 1 276 ? -1.337 32.406 14.43 1 97.75 276 PRO B O 1
ATOM 5027 N N . LEU B 1 277 ? -1.374 30.203 13.711 1 97.62 277 LEU B N 1
ATOM 5028 C CA . LEU B 1 277 ? -0.5 30.469 12.57 1 97.62 277 LEU B CA 1
ATOM 5029 C C . LEU B 1 277 ? -1.13 31.484 11.625 1 97.62 277 LEU B C 1
ATOM 5031 O O . LEU B 1 277 ? -2.354 31.531 11.477 1 97.62 277 LEU B O 1
ATOM 5035 N N . GLN B 1 278 ? -0.272 32.281 11.023 1 95.75 278 GLN B N 1
ATOM 5036 C CA . GLN B 1 278 ? -0.754 33.344 10.141 1 95.75 278 GLN B CA 1
ATOM 5037 C C . GLN B 1 278 ? -0.205 33.188 8.727 1 95.75 278 GLN B C 1
ATOM 5039 O O . GLN B 1 278 ? 0.986 32.906 8.547 1 95.75 278 GLN B O 1
ATOM 5044 N N . ASN B 1 279 ? -1.139 33.125 7.777 1 94.69 279 ASN B N 1
ATOM 5045 C CA . ASN B 1 279 ? -0.763 33.125 6.371 1 94.69 279 ASN B CA 1
ATOM 5046 C C . ASN B 1 279 ? -0.683 34.562 5.809 1 94.69 279 ASN B C 1
ATOM 5048 O O . ASN B 1 279 ? -1.621 35.344 5.957 1 94.69 279 ASN B O 1
ATOM 5052 N N . THR B 1 280 ? 0.457 34.938 5.238 1 84.75 280 THR B N 1
ATOM 5053 C CA . THR B 1 280 ? 0.66 36.312 4.824 1 84.75 280 THR B CA 1
ATOM 5054 C C . THR B 1 280 ? 0.465 36.469 3.318 1 84.75 280 THR B C 1
ATOM 5056 O O . THR B 1 280 ? 0.497 37.562 2.789 1 84.75 280 THR B O 1
ATOM 5059 N N . VAL B 1 281 ? 0.288 35.375 2.66 1 86.31 281 VAL B N 1
ATOM 5060 C CA . VAL B 1 281 ? 0.123 35.438 1.212 1 86.31 281 VAL B CA 1
ATOM 5061 C C . VAL B 1 281 ? -1.328 35.781 0.873 1 86.31 281 VAL B C 1
ATOM 5063 O O . VAL B 1 281 ? -2.244 35.438 1.619 1 86.31 281 VAL B O 1
ATOM 5066 N N . ALA B 1 282 ? -1.478 36.5 -0.226 1 81.06 282 ALA B N 1
ATOM 5067 C CA . ALA B 1 282 ? -2.814 36.875 -0.679 1 81.06 282 ALA B CA 1
ATOM 5068 C C . ALA B 1 282 ? -3.594 35.625 -1.16 1 81.06 282 ALA B C 1
ATOM 5070 O O . ALA B 1 282 ? -3 34.625 -1.566 1 81.06 282 ALA B O 1
ATOM 5071 N N . ASP B 1 283 ? -4.938 35.656 -1.099 1 90.81 283 ASP B N 1
ATOM 5072 C CA . ASP B 1 283 ? -5.816 34.625 -1.643 1 90.81 283 ASP B CA 1
ATOM 5073 C C . ASP B 1 283 ? -5.488 33.25 -1.05 1 90.81 283 ASP B C 1
ATOM 5075 O O . ASP B 1 283 ? -5.23 32.281 -1.785 1 90.81 283 ASP B O 1
ATOM 5079 N N . CYS B 1 284 ? -5.363 33.25 0.191 1 93.69 284 CYS B N 1
ATOM 5080 C CA . CYS B 1 284 ? -5.043 32.031 0.917 1 93.69 284 CYS B CA 1
ATOM 5081 C C . CYS B 1 284 ? -6.27 31.484 1.639 1 93.69 284 CYS B C 1
ATOM 5083 O O . CYS B 1 284 ? -6.879 32.188 2.447 1 93.69 284 CYS B O 1
ATOM 5085 N N . GLU B 1 285 ? -6.707 30.328 1.231 1 95.12 285 GLU B N 1
ATOM 5086 C CA . GLU B 1 285 ? -7.773 29.562 1.879 1 95.12 285 GLU B CA 1
ATOM 5087 C C . GLU B 1 285 ? -7.27 28.203 2.359 1 95.12 285 GLU B C 1
ATOM 5089 O O . GLU B 1 285 ? -7.398 27.203 1.649 1 95.12 285 GLU B O 1
ATOM 5094 N N . PRO B 1 286 ? -6.801 28.156 3.584 1 95.75 286 PRO B N 1
ATOM 5095 C CA . PRO B 1 286 ? -6.199 26.906 4.074 1 95.75 286 PRO B CA 1
ATOM 5096 C C . PRO B 1 286 ? -7.227 25.797 4.27 1 95.75 286 PRO B C 1
ATOM 5098 O O . PRO B 1 286 ? -8.406 26.078 4.488 1 95.75 286 PRO B O 1
ATOM 5101 N N . GLY B 1 287 ? -6.754 24.578 4.023 1 94.69 287 GLY B N 1
ATOM 5102 C CA . GLY B 1 287 ? -7.43 23.422 4.586 1 94.69 287 GLY B CA 1
ATOM 5103 C C . GLY B 1 287 ? -7.008 23.125 6.016 1 94.69 287 GLY B C 1
ATOM 5104 O O . GLY B 1 287 ? -5.836 23.281 6.367 1 94.69 287 GLY B O 1
ATOM 5105 N N . TYR B 1 288 ? -8.023 22.844 6.91 1 97.31 288 TYR B N 1
ATOM 5106 C CA . TYR B 1 288 ? -7.691 22.703 8.328 1 97.31 288 TYR B CA 1
ATOM 5107 C C . TYR B 1 288 ? -7.855 21.25 8.781 1 97.31 288 TYR B C 1
ATOM 5109 O O . TYR B 1 288 ? -8.742 20.938 9.578 1 97.31 288 TYR B O 1
ATOM 5117 N N . TYR B 1 289 ? -6.859 20.469 8.328 1 98 289 TYR B N 1
ATOM 5118 C CA . TYR B 1 289 ? -6.664 19.172 8.969 1 98 289 TYR B CA 1
ATOM 5119 C C . TYR B 1 289 ? -6.23 19.344 10.422 1 98 289 TYR B C 1
ATOM 5121 O O . TYR B 1 289 ? -6.645 18.578 11.289 1 98 289 TYR B O 1
ATOM 5129 N N . LYS B 1 290 ? -5.398 20.297 10.578 1 98 290 LYS B N 1
ATOM 5130 C CA . LYS B 1 290 ? -4.934 20.812 11.867 1 98 290 LYS B CA 1
ATOM 5131 C C . LYS B 1 290 ? -4.977 22.328 11.906 1 98 290 LYS B C 1
ATOM 5133 O O . LYS B 1 290 ? -4.812 23 10.875 1 98 290 LYS B O 1
ATOM 5138 N N . LEU B 1 291 ? -5.254 22.844 13.047 1 98.69 291 LEU B N 1
ATOM 5139 C CA . LEU B 1 291 ? -5.043 24.266 13.328 1 98.69 291 LEU B CA 1
ATOM 5140 C C . LEU B 1 291 ? -3.865 24.453 14.281 1 98.69 291 LEU B C 1
ATOM 5142 O O . LEU B 1 291 ? -3.912 24.016 15.43 1 98.69 291 LEU B O 1
ATOM 5146 N N . GLY B 1 292 ? -2.84 25.125 13.781 1 98.69 292 GLY B N 1
ATOM 5147 C CA . GLY B 1 292 ? -1.625 25.328 14.555 1 98.69 292 GLY B CA 1
ATOM 5148 C C . GLY B 1 292 ? -1.627 26.609 15.352 1 98.69 292 GLY B C 1
ATOM 5149 O O . GLY B 1 292 ? -2.18 27.625 14.914 1 98.69 292 GLY B O 1
ATOM 5150 N N . PHE B 1 293 ? -0.97 26.547 16.531 1 98.75 293 PHE B N 1
ATOM 5151 C CA . PHE B 1 293 ? -0.776 27.703 17.406 1 98.75 293 PHE B CA 1
ATOM 5152 C C . PHE B 1 293 ? 0.675 27.797 17.859 1 98.75 293 PHE B C 1
ATOM 5154 O O . PHE B 1 293 ? 1.312 26.781 18.141 1 98.75 293 PHE B O 1
ATOM 5161 N N . TRP B 1 294 ? 1.157 29 17.938 1 98.5 294 TRP B N 1
ATOM 5162 C CA . TRP B 1 294 ? 2.354 29.281 18.719 1 98.5 294 TRP B CA 1
ATOM 5163 C C . TRP B 1 294 ? 2.012 29.422 20.203 1 98.5 294 TRP B C 1
ATOM 5165 O O . TRP B 1 294 ? 1.194 30.266 20.578 1 98.5 294 TRP B O 1
ATOM 5175 N N . TYR B 1 295 ? 2.617 28.641 21.016 1 98.69 295 TYR B N 1
ATOM 5176 C CA . TYR B 1 295 ? 2.387 28.641 22.453 1 98.69 295 TYR B CA 1
ATOM 5177 C C . TYR B 1 295 ? 3.516 29.344 23.188 1 98.69 295 TYR B C 1
ATOM 5179 O O . TYR B 1 295 ? 4.691 29.172 22.859 1 98.69 295 TYR B O 1
ATOM 5187 N N . ASP B 1 296 ? 3.215 30.188 24.141 1 98.25 296 ASP B N 1
ATOM 5188 C CA . ASP B 1 296 ? 4.18 30.891 24.969 1 98.25 296 ASP B CA 1
ATOM 5189 C C . ASP B 1 296 ? 3.961 30.562 26.453 1 98.25 296 ASP B C 1
ATOM 5191 O O . ASP B 1 296 ? 3.092 31.156 27.094 1 98.25 296 ASP B O 1
ATOM 5195 N N . PRO B 1 297 ? 4.84 29.75 26.984 1 97.62 297 PRO B N 1
ATOM 5196 C CA . PRO B 1 297 ? 4.664 29.359 28.391 1 97.62 297 PRO B CA 1
ATOM 5197 C C . PRO B 1 297 ? 4.68 30.562 29.344 1 97.62 297 PRO B C 1
ATOM 5199 O O . PRO B 1 297 ? 4.004 30.531 30.375 1 97.62 297 PRO B O 1
ATOM 5202 N N . GLU B 1 298 ? 5.355 31.609 29.016 1 97.44 298 GLU B N 1
ATOM 5203 C CA . GLU B 1 298 ? 5.465 32.781 29.891 1 97.44 298 GLU B CA 1
ATOM 5204 C C . GLU B 1 298 ? 4.113 33.438 30.094 1 97.44 298 GLU B C 1
ATOM 5206 O O . GLU B 1 298 ? 3.85 34 31.156 1 97.44 298 GLU B O 1
ATOM 5211 N N . LYS B 1 299 ? 3.287 33.312 29.109 1 97.88 299 LYS B N 1
ATOM 5212 C CA . LYS B 1 299 ? 1.96 33.906 29.188 1 97.88 299 LYS B CA 1
ATOM 5213 C C . LYS B 1 299 ? 0.975 32.969 29.891 1 97.88 299 LYS B C 1
ATOM 5215 O O . LYS B 1 299 ? -0.186 33.344 30.094 1 97.88 299 LYS B O 1
ATOM 5220 N N . PHE B 1 300 ? 1.414 31.812 30.281 1 97.5 300 PHE B N 1
ATOM 5221 C CA . PHE B 1 300 ? 0.633 30.828 31.016 1 97.5 300 PHE B CA 1
ATOM 5222 C C . PHE B 1 300 ? 1.327 30.469 32.312 1 97.5 300 PHE B C 1
ATOM 5224 O O . PHE B 1 300 ? 1.404 29.281 32.688 1 97.5 300 PHE B O 1
ATOM 5231 N N . ASP B 1 301 ? 1.998 31.438 33 1 96.19 301 ASP B N 1
ATOM 5232 C CA . ASP B 1 301 ? 2.645 31.312 34.281 1 96.19 301 ASP B CA 1
ATOM 5233 C C . ASP B 1 301 ? 3.729 30.234 34.25 1 96.19 301 ASP B C 1
ATOM 5235 O O . ASP B 1 301 ? 3.904 29.5 35.25 1 96.19 301 ASP B O 1
ATOM 5239 N N . GLY B 1 302 ? 4.258 30.062 33.094 1 96.69 302 GLY B N 1
ATOM 5240 C CA . GLY B 1 302 ? 5.363 29.109 32.969 1 96.69 302 GLY B CA 1
ATOM 5241 C C . GLY B 1 302 ? 4.91 27.688 32.719 1 96.69 302 GLY B C 1
ATOM 5242 O O . GLY B 1 302 ? 5.723 26.766 32.719 1 96.69 302 GLY B O 1
ATOM 5243 N N . LEU B 1 303 ? 3.627 27.453 32.469 1 97.06 303 LEU B N 1
ATOM 5244 C CA . LEU B 1 303 ? 3.117 26.125 32.156 1 97.06 303 LEU B CA 1
ATOM 5245 C C . LEU B 1 303 ? 3.699 25.641 30.828 1 97.06 303 LEU B C 1
ATOM 5247 O O . LEU B 1 303 ? 3.549 26.281 29.797 1 97.06 303 LEU B O 1
ATOM 5251 N N . SER B 1 304 ? 4.363 24.438 30.875 1 97.38 304 SER B N 1
ATOM 5252 C CA . SER B 1 304 ? 5.004 23.922 29.672 1 97.38 304 SER B CA 1
ATOM 5253 C C . SER B 1 304 ? 3.973 23.578 28.609 1 97.38 304 SER B C 1
ATOM 5255 O O . SER B 1 304 ? 2.795 23.375 28.922 1 97.38 304 SER B O 1
ATOM 5257 N N . ARG B 1 305 ? 4.383 23.547 27.375 1 98.19 305 ARG B N 1
ATOM 5258 C CA . ARG B 1 305 ? 3.529 23.141 26.266 1 98.19 305 ARG B CA 1
ATOM 5259 C C . ARG B 1 305 ? 2.939 21.75 26.516 1 98.19 305 ARG B C 1
ATOM 5261 O O . ARG B 1 305 ? 1.76 21.516 26.234 1 98.19 305 ARG B O 1
ATOM 5268 N N . GLU B 1 306 ? 3.752 20.828 27.047 1 97.38 306 GLU B N 1
ATOM 5269 C CA . GLU B 1 306 ? 3.34 19.453 27.312 1 97.38 306 GLU B CA 1
ATOM 5270 C C . GLU B 1 306 ? 2.229 19.406 28.359 1 97.38 306 GLU B C 1
ATOM 5272 O O . GLU B 1 306 ? 1.231 18.703 28.172 1 97.38 306 GLU B O 1
ATOM 5277 N N . ARG B 1 307 ? 2.438 20.141 29.344 1 97 307 ARG B N 1
ATOM 5278 C CA . ARG B 1 307 ? 1.449 20.141 30.422 1 97 307 ARG B CA 1
ATOM 5279 C C . ARG B 1 307 ? 0.159 20.828 29.984 1 97 307 ARG B C 1
ATOM 5281 O O . ARG B 1 307 ? -0.935 20.406 30.359 1 97 307 ARG B O 1
ATOM 5288 N N . PHE B 1 308 ? 0.313 21.922 29.297 1 97.94 308 PHE B N 1
ATOM 5289 C CA . PHE B 1 308 ? -0.864 22.578 28.75 1 97.94 308 PHE B CA 1
ATOM 5290 C C . PHE B 1 308 ? -1.659 21.625 27.875 1 97.94 308 PHE B C 1
ATOM 5292 O O . PHE B 1 308 ? -2.881 21.531 28 1 97.94 308 PHE B O 1
ATOM 5299 N N . SER B 1 309 ? -0.981 20.906 26.953 1 98.5 309 SER B N 1
ATOM 5300 C CA . SER B 1 309 ? -1.619 19.922 26.078 1 98.5 309 SER B CA 1
ATOM 5301 C C . SER B 1 309 ? -2.322 18.844 26.891 1 98.5 309 SER B C 1
ATOM 5303 O O . SER B 1 309 ? -3.465 18.484 26.594 1 98.5 309 SER B O 1
ATOM 5305 N N . GLN B 1 310 ? -1.678 18.328 27.875 1 97.88 310 GLN B N 1
ATOM 5306 C CA . GLN B 1 310 ? -2.266 17.312 28.75 1 97.88 310 GLN B CA 1
ATOM 5307 C C . GLN B 1 310 ? -3.545 17.828 29.391 1 97.88 310 GLN B C 1
ATOM 5309 O O . GLN B 1 310 ? -4.543 17.109 29.469 1 97.88 310 GLN B O 1
ATOM 5314 N N . ALA B 1 311 ? -3.461 19.031 29.906 1 98.12 311 ALA B N 1
ATOM 5315 C CA . ALA B 1 311 ? -4.621 19.641 30.547 1 98.12 311 ALA B CA 1
ATOM 5316 C C . ALA B 1 311 ? -5.781 19.797 29.578 1 98.12 311 ALA B C 1
ATOM 5318 O O . ALA B 1 311 ? -6.93 19.5 29.906 1 98.12 311 ALA B O 1
ATOM 5319 N N . MET B 1 312 ? -5.48 20.266 28.422 1 98.56 312 MET B N 1
ATOM 5320 C CA . MET B 1 312 ? -6.512 20.453 27.391 1 98.56 312 MET B CA 1
ATOM 5321 C C . MET B 1 312 ? -7.16 19.109 27.047 1 98.56 312 MET B C 1
ATOM 5323 O O . MET B 1 312 ? -8.383 19.031 26.891 1 98.56 312 MET B O 1
ATOM 5327 N N . ARG B 1 313 ? -6.355 18.078 26.891 1 98.38 313 ARG B N 1
ATOM 5328 C CA . ARG B 1 313 ? -6.883 16.75 26.594 1 98.38 313 ARG B CA 1
ATOM 5329 C C . ARG B 1 313 ? -7.777 16.234 27.719 1 98.38 313 ARG B C 1
ATOM 5331 O O . ARG B 1 313 ? -8.805 15.602 27.469 1 98.38 313 ARG B O 1
ATOM 5338 N N . ALA B 1 314 ? -7.348 16.5 28.906 1 97.75 314 ALA B N 1
ATOM 5339 C CA . ALA B 1 314 ? -8.164 16.109 30.047 1 97.75 314 ALA B CA 1
ATOM 5340 C C . ALA B 1 314 ? -9.516 16.812 30.031 1 97.75 314 ALA B C 1
ATOM 5342 O O . ALA B 1 314 ? -10.508 16.297 30.547 1 97.75 314 ALA B O 1
ATOM 5343 N N . GLU B 1 315 ? -9.562 18.016 29.406 1 98.25 315 GLU B N 1
ATOM 5344 C CA . GLU B 1 315 ? -10.812 18.766 29.281 1 98.25 315 GLU B CA 1
ATOM 5345 C C . GLU B 1 315 ? -11.656 18.219 28.125 1 98.25 315 GLU B C 1
ATOM 5347 O O . GLU B 1 315 ? -12.789 18.672 27.922 1 98.25 315 GLU B O 1
ATOM 5352 N N . GLY B 1 316 ? -11.102 17.234 27.359 1 98.12 316 GLY B N 1
ATOM 5353 C CA . GLY B 1 316 ? -11.82 16.656 26.234 1 98.12 316 GLY B CA 1
ATOM 5354 C C . GLY B 1 316 ? -11.508 17.312 24.906 1 98.12 316 GLY B C 1
ATOM 5355 O O . GLY B 1 316 ? -12.266 17.172 23.938 1 98.12 316 GLY B O 1
ATOM 5356 N N . ILE B 1 317 ? -10.414 18.094 24.859 1 98.56 317 ILE B N 1
ATOM 5357 C CA . ILE B 1 317 ? -10.023 18.797 23.656 1 98.56 317 ILE B CA 1
ATOM 5358 C C . ILE B 1 317 ? -8.781 18.156 23.047 1 98.56 317 ILE B C 1
ATOM 5360 O O . ILE B 1 317 ? -7.754 18.016 23.719 1 98.56 317 ILE B O 1
ATOM 5364 N N . ALA B 1 318 ? -8.875 17.75 21.719 1 98.38 318 ALA B N 1
ATOM 5365 C CA . ALA B 1 318 ? -7.758 17.109 21.016 1 98.38 318 ALA B CA 1
ATOM 5366 C C . ALA B 1 318 ? -6.73 18.141 20.562 1 98.38 318 ALA B C 1
ATOM 5368 O O . ALA B 1 318 ? -6.625 18.422 19.359 1 98.38 318 ALA B O 1
ATOM 5369 N N . LEU B 1 319 ? -5.992 18.656 21.484 1 98.56 319 LEU B N 1
ATOM 5370 C CA . LEU B 1 319 ? -4.895 19.594 21.266 1 98.56 319 LEU B CA 1
ATOM 5371 C C . LEU B 1 319 ? -3.559 18.953 21.625 1 98.56 319 LEU B C 1
ATOM 5373 O O . LEU B 1 319 ? -3.342 18.578 22.781 1 98.56 319 LEU B O 1
ATOM 5377 N N . ASP B 1 320 ? -2.664 18.875 20.641 1 98.38 320 ASP B N 1
ATOM 5378 C CA . ASP B 1 320 ? -1.426 18.141 20.844 1 98.38 320 ASP B CA 1
ATOM 5379 C C . ASP B 1 320 ? -0.218 18.922 20.359 1 98.38 320 ASP B C 1
ATOM 5381 O O . ASP B 1 320 ? -0.359 19.844 19.547 1 98.38 320 ASP B O 1
ATOM 5385 N N . PRO B 1 321 ? 1.003 18.594 20.953 1 98.44 321 PRO B N 1
ATOM 5386 C CA . PRO B 1 321 ? 2.217 19.156 20.344 1 98.44 321 PRO B CA 1
ATOM 5387 C C . PRO B 1 321 ? 2.344 18.828 18.859 1 98.44 321 PRO B C 1
ATOM 5389 O O . PRO B 1 321 ? 1.877 17.781 18.422 1 98.44 321 PRO B O 1
ATOM 5392 N N . GLY B 1 322 ? 2.891 19.766 18.141 1 98 322 GLY B N 1
ATOM 5393 C CA . GLY B 1 322 ? 3.156 19.516 16.734 1 98 322 GLY B CA 1
ATOM 5394 C C . GLY B 1 322 ? 4.297 18.547 16.516 1 98 322 GLY B C 1
ATOM 5395 O O . GLY B 1 322 ? 4.512 17.641 17.312 1 98 322 GLY B O 1
ATOM 5396 N N . PHE B 1 323 ? 4.918 18.656 15.391 1 97.75 323 PHE B N 1
ATOM 5397 C CA . PHE B 1 323 ? 6.023 17.766 15.031 1 97.75 323 PHE B CA 1
ATOM 5398 C C . PHE B 1 323 ? 7.281 18.141 15.812 1 97.75 323 PHE B C 1
ATOM 5400 O O . PHE B 1 323 ? 7.32 19.172 16.484 1 97.75 323 PHE B O 1
ATOM 5407 N N . GLU B 1 324 ? 8.18 17.281 15.773 1 98 324 GLU B N 1
ATOM 5408 C CA . GLU B 1 324 ? 9.539 17.578 16.203 1 98 324 GLU B CA 1
ATOM 5409 C C . GLU B 1 324 ? 10.398 18.078 15.047 1 98 324 GLU B C 1
ATOM 5411 O O . GLU B 1 324 ? 10.266 17.594 13.922 1 98 324 GLU B O 1
ATOM 5416 N N . ALA B 1 325 ? 11.172 19.094 15.328 1 98.69 325 ALA B N 1
ATOM 5417 C CA . ALA B 1 325 ? 12.078 19.547 14.281 1 98.69 325 ALA B CA 1
ATOM 5418 C C . ALA B 1 325 ? 13.031 18.438 13.859 1 98.69 325 ALA B C 1
ATOM 5420 O O . ALA B 1 325 ? 13.547 17.688 14.711 1 98.69 325 ALA B O 1
ATOM 5421 N N . LEU B 1 326 ? 13.312 18.344 12.617 1 98.56 326 LEU B N 1
ATOM 5422 C CA . LEU B 1 326 ? 14.031 17.219 12.039 1 98.56 326 LEU B CA 1
ATOM 5423 C C . LEU B 1 326 ? 15.484 17.203 12.5 1 98.56 326 LEU B C 1
ATOM 5425 O O . LEU B 1 326 ? 16.047 16.141 12.758 1 98.56 326 LEU B O 1
ATOM 5429 N N . HIS B 1 327 ? 16.109 18.406 12.68 1 98.44 327 HIS B N 1
ATOM 5430 C CA . HIS B 1 327 ? 17.5 18.5 13.086 1 98.44 327 HIS B CA 1
ATOM 5431 C C . HIS B 1 327 ? 17.672 18.141 14.555 1 98.44 327 HIS B C 1
ATOM 5433 O O . HIS B 1 327 ? 18.797 17.922 15.016 1 98.44 327 HIS B O 1
ATOM 5439 N N . LYS B 1 328 ? 16.547 18.094 15.281 1 97.94 328 LYS B N 1
ATOM 5440 C CA . LYS B 1 328 ? 16.594 17.75 16.703 1 97.94 328 LYS B CA 1
ATOM 5441 C C . LYS B 1 328 ? 16.5 16.234 16.891 1 97.94 328 LYS B C 1
ATOM 5443 O O . LYS B 1 328 ? 16.891 15.719 17.953 1 97.94 328 LYS B O 1
ATOM 5448 N N . ILE B 1 329 ? 16.094 15.484 15.844 1 96.69 329 ILE B N 1
ATOM 5449 C CA . ILE B 1 329 ? 15.773 14.086 16.094 1 96.69 329 ILE B CA 1
ATOM 5450 C C . ILE B 1 329 ? 16.594 13.203 15.148 1 96.69 329 ILE B C 1
ATOM 5452 O O . ILE B 1 329 ? 16.391 11.984 15.094 1 96.69 329 ILE B O 1
ATOM 5456 N N . HIS B 1 330 ? 17.438 13.75 14.367 1 96.56 330 HIS B N 1
ATOM 5457 C CA . HIS B 1 330 ? 18.297 12.992 13.477 1 96.56 330 HIS B CA 1
ATOM 5458 C C . HIS B 1 330 ? 19.766 13.375 13.664 1 96.56 330 HIS B C 1
ATOM 5460 O O . HIS B 1 330 ? 20.062 14.484 14.125 1 96.56 330 HIS B O 1
ATOM 5466 N N . SER B 1 331 ? 20.641 12.523 13.328 1 96.38 331 SER B N 1
ATOM 5467 C CA . SER B 1 331 ? 22.078 12.773 13.414 1 96.38 331 SER B CA 1
ATOM 5468 C C . SER B 1 331 ? 22.516 13.867 12.438 1 96.38 331 SER B C 1
ATOM 5470 O O . SER B 1 331 ? 22.109 13.859 11.273 1 96.38 331 SER B O 1
ATOM 5472 N N . ALA B 1 332 ? 23.375 14.742 12.93 1 96.25 332 ALA B N 1
ATOM 5473 C CA . ALA B 1 332 ? 23.828 15.875 12.141 1 96.25 332 ALA B CA 1
ATOM 5474 C C . ALA B 1 332 ? 24.625 15.406 10.922 1 96.25 332 ALA B C 1
ATOM 5476 O O . ALA B 1 332 ? 24.828 16.172 9.969 1 96.25 332 ALA B O 1
ATOM 5477 N N . ARG B 1 333 ? 25.062 14.125 10.852 1 96.31 333 ARG B N 1
ATOM 5478 C CA . ARG B 1 333 ? 25.828 13.586 9.734 1 96.31 333 ARG B CA 1
ATOM 5479 C C . ARG B 1 333 ? 24.922 13.234 8.562 1 96.31 333 ARG B C 1
ATOM 5481 O O . ARG B 1 333 ? 25.391 13.016 7.445 1 96.31 333 ARG B O 1
ATOM 5488 N N . ARG B 1 334 ? 23.578 13.281 8.789 1 96.75 334 ARG B N 1
ATOM 5489 C CA . ARG B 1 334 ? 22.656 12.742 7.805 1 96.75 334 ARG B CA 1
ATOM 5490 C C . ARG B 1 334 ? 21.922 13.867 7.078 1 96.75 334 ARG B C 1
ATOM 5492 O O . ARG B 1 334 ? 20.969 13.609 6.324 1 96.75 334 ARG B O 1
ATOM 5499 N N . TYR B 1 335 ? 22.266 15.117 7.395 1 98.56 335 TYR B N 1
ATOM 5500 C CA . TYR B 1 335 ? 21.656 16.25 6.715 1 98.56 335 TYR B CA 1
ATOM 5501 C C . TYR B 1 335 ? 22.594 17.453 6.672 1 98.56 335 TYR B C 1
ATOM 5503 O O . TYR B 1 335 ? 23.625 17.453 7.355 1 98.56 335 TYR B O 1
ATOM 5511 N N . ARG B 1 336 ? 22.297 18.422 5.805 1 98.56 336 ARG B N 1
ATOM 5512 C CA . ARG B 1 336 ? 22.906 19.734 5.809 1 98.56 336 ARG B CA 1
ATOM 5513 C C . ARG B 1 336 ? 21.953 20.797 6.34 1 98.56 336 ARG B C 1
ATOM 5515 O O . ARG B 1 336 ? 20.812 20.906 5.855 1 98.56 336 ARG B O 1
ATOM 5522 N N . ALA B 1 337 ? 22.391 21.516 7.336 1 98.44 337 ALA B N 1
ATOM 5523 C CA . ALA B 1 337 ? 21.578 22.609 7.891 1 98.44 337 ALA B CA 1
ATOM 5524 C C . ALA B 1 337 ? 22 23.953 7.316 1 98.44 337 ALA B C 1
ATOM 5526 O O . ALA B 1 337 ? 23.203 24.234 7.188 1 98.44 337 ALA B O 1
ATOM 5527 N N . VAL B 1 338 ? 21.047 24.703 6.941 1 98.25 338 VAL B N 1
ATOM 5528 C CA . VAL B 1 338 ? 21.312 26.047 6.461 1 98.25 338 VAL B CA 1
ATOM 5529 C C . VAL B 1 338 ? 20.969 27.062 7.551 1 98.25 338 VAL B C 1
ATOM 5531 O O . VAL B 1 338 ? 19.797 27.219 7.91 1 98.25 338 VAL B O 1
ATOM 5534 N N . GLY B 1 339 ? 21.953 27.781 8.086 1 96.62 339 GLY B N 1
ATOM 5535 C CA . GLY B 1 339 ? 21.734 28.719 9.172 1 96.62 339 GLY B CA 1
ATOM 5536 C C . GLY B 1 339 ? 21.516 28.047 10.516 1 96.62 339 GLY B C 1
ATOM 5537 O O . GLY B 1 339 ? 21.906 26.891 10.711 1 96.62 339 GLY B O 1
ATOM 5538 N N . ASP B 1 340 ? 20.891 28.766 11.438 1 96.69 340 ASP B N 1
ATOM 5539 C CA . ASP B 1 340 ? 20.797 28.266 12.805 1 96.69 340 ASP B CA 1
ATOM 5540 C C . ASP B 1 340 ? 19.422 27.672 13.07 1 96.69 340 ASP B C 1
ATOM 5542 O O . ASP B 1 340 ? 19.141 27.203 14.18 1 96.69 340 ASP B O 1
ATOM 5546 N N . LEU B 1 341 ? 18.531 27.672 12.148 1 98.44 341 LEU B N 1
ATOM 5547 C CA . LEU B 1 341 ? 17.219 27.031 12.211 1 98.44 341 LEU B CA 1
ATOM 5548 C C . LEU B 1 341 ? 16.453 27.484 13.453 1 98.44 341 LEU B C 1
ATOM 5550 O O . LEU B 1 341 ? 15.867 26.656 14.156 1 98.44 341 LEU B O 1
ATOM 5554 N N . GLN B 1 342 ? 16.484 28.797 13.734 1 98.19 342 GLN B N 1
ATOM 5555 C CA . GLN B 1 342 ? 15.953 29.359 14.969 1 98.19 342 GLN B CA 1
ATOM 5556 C C . GLN B 1 342 ? 14.445 29.156 15.07 1 98.19 342 GLN B C 1
ATOM 5558 O O . GLN B 1 342 ? 13.938 28.75 16.109 1 98.19 342 GLN B O 1
ATOM 5563 N N . THR B 1 343 ? 13.781 29.453 14.031 1 98.5 343 THR B N 1
ATOM 5564 C CA . THR B 1 343 ? 12.328 29.344 14.07 1 98.5 343 THR B CA 1
ATOM 5565 C C . THR B 1 343 ? 11.883 27.891 14.125 1 98.5 343 THR B C 1
ATOM 5567 O O . THR B 1 343 ? 10.883 27.562 14.766 1 98.5 343 THR B O 1
ATOM 5570 N N . ALA B 1 344 ? 12.594 27.016 13.43 1 98.75 344 ALA B N 1
ATOM 5571 C CA . ALA B 1 344 ? 12.289 25.578 13.531 1 98.75 344 ALA B CA 1
ATOM 5572 C C . ALA B 1 344 ? 12.461 25.094 14.961 1 98.75 344 ALA B C 1
ATOM 5574 O O . ALA B 1 344 ? 11.68 24.266 15.438 1 98.75 344 ALA B O 1
ATOM 5575 N N . ASN B 1 345 ? 13.477 25.594 15.633 1 98.38 345 ASN B N 1
ATOM 5576 C CA . ASN B 1 345 ? 13.656 25.297 17.047 1 98.38 345 ASN B CA 1
ATOM 5577 C C . ASN B 1 345 ? 12.461 25.766 17.875 1 98.38 345 ASN B C 1
ATOM 5579 O O . ASN B 1 345 ? 12.008 25.047 18.781 1 98.38 345 ASN B O 1
ATOM 5583 N N . ALA B 1 346 ? 12.07 26.938 17.562 1 98.44 346 ALA B N 1
ATOM 5584 C CA . ALA B 1 346 ? 10.898 27.469 18.266 1 98.44 346 ALA B CA 1
ATOM 5585 C C . ALA B 1 346 ? 9.672 26.594 18 1 98.44 346 ALA B C 1
ATOM 5587 O O . ALA B 1 346 ? 8.906 26.312 18.922 1 98.44 346 ALA B O 1
ATOM 5588 N N . ALA B 1 347 ? 9.492 26.188 16.75 1 98.69 347 ALA B N 1
ATOM 5589 C CA . ALA B 1 347 ? 8.352 25.344 16.406 1 98.69 347 ALA B CA 1
ATOM 5590 C C . ALA B 1 347 ? 8.406 24.016 17.156 1 98.69 347 ALA B C 1
ATOM 5592 O O . ALA B 1 347 ? 7.383 23.516 17.641 1 98.69 347 ALA B O 1
ATOM 5593 N N . HIS B 1 348 ? 9.57 23.469 17.25 1 98.5 348 HIS B N 1
ATOM 5594 C CA . HIS B 1 348 ? 9.805 22.219 17.984 1 98.5 348 HIS B CA 1
ATOM 5595 C C . HIS B 1 348 ? 9.289 22.328 19.422 1 98.5 348 HIS B C 1
ATOM 5597 O O . HIS B 1 348 ? 8.711 21.375 19.953 1 98.5 348 HIS B O 1
ATOM 5603 N N . ASN B 1 349 ? 9.383 23.438 20.016 1 97.88 349 ASN B N 1
ATOM 5604 C CA . ASN B 1 349 ? 9.117 23.609 21.438 1 97.88 349 ASN B CA 1
ATOM 5605 C C . ASN B 1 349 ? 7.734 24.188 21.688 1 97.88 349 ASN B C 1
ATOM 5607 O O . ASN B 1 349 ? 7.164 24 22.766 1 97.88 349 ASN B O 1
ATOM 5611 N N . ARG B 1 350 ? 7.203 24.844 20.688 1 98.31 350 ARG B N 1
ATOM 5612 C CA . ARG B 1 350 ? 6.086 25.719 21.031 1 98.31 350 ARG B CA 1
ATOM 5613 C C . ARG B 1 350 ? 4.844 25.375 20.219 1 98.31 350 ARG B C 1
ATOM 5615 O O . ARG B 1 350 ? 3.74 25.812 20.547 1 98.31 350 ARG B O 1
ATOM 5622 N N . MET B 1 351 ? 4.949 24.609 19.188 1 98.81 351 MET B N 1
ATOM 5623 C CA . MET B 1 351 ? 3.834 24.359 18.281 1 98.81 351 MET B CA 1
ATOM 5624 C C . MET B 1 351 ? 2.775 23.484 18.938 1 98.81 351 MET B C 1
ATOM 5626 O O . MET B 1 351 ? 3.102 22.453 19.531 1 98.81 351 MET B O 1
ATOM 5630 N N . LEU B 1 352 ? 1.56 23.891 18.953 1 98.81 352 LEU B N 1
ATOM 5631 C CA . LEU B 1 352 ? 0.379 23.109 19.297 1 98.81 352 LEU B CA 1
ATOM 5632 C C . LEU B 1 352 ? -0.55 22.969 18.094 1 98.81 352 LEU B C 1
ATOM 5634 O O . LEU B 1 352 ? -0.636 23.859 17.266 1 98.81 352 LEU B O 1
ATOM 5638 N N . THR B 1 353 ? -1.23 21.859 18 1 98.81 353 THR B N 1
ATOM 5639 C CA . THR B 1 353 ? -2.125 21.625 16.875 1 98.81 353 THR B CA 1
ATOM 5640 C C . THR B 1 353 ? -3.465 21.078 17.344 1 98.81 353 THR B C 1
ATOM 5642 O O . THR B 1 353 ? -3.51 20.125 18.125 1 98.81 353 THR B O 1
ATOM 5645 N N . LEU B 1 354 ? -4.555 21.688 16.938 1 98.81 354 LEU B N 1
ATOM 5646 C CA . LEU B 1 354 ? -5.914 21.203 17.172 1 98.81 354 LEU B CA 1
ATOM 5647 C C . LEU B 1 354 ? -6.379 20.312 16.016 1 98.81 354 LEU B C 1
ATOM 5649 O O . LEU B 1 354 ? -6.277 20.703 14.852 1 98.81 354 LEU B O 1
ATOM 5653 N N . HIS B 1 355 ? -6.895 19.141 16.344 1 98 355 HIS B N 1
ATOM 5654 C CA . HIS B 1 355 ? -7.344 18.188 15.344 1 98 355 HIS B CA 1
ATOM 5655 C C . HIS B 1 355 ? -8.695 18.594 14.766 1 98 355 HIS B C 1
ATOM 5657 O O . HIS B 1 355 ? -9.555 19.109 15.484 1 98 355 HIS B O 1
ATOM 5663 N N . HIS B 1 356 ? -9.039 18.297 13.617 1 97.75 356 HIS B N 1
ATOM 5664 C CA . HIS B 1 356 ? -10.023 18.969 12.781 1 97.75 356 HIS B CA 1
ATOM 5665 C C . HIS B 1 356 ? -11.438 18.516 13.125 1 97.75 356 HIS B C 1
ATOM 5667 O O . HIS B 1 356 ? -12.406 19.234 12.867 1 97.75 356 HIS B O 1
ATOM 5673 N N . PRO B 1 357 ? -11.688 17.312 13.633 1 97.06 357 PRO B N 1
ATOM 5674 C CA . PRO B 1 357 ? -13.086 16.875 13.703 1 97.06 357 PRO B CA 1
ATOM 5675 C C . PRO B 1 357 ? -13.961 17.844 14.5 1 97.06 357 PRO B C 1
ATOM 5677 O O . PRO B 1 357 ? -15.133 18.047 14.156 1 97.06 357 PRO B O 1
ATOM 5680 N N . VAL B 1 358 ? -13.438 18.484 15.492 1 97.38 358 VAL B N 1
ATOM 5681 C CA . VAL B 1 358 ? -14.211 19.406 16.328 1 97.38 358 VAL B CA 1
ATOM 5682 C C . VAL B 1 358 ? -14.555 20.656 15.523 1 97.38 358 VAL B C 1
ATOM 5684 O O . VAL B 1 358 ? -15.531 21.344 15.828 1 97.38 358 VAL B O 1
ATOM 5687 N N . LEU B 1 359 ? -13.828 20.938 14.469 1 97.94 359 LEU B N 1
ATOM 5688 C CA . LEU B 1 359 ? -14.023 22.125 13.648 1 97.94 359 LEU B CA 1
ATOM 5689 C C . LEU B 1 359 ? -15.211 21.953 12.711 1 97.94 359 LEU B C 1
ATOM 5691 O O . LEU B 1 359 ? -15.641 22.906 12.062 1 97.94 359 LEU B O 1
ATOM 5695 N N . LEU B 1 360 ? -15.766 20.75 12.672 1 96.88 360 LEU B N 1
ATOM 5696 C CA . LEU B 1 360 ? -17.016 20.516 11.945 1 96.88 360 LEU B CA 1
ATOM 5697 C C . LEU B 1 360 ? -18.219 20.625 12.875 1 96.88 360 LEU B C 1
ATOM 5699 O O . LEU B 1 360 ? -19.359 20.422 12.453 1 96.88 360 LEU B O 1
ATOM 5703 N N . GLY B 1 361 ? -17.953 20.906 14.164 1 96.19 361 GLY B N 1
ATOM 5704 C CA . GLY B 1 361 ? -19 20.922 15.172 1 96.19 361 GLY B CA 1
ATOM 5705 C C . GLY B 1 361 ? -19.828 22.203 15.156 1 96.19 361 GLY B C 1
ATOM 5706 O O . GLY B 1 361 ? -19.719 23 14.227 1 96.19 361 GLY B O 1
ATOM 5707 N N . THR B 1 362 ? -20.625 22.328 16.188 1 97 362 THR B N 1
ATOM 5708 C CA . THR B 1 362 ? -21.516 23.484 16.344 1 97 362 THR B CA 1
ATOM 5709 C C . THR B 1 362 ? -20.766 24.656 16.969 1 97 362 THR B C 1
ATOM 5711 O O . THR B 1 362 ? -19.625 24.516 17.391 1 97 362 THR B O 1
ATOM 5714 N N . THR B 1 363 ? -21.469 25.734 17.031 1 97.38 363 THR B N 1
ATOM 5715 C CA . THR B 1 363 ? -20.938 26.906 17.703 1 97.38 363 THR B CA 1
ATOM 5716 C C . THR B 1 363 ? -20.625 26.609 19.156 1 97.38 363 THR B C 1
ATOM 5718 O O . THR B 1 363 ? -19.656 27.125 19.719 1 97.38 363 THR B O 1
ATOM 5721 N N . THR B 1 364 ? -21.469 25.797 19.703 1 97.5 364 THR B N 1
ATOM 5722 C CA . THR B 1 364 ? -21.266 25.406 21.094 1 97.5 364 THR B CA 1
ATOM 5723 C C . THR B 1 364 ? -19.953 24.641 21.25 1 97.5 364 THR B C 1
ATOM 5725 O O . THR B 1 364 ? -19.203 24.844 22.203 1 97.5 364 THR B O 1
ATOM 5728 N N . ASP B 1 365 ? -19.688 23.75 20.328 1 97.81 365 ASP B N 1
ATOM 5729 C CA . ASP B 1 365 ? -18.438 22.984 20.359 1 97.81 365 ASP B CA 1
ATOM 5730 C C . ASP B 1 365 ? -17.219 23.922 20.312 1 97.81 365 ASP B C 1
ATOM 5732 O O . ASP B 1 365 ? -16.25 23.703 21.047 1 97.81 365 ASP B O 1
ATOM 5736 N N . ILE B 1 366 ? -17.328 24.922 19.516 1 98.5 366 ILE B N 1
ATOM 5737 C CA . ILE B 1 366 ? -16.219 25.859 19.359 1 98.5 366 ILE B CA 1
ATOM 5738 C C . ILE B 1 366 ? -16.047 26.688 20.625 1 98.5 366 ILE B C 1
ATOM 5740 O O . ILE B 1 366 ? -14.922 26.906 21.078 1 98.5 366 ILE B O 1
ATOM 5744 N N . LYS B 1 367 ? -17.109 27.078 21.234 1 98.38 367 LYS B N 1
ATOM 5745 C CA . LYS B 1 367 ? -17.062 27.828 22.5 1 98.38 367 LYS B CA 1
ATOM 5746 C C . LYS B 1 367 ? -16.453 26.984 23.609 1 98.38 367 LYS B C 1
ATOM 5748 O O . LYS B 1 367 ? -15.773 27.516 24.5 1 98.38 367 LYS B O 1
ATOM 5753 N N . GLU B 1 368 ? -16.719 25.734 23.547 1 98 368 GLU B N 1
ATOM 5754 C CA . GLU B 1 368 ? -16.172 24.844 24.562 1 98 368 GLU B CA 1
ATOM 5755 C C . GLU B 1 368 ? -14.648 24.781 24.484 1 98 368 GLU B C 1
ATOM 5757 O O . GLU B 1 368 ? -13.977 24.641 25.5 1 98 368 GLU B O 1
ATOM 5762 N N . ILE B 1 369 ? -14.102 24.859 23.281 1 98.62 369 ILE B N 1
ATOM 5763 C CA . ILE B 1 369 ? -12.648 24.906 23.141 1 98.62 369 ILE B CA 1
ATOM 5764 C C . ILE B 1 369 ? -12.102 26.141 23.844 1 98.62 369 ILE B C 1
ATOM 5766 O O . ILE B 1 369 ? -11.156 26.047 24.625 1 98.62 369 ILE B O 1
ATOM 5770 N N . ALA B 1 370 ? -12.695 27.281 23.594 1 98.25 370 ALA B N 1
ATOM 5771 C CA . ALA B 1 370 ? -12.266 28.547 24.203 1 98.25 370 ALA B CA 1
ATOM 5772 C C . ALA B 1 370 ? -12.406 28.5 25.719 1 98.25 370 ALA B C 1
ATOM 5774 O O . ALA B 1 370 ? -11.523 28.969 26.438 1 98.25 370 ALA B O 1
ATOM 5775 N N . ARG B 1 371 ? -13.492 27.938 26.172 1 97.75 371 ARG B N 1
ATOM 5776 C CA . ARG B 1 371 ? -13.719 27.812 27.609 1 97.75 371 ARG B CA 1
ATOM 5777 C C . ARG B 1 371 ? -12.625 26.969 28.25 1 97.75 371 ARG B C 1
ATOM 5779 O O . ARG B 1 371 ? -12.141 27.297 29.344 1 97.75 371 ARG B O 1
ATOM 5786 N N . ALA B 1 372 ? -12.32 25.875 27.594 1 98.31 372 ALA B N 1
ATOM 5787 C CA . ALA B 1 372 ? -11.266 25.016 28.109 1 98.31 372 ALA B CA 1
ATOM 5788 C C . ALA B 1 372 ? -9.938 25.75 28.203 1 98.31 372 ALA B C 1
ATOM 5790 O O . ALA B 1 372 ? -9.211 25.625 29.188 1 98.31 372 ALA B O 1
ATOM 5791 N N . VAL B 1 373 ? -9.617 26.531 27.172 1 98.5 373 VAL B N 1
ATOM 5792 C CA . VAL B 1 373 ? -8.375 27.297 27.156 1 98.5 373 VAL B CA 1
ATOM 5793 C C . VAL B 1 373 ? -8.352 28.281 28.328 1 98.5 373 VAL B C 1
ATOM 5795 O O . VAL B 1 373 ? -7.359 28.359 29.047 1 98.5 373 VAL B O 1
ATOM 5798 N N . HIS B 1 374 ? -9.406 28.953 28.594 1 97.25 374 HIS B N 1
ATOM 5799 C CA . HIS B 1 374 ? -9.492 29.938 29.672 1 97.25 374 HIS B CA 1
ATOM 5800 C C . HIS B 1 374 ? -9.391 29.25 31.031 1 97.25 374 HIS B C 1
ATOM 5802 O O . HIS B 1 374 ? -8.703 29.75 31.922 1 97.25 374 HIS B O 1
ATOM 5808 N N . LYS B 1 375 ? -10.109 28.172 31.047 1 97.19 375 LYS B N 1
ATOM 5809 C CA . LYS B 1 375 ? -10.086 27.391 32.281 1 97.19 375 LYS B CA 1
ATOM 5810 C C . LYS B 1 375 ? -8.664 26.969 32.625 1 97.19 375 LYS B C 1
ATOM 5812 O O . LYS B 1 375 ? -8.219 27.125 33.781 1 97.19 375 LYS B O 1
ATOM 5817 N N . VAL B 1 376 ? -7.945 26.422 31.734 1 97.44 376 VAL B N 1
ATOM 5818 C CA . VAL B 1 376 ? -6.578 25.953 31.953 1 97.44 376 VAL B CA 1
ATOM 5819 C C . VAL B 1 376 ? -5.664 27.141 32.219 1 97.44 376 VAL B C 1
ATOM 5821 O O . VAL B 1 376 ? -4.801 27.062 33.094 1 97.44 376 VAL B O 1
ATOM 5824 N N . LYS B 1 377 ? -5.855 28.266 31.5 1 97 377 LYS B N 1
ATOM 5825 C CA . LYS B 1 377 ? -5.031 29.453 31.703 1 97 377 LYS B CA 1
ATOM 5826 C C . LYS B 1 377 ? -5.199 30.016 33.094 1 97 377 LYS B C 1
ATOM 5828 O O . LYS B 1 377 ? -4.215 30.359 33.75 1 97 377 LYS B O 1
ATOM 5833 N N . GLU B 1 378 ? -6.41 30.062 33.594 1 96.19 378 GLU B N 1
ATOM 5834 C CA . GLU B 1 378 ? -6.719 30.625 34.906 1 96.19 378 GLU B CA 1
ATOM 5835 C C . GLU B 1 378 ? -6.051 29.812 36 1 96.19 378 GLU B C 1
ATOM 5837 O O . GLU B 1 378 ? -5.762 30.359 37.062 1 96.19 378 GLU B O 1
ATOM 5842 N N . HIS B 1 379 ? -5.82 28.594 35.719 1 96.81 379 HIS B N 1
ATOM 5843 C CA . HIS B 1 379 ? -5.258 27.719 36.75 1 96.81 379 HIS B CA 1
ATOM 5844 C C . HIS B 1 379 ? -3.861 27.25 36.375 1 96.81 379 HIS B C 1
ATOM 5846 O O . HIS B 1 379 ? -3.432 26.172 36.781 1 96.81 379 HIS B O 1
ATOM 5852 N N . ALA B 1 380 ? -3.188 27.938 35.531 1 96.5 380 ALA B N 1
ATOM 5853 C CA . ALA B 1 380 ? -1.89 27.531 35 1 96.5 380 ALA B CA 1
ATOM 5854 C C . ALA B 1 380 ? -0.88 27.297 36.094 1 96.5 380 ALA B C 1
ATOM 5856 O O . ALA B 1 380 ? -0.121 26.328 36.062 1 96.5 380 ALA B O 1
ATOM 5857 N N . SER B 1 381 ? -0.9 28.156 37.156 1 95.56 381 SER B N 1
ATOM 5858 C CA . SER B 1 381 ? 0.043 28.031 38.25 1 95.56 381 SER B CA 1
ATOM 5859 C C . SER B 1 381 ? -0.187 26.734 39.031 1 95.56 381 SER B C 1
ATOM 5861 O O . SER B 1 381 ? 0.768 26.047 39.375 1 95.56 381 SER B O 1
ATOM 5863 N N . ALA B 1 382 ? -1.443 26.5 39.25 1 95.12 382 ALA B N 1
ATOM 5864 C CA . ALA B 1 382 ? -1.787 25.281 39.969 1 95.12 382 ALA B CA 1
ATOM 5865 C C . ALA B 1 382 ? -1.42 24.031 39.156 1 95.12 382 ALA B C 1
ATOM 5867 O O . ALA B 1 382 ? -0.962 23.031 39.719 1 95.12 382 ALA B O 1
ATOM 5868 N N . LEU B 1 383 ? -1.641 24.109 37.906 1 96.06 383 LEU B N 1
ATOM 5869 C CA . LEU B 1 383 ? -1.339 23 37 1 96.06 383 LEU B CA 1
ATOM 5870 C C . LEU B 1 383 ? 0.165 22.75 36.938 1 96.06 383 LEU B C 1
ATOM 5872 O O . LEU B 1 383 ? 0.611 21.609 36.781 1 96.06 383 LEU B O 1
ATOM 5876 N N . LYS B 1 384 ? 0.898 23.828 36.969 1 93.69 384 LYS B N 1
ATOM 5877 C CA . LYS B 1 384 ? 2.355 23.734 36.906 1 93.69 384 LYS B CA 1
ATOM 5878 C C . LYS B 1 384 ? 2.91 23.016 38.125 1 93.69 384 LYS B C 1
ATOM 5880 O O . LYS B 1 384 ? 3.838 22.203 38.031 1 93.69 384 LYS B O 1
ATOM 5885 N N . TH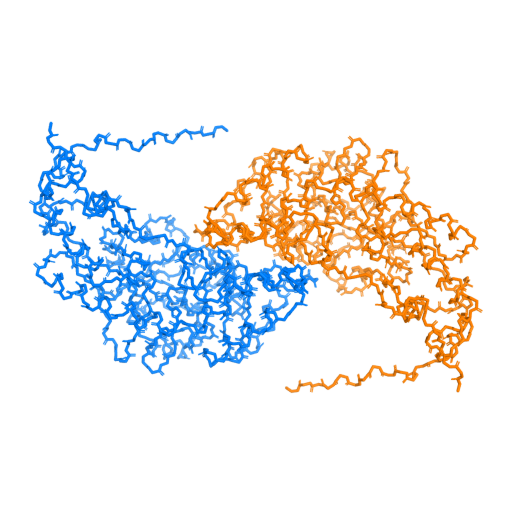R B 1 385 ? 2.318 23.266 39.375 1 88.12 385 THR B N 1
ATOM 5886 C CA . THR B 1 385 ? 2.822 22.734 40.625 1 88.12 385 THR B CA 1
ATOM 5887 C C . THR B 1 385 ? 2.307 21.312 40.844 1 88.12 385 THR B C 1
ATOM 5889 O O . THR B 1 385 ? 2.922 20.531 41.594 1 88.12 385 THR B O 1
ATOM 5892 N N . HIS B 1 386 ? 1.038 21.016 40.469 1 74.69 386 HIS B N 1
ATOM 5893 C CA . HIS B 1 386 ? 0.455 19.688 40.625 1 74.69 386 HIS B CA 1
ATOM 5894 C C . HIS B 1 386 ? 1.279 18.625 39.906 1 74.69 386 HIS B C 1
ATOM 5896 O O . HIS B 1 386 ? 1.272 18.562 38.688 1 74.69 386 HIS B O 1
ATOM 5902 N N . SER B 1 387 ? 2.482 18.734 40.031 1 55.38 387 SER B N 1
ATOM 5903 C CA . SER B 1 387 ? 3.486 17.984 39.312 1 55.38 387 SER B CA 1
ATOM 5904 C C . SER B 1 387 ? 3.02 16.547 39.031 1 55.38 387 SER B C 1
ATOM 5906 O O . SER B 1 387 ? 2.051 16.094 39.656 1 55.38 387 SER B O 1
ATOM 5908 N N . GLU B 1 388 ? 4.184 15.492 38.781 1 48.59 388 GLU B N 1
ATOM 5909 C CA . GLU B 1 388 ? 4.645 14.273 38.125 1 48.59 388 GLU B CA 1
ATOM 5910 C C . GLU B 1 388 ? 3.99 13.039 38.75 1 48.59 388 GLU B C 1
ATOM 5912 O O . GLU B 1 388 ? 4.418 11.906 38.5 1 48.59 388 GLU B O 1
ATOM 5917 N N . GLN B 1 389 ? 3.205 13.242 39.531 1 41.19 389 GLN B N 1
ATOM 5918 C CA . GLN B 1 389 ? 2.955 11.898 40.031 1 41.19 389 GLN B CA 1
ATOM 5919 C C . GLN B 1 389 ? 2.381 10.992 38.969 1 41.19 389 GLN B C 1
ATOM 5921 O O . GLN B 1 389 ? 2.156 9.797 39.219 1 41.19 389 GLN B O 1
ATOM 5926 N N . PHE B 1 390 ? 1.606 11.484 38.188 1 38.53 390 PHE B N 1
ATOM 5927 C CA . PHE B 1 390 ? 1.027 10.477 37.281 1 38.53 390 PHE B CA 1
ATOM 5928 C C . PHE B 1 390 ? 2.086 9.898 36.375 1 38.53 390 PHE B C 1
ATOM 5930 O O . PHE B 1 390 ? 2.475 10.539 35.375 1 38.53 390 PHE B O 1
ATOM 5937 N N . LYS B 1 391 ? 3.184 9.336 36.875 1 36.69 391 LYS B N 1
ATOM 5938 C CA . LYS B 1 391 ? 3.984 8.375 36.094 1 36.69 391 LYS B CA 1
ATOM 5939 C C . LYS B 1 391 ? 3.105 7.531 35.188 1 36.69 391 LYS B C 1
ATOM 5941 O O . LYS B 1 391 ? 2.061 7.031 35.594 1 36.69 391 LYS B O 1
ATOM 5946 N N . SER B 1 392 ? 3.242 7.738 33.844 1 32.75 392 SER B N 1
ATOM 5947 C CA . SER B 1 392 ? 2.736 6.719 32.938 1 32.75 392 SER B CA 1
ATOM 5948 C C . SER B 1 392 ? 2.715 5.344 33.594 1 32.75 392 SER B C 1
ATOM 5950 O O . SER B 1 392 ? 3.594 5.023 34.406 1 32.75 392 SER B O 1
ATOM 5952 N N . PRO B 1 393 ? 1.585 4.719 33.781 1 32.25 393 PRO B N 1
ATOM 5953 C CA . PRO B 1 393 ? 1.847 3.324 34.125 1 32.25 393 PRO B CA 1
ATOM 5954 C C . PRO B 1 393 ? 3.119 2.779 33.5 1 32.25 393 PRO B C 1
ATOM 5956 O O . PRO B 1 393 ? 3.529 3.252 32.438 1 32.25 393 PRO B O 1
ATOM 5959 N N . GLY B 1 394 ? 4.203 2.445 34.25 1 30.98 394 GLY B N 1
ATOM 5960 C CA . GLY B 1 394 ? 5.371 1.713 33.781 1 30.98 394 GLY B CA 1
ATOM 5961 C C . GLY B 1 394 ? 5.07 0.783 32.625 1 30.98 394 GLY B C 1
ATOM 5962 O O . GLY B 1 394 ? 4.07 0.064 32.625 1 30.98 394 GLY B O 1
ATOM 5963 N N . GLY B 1 395 ? 5.434 1.216 31.438 1 25.98 395 GLY B N 1
ATOM 5964 C CA . GLY B 1 395 ? 5.496 0.313 30.297 1 25.98 395 GLY B CA 1
ATOM 5965 C C . GLY B 1 395 ? 6.008 -1.068 30.656 1 25.98 395 GLY B C 1
ATOM 5966 O O . GLY B 1 395 ? 7.109 -1.207 31.203 1 25.98 395 GLY B O 1
ATOM 5967 N N . ARG B 1 396 ? 5.207 -2 31.109 1 27.08 396 ARG B N 1
ATOM 5968 C CA . ARG B 1 396 ? 5.609 -3.398 31.016 1 27.08 396 ARG B CA 1
ATOM 5969 C C . ARG B 1 396 ? 6.398 -3.648 29.734 1 27.08 396 ARG B C 1
ATOM 5971 O O . ARG B 1 396 ? 5.941 -3.318 28.641 1 27.08 396 ARG B O 1
ATOM 5978 N N . SER B 1 397 ? 7.781 -3.527 29.812 1 23.88 397 SER B N 1
ATOM 5979 C CA . SER B 1 397 ? 8.688 -4.242 28.922 1 23.88 397 SER B CA 1
ATOM 5980 C C . SER B 1 397 ? 8.125 -5.598 28.516 1 23.88 397 SER B C 1
ATOM 5982 O O . SER B 1 397 ? 7.93 -6.469 29.375 1 23.88 397 SER B O 1
ATOM 5984 N N . SER B 1 398 ? 7.113 -5.676 27.828 1 19.92 398 SER B N 1
ATOM 5985 C CA . SER B 1 398 ? 6.895 -7.031 27.344 1 19.92 398 SER B CA 1
ATOM 5986 C C . SER B 1 398 ? 8.188 -7.641 26.797 1 19.92 398 SER B C 1
ATOM 5988 O O . SER B 1 398 ? 8.859 -7.031 25.969 1 19.92 398 SER B O 1
ATOM 5990 N N . ARG B 1 399 ? 8.758 -8.625 27.453 1 18.59 399 ARG B N 1
ATOM 5991 C CA . ARG B 1 399 ? 9.398 -9.75 26.781 1 18.59 399 ARG B CA 1
ATOM 5992 C C . ARG B 1 399 ? 8.547 -10.258 25.625 1 18.59 399 ARG B C 1
ATOM 5994 O O . ARG B 1 399 ? 7.328 -10.406 25.766 1 18.59 399 ARG B O 1
#

Nearest PDB structures (foldseek):
  3bn1-assembly1_A  TM=8.965E-01  e=3.079E-30  Caulobacter vibrioides CB15
  3dr4-assembly2_D  TM=8.768E-01  e=1.901E-29  Caulobacter vibrioides
  4piw-assembly1_A  TM=8.757E-01  e=1.280E-27  Escherichia coli K-12
  8y97-assembly1_A  TM=8.506E-01  e=5.770E-28  Prodigiosinella confusarubida
  4zah-assembly4_G  TM=8.777E-01  e=2.761E-26  Escherichia coli K-12

Secondary structure (DSSP, 8-state):
--TT-TTS-GGGT---S-TT-SPPSS---TTHHHHHHHHHHTTGGG-SS-HHHHHHHHHHHHHHT-SEEEEES-HHHHHHHHHHHTT--TT-EEEEESSS-HHHHHHHHHTT-EEEEE-B-TTT-SB-GGGHHHH--TTEEEEEEE--TT----HHHHHHHHHHHT-EEEEE-TT-TT-EETTEETTSSSSEEEEE--TTSSS-SSS-EEEEES-HHHHHHHHHHHEESEESSPPPHHHHHHHHHHHHTHHHHHHHHHHHHHHHHHHTTT-TTEEE----SSSEE---SEEEEEE-GGGGTT--HHHHHHHHHHTT--EEE-PPPHHHHS-GGG-EE-S--HHHHHHHHHEEEEEGGGGGS-HHHHHHHHHHHHHHHHTHHHHHHS-------------/--TT-TTS-GGGT---SSTT-SPPSS---TTHHHHHHHHHHTTGGG-SS-HHHHHHHHHHHHHHT-SEEEEES-HHHHHHHHHHHTT--TT-EEEEESSS-HHHHHHHHHTT-EEEEE-B-TTT-SB-GGGHHHH--TTEEEEEEE--TT----HHHHHHHHHHHT-EEEEE-TT-TT-EETTEETTSSSSEEEEE--TTSSS-SSS-EEEEES-HHHHHHHHHHHEESEESSPPPHHHHHHHHHHHHTHHHHHHHHHHHHHHHHHHTTT-TTEEE----SSSEE---SEEEEEE-GGGGTT--HHHHHHHHHHTT--EEE-PPPHHHHS-GGG-EE-S--HHHHHHHHHEEEEEGGGGGS-HHHHHHHHHHHHHHHHTHHHHHHS-S-----------

Radius of gyration: 29.23 Å; Cα contacts (8 Å, |Δi|>4): 1838; chains: 2; bounding box: 57×78×86 Å

Sequence (798 aa):
MNSDNPDQPALLGGTPVRPQGPPLWPTDIPGVAEAIIGSVEDGSWGKYHGPHVAKLSKQLSDYQQRDHAVLTCSGTAAIELALRGLKVGAGDQVILAAYDFKGSYQDVLIVGATPVLVDVDPLSGNLDPAILSAAISDATKAIIVSHLHGGMVPMRAVMEFARAHDIGVIEDACQMPGARIEGGWAGSWGDVGVFSFGGSKTLTAGRGGALVTDRSDIVQRITLYNQRGNLAYPLSELQAAALIPQLEHLDTANAARAANVEALCQLLQDVPGLVPLQNTVADCEPGYYKLGFWYDPEKFDGLSRERFSQAMRAEGIALDPGFEALHKIHSARRYRAVGDLQTANAAHNRMLTLHHPVLLGTTTDIKEIARAVHKVKEHASALKTHSEQFKSPGGRSSRMNSDNPDQPALLGGTPVRPQGPPLWPTDIPGVAEAIIGSVEDGSWGKYHGPHVAKLSKQLSDYQQRDHAVLTCSGTAAIELALRGLKVGAGDQVILAAYDFKGSYQDVLIVGATPVLVDVDPLSGNLDPAILSAAISDATKAIIVSHLHGGMVPMRAVMEFARAHDIGVIEDACQMPGARIEGGWAGSWGDVGVFSFGGSKTLTAGRGGALVTDRSDIVQRITLYNQRGNLAYPLSELQAAALIPQLEHLDTANAARAANVEALCQLLQDVPGLVPLQNTVADCEPGYYKLGFWYDPEKFDGLSRERFSQAMRAEGIALDPGFEALHKIHSARRYRAVGDLQTANAAHNRMLTLHHPVLLGTTTDIKEIARAVHKVKEHASALKTHSEQFKSPGGRSSR

InterPro domains:
  IPR000653 DegT/DnrJ/EryC1/StrS aminotransferase [PF01041] (39-373)
  IPR000653 DegT/DnrJ/EryC1/StrS aminotransferase [PIRSF000390] (40-379)
  IPR000653 DegT/DnrJ/EryC1/StrS aminotransferase [PTHR30244] (35-375)
  IPR015421 Pyridoxal phosphate-dependent transferase, major domain [G3DSA:3.40.640.10] (22-249)
  IPR015422 Pyridoxal phosphate-dependent transferase, small domain [G3DSA:3.90.1150.10] (250-381)
  IPR015424 Pyridoxal phosphate-dependent transferase [SSF53383] (21-376)